Protein AF-A0A952L7C1-F1 (afdb_monomer)

Radius of gyration: 33.4 Å; Cα contacts (8 Å, |Δi|>4): 3528; chains: 1; bounding box: 76×83×90 Å

pLDDT: mean 94.34, std 4.47, range [69.69, 98.81]

Solvent-accessible surface area (backbone atoms only — not comparable to full-atom values): 61940 Å² total; per-residue (Å²): 60,29,22,19,37,67,73,39,56,30,28,37,29,33,33,45,52,93,81,77,47,53,38,31,62,72,36,66,62,43,36,66,59,99,46,90,29,33,35,48,30,19,58,46,75,48,96,88,69,33,36,36,36,30,20,16,43,45,83,72,30,45,29,35,32,32,34,38,21,70,42,81,53,62,62,42,84,64,34,76,43,76,60,72,51,92,67,49,29,26,32,34,39,31,29,74,37,75,46,98,86,67,50,61,31,34,29,34,20,38,12,63,68,33,89,88,35,62,20,22,36,24,39,31,41,56,73,43,97,79,57,69,43,64,49,65,65,42,62,25,38,67,36,59,82,20,21,33,42,54,33,69,49,82,54,94,90,27,36,38,33,44,26,20,28,71,85,79,29,21,60,25,39,28,40,19,84,40,86,56,36,67,35,45,78,76,43,61,58,64,74,62,64,70,64,72,48,32,41,46,46,27,67,33,83,44,63,48,100,86,66,48,65,30,40,34,41,35,33,33,29,73,82,80,45,37,31,32,35,31,45,19,71,65,85,75,73,54,53,44,72,65,41,74,34,32,37,40,31,60,36,43,62,42,44,25,51,67,80,73,59,67,71,56,50,52,62,35,63,48,51,85,44,74,55,34,54,78,50,69,32,51,34,15,46,24,54,67,89,37,61,37,60,44,38,27,26,28,43,43,60,77,25,49,69,26,65,48,54,52,53,48,52,53,41,51,43,44,60,25,29,32,49,26,37,31,36,65,45,51,44,25,75,32,22,51,36,92,61,30,50,48,51,54,75,58,44,28,59,65,59,54,53,51,48,34,40,77,70,66,25,34,32,37,43,34,58,18,67,44,53,43,83,67,19,21,33,7,19,41,26,54,64,58,39,47,42,73,48,58,52,84,29,59,31,64,70,39,43,54,55,44,50,54,54,46,54,47,53,32,46,50,50,42,52,30,21,26,57,60,16,36,46,36,32,62,35,38,34,54,44,52,36,71,72,56,83,45,76,49,29,50,50,24,49,41,49,53,41,53,50,42,45,73,53,53,50,77,52,50,33,24,31,40,21,72,38,35,48,26,47,40,13,24,76,84,44,82,29,80,82,51,39,62,34,73,22,68,34,42,24,22,33,46,70,80,63,40,55,61,41,85,87,42,42,58,49,64,75,52,71,70,67,56,48,23,78,71,34,82,46,83,71,53,25,30,31,49,26,25,64,67,32,34,15,29,33,59,33,30,50,31,37,49,84,59,35,37,35,39,66,58,46,39,71,24,29,28,58,49,47,14,46,41,39,47,39,36,44,53,44,39,39,48,76,18,38,36,22,32,37,22,30,35,35,35,37,36,22,34,29,42,30,45,39,16,11,29,39,38,47,31,72,33,28,27,18,15,31,21,34,50,75,69,44,76,38,74,32,24,42,44,41,19,44,52,23,23,25,49,67,60,43,23,88,49,62,19,44,56,42,86,44,74,90,54,64,34,87,32,94,71,46,48,56,47,43,29,28,15,77,93,72,55,22,35,42,32,40,42,34,22,72,46,84,64,63,74,45,68,41,40,34,69,46,79,57,92,90,46,78,42,56,44,58,83,66,78,56,39,72,42,41,32,34,26,46,50,59,31,48,24,46,35,75,57,76,83,42,42,30,52,34,32,72,35,30,56,34,42,66,49,71,42,78,78,30,37,40,38,33,33,25,36,55,69,71,38,49,33,37,39,29,35,57,35,89,42,88,57,51,77,42,75,79,36,67,70,67,48,82,44,78,40,80,89,81,22,34,40,37,39,40,36,55,19,61,54,60,26,33,35,41,37,34,56,44,90,41,61,32,33,42,40,36,42,16,8,42,75,57,43,54,21,53,43,83,35,60,25,79,99,40,66,35,43,34,39,28,88,40,56,66,66,49,39,38,67,56,91,39,30,41,42,34,36,42,32,18,67,47,66,39,58,44,38,34,42,54,47,86,81,58,80,44,43,24,52,71,88,40,79,48,64,62,43,82,52,96,70,22,42,30,47,74,58,58,46,70,34,47,77,91,78,81,78,68,64,56,78,78,49,74,30,30,34,33,84,41,54,57,70,36,39,65,87,49,87,59,84,88,44,47,67,46,68,53,92,70,72,32,34,29,87,94,44,45,53,60,90,94,54,66,38,48,33,34,38,71,73,43,24,71,43,37,30,32,35,36,42,32,40,33,67,41,90,54,49,64,48,27,40,40,38,38,34,32,14,16,15,16,71,12,33,40,40,38,21,50,62,48,42,79,77,51,70,51,67,42,60,58,53,43,83,76,36,50,35,62,55,70,52,73,48,78,47,67,75,46,68,60,42,82,46,38,38,20,37,39,23,34,23,50,26,31,40,44,41,69,72,57,71,46,49,28,19,49,39,35,27,46,30,44,74,30,38,19,47,78,95,53,52,83,55,67,45,70,66,53,44,29,40,42,38,24,48,62,37,45,62,50,21,43,64,78,72,32,60,44,44,50,25,19,47,56,43,52,55,70,43,66,42,28,37,68,62,90,90,53,90,58,89,82,54,42,82,51,59,73,64,45,56,43,94,49,61,39,38,33,35,42,37,37,70,50,66,38,76,53,67,84,68,42,38,64,30,38,23,48,33,40,58,70,67,90,44,37,50,48,92,32,59,29,34,32,40,38,18,44,34,43,43,28,58,20,67,40,37,38,55,48,20,23,67,32,65,40,74,48,57,62,22,60,43,44,57,72,31,73,39,26,45,24,33,46,36,37,33,79,27,48,60,81,30,26,50,65,56,53,40,72,39,84,75,43,60,26,25,30,68,64,75,80,52,74,47,91,61,62,61,62,63,80,95

Foldseek 3Di:
DWFAWLQAFFFIWDWDDPQVFAIFTLGFRLDGDPARGFAQWAWDQAPVRKIKIWGWRDQWFQWIWIWIDQQVRHIDTQETAGAPDPQWTGWHNWYWDQDPVRFIKTWTWTASPGNLDQTFIWIWGQPDPSSHDIDHTQGLACRSQSWHNWDWDDAPQWIWIFTQRSVQLDTWIWIANDRSDPIDTDGDDCQAVADDNKHQKEKEWDADPVGQIWIKIKIAHQPLQWIWIWIDRDRPNYIDHIDTGFAPTNTGRHDYDYDDDPVSSCVSNAAPADFWDWDFWLFAIQTNNRGAFQFEAEDELLLPQFLLCLLLLLLLCVQLLGQAYEYEDQQQQQALDQRYGYCHRSNVVLSSQVSCQVLRHAYAYEYAVAQLLQWFQSRHHLLCLFPLFQALFQRPVNLVSVLSSCLRVLSSVLQADSRRNRHRYAEYEYHAQAPDLDPGNQVSQVSSLVSSVVSRNDHWYEYAHAALALECADPPFPAPPHSHHPGPAYEYEDEQFFDADLVLAQDFGGFAAQQAQPADDPPSNHRNSHSTGFRHYPEYELFAAAFWQGFDRLLNRLVRSALLVCQRHVVSCLLRSNSHHYYVHQAQAFCFFLTGALGHFGARLRSHCQGNLRDGDNRSLSSLQVSLLCVQCVNWSSAWDFDDDKDFVDPQWDKGWIARPVLQKIKIKTFGRAQFDKDWTWTWDQTPLGIDIVPPDATQIDTGSHMAIWMAQDCQPQWGWRIKSWGWRHWFDQDLEIETETEDAAFGKIKTKTAAQADWDKDWPDDDWDWDADNVSRITMIIHTAHAWTWMWTDDRPTRIYTYIYHHSVQSSQWGWEDADPGIKIKGKPWAWSHWYDDQLEIETETWAQAFIKMKMQHHPSNDWYDYPNHTFDWDDDPNMTIGPGTDHWFDDFDFDFQQPFWKKKFDFVPVLALPDDCVVFAWQAQPFGSADPVLGADPPFTAFFQSSVLAFAWKKKKKKKWFDPAQFKKKKKWKFFARQWKKKWKHKNSHTQDMDTFDTNDSHTDGIDMDIDIDHRDHGTMMMMMMMITRSRAHYCSNSRSSSSHGHGTRGIFIAGVVGDTNPIDIGMTMFWAAPRSSHQAPLLDDRFGIGTRCRNVLVLADDDPPDDDPRMDIDGQLFQFPAAFKMKMKGKDFAQGDPQKSWKKKKFFADLVGQADPAQKKKFKGKNSTGQTIDGRHTGRDGITIDHPLSDPNGTMMMIMIIMHDRRGSSNGGGDIDMDTPGMIRGGGDGHRRDRDRGGSD

Sequence (1244 aa):
MSAFTATSQDKLSLFSSNDGVTFTSLGSEVYQPPKDLLRDPSIIRAADGLYYVAYTTNWNGSTFGIAKSADLKNWTHVADVPVKLAGVKNVWAPEWFRDSDGGLKLIVSLSTKGTGGPFAAYTVKALDAGFTKFADPVPMRGLENNCIDTFVIQHEGRYVAFTKNETTKFIELATAASLEGPWTIQKTGDWAGWGGPSEGQALVPIKSSDSRAGWRIYFDDYTSKRYWYSDSFDGLNTWTARKELGGVSGTVRHFTVISEDTAQLERATAPKNKPKSITWDRHSLIIDGRREMVFAGEFHPFRLPSPSLWRDVLQKMKAAGLNAVSLYFSWGYHSAKPGHYDFTGVRNIERAIEMAEEEGLYVIARMGPYVNAELTAGGFPGWLLRQRAEARTDAADYQAAADEWMTQINAILARHQLTNGGGNVIAYQLENELFSVQPKNIRHMQHLADKARTDGITVPLFHNAASRLPDWTPKNSTAPFANPGPTDLYAFDGYPGGVCGVDGQPGSPAPAPDWGLYGRNFPKVGSLASPNTPGFVAEIGAGWFDYWGSNGTYECTARRQGGGYERVFYGSSLINALTIHSIYMAFGGTSWGWQPGPIVYTSYDYGAPISEARVMRDKALVLKQMGGFVRAATPVLAEMDKGEVLDPGNAKVRLYHNVNKALGSHVLLAQHNHLSGTEAFGFKLQTGDGTYQVPQAGKLTLTGQDAKLLLASYALERQHLVYSTSELQAQMQQGARDLALLYGRNVDDGETVLRYAAKPTVKLLRGQAQVNWDAKNGDLRLNYQHTGLIEVLISGAGRAPLLLLIADEKTGQEFWRLQAGGHAVLVRSPGLVRSAALDGKMLRLRGDTTAPSMLRAWVPEGITGLSFNGQAVATAAQDFSLTTRTALPGPEPIQLPDLAQLKWTRRFDSLEAAPNFDDSAWRKADAPASAANVYTAPDKGQPVLAMSDYGFHHGDVWYRGRFTTSTANPQQLELFFGAGGAGMIQVWLDGQFLGQQENDTGRPFPETTDTFKQWLKNLPAGEHVLAVVVRNNSHNWDLFADDAHKEARGLIAASITPKGGQRFGTPIAWKIQGNKGGEDIADLVRGPMNNGGLHGERMGWHLPADPAKPQAGWEETTVGAAPPAPGTYWLRTNFRLDLPQGHDVQLGLAFGDTTQPRSEVENRALIFVNGWNLGQFIAHVGPQRVFVLPPGILNPNGENTLTLAVTTDGQAANALETLRLVPLAVARGGVPLEAVPQPRNLQR

Secondary structure (DSSP, 8-state):
-EEEESS-SS-EEEEE-SSSSB-EEEEEEEE--SSS--EEEEEEE-TTS-EEEEEE--SS-SEEEEEEESSSSS-EEEEEEEP--TT--EEEEEEEEE-TTS-EEEEEEEESS-TT---EEEEEEBSSTTS--BPPPEE-TT-TTTEEEEEEEEETTEEEEEEEETTT-SEEEEEESSTT---EEEE-SSTTS--SSEEEEEEEEEE-TT--EEEEEEEEETTTTEEEEEEE-SSSS--PPPEEPBBTTTTEEEEE-----HHHHHHHHS-SSPP--EEE-SS-EEETTEEE-EEEEEE-GGGS--HHHHHHHHHHHHHTT--EEEEE--HHHH-SSTTB---SGGG-HHHHHHHHHHTT-EEEEE--S---TTBGGGG--GGGGG--SPTTSS-HHHHHHHHHHHHHHHHHHHHTBGGGTSSSEEEEE-SS-----SHHHHHHHHHHHHHHHHTT--SPEEEEESSSS-EEE-TT---TT-EE-S-SEEEEEE--PPPBPTTS-B-PPPPPP--STT---SS--GGGGSTTS-EEEEEEESS---BTTS---HHHHHHHTSHHHHHHHHHHHHHTTEEEEEEEEEE--B--TT-B-SSB-SB--TT-SB-TT-PBPHHHHHHHHHHHHHHHHHHHHTT-EE------S-TTEEEEEEEETTTTEEEEEEEE-SSS-EEEE-EEEEETTEEEEESSSS-EEEETTEEEEEEEEEEETTEEEEEESSEEEEEEEETTEEEEEEEE-TT-EEEEEEE-SSPPEEEEEES-EEEEEETTTTEEEEEEE--SEEEEEEEETTEEEEEEEEEEHHHHTTEEEEEETTEEEEEE-SSEEEEEEEETTEEEEEEEBSS-B--EEE--TT--EEEETTEEE-EEEETTEEEESSPBP-PPP-----GGGSPEEEEE--GGGSTT---TTSEES--SS----TTTPPPTTSPP--GGGGT--SEEEEEEEEEEESS---EEEEEEEE--TT-EEEEEETTEEEEEEE---SSSS---EEEEEEEE-SPPSEEEEEEEEEEE--PPP-TTSSSGGG---EEEEEEEEETTS-TT-S--EEEEE-STTTTS-S-TTT-TTS--S-HHHHTTTTSPP-TTS--TT-EEE-TTSPPSSSEEEEEEEEEE--PPTTEEEEEEEEES-TTSS--S--EEEEEEETTEEEEEEETTT-S--EEEE-BTTB-TTSEEEEEEEEEE-S-GGGPPPPEEEEEEEEEE--PPP-PPP--SS---

Mean predicted aligned error: 6.51 Å

Structure (mmCIF, N/CA/C/O backbone):
data_AF-A0A952L7C1-F1
#
_entry.id   AF-A0A952L7C1-F1
#
loop_
_atom_site.group_PDB
_atom_site.id
_atom_site.type_symbol
_atom_site.label_atom_id
_atom_site.label_alt_id
_atom_site.label_comp_id
_atom_site.label_asym_id
_atom_site.label_entity_id
_atom_site.label_seq_id
_atom_site.pdbx_PDB_ins_code
_atom_site.Cartn_x
_atom_site.Cartn_y
_atom_site.Cartn_z
_atom_site.occupancy
_atom_site.B_iso_or_equiv
_atom_site.auth_seq_id
_atom_site.auth_comp_id
_atom_site.auth_asym_id
_atom_site.auth_atom_id
_atom_site.pdbx_PDB_model_num
ATOM 1 N N . MET A 1 1 ? -2.996 -25.047 -12.939 1.00 94.75 1 MET A N 1
ATOM 2 C CA . MET A 1 1 ? -1.540 -24.952 -13.171 1.00 94.75 1 MET A CA 1
ATOM 3 C C . MET A 1 1 ? -0.853 -24.802 -11.824 1.00 94.75 1 MET A C 1
ATOM 5 O O . MET A 1 1 ? -1.250 -23.927 -11.062 1.00 94.75 1 MET A O 1
ATOM 9 N N . SER A 1 2 ? 0.128 -25.650 -11.525 1.00 96.06 2 SER A N 1
ATOM 10 C CA . SER A 1 2 ? 1.070 -25.487 -10.409 1.00 96.06 2 SER A CA 1
ATOM 11 C C . SER A 1 2 ? 2.373 -24.912 -10.934 1.00 96.06 2 SER A C 1
ATOM 13 O O . SER A 1 2 ? 2.833 -25.348 -11.984 1.00 96.06 2 SER A O 1
ATOM 15 N N . ALA A 1 3 ? 2.969 -23.951 -10.234 1.00 94.56 3 ALA A N 1
ATOM 16 C CA . ALA A 1 3 ? 4.225 -23.347 -10.659 1.00 94.56 3 ALA A CA 1
ATOM 17 C C . ALA A 1 3 ? 5.048 -22.843 -9.472 1.00 94.56 3 ALA A C 1
ATOM 19 O O . ALA A 1 3 ? 4.504 -22.523 -8.417 1.00 94.56 3 ALA A O 1
ATOM 20 N N . PHE A 1 4 ? 6.352 -22.696 -9.683 1.00 91.75 4 PHE A N 1
ATOM 21 C CA . PHE A 1 4 ? 7.164 -21.740 -8.929 1.00 91.75 4 PHE A CA 1
ATOM 22 C C . PHE A 1 4 ? 7.476 -20.538 -9.829 1.00 91.75 4 PHE A C 1
ATOM 24 O O . PHE A 1 4 ? 7.319 -20.600 -11.056 1.00 91.75 4 PHE A O 1
ATOM 31 N N . THR A 1 5 ? 7.873 -19.416 -9.238 1.00 87.19 5 THR A N 1
ATOM 32 C CA . THR A 1 5 ? 7.958 -18.135 -9.948 1.00 87.19 5 THR A CA 1
ATOM 33 C C . THR A 1 5 ? 9.378 -17.856 -10.437 1.00 87.19 5 THR A C 1
ATOM 35 O O . THR A 1 5 ? 10.350 -18.522 -10.077 1.00 87.19 5 THR A O 1
ATOM 38 N N . ALA A 1 6 ? 9.540 -16.848 -11.290 1.00 81.56 6 ALA A N 1
ATOM 39 C CA . ALA A 1 6 ? 10.864 -16.403 -11.715 1.00 81.56 6 ALA A CA 1
ATOM 40 C C . ALA A 1 6 ? 11.685 -15.789 -10.561 1.00 81.56 6 ALA A C 1
ATOM 42 O O . ALA A 1 6 ? 12.915 -15.733 -10.645 1.00 81.56 6 ALA A O 1
ATOM 43 N N . THR A 1 7 ? 11.010 -15.365 -9.489 1.00 80.31 7 THR A N 1
ATOM 44 C CA . THR A 1 7 ? 11.569 -14.671 -8.321 1.00 80.31 7 THR A CA 1
ATOM 45 C C . THR A 1 7 ? 11.755 -15.572 -7.096 1.00 80.31 7 THR A C 1
ATOM 47 O O . THR A 1 7 ? 12.558 -15.231 -6.229 1.00 80.31 7 THR A O 1
ATOM 50 N N . SER A 1 8 ? 11.085 -16.728 -7.033 1.00 84.44 8 SER A N 1
ATOM 51 C CA . SER A 1 8 ? 11.148 -17.695 -5.927 1.00 84.44 8 SER A CA 1
ATOM 52 C C . SER A 1 8 ? 11.149 -19.132 -6.460 1.00 84.44 8 SER A C 1
ATOM 54 O O . SER A 1 8 ? 10.365 -19.481 -7.337 1.00 84.44 8 SER A O 1
ATOM 56 N N . GLN A 1 9 ? 12.043 -19.972 -5.926 1.00 86.50 9 GLN A N 1
ATOM 57 C CA . GLN A 1 9 ? 12.143 -21.409 -6.257 1.00 86.50 9 GLN A CA 1
ATOM 58 C C . GLN A 1 9 ? 11.880 -22.308 -5.044 1.00 86.50 9 GLN A C 1
ATOM 60 O O . GLN A 1 9 ? 12.278 -23.470 -5.024 1.00 86.50 9 GLN A O 1
ATOM 65 N N . ASP A 1 10 ? 11.271 -21.747 -4.011 1.00 90.25 10 ASP A N 1
ATOM 66 C CA . ASP A 1 10 ? 10.989 -22.367 -2.720 1.00 90.25 10 ASP A CA 1
ATOM 67 C C . ASP A 1 10 ? 9.502 -22.290 -2.362 1.00 90.25 10 ASP A C 1
ATOM 69 O O . ASP A 1 10 ? 9.094 -22.815 -1.332 1.00 90.25 10 ASP A O 1
ATOM 73 N N . LYS A 1 11 ? 8.675 -21.680 -3.217 1.00 93.12 11 LYS A N 1
ATOM 74 C CA . LYS A 1 11 ? 7.242 -21.510 -2.985 1.00 93.12 11 LYS A CA 1
ATOM 75 C C . LYS A 1 11 ? 6.414 -21.982 -4.176 1.00 93.12 11 LYS A C 1
ATOM 77 O O . LYS A 1 11 ? 6.794 -21.800 -5.331 1.00 93.12 11 LYS A O 1
ATOM 82 N N . LEU A 1 12 ? 5.261 -22.569 -3.875 1.00 95.25 12 LEU A N 1
ATOM 83 C CA . LEU A 1 12 ? 4.240 -22.966 -4.838 1.00 95.25 12 LEU A CA 1
ATOM 84 C C . LEU A 1 12 ? 3.234 -21.833 -5.026 1.00 95.25 12 LEU A C 1
ATOM 86 O O . LEU A 1 12 ? 2.639 -21.363 -4.059 1.00 95.25 12 LEU A O 1
ATOM 90 N N . SER A 1 13 ? 2.974 -21.482 -6.278 1.00 95.31 13 SER A N 1
ATOM 91 C CA . SER A 1 13 ? 1.837 -20.665 -6.692 1.00 95.31 13 SER A CA 1
ATOM 92 C C . SER A 1 13 ? 0.927 -21.477 -7.605 1.00 95.31 13 SER A C 1
ATOM 94 O O . SER A 1 13 ? 1.377 -22.349 -8.356 1.00 95.31 13 SER A O 1
ATOM 96 N N . LEU A 1 14 ? -0.368 -21.189 -7.539 1.00 95.94 14 LEU A N 1
ATOM 97 C CA . LEU A 1 14 ? -1.387 -21.860 -8.331 1.00 95.94 14 LEU A CA 1
ATOM 98 C C . LEU A 1 14 ? -2.111 -20.863 -9.221 1.00 95.94 14 LEU A C 1
ATOM 100 O O . LEU A 1 14 ? -2.429 -19.747 -8.813 1.00 95.94 14 LEU A O 1
ATOM 104 N N . PHE A 1 15 ? -2.423 -21.315 -10.429 1.00 95.69 15 PHE A N 1
ATOM 105 C CA . PHE A 1 15 ? -3.130 -20.534 -11.434 1.00 95.69 15 PHE A CA 1
ATOM 106 C C . PHE A 1 15 ? -4.232 -21.368 -12.079 1.00 95.69 15 PHE A C 1
ATOM 108 O O . PHE A 1 15 ? -4.097 -22.588 -12.245 1.00 95.69 15 PHE A O 1
ATOM 115 N N . SER A 1 16 ? -5.300 -20.699 -12.490 1.00 95.25 16 SER A N 1
ATOM 116 C CA . SER A 1 16 ? -6.440 -21.299 -13.185 1.00 95.25 16 SER A CA 1
ATOM 117 C C . SER A 1 16 ? -6.742 -20.555 -14.478 1.00 95.25 16 SER A C 1
ATOM 119 O O . SER A 1 16 ? -6.411 -19.381 -14.618 1.00 95.25 16 SER A O 1
ATOM 121 N N . SER A 1 17 ? -7.367 -21.250 -15.423 1.00 94.31 17 SER A N 1
ATOM 122 C CA . SER A 1 17 ? -7.804 -20.693 -16.699 1.00 94.31 17 SER A CA 1
ATOM 123 C C . SER A 1 17 ? -9.017 -21.473 -17.201 1.00 94.31 17 SER A C 1
ATOM 125 O O . SER A 1 17 ? -9.028 -22.701 -17.109 1.00 94.31 17 SER A O 1
ATOM 127 N N . ASN A 1 18 ? -10.014 -20.763 -17.735 1.00 90.50 18 ASN A N 1
ATOM 128 C CA . ASN A 1 18 ? -11.208 -21.369 -18.334 1.00 90.50 18 ASN A CA 1
ATOM 129 C C . ASN A 1 18 ? -11.041 -21.635 -19.841 1.00 90.50 18 ASN A C 1
ATOM 131 O O . ASN A 1 18 ? -11.701 -22.517 -20.382 1.00 90.50 18 ASN A O 1
ATOM 135 N N . ASP A 1 19 ? -10.164 -20.890 -20.521 1.00 90.62 19 ASP A N 1
ATOM 136 C CA . ASP A 1 19 ? -9.870 -21.024 -21.958 1.00 90.62 19 ASP A CA 1
ATOM 137 C C . ASP A 1 19 ? -8.550 -21.778 -22.236 1.00 90.62 19 ASP A C 1
ATOM 139 O O . ASP A 1 19 ? -8.216 -22.106 -23.382 1.00 90.62 19 ASP A O 1
ATOM 143 N N . GLY A 1 20 ? -7.786 -22.057 -21.176 1.00 92.44 20 GLY A N 1
ATOM 144 C CA . GLY A 1 20 ? -6.467 -22.671 -21.231 1.00 92.44 20 GLY A CA 1
ATOM 145 C C . GLY A 1 20 ? -5.404 -21.791 -21.894 1.00 92.44 20 GLY A C 1
ATOM 146 O O . GLY A 1 20 ? -4.406 -22.337 -22.356 1.00 92.44 20 GLY A O 1
ATOM 147 N N . VAL A 1 21 ? -5.612 -20.477 -22.027 1.00 93.25 21 VAL A N 1
ATOM 148 C CA . VAL A 1 21 ? -4.632 -19.543 -22.622 1.00 93.25 21 VAL A CA 1
ATOM 149 C C . VAL A 1 21 ? -4.364 -18.330 -21.736 1.00 93.25 21 VAL A C 1
ATOM 151 O O . VAL A 1 21 ? -3.212 -17.906 -21.631 1.00 93.25 21 VAL A O 1
ATOM 154 N N . THR A 1 22 ? -5.390 -17.812 -21.060 1.00 92.31 22 THR A N 1
ATOM 155 C CA . THR A 1 22 ? -5.284 -16.682 -20.133 1.00 92.31 22 THR A CA 1
ATOM 156 C C . THR A 1 22 ? -5.436 -17.202 -18.717 1.00 92.31 22 THR A C 1
ATOM 158 O O . THR A 1 22 ? -6.498 -17.697 -18.335 1.00 92.31 22 THR A O 1
ATOM 161 N N . PHE A 1 23 ? -4.361 -17.124 -17.940 1.00 94.38 23 PHE A N 1
ATOM 162 C CA . PHE A 1 23 ? -4.334 -17.607 -16.567 1.00 94.38 23 PHE A CA 1
ATOM 163 C C . PHE A 1 23 ? -4.463 -16.448 -15.583 1.00 94.38 23 PHE A C 1
ATOM 165 O O . PHE A 1 23 ? -3.901 -15.373 -15.788 1.00 94.38 23 PHE A O 1
ATOM 172 N N . THR A 1 24 ? -5.175 -16.691 -14.489 1.00 94.81 24 THR A N 1
ATOM 173 C CA . THR A 1 24 ? -5.247 -15.799 -13.328 1.00 94.81 24 THR A CA 1
ATOM 174 C C . THR A 1 24 ? -4.718 -16.516 -12.091 1.00 94.81 24 THR A C 1
ATOM 176 O O . THR A 1 24 ? -4.711 -17.752 -12.024 1.00 94.81 24 THR A O 1
ATOM 179 N N . SER A 1 25 ? -4.241 -15.749 -11.106 1.00 93.19 25 SER A N 1
ATOM 180 C CA . SER A 1 25 ? -3.840 -16.305 -9.808 1.00 93.19 25 SER A CA 1
ATOM 181 C C . SER A 1 25 ? -5.029 -17.017 -9.166 1.00 93.19 25 SER A C 1
ATOM 183 O O . SER A 1 25 ? -6.068 -16.392 -8.958 1.00 93.19 25 SER A O 1
ATOM 185 N N . LEU A 1 26 ? -4.862 -18.294 -8.819 1.00 94.06 26 LEU A N 1
ATOM 186 C CA . LEU A 1 26 ? -5.762 -19.035 -7.930 1.00 94.06 26 LEU A CA 1
ATOM 187 C C . LEU A 1 26 ? -5.315 -18.910 -6.464 1.00 94.06 26 LEU A C 1
ATOM 189 O O . LEU A 1 26 ? -6.134 -18.961 -5.550 1.00 94.06 26 LEU A O 1
ATOM 193 N N . GLY A 1 27 ? -4.014 -18.719 -6.263 1.00 93.00 27 GLY A N 1
ATOM 194 C CA . GLY A 1 27 ? -3.390 -18.387 -4.993 1.00 93.00 27 GLY A CA 1
ATOM 195 C C . GLY A 1 27 ? -1.887 -18.221 -5.194 1.00 93.00 27 GLY A C 1
ATOM 196 O O . GLY A 1 27 ? -1.233 -19.074 -5.802 1.00 93.00 27 GLY A O 1
ATOM 197 N N . SER A 1 28 ? -1.333 -17.122 -4.693 1.00 92.25 28 SER A N 1
ATOM 198 C CA . SER A 1 28 ? 0.097 -16.819 -4.794 1.00 92.25 28 SER A CA 1
ATOM 199 C C . SER A 1 28 ? 0.835 -17.292 -3.544 1.00 92.25 28 SER A C 1
ATOM 201 O O . SER A 1 28 ? 0.426 -16.956 -2.435 1.00 92.25 28 SER A O 1
ATOM 203 N N . GLU A 1 29 ? 1.931 -18.039 -3.715 1.00 93.19 29 GLU A N 1
ATOM 204 C CA . GLU A 1 29 ? 2.797 -18.489 -2.613 1.00 93.19 29 GLU A CA 1
ATOM 205 C C . GLU A 1 29 ? 2.064 -19.305 -1.524 1.00 93.19 29 GLU A C 1
ATOM 207 O O . GLU A 1 29 ? 2.333 -19.176 -0.332 1.00 93.19 29 GLU A O 1
ATOM 212 N N . VAL A 1 30 ? 1.139 -20.176 -1.937 1.00 94.19 30 VAL A N 1
ATOM 213 C CA . VAL A 1 30 ? 0.247 -20.958 -1.056 1.00 94.19 30 VAL A CA 1
ATOM 214 C C . VAL A 1 30 ? 0.951 -22.051 -0.246 1.00 94.19 30 VAL A C 1
ATOM 216 O O . VAL A 1 30 ? 0.363 -22.623 0.672 1.00 94.19 30 VAL A O 1
ATOM 219 N N . TYR A 1 31 ? 2.195 -22.389 -0.588 1.00 95.06 31 TYR A N 1
ATOM 220 C CA . TYR A 1 31 ? 2.964 -23.407 0.122 1.00 95.06 31 TYR A CA 1
ATOM 221 C C . TYR A 1 31 ? 4.467 -23.176 0.007 1.00 95.06 31 TYR A C 1
ATOM 223 O O . TYR A 1 31 ? 4.976 -22.936 -1.084 1.00 95.06 31 TYR A O 1
ATOM 231 N N . GLN A 1 32 ? 5.166 -23.333 1.129 1.00 93.62 32 GLN A N 1
ATOM 232 C CA . GLN A 1 32 ? 6.620 -23.421 1.216 1.00 93.62 32 GLN A CA 1
ATOM 233 C C . GLN A 1 32 ? 6.971 -24.752 1.901 1.00 93.62 32 GLN A C 1
ATOM 235 O O . GLN A 1 32 ? 6.431 -25.030 2.979 1.00 93.62 32 GLN A O 1
ATOM 240 N N . PRO A 1 33 ? 7.825 -25.604 1.308 1.00 91.88 33 PRO A N 1
ATOM 241 C CA . PRO A 1 33 ? 8.201 -26.858 1.931 1.00 91.88 33 PRO A CA 1
ATOM 242 C C . PRO A 1 33 ? 9.202 -26.656 3.080 1.00 91.88 33 PRO A C 1
ATOM 244 O O . PRO A 1 33 ? 9.840 -25.612 3.180 1.00 91.88 33 PRO A O 1
ATOM 247 N N . PRO A 1 34 ? 9.394 -27.666 3.950 1.00 87.56 34 PRO A N 1
ATOM 248 C CA . PRO A 1 34 ? 10.371 -27.621 5.042 1.00 87.56 34 PRO A CA 1
ATOM 249 C C . PRO A 1 34 ? 11.830 -27.507 4.584 1.00 87.56 34 PRO A C 1
ATOM 251 O O . PRO A 1 34 ? 12.691 -27.126 5.372 1.00 87.56 34 PRO A O 1
ATOM 254 N N . LYS A 1 35 ? 12.121 -27.902 3.341 1.00 81.69 35 LYS A N 1
ATOM 255 C CA . LYS A 1 35 ? 13.402 -27.655 2.673 1.00 81.69 35 LYS A CA 1
ATOM 256 C C . LYS A 1 35 ? 13.238 -26.448 1.759 1.00 81.69 35 LYS A C 1
ATOM 258 O O . LYS A 1 35 ? 12.224 -26.360 1.080 1.00 81.69 35 LYS A O 1
ATOM 263 N N . ASP A 1 36 ? 14.260 -25.606 1.658 1.00 78.31 36 ASP A N 1
ATOM 264 C CA . ASP A 1 36 ? 14.235 -24.351 0.885 1.00 78.31 36 ASP A CA 1
ATOM 265 C C . ASP A 1 36 ? 14.288 -24.546 -0.652 1.00 78.31 36 ASP A C 1
ATOM 267 O O . ASP A 1 36 ? 14.946 -23.790 -1.370 1.00 78.31 36 ASP A O 1
ATOM 271 N N . LEU A 1 37 ? 13.641 -25.590 -1.186 1.00 90.31 37 LEU A N 1
ATOM 272 C CA . LEU A 1 37 ? 13.491 -25.813 -2.623 1.00 90.31 37 LEU A CA 1
ATOM 273 C C . LEU A 1 37 ? 12.157 -26.501 -2.947 1.00 90.31 37 LEU A C 1
ATOM 275 O O . LEU A 1 37 ? 11.864 -27.597 -2.464 1.00 90.31 37 LEU A O 1
ATOM 279 N N . LEU A 1 38 ? 11.397 -25.866 -3.836 1.00 92.56 38 LEU A N 1
ATOM 280 C CA . LEU A 1 38 ? 10.187 -26.366 -4.475 1.00 92.56 38 LEU A CA 1
ATOM 281 C C . LEU A 1 38 ? 10.315 -26.106 -5.974 1.00 92.56 38 LEU A C 1
ATOM 283 O O . LEU A 1 38 ? 9.884 -25.075 -6.488 1.00 92.56 38 LEU A O 1
ATOM 287 N N . ARG A 1 39 ? 10.959 -27.036 -6.677 1.00 91.56 39 ARG A N 1
ATOM 288 C CA . ARG A 1 39 ? 11.102 -26.969 -8.132 1.00 91.56 39 ARG A CA 1
ATOM 289 C C . ARG A 1 39 ? 10.229 -28.001 -8.825 1.00 91.56 39 ARG A C 1
ATOM 291 O O . ARG A 1 39 ? 9.876 -29.018 -8.240 1.00 91.56 39 ARG A O 1
ATOM 298 N N . ASP A 1 40 ? 9.919 -27.705 -10.077 1.00 92.25 40 ASP A N 1
ATOM 299 C CA . ASP A 1 40 ? 9.229 -28.584 -11.018 1.00 92.25 40 ASP A CA 1
ATOM 300 C C . ASP A 1 40 ? 7.945 -29.219 -10.417 1.00 92.25 40 ASP A C 1
ATOM 302 O O . ASP A 1 40 ? 7.846 -30.442 -10.314 1.00 92.25 40 ASP A O 1
ATOM 306 N N . PRO A 1 41 ? 6.997 -28.406 -9.895 1.00 95.44 41 PRO A N 1
ATOM 307 C CA . PRO A 1 41 ? 5.851 -28.923 -9.162 1.00 95.44 41 PRO A CA 1
ATOM 308 C C . PRO A 1 41 ? 4.810 -29.534 -10.101 1.00 95.44 41 PRO A C 1
ATOM 310 O O . PRO A 1 41 ? 4.084 -28.802 -10.778 1.00 95.44 41 PRO A O 1
ATOM 313 N N . SER A 1 42 ? 4.646 -30.852 -10.035 1.00 96.56 42 SER A N 1
ATOM 314 C CA . SER A 1 42 ? 3.555 -31.561 -10.700 1.00 96.56 42 SER A CA 1
ATOM 315 C C . SER A 1 42 ? 2.370 -31.736 -9.771 1.00 96.56 42 SER A C 1
ATOM 317 O O . SER A 1 42 ? 2.503 -32.286 -8.678 1.00 96.56 42 SER A O 1
ATOM 319 N N . ILE A 1 43 ? 1.199 -31.271 -10.208 1.00 96.38 43 ILE A N 1
ATOM 320 C CA . ILE A 1 43 ? -0.064 -31.369 -9.474 1.00 96.38 43 ILE A CA 1
ATOM 321 C C . ILE A 1 43 ? -0.965 -32.453 -10.063 1.00 96.38 43 ILE A C 1
ATOM 323 O O . ILE A 1 43 ? -1.098 -32.571 -11.277 1.00 96.38 43 ILE A O 1
ATOM 327 N N . ILE A 1 44 ? -1.660 -33.196 -9.204 1.00 94.88 44 ILE A N 1
ATOM 328 C CA . ILE A 1 44 ? -2.733 -34.107 -9.606 1.00 94.88 44 ILE A CA 1
ATOM 329 C C . ILE A 1 44 ? -3.827 -34.165 -8.544 1.00 94.88 44 ILE A C 1
ATOM 331 O O . ILE A 1 44 ? -3.565 -34.025 -7.351 1.00 94.88 44 ILE A O 1
ATOM 335 N N . ARG A 1 45 ? -5.062 -34.435 -8.964 1.00 93.94 45 ARG A N 1
ATOM 336 C CA . ARG A 1 45 ? -6.149 -34.830 -8.065 1.00 93.94 45 ARG A CA 1
ATOM 337 C C . ARG A 1 45 ? -6.187 -36.350 -7.939 1.00 93.94 45 ARG A C 1
ATOM 339 O O . ARG A 1 45 ? -6.299 -37.044 -8.950 1.00 93.94 45 ARG A O 1
ATOM 346 N N . ALA A 1 46 ? -6.094 -36.880 -6.723 1.00 92.94 46 ALA A N 1
ATOM 347 C CA . ALA A 1 46 ? -6.122 -38.313 -6.441 1.00 92.94 46 ALA A CA 1
ATOM 348 C C . ALA A 1 46 ? -7.556 -38.849 -6.235 1.00 92.94 46 ALA A C 1
ATOM 350 O O . ALA A 1 46 ? -8.535 -38.103 -6.214 1.00 92.94 46 ALA A O 1
ATOM 351 N N . ALA A 1 47 ? -7.691 -40.178 -6.142 1.00 90.06 47 ALA A N 1
ATOM 352 C CA . ALA A 1 47 ? -8.992 -40.853 -6.033 1.00 90.06 47 ALA A CA 1
ATOM 353 C C . ALA A 1 47 ? -9.711 -40.599 -4.693 1.00 90.06 47 ALA A C 1
ATOM 355 O O . ALA A 1 47 ? -10.924 -40.761 -4.609 1.00 90.06 47 ALA A O 1
ATOM 356 N N . ASP A 1 48 ? -8.977 -40.175 -3.663 1.00 91.81 48 ASP A N 1
ATOM 357 C CA . ASP A 1 48 ? -9.517 -39.736 -2.371 1.00 91.81 48 ASP A CA 1
ATOM 358 C C . ASP A 1 48 ? -10.129 -38.321 -2.418 1.00 91.81 48 ASP A C 1
ATOM 360 O O . ASP A 1 48 ? -10.688 -37.851 -1.429 1.00 91.81 48 ASP A O 1
ATOM 364 N N . GLY A 1 49 ? -10.045 -37.649 -3.571 1.00 90.88 49 GLY A N 1
ATOM 365 C CA . GLY A 1 49 ? -10.564 -36.305 -3.788 1.00 90.88 49 GLY A CA 1
ATOM 366 C C . GLY A 1 49 ? -9.605 -35.184 -3.386 1.00 90.88 49 GLY A C 1
ATOM 367 O O . GLY A 1 49 ? -9.963 -34.024 -3.577 1.00 90.88 49 GLY A O 1
ATOM 368 N N . LEU A 1 50 ? -8.412 -35.499 -2.870 1.00 95.38 50 LEU A N 1
ATOM 369 C CA . LEU A 1 50 ? -7.398 -34.510 -2.517 1.00 95.38 50 LEU A CA 1
ATOM 370 C C . LEU A 1 50 ? -6.496 -34.173 -3.709 1.00 95.38 50 LEU A C 1
ATOM 372 O O . LEU A 1 50 ? -6.286 -34.977 -4.620 1.00 95.38 50 LEU A O 1
ATOM 376 N N . TYR A 1 51 ? -5.924 -32.976 -3.668 1.00 96.50 51 TYR A N 1
ATOM 377 C CA . TYR A 1 51 ? -4.861 -32.547 -4.564 1.00 96.50 51 TYR A CA 1
ATOM 378 C C . TYR A 1 51 ? -3.508 -32.878 -3.954 1.00 96.50 51 TYR A C 1
ATOM 380 O O . TYR A 1 51 ? -3.280 -32.645 -2.768 1.00 96.50 51 TYR A O 1
ATOM 388 N N . TYR A 1 52 ? -2.605 -33.387 -4.780 1.00 97.06 52 TYR A N 1
ATOM 389 C CA . TYR A 1 52 ? -1.232 -33.705 -4.423 1.00 97.06 52 TYR A CA 1
ATOM 390 C C . TYR A 1 52 ? -0.279 -32.975 -5.353 1.00 97.06 52 TYR A C 1
ATOM 392 O O . TYR A 1 52 ? -0.517 -32.916 -6.557 1.00 97.06 52 TYR A O 1
ATOM 400 N N . VAL A 1 53 ? 0.811 -32.455 -4.795 1.00 97.38 53 VAL A N 1
ATOM 401 C CA . VAL A 1 53 ? 1.932 -31.911 -5.561 1.00 97.38 53 VAL A CA 1
ATOM 402 C C . VAL A 1 53 ? 3.171 -32.737 -5.270 1.00 97.38 53 VAL A C 1
ATOM 404 O O . VAL A 1 53 ? 3.497 -32.956 -4.103 1.00 97.38 53 VAL A O 1
ATOM 407 N N . ALA A 1 54 ? 3.842 -33.188 -6.326 1.00 97.19 54 ALA A N 1
ATOM 408 C CA . ALA A 1 54 ? 5.193 -33.725 -6.264 1.00 97.19 54 ALA A CA 1
ATOM 409 C C . ALA A 1 54 ? 6.181 -32.662 -6.747 1.00 97.19 54 ALA A C 1
ATOM 411 O O . ALA A 1 54 ? 5.866 -31.915 -7.668 1.00 97.19 54 ALA A O 1
ATOM 412 N N . TYR A 1 55 ? 7.349 -32.560 -6.117 1.00 96.75 55 TYR A N 1
ATOM 413 C CA . TYR A 1 55 ? 8.321 -31.514 -6.447 1.00 96.75 55 TYR A CA 1
ATOM 414 C C . TYR A 1 55 ? 9.769 -31.940 -6.183 1.00 96.75 55 TYR A C 1
ATOM 416 O O . TYR A 1 55 ? 10.067 -32.801 -5.350 1.00 96.75 55 TYR A O 1
ATOM 424 N N . THR A 1 56 ? 10.695 -31.306 -6.891 1.00 95.12 56 THR A N 1
ATOM 425 C CA . THR A 1 56 ? 12.140 -31.424 -6.694 1.00 95.12 56 THR A CA 1
ATOM 426 C C . THR A 1 56 ? 12.552 -30.738 -5.384 1.00 95.12 56 THR A C 1
ATOM 428 O O . THR A 1 56 ? 12.284 -29.554 -5.188 1.00 95.12 56 THR A O 1
ATOM 431 N N . THR A 1 57 ? 13.250 -31.466 -4.499 1.00 93.94 57 THR A N 1
ATOM 432 C CA . THR A 1 57 ? 13.623 -30.982 -3.144 1.00 93.94 57 THR A CA 1
ATOM 433 C C . THR A 1 57 ? 15.060 -30.486 -3.016 1.00 93.94 57 THR A C 1
ATOM 435 O O . THR A 1 57 ? 15.395 -29.879 -2.004 1.00 93.94 57 THR A O 1
ATOM 438 N N . ASN A 1 58 ? 15.940 -30.794 -3.980 1.00 88.94 58 ASN A N 1
ATOM 439 C CA . ASN A 1 58 ? 17.360 -30.436 -3.923 1.00 88.94 58 ASN A CA 1
ATOM 440 C C . ASN A 1 58 ? 17.993 -30.269 -5.315 1.00 88.94 58 ASN A C 1
ATOM 442 O O . ASN A 1 58 ? 17.668 -30.999 -6.252 1.00 88.94 58 ASN A O 1
ATOM 446 N N . TRP A 1 59 ? 19.002 -29.395 -5.412 1.00 88.06 59 TRP A N 1
ATOM 447 C CA . TRP A 1 59 ? 19.884 -29.331 -6.585 1.00 88.06 59 TRP A CA 1
ATOM 448 C C . TRP A 1 59 ? 20.774 -30.563 -6.704 1.00 88.06 59 TRP A C 1
ATOM 450 O O . TRP A 1 59 ? 20.977 -31.036 -7.806 1.00 88.06 59 TRP A O 1
ATOM 460 N N . ASN A 1 60 ? 21.277 -31.097 -5.590 1.00 87.75 60 ASN A N 1
ATOM 461 C CA . ASN A 1 60 ? 22.003 -32.365 -5.531 1.00 87.75 60 ASN A CA 1
ATOM 462 C C . ASN A 1 60 ? 21.419 -33.175 -4.375 1.00 87.75 60 ASN A C 1
ATOM 464 O O . ASN A 1 60 ? 21.606 -32.825 -3.212 1.00 87.75 60 ASN A O 1
ATOM 468 N N . GLY A 1 61 ? 20.672 -34.223 -4.692 1.00 88.38 61 GLY A N 1
ATOM 469 C CA . GLY A 1 61 ? 19.982 -35.044 -3.712 1.00 88.38 61 GLY A CA 1
ATOM 470 C C . GLY A 1 61 ? 19.240 -36.207 -4.355 1.00 88.38 61 GLY A C 1
ATOM 471 O O . GLY A 1 61 ? 19.029 -36.254 -5.566 1.00 88.38 61 GLY A O 1
ATOM 472 N N . SER A 1 62 ? 18.846 -37.153 -3.510 1.00 92.31 62 SER A N 1
ATOM 473 C CA . SER A 1 62 ? 18.177 -38.394 -3.899 1.00 92.31 62 SER A CA 1
ATOM 474 C C . SER A 1 62 ? 16.703 -38.429 -3.484 1.00 92.31 62 SER A C 1
ATOM 476 O O . SER A 1 62 ? 16.152 -39.510 -3.311 1.00 92.31 62 SER A O 1
ATOM 478 N N . THR A 1 63 ? 16.055 -37.274 -3.297 1.00 94.19 63 THR A N 1
ATOM 479 C CA . THR A 1 63 ? 14.665 -37.187 -2.818 1.00 94.19 63 THR A CA 1
ATOM 480 C C . THR A 1 63 ? 13.779 -36.312 -3.699 1.00 94.19 63 THR A C 1
ATOM 482 O O . THR A 1 63 ? 14.220 -35.265 -4.174 1.00 94.19 63 THR A O 1
ATOM 485 N N . PHE A 1 64 ? 12.501 -36.674 -3.814 1.00 95.38 64 PHE A N 1
ATOM 486 C CA . PHE A 1 64 ? 11.421 -35.769 -4.232 1.00 95.38 64 PHE A CA 1
ATOM 487 C C . PHE A 1 64 ? 10.456 -35.544 -3.063 1.00 95.38 64 PHE A C 1
ATOM 489 O O . PHE A 1 64 ? 10.401 -36.355 -2.141 1.00 95.38 64 PHE A O 1
ATOM 496 N N . GLY A 1 65 ? 9.733 -34.433 -3.072 1.00 96.12 65 GLY A N 1
ATOM 497 C CA . GLY A 1 65 ? 8.808 -34.039 -2.014 1.00 96.12 65 GLY A CA 1
ATOM 498 C C . GLY A 1 65 ? 7.364 -34.259 -2.435 1.00 96.12 65 GLY A C 1
ATOM 499 O O . GLY A 1 65 ? 7.060 -34.224 -3.626 1.00 96.12 65 GLY A O 1
ATOM 500 N N . ILE A 1 66 ? 6.486 -34.492 -1.461 1.00 97.56 66 ILE A N 1
ATOM 501 C CA . ILE A 1 66 ? 5.040 -34.625 -1.651 1.00 97.56 66 ILE A CA 1
ATOM 502 C C . ILE A 1 66 ? 4.329 -33.711 -0.660 1.00 97.56 66 ILE A C 1
ATOM 504 O O . ILE A 1 66 ? 4.597 -33.757 0.542 1.00 97.56 66 ILE A O 1
ATOM 508 N N . ALA A 1 67 ? 3.381 -32.926 -1.159 1.00 97.69 67 ALA A N 1
ATOM 509 C CA . ALA A 1 67 ? 2.452 -32.137 -0.360 1.00 97.69 67 ALA A CA 1
ATOM 510 C C . ALA A 1 67 ? 1.015 -32.405 -0.812 1.00 97.69 67 ALA A C 1
ATOM 512 O O . ALA A 1 67 ? 0.784 -32.825 -1.946 1.00 97.69 67 ALA A O 1
ATOM 513 N N . LYS A 1 68 ? 0.046 -32.167 0.074 1.00 97.62 68 LYS A N 1
ATOM 514 C CA . LYS A 1 68 ? -1.376 -32.364 -0.223 1.00 97.62 68 LYS A CA 1
ATOM 515 C C . LYS A 1 68 ? -2.243 -31.199 0.220 1.00 97.62 68 LYS A C 1
ATOM 517 O O . LYS A 1 68 ? -1.929 -30.540 1.211 1.00 97.62 68 LYS A O 1
ATOM 522 N N . SER A 1 69 ? -3.365 -31.008 -0.461 1.00 97.44 69 SER A N 1
ATOM 523 C CA . SER A 1 69 ? -4.384 -30.021 -0.120 1.00 97.44 69 SER A CA 1
ATOM 524 C C . SER A 1 69 ? -5.785 -30.519 -0.476 1.00 97.44 69 SER A C 1
ATOM 526 O O . SER A 1 69 ? -5.980 -31.204 -1.476 1.00 97.44 69 SER A O 1
ATOM 528 N N . ALA A 1 70 ? -6.772 -30.166 0.346 1.00 95.56 70 ALA A N 1
ATOM 529 C CA . ALA A 1 70 ? -8.186 -30.410 0.051 1.00 95.56 70 ALA A CA 1
ATOM 530 C C . ALA A 1 70 ? -8.855 -29.225 -0.666 1.00 95.56 70 ALA A C 1
ATOM 532 O O . ALA A 1 70 ? -9.914 -29.397 -1.259 1.00 95.56 70 ALA A O 1
ATOM 533 N N . ASP A 1 71 ? -8.265 -28.031 -0.572 1.00 93.50 71 ASP A N 1
ATOM 534 C CA . ASP A 1 71 ? -8.884 -26.760 -0.964 1.00 93.50 71 ASP A CA 1
ATOM 535 C C . ASP A 1 71 ? -7.976 -25.877 -1.834 1.00 93.50 71 ASP A C 1
ATOM 537 O O . ASP A 1 71 ? -8.286 -24.713 -2.072 1.00 93.50 71 ASP A O 1
ATOM 541 N N . LEU A 1 72 ? -6.827 -26.412 -2.267 1.00 95.12 72 LEU A N 1
ATOM 542 C CA . LEU A 1 72 ? -5.787 -25.733 -3.048 1.00 95.12 72 LEU A CA 1
ATOM 543 C C . LEU A 1 72 ? -5.159 -24.501 -2.367 1.00 95.12 72 LEU A C 1
ATOM 545 O O . LEU A 1 72 ? -4.218 -23.925 -2.909 1.00 95.12 72 LEU A O 1
ATOM 549 N N . LYS A 1 73 ? -5.596 -24.137 -1.159 1.00 91.44 73 LYS A N 1
ATOM 550 C CA . LYS A 1 73 ? -5.098 -22.993 -0.388 1.00 91.44 73 LYS A CA 1
ATOM 551 C C . LYS A 1 73 ? -4.209 -23.443 0.764 1.00 91.44 73 LYS A C 1
ATOM 553 O O . LYS A 1 73 ? -3.117 -22.925 0.951 1.00 91.44 73 LYS A O 1
ATOM 558 N N . ASN A 1 74 ? -4.662 -24.434 1.524 1.00 93.00 74 ASN A N 1
ATOM 559 C CA . ASN A 1 74 ? -3.963 -24.960 2.686 1.00 93.00 74 ASN A CA 1
ATOM 560 C C . ASN A 1 74 ? -3.240 -26.248 2.300 1.00 93.00 74 ASN A C 1
ATOM 562 O O . ASN A 1 74 ? -3.869 -27.283 2.059 1.00 93.00 74 ASN A O 1
ATOM 566 N N . TRP A 1 75 ? -1.913 -26.183 2.248 1.00 96.19 75 TRP A N 1
ATOM 567 C CA . TRP A 1 75 ? -1.059 -27.304 1.874 1.00 96.19 75 TRP A CA 1
ATOM 568 C C . TRP A 1 75 ? -0.360 -27.897 3.092 1.00 96.19 75 TRP A C 1
ATOM 570 O O . TRP A 1 75 ? 0.139 -27.189 3.962 1.00 96.19 75 TRP A O 1
ATOM 580 N N . THR A 1 76 ? -0.324 -29.224 3.157 1.00 96.75 76 THR A N 1
ATOM 581 C CA . THR A 1 76 ? 0.357 -29.977 4.212 1.00 96.75 76 THR A CA 1
ATOM 582 C C . THR A 1 76 ? 1.467 -30.815 3.600 1.00 96.75 76 THR A C 1
ATOM 584 O O . THR A 1 76 ? 1.221 -31.571 2.658 1.00 96.75 76 THR A O 1
ATOM 587 N N . HIS A 1 77 ? 2.675 -30.715 4.158 1.00 97.19 77 HIS A N 1
ATOM 588 C CA . HIS A 1 77 ? 3.781 -31.612 3.816 1.00 97.19 77 HIS A CA 1
ATOM 589 C C . HIS A 1 77 ? 3.393 -33.064 4.105 1.00 97.19 77 HIS A C 1
ATOM 591 O O . HIS A 1 77 ? 2.903 -33.370 5.191 1.00 97.19 77 HIS A O 1
ATOM 597 N N . VAL A 1 78 ? 3.643 -33.964 3.159 1.00 96.50 78 VAL A N 1
ATOM 598 C CA . VAL A 1 78 ? 3.404 -35.403 3.316 1.00 96.50 78 VAL A CA 1
ATOM 599 C C . VAL A 1 78 ? 4.714 -36.131 3.596 1.00 96.50 78 VAL A C 1
ATOM 601 O O . VAL A 1 78 ? 4.862 -36.725 4.662 1.00 96.50 78 VAL A O 1
ATOM 604 N N . ALA A 1 79 ? 5.673 -36.082 2.669 1.00 95.06 79 ALA A N 1
ATOM 605 C CA . ALA A 1 79 ? 6.948 -36.783 2.803 1.00 95.06 79 ALA A CA 1
ATOM 606 C C . ALA A 1 79 ? 8.017 -36.221 1.858 1.00 95.06 79 ALA A C 1
ATOM 608 O O . ALA A 1 79 ? 7.702 -35.778 0.759 1.00 95.06 79 ALA A O 1
ATOM 609 N N . ASP A 1 80 ? 9.282 -36.324 2.271 1.00 95.12 80 ASP A N 1
ATOM 610 C CA . ASP A 1 80 ? 10.418 -36.316 1.346 1.00 95.12 80 ASP A CA 1
ATOM 611 C C . ASP A 1 80 ? 10.800 -37.769 1.065 1.00 95.12 80 ASP A C 1
ATOM 613 O O . ASP A 1 80 ? 11.307 -38.475 1.940 1.00 95.12 80 ASP A O 1
ATOM 617 N N . VAL A 1 81 ? 10.525 -38.236 -0.145 1.00 94.06 81 VAL A N 1
ATOM 618 C CA . VAL A 1 81 ? 10.641 -39.640 -0.529 1.00 94.06 81 VAL A CA 1
ATOM 619 C C . VAL A 1 81 ? 12.024 -39.910 -1.120 1.00 94.06 81 VAL A C 1
ATOM 621 O O . VAL A 1 81 ? 12.370 -39.317 -2.144 1.00 94.06 81 VAL A O 1
ATOM 624 N N . PRO A 1 82 ? 12.826 -40.815 -0.528 1.00 92.94 82 PRO A N 1
ATOM 625 C CA . PRO A 1 82 ? 14.112 -41.204 -1.087 1.00 92.94 82 PRO A CA 1
ATOM 626 C C . PRO A 1 82 ? 13.946 -42.145 -2.282 1.00 92.94 82 PRO A C 1
ATOM 628 O O . PRO A 1 82 ? 13.253 -43.161 -2.209 1.00 92.94 82 PRO A O 1
ATOM 631 N N . VAL A 1 83 ? 14.659 -41.847 -3.362 1.00 93.56 83 VAL A N 1
ATOM 632 C CA . VAL A 1 83 ? 14.786 -42.701 -4.541 1.00 93.56 83 VAL A CA 1
ATOM 633 C C . VAL A 1 83 ? 15.934 -43.681 -4.328 1.00 93.56 83 VAL A C 1
ATOM 635 O O . VAL A 1 83 ? 17.100 -43.300 -4.207 1.00 93.56 83 VAL A O 1
ATOM 638 N N . LYS A 1 84 ? 15.602 -44.972 -4.291 1.00 90.19 84 LYS A N 1
ATOM 639 C CA . LYS A 1 84 ? 16.550 -46.065 -4.045 1.00 90.19 84 LYS A CA 1
ATOM 640 C C . LYS A 1 84 ? 17.227 -46.519 -5.339 1.00 90.19 84 LYS A C 1
ATOM 642 O O . LYS A 1 84 ? 16.949 -47.593 -5.858 1.00 90.19 84 LYS A O 1
ATOM 647 N N . LEU A 1 85 ? 18.136 -45.693 -5.852 1.00 90.44 85 LEU A N 1
ATOM 648 C CA . LEU A 1 85 ? 19.004 -46.037 -6.979 1.00 90.44 85 LEU A CA 1
ATOM 649 C C . LEU A 1 85 ? 20.468 -45.813 -6.593 1.00 90.44 85 LEU A C 1
ATOM 651 O O . LEU A 1 85 ? 20.848 -44.729 -6.150 1.00 90.44 85 LEU A O 1
ATOM 655 N N . ALA A 1 86 ? 21.304 -46.841 -6.751 1.00 89.94 86 ALA A N 1
ATOM 656 C CA . ALA A 1 86 ? 22.711 -46.765 -6.372 1.00 89.94 86 ALA A CA 1
ATOM 657 C C . ALA A 1 86 ? 23.436 -45.648 -7.146 1.00 89.94 86 ALA A C 1
ATOM 659 O O . ALA A 1 86 ? 23.423 -45.612 -8.375 1.00 89.94 86 ALA A O 1
ATOM 660 N N . GLY A 1 87 ? 24.078 -44.734 -6.414 1.00 89.50 87 GLY A N 1
ATOM 661 C CA . GLY A 1 87 ? 24.858 -43.639 -6.996 1.00 89.50 87 GLY A CA 1
ATOM 662 C C . GLY A 1 87 ? 24.041 -42.490 -7.596 1.00 89.50 87 GLY A C 1
ATOM 663 O O . GLY A 1 87 ? 24.641 -41.620 -8.228 1.00 89.50 87 GLY A O 1
ATOM 664 N N . VAL A 1 88 ? 22.713 -42.453 -7.418 1.00 93.75 88 VAL A N 1
ATOM 665 C CA . VAL A 1 88 ? 21.893 -41.315 -7.864 1.00 93.75 88 VAL A CA 1
ATOM 666 C C . VAL A 1 88 ? 22.300 -40.039 -7.125 1.00 93.75 88 VAL A C 1
ATOM 668 O O . VAL A 1 88 ? 22.468 -40.031 -5.906 1.00 93.75 88 VAL A O 1
ATOM 671 N N . LYS A 1 89 ? 22.486 -38.958 -7.882 1.00 92.56 89 LYS A N 1
ATOM 672 C CA . LYS A 1 89 ? 22.872 -37.636 -7.375 1.00 92.56 89 LYS A CA 1
ATOM 673 C C . LYS A 1 89 ? 21.780 -36.589 -7.556 1.00 92.56 89 LYS A C 1
ATOM 675 O O . LYS A 1 89 ? 21.813 -35.580 -6.856 1.00 92.56 89 LYS A O 1
ATOM 680 N N . ASN A 1 90 ? 20.838 -36.812 -8.473 1.00 94.25 90 ASN A N 1
ATOM 681 C CA . ASN A 1 90 ? 19.754 -35.883 -8.776 1.00 94.25 90 ASN A CA 1
ATOM 682 C C . ASN A 1 90 ? 18.461 -36.660 -9.017 1.00 94.25 90 ASN A C 1
ATOM 684 O O . ASN A 1 90 ? 18.462 -37.644 -9.760 1.00 94.25 90 ASN A O 1
ATOM 688 N N . VAL A 1 91 ? 17.384 -36.185 -8.398 1.00 94.81 91 VAL A N 1
ATOM 689 C CA . VAL A 1 91 ? 16.001 -36.625 -8.602 1.00 94.81 91 VAL A CA 1
ATOM 690 C C . VAL A 1 91 ? 15.197 -35.377 -8.929 1.00 94.81 91 VAL A C 1
ATOM 692 O O . VAL A 1 91 ? 14.875 -34.610 -8.021 1.00 94.81 91 VAL A O 1
ATOM 695 N N . TRP A 1 92 ? 14.950 -35.143 -10.213 1.00 94.75 92 TRP A N 1
ATOM 696 C CA . TRP A 1 92 ? 14.371 -33.899 -10.723 1.00 94.75 92 TRP A CA 1
ATOM 697 C C . TRP A 1 92 ? 13.103 -34.147 -11.536 1.00 94.75 92 TRP A C 1
ATOM 699 O O . TRP A 1 92 ? 12.870 -35.272 -11.987 1.00 94.75 92 TRP A O 1
ATOM 709 N N . ALA A 1 93 ? 12.327 -33.078 -11.726 1.00 94.06 93 ALA A N 1
ATOM 710 C CA . ALA A 1 93 ? 11.121 -33.041 -12.548 1.00 94.06 93 ALA A CA 1
ATOM 711 C C . ALA A 1 93 ? 10.174 -34.230 -12.303 1.00 94.06 93 ALA A C 1
ATOM 713 O O . ALA A 1 93 ? 9.934 -35.020 -13.221 1.00 94.06 93 ALA A O 1
ATOM 714 N N . PRO A 1 94 ? 9.705 -34.436 -11.054 1.00 96.25 94 PRO A N 1
ATOM 715 C CA . PRO A 1 94 ? 8.695 -35.445 -10.788 1.00 96.25 94 PRO A CA 1
ATOM 716 C C . PRO A 1 94 ? 7.377 -35.050 -11.461 1.00 96.25 94 PRO A C 1
ATOM 718 O O . PRO A 1 94 ? 6.830 -33.997 -11.160 1.00 96.25 94 PRO A O 1
ATOM 721 N N . GLU A 1 95 ? 6.840 -35.920 -12.308 1.00 96.31 95 GLU A N 1
ATOM 722 C CA . GLU A 1 95 ? 5.580 -35.710 -13.019 1.00 96.31 95 GLU A CA 1
ATOM 723 C C . GLU A 1 95 ? 4.575 -36.813 -12.679 1.00 96.31 95 GLU A C 1
ATOM 725 O O . GLU A 1 95 ? 4.875 -38.008 -12.774 1.00 96.31 95 GLU A O 1
ATOM 730 N N . TRP A 1 96 ? 3.373 -36.429 -12.257 1.00 96.06 96 TRP A N 1
ATOM 731 C CA . TRP A 1 96 ? 2.300 -37.372 -11.982 1.00 96.06 96 TRP A CA 1
ATOM 732 C C . TRP A 1 96 ? 1.742 -37.971 -13.268 1.00 96.06 96 TRP A C 1
ATOM 734 O O . TRP A 1 96 ? 1.393 -37.277 -14.216 1.00 96.06 96 TRP A O 1
ATOM 744 N N . PHE A 1 97 ? 1.553 -39.287 -13.256 1.00 95.12 97 PHE A N 1
ATOM 745 C CA . PHE A 1 97 ? 0.912 -40.018 -14.334 1.00 95.12 97 PHE A CA 1
ATOM 746 C C . PHE A 1 97 ? -0.161 -40.956 -13.780 1.00 95.12 97 PHE A C 1
ATOM 748 O O . PHE A 1 97 ? 0.086 -41.742 -12.859 1.00 95.12 97 PHE A O 1
ATOM 755 N N . ARG A 1 98 ? -1.362 -40.882 -14.359 1.00 92.56 98 ARG A N 1
ATOM 756 C CA . ARG A 1 98 ? -2.453 -41.822 -14.091 1.00 92.56 98 ARG A CA 1
ATOM 757 C C . ARG A 1 98 ? -2.474 -42.880 -15.186 1.00 92.56 98 ARG A C 1
ATOM 759 O O . ARG A 1 98 ? -2.721 -42.558 -16.344 1.00 92.56 98 ARG A O 1
ATOM 766 N N . ASP A 1 99 ? -2.213 -44.123 -14.804 1.00 91.50 99 ASP A N 1
ATOM 767 C CA . ASP A 1 99 ? -2.172 -45.254 -15.730 1.00 91.50 99 ASP A CA 1
ATOM 768 C C . ASP A 1 99 ? -3.587 -45.788 -16.037 1.00 91.50 99 ASP A C 1
ATOM 770 O O . ASP A 1 99 ? -4.577 -45.388 -15.418 1.00 91.50 99 ASP A O 1
ATOM 774 N N . SER A 1 100 ? -3.685 -46.707 -16.998 1.00 87.25 100 SER A N 1
ATOM 775 C CA . SER A 1 100 ? -4.954 -47.290 -17.474 1.00 87.25 100 SER A CA 1
ATOM 776 C C . SER A 1 100 ? -5.722 -48.066 -16.399 1.00 87.25 100 SER A C 1
ATOM 778 O O . SER A 1 100 ? -6.944 -48.174 -16.474 1.00 87.25 100 SER A O 1
ATOM 780 N N . ASP A 1 101 ? -5.026 -48.573 -15.380 1.00 87.44 101 ASP A N 1
ATOM 781 C CA . ASP A 1 101 ? -5.619 -49.227 -14.209 1.00 87.44 101 ASP A CA 1
ATOM 782 C C . ASP A 1 101 ? -6.132 -48.223 -13.154 1.00 87.44 101 ASP A C 1
ATOM 784 O O . ASP A 1 101 ? -6.642 -48.618 -12.105 1.00 87.44 101 ASP A O 1
ATOM 788 N N . GLY A 1 102 ? -5.996 -46.918 -13.418 1.00 86.00 102 GLY A N 1
ATOM 789 C CA . GLY A 1 102 ? -6.335 -45.827 -12.507 1.00 86.00 102 GLY A CA 1
ATOM 790 C C . GLY A 1 102 ? -5.268 -45.541 -11.446 1.00 86.00 102 GLY A C 1
ATOM 791 O O . GLY A 1 102 ? -5.404 -44.556 -10.708 1.00 86.00 102 GLY A O 1
ATOM 792 N N . GLY A 1 103 ? -4.212 -46.356 -11.376 1.00 87.88 103 GLY A N 1
ATOM 793 C CA . GLY A 1 103 ? -3.099 -46.211 -10.451 1.00 87.88 103 GLY A CA 1
ATOM 794 C C . GLY A 1 103 ? -2.261 -44.969 -10.742 1.00 87.88 103 GLY A C 1
ATOM 795 O O . GLY A 1 103 ? -2.018 -44.610 -11.894 1.00 87.88 103 GLY A O 1
ATOM 796 N N . LEU A 1 104 ? -1.805 -44.306 -9.676 1.00 92.88 104 LEU A N 1
ATOM 797 C CA . LEU A 1 104 ? -0.901 -43.163 -9.776 1.00 92.88 104 LEU A CA 1
ATOM 798 C C . LEU A 1 104 ? 0.560 -43.612 -9.687 1.00 92.88 104 LEU A C 1
ATOM 800 O O . LEU A 1 104 ? 0.961 -44.332 -8.766 1.00 92.88 104 LEU A O 1
ATOM 804 N N . LYS A 1 105 ? 1.353 -43.153 -10.651 1.00 94.56 105 LYS A N 1
ATOM 805 C CA . LYS A 1 105 ? 2.806 -43.308 -10.719 1.00 94.56 105 LYS A CA 1
ATOM 806 C C . LYS A 1 105 ? 3.436 -41.919 -10.845 1.00 94.56 105 LYS A C 1
ATOM 808 O O . LYS A 1 105 ? 2.795 -40.992 -11.333 1.00 94.56 105 LYS A O 1
ATOM 813 N N . LEU A 1 106 ? 4.687 -41.790 -10.421 1.00 96.19 106 LEU A N 1
ATOM 814 C CA . LEU A 1 106 ? 5.523 -40.636 -10.743 1.00 96.19 106 LEU A CA 1
ATOM 815 C C . LEU A 1 106 ? 6.509 -41.015 -11.836 1.00 96.19 106 LEU A C 1
ATOM 817 O O . LEU A 1 106 ? 7.074 -42.108 -11.805 1.00 96.19 106 LEU A O 1
ATOM 821 N N . ILE A 1 107 ? 6.739 -40.101 -12.762 1.00 97.00 107 ILE A N 1
ATOM 822 C CA . ILE A 1 107 ? 7.855 -40.134 -13.696 1.00 97.00 107 ILE A CA 1
ATOM 823 C C . ILE A 1 107 ? 8.901 -39.172 -13.150 1.00 97.00 107 ILE A C 1
ATOM 825 O O . ILE A 1 107 ? 8.579 -38.038 -12.832 1.00 97.00 107 ILE A O 1
ATOM 829 N N . VAL A 1 108 ? 10.138 -39.624 -12.982 1.00 96.88 108 VAL A N 1
ATOM 830 C CA . VAL A 1 108 ? 11.234 -38.819 -12.430 1.00 96.88 108 VAL A CA 1
ATOM 831 C C . VAL A 1 108 ? 12.441 -38.876 -13.349 1.00 96.88 108 VAL A C 1
ATOM 833 O O . VAL A 1 108 ? 12.728 -39.909 -13.959 1.00 96.88 108 VAL A O 1
ATOM 836 N N . SER A 1 109 ? 13.183 -37.776 -13.408 1.00 96.12 109 SER A N 1
ATOM 837 C CA . SER A 1 109 ? 14.419 -37.681 -14.181 1.00 96.12 109 SER A CA 1
ATOM 838 C C . SER A 1 109 ? 15.614 -37.873 -13.253 1.00 96.12 109 SER A C 1
ATOM 840 O O . SER A 1 109 ? 15.852 -37.069 -12.347 1.00 96.12 109 SER A O 1
ATOM 842 N N . LEU A 1 110 ? 16.353 -38.970 -13.442 1.00 96.12 110 LEU A N 1
ATOM 843 C CA . LEU A 1 110 ? 17.447 -39.373 -12.556 1.00 96.12 110 LEU A CA 1
ATOM 844 C C . LEU A 1 110 ? 18.807 -39.211 -13.234 1.00 96.12 110 LEU A C 1
ATOM 846 O O . LEU A 1 110 ? 18.987 -39.612 -14.381 1.00 96.12 110 LEU A O 1
ATOM 850 N N . SER A 1 111 ? 19.789 -38.690 -12.494 1.00 94.62 111 SER A N 1
ATOM 851 C CA . SER A 1 111 ? 21.197 -38.630 -12.917 1.00 94.62 111 SER A CA 1
ATOM 852 C C . SER A 1 111 ? 22.111 -39.172 -11.822 1.00 94.62 111 SER A C 1
ATOM 854 O O . SER A 1 111 ? 21.972 -38.842 -10.643 1.00 94.62 111 SER A O 1
ATOM 856 N N . THR A 1 112 ? 23.086 -39.996 -12.212 1.00 91.88 112 THR A N 1
ATOM 857 C CA . THR A 1 112 ? 24.181 -40.466 -11.337 1.00 91.88 112 THR A CA 1
ATOM 858 C C . THR A 1 112 ? 25.445 -39.608 -11.470 1.00 91.88 112 THR A C 1
ATOM 860 O O . THR A 1 112 ? 26.421 -39.783 -10.734 1.00 91.88 112 THR A O 1
ATOM 863 N N . LYS A 1 113 ? 25.449 -38.658 -12.415 1.00 89.69 113 LYS A N 1
ATOM 864 C CA . LYS A 1 113 ? 26.612 -37.833 -12.767 1.00 89.69 113 LYS A CA 1
ATOM 865 C C . LYS A 1 113 ? 26.530 -36.398 -12.251 1.00 89.69 113 LYS A C 1
ATOM 867 O O . LYS A 1 113 ? 27.571 -35.752 -12.173 1.00 89.69 113 LYS A O 1
ATOM 872 N N . GLY A 1 114 ? 25.367 -35.942 -11.790 1.00 86.81 114 GLY A N 1
ATOM 873 C CA . GLY A 1 114 ? 25.176 -34.581 -11.289 1.00 86.81 114 GLY A CA 1
ATOM 874 C C . GLY A 1 114 ? 24.207 -33.767 -12.150 1.00 86.81 114 GLY A C 1
ATOM 875 O O . GLY A 1 114 ? 23.574 -34.289 -13.071 1.00 86.81 114 GLY A O 1
ATOM 876 N N . THR A 1 115 ? 24.160 -32.463 -11.872 1.00 84.94 115 THR A N 1
ATOM 877 C CA . THR A 1 115 ? 23.281 -31.470 -12.515 1.00 84.94 115 THR A CA 1
ATOM 878 C C . THR A 1 115 ? 23.468 -31.323 -14.027 1.00 84.94 115 THR A C 1
ATOM 880 O O . THR A 1 115 ? 22.554 -30.867 -14.700 1.00 84.94 115 THR A O 1
ATOM 883 N N . GLY A 1 116 ? 24.632 -31.697 -14.568 1.00 81.81 116 GLY A N 1
ATOM 884 C CA . GLY A 1 116 ? 24.922 -31.647 -16.007 1.00 81.81 116 GLY A CA 1
ATOM 885 C C . GLY A 1 116 ? 24.451 -32.870 -16.804 1.00 81.81 116 GLY A C 1
ATOM 886 O O . GLY A 1 116 ? 24.720 -32.942 -18.000 1.00 81.81 116 GLY A O 1
ATOM 887 N N . GLY A 1 117 ? 23.801 -33.843 -16.157 1.00 86.12 117 GLY A N 1
ATOM 888 C CA . GLY A 1 117 ? 23.392 -35.097 -16.788 1.00 86.12 117 GLY A CA 1
ATOM 889 C C . GLY A 1 117 ? 24.553 -36.082 -17.048 1.00 86.12 117 GLY A C 1
ATOM 890 O O . GLY A 1 117 ? 25.656 -35.901 -16.520 1.00 86.12 117 GLY A O 1
ATOM 891 N N . PRO A 1 118 ? 24.320 -37.155 -17.830 1.00 92.94 118 PRO A N 1
ATOM 892 C CA . PRO A 1 118 ? 23.075 -37.427 -18.536 1.00 92.94 118 PRO A CA 1
ATOM 893 C C . PRO A 1 118 ? 21.929 -37.829 -17.597 1.00 92.94 118 PRO A C 1
ATOM 895 O O . PRO A 1 118 ? 22.158 -38.483 -16.576 1.00 92.94 118 PRO A O 1
ATOM 898 N N . PHE A 1 119 ? 20.709 -37.433 -17.956 1.00 95.38 119 PHE A N 1
ATOM 899 C CA . PHE A 1 119 ? 19.472 -37.846 -17.292 1.00 95.38 119 PHE A CA 1
ATOM 900 C C . PHE A 1 119 ? 18.816 -39.041 -17.991 1.00 95.38 119 PHE A C 1
ATOM 902 O O . PHE A 1 119 ? 18.976 -39.254 -19.192 1.00 95.38 119 PHE A O 1
ATOM 909 N N . ALA A 1 120 ? 18.067 -39.824 -17.225 1.00 95.50 120 ALA A N 1
ATOM 910 C CA . ALA A 1 120 ? 17.216 -40.887 -17.738 1.00 95.50 120 ALA A CA 1
ATOM 911 C C . ALA A 1 120 ? 15.865 -40.859 -17.016 1.00 95.50 120 ALA A C 1
ATOM 913 O O . ALA A 1 120 ? 15.812 -40.572 -15.815 1.00 95.50 120 ALA A O 1
ATOM 914 N N . ALA A 1 121 ? 14.789 -41.170 -17.740 1.00 96.56 121 ALA A N 1
ATOM 915 C CA . ALA A 1 121 ? 13.441 -41.220 -17.181 1.00 96.56 121 ALA A CA 1
ATOM 916 C C . ALA A 1 121 ? 13.178 -42.555 -16.460 1.00 96.56 121 ALA A C 1
ATOM 918 O O . ALA A 1 121 ? 13.473 -43.639 -16.973 1.00 96.56 121 ALA A O 1
ATOM 919 N N . TYR A 1 122 ? 12.602 -42.481 -15.262 1.00 97.06 122 TYR A N 1
ATOM 920 C CA . TYR A 1 122 ? 12.202 -43.633 -14.453 1.00 97.06 122 TYR A CA 1
ATOM 921 C C . TYR A 1 122 ? 10.768 -43.465 -13.980 1.00 97.06 122 TYR A C 1
ATOM 923 O O . TYR A 1 122 ? 10.330 -42.356 -13.695 1.00 97.06 122 TYR A O 1
ATOM 931 N N . THR A 1 123 ? 10.063 -44.578 -13.809 1.00 96.06 123 THR A N 1
ATOM 932 C CA . THR A 1 123 ? 8.785 -44.594 -13.099 1.00 96.06 123 THR A CA 1
ATOM 933 C C . THR A 1 123 ? 8.972 -45.015 -11.652 1.00 96.06 123 THR A C 1
ATOM 935 O O . THR A 1 123 ? 9.818 -45.849 -11.329 1.00 96.06 123 THR A O 1
ATOM 938 N N . VAL A 1 124 ? 8.155 -44.453 -10.771 1.00 95.50 124 VAL A N 1
ATOM 939 C CA . VAL A 1 124 ? 8.122 -44.777 -9.350 1.00 95.50 124 VAL A CA 1
ATOM 940 C C . VAL A 1 124 ? 6.663 -44.965 -8.940 1.00 95.50 124 VAL A C 1
ATOM 942 O O . VAL A 1 124 ? 5.858 -44.035 -8.993 1.00 95.50 124 VAL A O 1
ATOM 945 N N . LYS A 1 125 ? 6.294 -46.189 -8.549 1.00 93.38 125 LYS A N 1
ATOM 946 C CA . LYS A 1 125 ? 4.915 -46.535 -8.169 1.00 93.38 125 LYS A CA 1
ATOM 947 C C . LYS A 1 125 ? 4.663 -46.231 -6.692 1.00 93.38 125 LYS A C 1
ATOM 949 O O . LYS A 1 125 ? 5.450 -46.646 -5.842 1.00 93.38 125 LYS A O 1
ATOM 954 N N . ALA A 1 126 ? 3.551 -45.568 -6.377 1.00 91.88 126 ALA A N 1
ATOM 955 C CA . ALA A 1 126 ? 3.104 -45.407 -4.995 1.00 91.88 126 ALA A CA 1
ATOM 956 C C . ALA A 1 126 ? 2.727 -46.771 -4.380 1.00 91.88 126 ALA A C 1
ATOM 958 O O . ALA A 1 126 ? 2.061 -47.588 -5.020 1.00 91.88 126 ALA A O 1
ATOM 959 N N . LEU A 1 127 ? 3.165 -47.029 -3.145 1.00 91.94 127 LEU A N 1
ATOM 960 C CA . LEU A 1 127 ? 2.903 -48.281 -2.417 1.00 91.94 127 LEU A CA 1
ATOM 961 C C . LEU A 1 127 ? 1.763 -48.159 -1.400 1.00 91.94 127 LEU A C 1
ATOM 963 O O . LEU A 1 127 ? 1.285 -49.170 -0.888 1.00 91.94 127 LEU A O 1
ATOM 967 N N . ASP A 1 128 ? 1.341 -46.937 -1.093 1.00 91.38 128 ASP A N 1
ATOM 968 C CA . ASP A 1 128 ? 0.258 -46.626 -0.171 1.00 91.38 128 ASP A CA 1
ATOM 969 C C . ASP A 1 128 ? -0.594 -45.462 -0.694 1.00 91.38 128 ASP A C 1
ATOM 971 O O . ASP A 1 128 ? -0.112 -44.591 -1.416 1.00 91.38 128 ASP A O 1
ATOM 975 N N . ALA A 1 129 ? -1.861 -45.418 -0.280 1.00 87.00 129 ALA A N 1
ATOM 976 C CA . ALA A 1 129 ? -2.791 -44.346 -0.649 1.00 87.00 129 ALA A CA 1
ATOM 977 C C . ALA A 1 129 ? -2.416 -42.975 -0.051 1.00 87.00 129 ALA A C 1
ATOM 979 O O . ALA A 1 129 ? -2.895 -41.950 -0.521 1.00 87.00 129 ALA A O 1
ATOM 980 N N . GLY A 1 130 ? -1.569 -42.945 0.984 1.00 87.56 130 GLY A N 1
ATOM 981 C CA . GLY A 1 130 ? -1.081 -41.710 1.590 1.00 87.56 130 GLY A CA 1
ATOM 982 C C . GLY A 1 130 ? 0.093 -41.073 0.848 1.00 87.56 130 GLY A C 1
ATOM 983 O O . GLY A 1 130 ? 0.495 -39.980 1.240 1.00 87.56 130 GLY A O 1
ATOM 984 N N . PHE A 1 131 ? 0.635 -41.732 -0.185 1.00 94.00 131 PHE A N 1
ATOM 985 C CA . PHE A 1 131 ? 1.837 -41.316 -0.919 1.00 94.00 131 PHE A CA 1
ATOM 986 C C . PHE A 1 131 ? 3.033 -41.042 0.005 1.00 94.00 131 PHE A C 1
ATOM 988 O O . PHE A 1 131 ? 3.797 -40.099 -0.192 1.00 94.00 131 PHE A O 1
ATOM 995 N N . THR A 1 132 ? 3.194 -41.874 1.038 1.00 92.62 132 THR A N 1
ATOM 996 C CA . THR A 1 132 ? 4.333 -41.804 1.969 1.00 92.62 132 THR A CA 1
ATOM 997 C C . THR A 1 132 ? 5.441 -42.792 1.606 1.00 92.62 132 THR A C 1
ATOM 999 O O . THR A 1 132 ? 6.583 -42.642 2.041 1.00 92.62 132 THR A O 1
ATOM 1002 N N . LYS A 1 133 ? 5.117 -43.816 0.810 1.00 91.50 133 LYS A N 1
ATOM 1003 C CA . LYS A 1 133 ? 6.002 -44.905 0.406 1.00 91.50 133 LYS A CA 1
ATOM 1004 C C . LYS A 1 133 ? 5.888 -45.150 -1.088 1.00 91.50 133 LYS A C 1
ATOM 1006 O O . LYS A 1 133 ? 4.806 -45.220 -1.664 1.00 91.50 133 LYS A O 1
ATOM 1011 N N . PHE A 1 134 ? 7.041 -45.367 -1.698 1.00 94.69 134 PHE A N 1
ATOM 1012 C CA . PHE A 1 134 ? 7.175 -45.575 -3.128 1.00 94.69 134 PHE A CA 1
ATOM 1013 C C . PHE A 1 134 ? 8.085 -46.774 -3.403 1.00 94.69 134 PHE A C 1
ATOM 1015 O O . PHE A 1 134 ? 8.965 -47.094 -2.598 1.00 94.69 134 PHE A O 1
ATOM 1022 N N . ALA A 1 135 ? 7.816 -47.464 -4.510 1.00 94.38 135 ALA A N 1
ATOM 1023 C CA . ALA A 1 135 ? 8.606 -48.588 -4.990 1.00 94.38 135 ALA A CA 1
ATOM 1024 C C . ALA A 1 135 ? 9.995 -48.131 -5.458 1.00 94.38 135 ALA A C 1
ATOM 1026 O O . ALA A 1 135 ? 10.248 -46.937 -5.624 1.00 94.38 135 ALA A O 1
ATOM 1027 N N . ASP A 1 136 ? 10.885 -49.089 -5.702 1.00 94.62 136 ASP A N 1
ATOM 1028 C CA . ASP A 1 136 ? 12.169 -48.797 -6.335 1.00 94.62 136 ASP A CA 1
ATOM 1029 C C . ASP A 1 136 ? 11.945 -48.264 -7.767 1.00 94.62 136 ASP A C 1
ATOM 1031 O O . ASP A 1 136 ? 10.998 -48.692 -8.439 1.00 94.62 136 ASP A O 1
ATOM 1035 N N . PRO A 1 137 ? 12.774 -47.314 -8.241 1.00 95.44 137 PRO A N 1
ATOM 1036 C CA . PRO A 1 137 ? 12.602 -46.707 -9.556 1.00 95.44 137 PRO A CA 1
ATOM 1037 C C . PRO A 1 137 ? 12.813 -47.735 -10.675 1.00 95.44 137 PRO A C 1
ATOM 1039 O O . PRO A 1 137 ? 13.819 -48.445 -10.701 1.00 95.44 137 PRO A O 1
ATOM 1042 N N . VAL A 1 138 ? 11.890 -47.777 -11.636 1.00 95.56 138 VAL A N 1
ATOM 1043 C CA . VAL A 1 138 ? 11.941 -48.673 -12.800 1.00 95.56 138 VAL A CA 1
ATOM 1044 C C . VAL A 1 138 ? 12.281 -47.861 -14.054 1.00 95.56 138 VAL A C 1
ATOM 1046 O O . VAL A 1 138 ? 11.557 -46.910 -14.356 1.00 95.56 138 VAL A O 1
ATOM 1049 N N . PRO A 1 139 ? 13.358 -48.194 -14.794 1.00 95.25 139 PRO A N 1
ATOM 1050 C CA . PRO A 1 139 ? 13.776 -47.420 -15.962 1.00 95.25 139 PRO A CA 1
ATOM 1051 C C . PRO A 1 139 ? 12.730 -47.469 -17.079 1.00 95.25 139 PRO A C 1
ATOM 1053 O O . PRO A 1 139 ? 12.207 -48.536 -17.408 1.00 95.25 139 PRO A O 1
ATOM 1056 N N . MET A 1 140 ? 12.470 -46.319 -17.701 1.00 97.38 140 MET A N 1
ATOM 1057 C CA . MET A 1 140 ? 11.688 -46.225 -18.933 1.00 97.38 140 MET A CA 1
ATOM 1058 C C . MET A 1 140 ? 12.607 -46.529 -20.117 1.00 97.38 140 MET A C 1
ATOM 1060 O O . MET A 1 140 ? 13.217 -45.632 -20.697 1.00 97.38 140 MET A O 1
ATOM 1064 N N . ARG A 1 141 ? 12.740 -47.820 -20.448 1.00 97.00 141 ARG A N 1
ATOM 1065 C CA . ARG A 1 141 ? 13.724 -48.303 -21.431 1.00 97.00 141 ARG A CA 1
ATOM 1066 C C . ARG A 1 141 ? 13.532 -47.621 -22.781 1.00 97.00 141 ARG A C 1
ATOM 1068 O O . ARG A 1 141 ? 12.443 -47.718 -23.334 1.00 97.00 141 ARG A O 1
ATOM 1075 N N . GLY A 1 142 ? 14.565 -46.994 -23.328 1.00 95.00 142 GLY A N 1
ATOM 1076 C CA . GLY A 1 142 ? 14.533 -46.183 -24.551 1.00 95.00 142 GLY A CA 1
ATOM 1077 C C . GLY A 1 142 ? 14.572 -44.664 -24.315 1.00 95.00 142 GLY A C 1
ATOM 1078 O O . GLY A 1 142 ? 14.747 -43.922 -25.279 1.00 95.00 142 GLY A O 1
ATOM 1079 N N . LEU A 1 143 ? 14.445 -44.198 -23.066 1.00 96.31 143 LEU A N 1
ATOM 1080 C CA . LEU A 1 143 ? 14.542 -42.783 -22.664 1.00 96.31 143 LEU A CA 1
ATOM 1081 C C . LEU A 1 143 ? 15.760 -42.505 -21.758 1.00 96.31 143 LEU A C 1
ATOM 1083 O O . LEU A 1 143 ? 15.734 -41.614 -20.909 1.00 96.31 143 LEU A O 1
ATOM 1087 N N . GLU A 1 144 ? 16.843 -43.272 -21.901 1.00 92.94 144 GLU A N 1
ATOM 1088 C CA . GLU A 1 144 ? 18.087 -43.087 -21.136 1.00 92.94 144 GLU A CA 1
ATOM 1089 C C . GLU A 1 144 ? 19.080 -42.106 -21.788 1.00 92.94 144 GLU A C 1
ATOM 1091 O O . GLU A 1 144 ? 20.117 -41.782 -21.206 1.00 92.94 144 GLU A O 1
ATOM 1096 N N . ASN A 1 145 ? 18.778 -41.617 -22.994 1.00 88.75 145 ASN A N 1
ATOM 1097 C CA . ASN A 1 145 ? 19.671 -40.792 -23.813 1.00 88.75 145 ASN A CA 1
ATOM 1098 C C . ASN A 1 145 ? 19.617 -39.298 -23.450 1.00 88.75 145 ASN A C 1
ATOM 1100 O O . ASN A 1 145 ? 19.427 -38.445 -24.315 1.00 88.75 145 ASN A O 1
ATOM 1104 N N . ASN A 1 146 ? 19.841 -38.978 -22.173 1.00 93.75 146 ASN A N 1
ATOM 1105 C CA . ASN A 1 146 ? 19.814 -37.613 -21.641 1.00 93.75 146 ASN A CA 1
ATOM 1106 C C . ASN A 1 146 ? 18.426 -36.940 -21.710 1.00 93.75 146 ASN A C 1
ATOM 1108 O O . ASN A 1 146 ? 18.317 -35.757 -22.024 1.00 93.75 146 ASN A O 1
ATOM 1112 N N . CYS A 1 147 ? 17.369 -37.702 -21.430 1.00 93.94 147 CYS A N 1
ATOM 1113 C CA . CYS A 1 147 ? 15.981 -37.236 -21.420 1.00 93.94 147 CYS A CA 1
ATOM 1114 C C . CYS A 1 147 ? 15.571 -36.724 -20.023 1.00 93.94 147 CYS A C 1
ATOM 1116 O O . CYS A 1 147 ? 15.848 -37.383 -19.018 1.00 93.94 147 CYS A O 1
ATOM 1118 N N . ILE A 1 148 ? 14.896 -35.572 -19.961 1.00 94.50 148 ILE A N 1
ATOM 1119 C CA . ILE A 1 148 ? 14.393 -34.909 -18.742 1.00 94.50 148 ILE A CA 1
ATOM 1120 C C . ILE A 1 148 ? 13.000 -34.293 -18.986 1.00 94.50 148 ILE A C 1
ATOM 1122 O O . ILE A 1 148 ? 12.543 -34.222 -20.127 1.00 94.50 148 ILE A O 1
ATOM 1126 N N . ASP A 1 149 ? 12.300 -33.897 -17.919 1.00 94.00 149 ASP A N 1
ATOM 1127 C CA . ASP A 1 149 ? 10.968 -33.267 -17.958 1.00 94.00 149 ASP A CA 1
ATOM 1128 C C . ASP A 1 149 ? 9.932 -34.130 -18.698 1.00 94.00 149 ASP A C 1
ATOM 1130 O O . ASP A 1 149 ? 9.126 -33.646 -19.480 1.00 94.00 149 ASP A O 1
ATOM 1134 N N . THR A 1 150 ? 10.001 -35.454 -18.532 1.00 96.31 150 THR A N 1
ATOM 1135 C CA . THR A 1 150 ? 9.222 -36.389 -19.357 1.00 96.31 150 THR A CA 1
ATOM 1136 C C . THR A 1 150 ? 7.748 -36.399 -18.956 1.00 96.31 150 THR A C 1
ATOM 1138 O O . THR A 1 150 ? 7.398 -36.910 -17.894 1.00 96.31 150 THR A O 1
ATOM 1141 N N . PHE A 1 151 ? 6.883 -35.922 -19.852 1.00 96.50 151 PHE A N 1
ATOM 1142 C CA . PHE A 1 151 ? 5.432 -35.915 -19.688 1.00 96.50 151 PHE A CA 1
ATOM 1143 C C . PHE A 1 151 ? 4.794 -37.002 -20.553 1.00 96.50 151 PHE A C 1
ATOM 1145 O O . PHE A 1 151 ? 5.034 -37.061 -21.762 1.00 96.50 151 PHE A O 1
ATOM 1152 N N . VAL A 1 152 ? 3.977 -37.869 -19.951 1.00 96.38 152 VAL A N 1
ATOM 1153 C CA . VAL A 1 152 ? 3.374 -39.022 -20.637 1.00 96.38 152 VAL A CA 1
ATOM 1154 C C . VAL A 1 152 ? 1.860 -38.911 -20.673 1.00 96.38 152 VAL A C 1
ATOM 1156 O O . VAL A 1 152 ? 1.219 -38.604 -19.673 1.00 96.38 152 VAL A O 1
ATOM 1159 N N . ILE A 1 153 ? 1.284 -39.242 -21.826 1.00 95.38 153 ILE A N 1
ATOM 1160 C CA . ILE A 1 153 ? -0.155 -39.410 -22.020 1.00 95.38 153 ILE A CA 1
ATOM 1161 C C . ILE A 1 153 ? -0.461 -40.787 -22.613 1.00 95.38 153 ILE A C 1
ATOM 1163 O O . ILE A 1 153 ? 0.390 -41.429 -23.235 1.00 95.38 153 ILE A O 1
ATOM 1167 N N . GLN A 1 154 ? -1.708 -41.227 -22.454 1.00 94.06 154 GLN A N 1
ATOM 1168 C CA . GLN A 1 154 ? -2.256 -42.351 -23.209 1.00 94.06 154 GLN A CA 1
ATOM 1169 C C . GLN A 1 154 ? -3.019 -41.817 -24.420 1.00 94.06 154 GLN A C 1
ATOM 1171 O O . GLN A 1 154 ? -3.905 -40.974 -24.283 1.00 94.06 154 GLN A O 1
ATOM 1176 N N . HIS A 1 155 ? -2.680 -42.310 -25.608 1.00 93.12 155 HIS A N 1
ATOM 1177 C CA . HIS A 1 155 ? -3.305 -41.885 -26.856 1.00 93.12 155 HIS A CA 1
ATOM 1178 C C . HIS A 1 155 ? -3.393 -43.069 -27.823 1.00 93.12 155 HIS A C 1
ATOM 1180 O O . HIS A 1 155 ? -2.394 -43.733 -28.076 1.00 93.12 155 HIS A O 1
ATOM 1186 N N . GLU A 1 156 ? -4.595 -43.358 -28.334 1.00 89.56 156 GLU A N 1
ATOM 1187 C CA . GLU A 1 156 ? -4.846 -44.424 -29.325 1.00 89.56 156 GLU A CA 1
ATOM 1188 C C . GLU A 1 156 ? -4.302 -45.813 -28.924 1.00 89.56 156 GLU A C 1
ATOM 1190 O O . GLU A 1 156 ? -3.724 -46.537 -29.730 1.00 89.56 156 GLU A O 1
ATOM 1195 N N . GLY A 1 157 ? -4.468 -46.193 -27.651 1.00 90.00 157 GLY A N 1
ATOM 1196 C CA . GLY A 1 157 ? -4.054 -47.512 -27.147 1.00 90.00 157 GLY A CA 1
ATOM 1197 C C . GLY A 1 157 ? -2.545 -47.680 -26.932 1.00 90.00 157 GLY A C 1
ATOM 1198 O O . GLY A 1 157 ? -2.080 -48.799 -26.729 1.00 90.00 157 GLY A O 1
ATOM 1199 N N . ARG A 1 158 ? -1.777 -46.587 -26.963 1.00 94.25 158 ARG A N 1
ATOM 1200 C CA . ARG A 1 158 ? -0.327 -46.563 -26.738 1.00 94.25 158 ARG A CA 1
ATOM 1201 C C . ARG A 1 158 ? 0.071 -45.424 -25.797 1.00 94.25 158 ARG A C 1
ATOM 1203 O O . ARG A 1 158 ? -0.697 -44.488 -25.567 1.00 94.25 158 ARG A O 1
ATOM 1210 N N . TYR A 1 159 ? 1.274 -45.520 -25.240 1.00 97.00 159 TYR A N 1
ATOM 1211 C CA . TYR A 1 159 ? 1.868 -44.478 -24.408 1.00 97.00 159 TYR A CA 1
ATOM 1212 C C . TYR A 1 159 ? 2.673 -43.533 -25.295 1.00 97.00 159 TYR A C 1
ATOM 1214 O O . TYR A 1 159 ? 3.455 -43.982 -26.137 1.00 97.00 159 TYR A O 1
ATOM 1222 N N . VAL A 1 160 ? 2.476 -42.232 -25.107 1.00 97.38 160 VAL A N 1
ATOM 1223 C CA . VAL A 1 160 ? 3.169 -41.170 -25.838 1.00 97.38 160 VAL A CA 1
ATOM 1224 C C . VAL A 1 160 ? 3.867 -40.273 -24.826 1.00 97.38 160 VAL A C 1
ATOM 1226 O O . VAL A 1 160 ? 3.231 -39.800 -23.889 1.00 97.38 160 VAL A O 1
ATOM 1229 N N . ALA A 1 161 ? 5.167 -40.057 -25.004 1.00 97.12 161 ALA A N 1
ATOM 1230 C CA . ALA A 1 161 ? 5.993 -39.213 -24.157 1.00 97.12 161 ALA A CA 1
ATOM 1231 C C . ALA A 1 161 ? 6.454 -37.991 -24.944 1.00 97.12 161 ALA A C 1
ATOM 1233 O O . ALA A 1 161 ? 6.989 -38.128 -26.046 1.00 97.12 161 ALA A O 1
ATOM 1234 N N . PHE A 1 162 ? 6.298 -36.820 -24.340 1.00 97.06 162 PHE A N 1
ATOM 1235 C CA . PHE A 1 162 ? 7.019 -35.619 -24.725 1.00 97.06 162 PHE A CA 1
ATOM 1236 C C . PHE A 1 162 ? 8.134 -35.442 -23.706 1.00 97.06 162 PHE A C 1
ATOM 1238 O O . PHE A 1 162 ? 7.874 -35.340 -22.506 1.00 97.06 162 PHE A O 1
ATOM 1245 N N . THR A 1 163 ? 9.379 -35.472 -24.164 1.00 95.62 163 THR A N 1
ATOM 1246 C CA . THR A 1 163 ? 10.557 -35.424 -23.292 1.00 95.62 163 THR A CA 1
ATOM 1247 C C . THR A 1 163 ? 11.547 -34.402 -23.810 1.00 95.62 163 THR A C 1
ATOM 1249 O O . THR A 1 163 ? 11.761 -34.305 -25.015 1.00 95.62 163 THR A O 1
ATOM 1252 N N . LYS A 1 164 ? 12.175 -33.637 -22.923 1.00 94.69 164 LYS A N 1
ATOM 1253 C CA . LYS A 1 164 ? 13.256 -32.751 -23.325 1.00 94.69 164 LYS A CA 1
ATOM 1254 C C . LYS A 1 164 ? 14.537 -33.559 -23.425 1.00 94.69 164 LYS A C 1
ATOM 1256 O O . LYS A 1 164 ? 14.958 -34.201 -22.464 1.00 94.69 164 LYS A O 1
ATOM 1261 N N . ASN A 1 165 ? 15.213 -33.458 -24.558 1.00 93.75 165 ASN A N 1
ATOM 1262 C CA . ASN A 1 165 ? 16.578 -33.940 -24.674 1.00 93.75 165 ASN A CA 1
ATOM 1263 C C . ASN A 1 165 ? 17.531 -32.867 -24.143 1.00 93.75 165 ASN A C 1
ATOM 1265 O O . ASN A 1 165 ? 17.681 -31.796 -24.725 1.00 93.75 165 ASN A O 1
ATOM 1269 N N . GLU A 1 166 ? 18.190 -33.136 -23.023 1.00 92.44 166 GLU A N 1
ATOM 1270 C CA . GLU A 1 166 ? 19.036 -32.166 -22.329 1.00 92.44 166 GLU A CA 1
ATOM 1271 C C . GLU A 1 166 ? 20.322 -31.835 -23.110 1.00 92.44 166 GLU A C 1
ATOM 1273 O O . GLU A 1 166 ? 20.951 -30.807 -22.854 1.00 92.44 166 GLU A O 1
ATOM 1278 N N . THR A 1 167 ? 20.683 -32.646 -24.111 1.00 92.06 167 THR A N 1
ATOM 1279 C CA . THR A 1 167 ? 21.787 -32.352 -25.037 1.00 92.06 167 THR A CA 1
ATOM 1280 C C . THR A 1 167 ? 21.362 -31.355 -26.114 1.00 92.06 167 THR A C 1
ATOM 1282 O O . THR A 1 167 ? 22.076 -30.387 -26.365 1.00 92.06 167 THR A O 1
ATOM 1285 N N . THR A 1 168 ? 20.214 -31.579 -26.762 1.00 91.31 168 THR A N 1
ATOM 1286 C CA . THR A 1 168 ? 19.752 -30.755 -27.898 1.00 91.31 168 THR A CA 1
ATOM 1287 C C . THR A 1 168 ? 18.878 -29.575 -27.470 1.00 91.31 168 THR A C 1
ATOM 1289 O O . THR A 1 168 ? 18.736 -28.618 -28.225 1.00 91.31 168 THR A O 1
ATOM 1292 N N . LYS A 1 169 ? 18.332 -29.621 -26.249 1.00 92.38 169 LYS A N 1
ATOM 1293 C CA . LYS A 1 169 ? 17.381 -28.667 -25.657 1.00 92.38 169 LYS A CA 1
ATOM 1294 C C . LYS A 1 169 ? 16.047 -28.550 -26.402 1.00 92.38 169 LYS A C 1
ATOM 1296 O O . LYS A 1 169 ? 15.362 -27.537 -26.265 1.00 92.38 169 LYS A O 1
ATOM 1301 N N . PHE A 1 170 ? 15.682 -29.576 -27.167 1.00 93.19 170 PHE A N 1
ATOM 1302 C CA . PHE A 1 170 ? 14.388 -29.674 -27.838 1.00 93.19 170 PHE A CA 1
ATOM 1303 C C . PHE A 1 170 ? 13.481 -30.692 -27.151 1.00 93.19 170 PHE A C 1
ATOM 1305 O O . PHE A 1 170 ? 13.952 -31.653 -26.537 1.00 93.19 170 PHE A O 1
ATOM 1312 N N . ILE A 1 171 ? 12.174 -30.481 -27.304 1.00 95.19 171 ILE A N 1
ATOM 1313 C CA . ILE A 1 171 ? 11.138 -31.432 -26.905 1.00 95.19 171 ILE A CA 1
ATOM 1314 C C . ILE A 1 171 ? 11.013 -32.491 -28.007 1.00 95.19 171 ILE A C 1
ATOM 1316 O O . ILE A 1 171 ? 10.722 -32.183 -29.162 1.00 95.19 171 ILE A O 1
ATOM 1320 N N . GLU A 1 172 ? 11.222 -33.749 -27.649 1.00 95.44 172 GLU A N 1
ATOM 1321 C CA . GLU A 1 172 ? 11.182 -34.916 -28.525 1.00 95.44 172 GLU A CA 1
ATOM 1322 C C . GLU A 1 172 ? 9.923 -35.747 -28.250 1.00 95.44 172 GLU A C 1
ATOM 1324 O O . GLU A 1 172 ? 9.432 -35.813 -27.119 1.00 95.44 172 GLU A O 1
ATOM 1329 N N . LEU A 1 173 ? 9.397 -36.387 -29.296 1.00 96.38 173 LEU A N 1
ATOM 1330 C CA . LEU A 1 173 ? 8.206 -37.236 -29.223 1.00 96.38 173 LEU A CA 1
ATOM 1331 C C . LEU A 1 173 ? 8.621 -38.704 -29.247 1.00 96.38 173 LEU A C 1
ATOM 1333 O O . LEU A 1 173 ? 9.249 -39.142 -30.211 1.00 96.38 173 LEU A O 1
ATOM 1337 N N . ALA A 1 174 ? 8.218 -39.483 -28.247 1.00 97.25 174 ALA A N 1
ATOM 1338 C CA . ALA A 1 174 ? 8.468 -40.920 -28.179 1.00 97.25 174 ALA A CA 1
ATOM 1339 C C . ALA A 1 174 ? 7.186 -41.718 -27.923 1.00 97.25 174 ALA A C 1
ATOM 1341 O O . ALA A 1 174 ? 6.224 -41.214 -27.348 1.00 97.25 174 ALA A O 1
ATOM 1342 N N . THR A 1 175 ? 7.167 -42.986 -28.337 1.00 97.56 175 THR A N 1
ATOM 1343 C CA . THR A 1 175 ? 6.010 -43.877 -28.148 1.00 97.56 175 THR A CA 1
ATOM 1344 C C . THR A 1 175 ? 6.411 -45.254 -27.634 1.00 97.56 175 THR A C 1
ATOM 1346 O O . THR A 1 175 ? 7.469 -45.757 -28.019 1.00 97.56 175 THR A O 1
ATOM 1349 N N . ALA A 1 176 ? 5.544 -45.891 -26.845 1.00 97.69 176 ALA A N 1
ATOM 1350 C CA . ALA A 1 176 ? 5.709 -47.259 -26.352 1.00 97.69 176 ALA A CA 1
ATOM 1351 C C . ALA A 1 176 ? 4.365 -48.001 -26.223 1.00 97.69 176 ALA A C 1
ATOM 1353 O O . ALA A 1 176 ? 3.306 -47.388 -26.085 1.00 97.69 176 ALA A O 1
ATOM 1354 N N . ALA A 1 177 ? 4.411 -49.337 -26.226 1.00 95.31 177 ALA A N 1
ATOM 1355 C CA . ALA A 1 177 ? 3.245 -50.186 -25.941 1.00 95.31 177 ALA A CA 1
ATOM 1356 C C . ALA A 1 177 ? 2.943 -50.313 -24.432 1.00 95.31 177 ALA A C 1
ATOM 1358 O O . ALA A 1 177 ? 1.818 -50.618 -24.052 1.00 95.31 177 ALA A O 1
ATOM 1359 N N . SER A 1 178 ? 3.936 -50.062 -23.575 1.00 93.62 178 SER A N 1
ATOM 1360 C CA . SER A 1 178 ? 3.827 -50.059 -22.111 1.00 93.62 178 SER A CA 1
ATOM 1361 C C . SER A 1 178 ? 4.649 -48.918 -21.519 1.00 93.62 178 SER A C 1
ATOM 1363 O O . SER A 1 178 ? 5.643 -48.502 -22.117 1.00 93.62 178 SER A O 1
ATOM 1365 N N . LEU A 1 179 ? 4.281 -48.449 -20.327 1.00 93.12 179 LEU A N 1
ATOM 1366 C CA . LEU A 1 179 ? 4.928 -47.309 -19.671 1.00 93.12 179 LEU A CA 1
ATOM 1367 C C . LEU A 1 179 ? 6.434 -47.527 -19.416 1.00 93.12 179 LEU A C 1
ATOM 1369 O O . LEU A 1 179 ? 7.237 -46.612 -19.577 1.00 93.12 179 LEU A O 1
ATOM 1373 N N . GLU A 1 180 ? 6.848 -48.748 -19.080 1.00 93.12 180 GLU A N 1
ATOM 1374 C CA . GLU A 1 180 ? 8.253 -49.115 -18.849 1.00 93.12 180 GLU A CA 1
ATOM 1375 C C . GLU A 1 180 ? 9.042 -49.358 -20.163 1.00 93.12 180 GLU A C 1
ATOM 1377 O O . GLU A 1 180 ? 10.223 -49.720 -20.145 1.00 93.12 180 GLU A O 1
ATOM 1382 N N . GLY A 1 181 ? 8.407 -49.152 -21.322 1.00 93.38 181 GLY A N 1
ATOM 1383 C CA . GLY A 1 181 ? 9.008 -49.301 -22.646 1.00 93.38 181 GLY A CA 1
ATOM 1384 C C . GLY A 1 181 ? 9.036 -50.744 -23.187 1.00 93.38 181 GLY A C 1
ATOM 1385 O O . GLY A 1 181 ? 8.499 -51.660 -22.560 1.00 93.38 181 GLY A O 1
ATOM 1386 N N . PRO A 1 182 ? 9.708 -50.984 -24.329 1.00 95.62 182 PRO A N 1
ATOM 1387 C CA . PRO A 1 182 ? 10.670 -50.075 -24.948 1.00 95.62 182 PRO A CA 1
ATOM 1388 C C . PRO A 1 182 ? 10.012 -48.858 -25.613 1.00 95.62 182 PRO A C 1
ATOM 1390 O O . PRO A 1 182 ? 9.038 -48.983 -26.354 1.00 95.62 182 PRO A O 1
ATOM 1393 N N . TRP A 1 183 ? 10.571 -47.686 -25.339 1.00 97.88 183 TRP A N 1
ATOM 1394 C CA . TRP A 1 183 ? 10.244 -46.406 -25.950 1.00 97.88 183 TRP A CA 1
ATOM 1395 C C . TRP A 1 183 ? 11.034 -46.220 -27.240 1.00 97.88 183 TRP A C 1
ATOM 1397 O O . TRP A 1 183 ? 12.221 -46.527 -27.309 1.00 97.88 183 TRP A O 1
ATOM 1407 N N . THR A 1 184 ? 10.367 -45.702 -28.269 1.00 97.19 184 THR A N 1
ATOM 1408 C CA . THR A 1 184 ? 10.989 -45.338 -29.548 1.00 97.19 184 THR A CA 1
ATOM 1409 C C . THR A 1 184 ? 10.773 -43.853 -29.805 1.00 97.19 184 THR A C 1
ATOM 1411 O O . THR A 1 184 ? 9.622 -43.427 -29.917 1.00 97.19 184 THR A O 1
ATOM 1414 N N . ILE A 1 185 ? 11.859 -43.081 -29.914 1.00 95.88 185 ILE A N 1
ATOM 1415 C CA . ILE A 1 185 ? 11.817 -41.657 -30.277 1.00 95.88 185 ILE A CA 1
ATOM 1416 C C . ILE A 1 185 ? 11.441 -41.537 -31.760 1.00 95.88 185 ILE A C 1
ATOM 1418 O O . ILE A 1 185 ? 12.140 -42.047 -32.632 1.00 95.88 185 ILE A O 1
ATOM 1422 N N . GLN A 1 186 ? 10.310 -40.892 -32.036 1.00 95.56 186 GLN A N 1
ATOM 1423 C CA . GLN A 1 186 ? 9.714 -40.732 -33.366 1.00 95.56 186 GLN A CA 1
ATOM 1424 C C . GLN A 1 186 ? 10.107 -39.409 -34.031 1.00 95.56 186 GLN A C 1
ATOM 1426 O O . GLN A 1 186 ? 10.218 -39.340 -35.255 1.00 95.56 186 GLN A O 1
ATOM 1431 N N . LYS A 1 187 ? 10.268 -38.341 -33.240 1.00 95.25 187 LYS A N 1
ATOM 1432 C CA . LYS A 1 187 ? 10.562 -36.985 -33.723 1.00 95.25 187 LYS A CA 1
ATOM 1433 C C . LYS A 1 187 ? 11.599 -36.318 -32.820 1.00 95.25 187 LYS A C 1
ATOM 1435 O O . LYS A 1 187 ? 11.476 -36.402 -31.600 1.00 95.25 187 LYS A O 1
ATOM 1440 N N . THR A 1 188 ? 12.585 -35.651 -33.419 1.00 94.31 188 THR A N 1
ATOM 1441 C CA . THR A 1 188 ? 13.699 -34.971 -32.734 1.00 94.31 188 THR A CA 1
ATOM 1442 C C . THR A 1 188 ? 13.937 -33.574 -33.312 1.00 94.31 188 THR A C 1
ATOM 1444 O O . THR A 1 188 ? 13.463 -33.264 -34.407 1.00 94.31 188 THR A O 1
ATOM 1447 N N . GLY A 1 189 ? 14.671 -32.723 -32.588 1.00 91.44 189 GLY A N 1
ATOM 1448 C CA . GLY A 1 189 ? 14.951 -31.341 -33.007 1.00 91.44 189 GLY A CA 1
ATOM 1449 C C . GLY A 1 189 ? 13.703 -30.448 -33.025 1.00 91.44 189 GLY A C 1
ATOM 1450 O O . GLY A 1 189 ? 12.742 -30.709 -32.310 1.00 91.44 189 GLY A O 1
ATOM 1451 N N . ASP A 1 190 ? 13.696 -29.406 -33.861 1.00 92.75 190 ASP A N 1
ATOM 1452 C CA . ASP A 1 190 ? 12.556 -28.483 -34.014 1.00 92.75 190 ASP A CA 1
ATOM 1453 C C . ASP A 1 190 ? 11.471 -29.029 -34.965 1.00 92.75 190 ASP A C 1
ATOM 1455 O O . ASP A 1 190 ? 11.053 -28.388 -35.929 1.00 92.75 190 ASP A O 1
ATOM 1459 N N . TRP A 1 191 ? 11.039 -30.271 -34.744 1.00 94.50 191 TRP A N 1
ATOM 1460 C CA . TRP A 1 191 ? 10.107 -30.969 -35.638 1.00 94.50 191 TRP A CA 1
ATOM 1461 C C . TRP A 1 191 ? 8.696 -30.357 -35.666 1.00 94.50 191 TRP A C 1
ATOM 1463 O O . TRP A 1 191 ? 7.952 -30.606 -36.615 1.00 94.50 191 TRP A O 1
ATOM 1473 N N . ALA A 1 192 ? 8.332 -29.584 -34.639 1.00 93.38 192 ALA A N 1
ATOM 1474 C CA . ALA A 1 192 ? 7.042 -28.906 -34.507 1.00 93.38 192 ALA A CA 1
ATOM 1475 C C . ALA A 1 192 ? 7.103 -27.395 -34.826 1.00 93.38 192 ALA A C 1
ATOM 1477 O O . ALA A 1 192 ? 6.066 -26.734 -34.820 1.00 93.38 192 ALA A O 1
ATOM 1478 N N . GLY A 1 193 ? 8.287 -26.841 -35.121 1.00 93.00 193 GLY A N 1
ATOM 1479 C CA . GLY A 1 193 ? 8.466 -25.419 -35.439 1.00 93.00 193 GLY A CA 1
ATOM 1480 C C . GLY A 1 193 ? 8.277 -24.477 -34.243 1.00 93.00 193 GLY A C 1
ATOM 1481 O O . GLY A 1 193 ? 7.837 -23.338 -34.412 1.00 93.00 193 GLY A O 1
ATOM 1482 N N . TRP A 1 194 ? 8.556 -24.946 -33.026 1.00 92.00 194 TRP A N 1
ATOM 1483 C CA . TRP A 1 194 ? 8.482 -24.144 -31.800 1.00 92.00 194 TRP A CA 1
ATOM 1484 C C . TRP A 1 194 ? 9.772 -23.362 -31.524 1.00 92.00 194 TRP A C 1
ATOM 1486 O O . TRP A 1 194 ? 9.756 -22.427 -30.719 1.00 92.00 194 TRP A O 1
ATOM 1496 N N . GLY A 1 195 ? 10.876 -23.718 -32.181 1.00 88.19 195 GLY A N 1
ATOM 1497 C CA . GLY A 1 195 ? 12.208 -23.243 -31.831 1.00 88.19 195 GLY A CA 1
ATOM 1498 C C . GLY A 1 195 ? 12.722 -23.872 -30.532 1.00 88.19 195 GLY A C 1
ATOM 1499 O O . GLY A 1 195 ? 12.147 -24.816 -29.995 1.00 88.19 195 GLY A O 1
ATOM 1500 N N . GLY A 1 196 ? 13.842 -23.367 -30.025 1.00 79.88 196 GLY A N 1
ATOM 1501 C CA . GLY A 1 196 ? 14.436 -23.842 -28.778 1.00 79.88 196 GLY A CA 1
ATOM 1502 C C . GLY A 1 196 ? 15.481 -22.862 -28.248 1.00 79.88 196 GLY A C 1
ATOM 1503 O O . GLY A 1 196 ? 15.871 -21.937 -28.969 1.00 79.88 196 GLY A O 1
ATOM 1504 N N . PRO A 1 197 ? 15.957 -23.047 -27.006 1.00 89.94 197 PRO A N 1
ATOM 1505 C CA . PRO A 1 197 ? 15.700 -24.177 -26.098 1.00 89.94 197 PRO A CA 1
ATOM 1506 C C . PRO A 1 197 ? 14.326 -24.144 -25.392 1.00 89.94 197 PRO A C 1
ATOM 1508 O O . PRO A 1 197 ? 13.918 -23.092 -24.899 1.00 89.94 197 PRO A O 1
ATOM 1511 N N . SER A 1 198 ? 13.653 -25.297 -25.275 1.00 90.69 198 SER A N 1
ATOM 1512 C CA . SER A 1 198 ? 12.343 -25.437 -24.603 1.00 90.69 198 SER A CA 1
ATOM 1513 C C . SER A 1 198 ? 12.302 -26.597 -23.604 1.00 90.69 198 SER A C 1
ATOM 1515 O O . SER A 1 198 ? 12.968 -27.610 -23.818 1.00 90.69 198 SER A O 1
ATOM 1517 N N . GLU A 1 199 ? 11.538 -26.445 -22.518 1.00 89.31 199 GLU A N 1
ATOM 1518 C CA . GLU A 1 199 ? 11.420 -27.427 -21.427 1.00 89.31 199 GLU A CA 1
ATOM 1519 C C . GLU A 1 199 ? 10.037 -27.403 -20.741 1.00 89.31 199 GLU A C 1
ATOM 1521 O O . GLU A 1 199 ? 9.142 -26.666 -21.163 1.00 89.31 199 GLU A O 1
ATOM 1526 N N . GLY A 1 200 ? 9.853 -28.250 -19.720 1.00 82.25 200 GLY A N 1
ATOM 1527 C CA . GLY A 1 200 ? 8.693 -28.185 -18.819 1.00 82.25 200 GLY A CA 1
ATOM 1528 C C . GLY A 1 200 ? 7.341 -28.457 -19.462 1.00 82.25 200 GLY A C 1
ATOM 1529 O O . GLY A 1 200 ? 6.349 -27.799 -19.144 1.00 82.25 200 GLY A O 1
ATOM 1530 N N . GLN A 1 201 ? 7.294 -29.392 -20.409 1.00 93.62 201 GLN A N 1
ATOM 1531 C CA . GLN A 1 201 ? 6.077 -29.640 -21.157 1.00 93.62 201 GLN A CA 1
ATOM 1532 C C . GLN A 1 201 ? 4.965 -30.289 -20.327 1.00 93.62 201 GLN A C 1
ATOM 1534 O O . GLN A 1 201 ? 5.184 -31.272 -19.628 1.00 93.62 201 GLN A O 1
ATOM 1539 N N . ALA A 1 202 ? 3.741 -29.795 -20.499 1.00 95.19 202 ALA A N 1
ATOM 1540 C CA . ALA A 1 202 ? 2.523 -30.405 -19.973 1.00 95.19 202 ALA A CA 1
ATOM 1541 C C . ALA A 1 202 ? 1.459 -30.472 -21.069 1.00 95.19 202 ALA A C 1
ATOM 1543 O O . ALA A 1 202 ? 1.292 -29.514 -21.825 1.00 95.19 202 ALA A O 1
ATOM 1544 N N . LEU A 1 203 ? 0.732 -31.586 -21.167 1.00 95.31 203 LEU A N 1
ATOM 1545 C CA . LEU A 1 203 ? -0.313 -31.769 -22.177 1.00 95.31 203 LEU A CA 1
ATOM 1546 C C . LEU A 1 203 ? -1.695 -31.907 -21.546 1.00 95.31 203 LEU A C 1
ATOM 1548 O O . LEU A 1 203 ? -1.888 -32.675 -20.605 1.00 95.31 203 LEU A O 1
ATOM 1552 N N . VAL A 1 204 ? -2.680 -31.226 -22.132 1.00 95.19 204 VAL A N 1
ATOM 1553 C CA . VAL A 1 204 ? -4.094 -31.356 -21.756 1.00 95.19 204 VAL A CA 1
ATOM 1554 C C . VAL A 1 204 ? -4.973 -31.607 -22.984 1.00 95.19 204 VAL A C 1
ATOM 1556 O O . VAL A 1 204 ? -4.679 -31.090 -24.067 1.00 95.19 204 VAL A O 1
ATOM 1559 N N . PRO A 1 205 ? -6.062 -32.381 -22.846 1.00 94.00 205 PRO A N 1
ATOM 1560 C CA . PRO A 1 205 ? -7.045 -32.517 -23.912 1.00 94.00 205 PRO A CA 1
ATOM 1561 C C . PRO A 1 205 ? -7.802 -31.198 -24.113 1.00 94.00 205 PRO A C 1
ATOM 1563 O O . PRO A 1 205 ? -8.161 -30.525 -23.148 1.00 94.00 205 PRO A O 1
ATOM 1566 N N . ILE A 1 206 ? -8.083 -30.849 -25.367 1.00 94.12 206 ILE A N 1
ATOM 1567 C CA . ILE A 1 206 ? -8.864 -29.664 -25.747 1.00 94.12 206 ILE A CA 1
ATOM 1568 C C . ILE A 1 206 ? -9.916 -30.010 -26.804 1.00 94.12 206 ILE A C 1
ATOM 1570 O O . ILE A 1 206 ? -9.904 -31.089 -27.404 1.00 94.12 206 ILE A O 1
ATOM 1574 N N . LYS A 1 207 ? -10.827 -29.067 -27.057 1.00 91.12 207 LYS A N 1
ATOM 1575 C CA . LYS A 1 207 ? -11.737 -29.094 -28.204 1.00 91.12 207 LYS A CA 1
ATOM 1576 C C . LYS A 1 207 ? -11.592 -27.801 -28.995 1.00 91.12 207 LYS A C 1
ATOM 1578 O O . LYS A 1 207 ? -11.503 -26.728 -28.403 1.00 91.12 207 LYS A O 1
ATOM 1583 N N . SER A 1 208 ? -11.571 -27.900 -30.317 1.00 87.44 208 SER A N 1
ATOM 1584 C CA . SER A 1 208 ? -11.634 -26.732 -31.197 1.00 87.44 208 SER A CA 1
ATOM 1585 C C . SER A 1 208 ? -13.026 -26.087 -31.163 1.00 87.44 208 SER A C 1
ATOM 1587 O O . SER A 1 208 ? -13.987 -26.662 -30.647 1.00 87.44 208 SER A O 1
ATOM 1589 N N . SER A 1 209 ? -13.159 -24.906 -31.773 1.00 85.75 209 SER A N 1
ATOM 1590 C CA . SER A 1 209 ? -14.450 -24.218 -31.929 1.00 85.75 209 SER A CA 1
ATOM 1591 C C . SER A 1 209 ? -15.492 -25.041 -32.700 1.00 85.75 209 SER A C 1
ATOM 1593 O O . SER A 1 209 ? -16.683 -24.920 -32.437 1.00 85.75 209 SER A O 1
ATOM 1595 N N . ASP A 1 210 ? -15.057 -25.926 -33.601 1.00 89.25 210 ASP A N 1
ATOM 1596 C CA . ASP A 1 210 ? -15.891 -26.897 -34.322 1.00 89.25 210 ASP A CA 1
ATOM 1597 C C . ASP A 1 210 ? -15.983 -28.267 -33.617 1.00 89.25 210 ASP A C 1
ATOM 1599 O O . ASP A 1 210 ? -16.371 -29.261 -34.224 1.00 89.25 210 ASP A O 1
ATOM 1603 N N . SER A 1 211 ? -15.659 -28.331 -32.319 1.00 90.12 211 SER A N 1
ATOM 1604 C CA . SER A 1 211 ? -15.768 -29.521 -31.457 1.00 90.12 211 SER A CA 1
ATOM 1605 C C . SER A 1 211 ? -14.879 -30.716 -31.831 1.00 90.12 211 SER A C 1
ATOM 1607 O O . SER A 1 211 ? -15.097 -31.818 -31.320 1.00 90.12 211 SER A O 1
ATOM 1609 N N . ARG A 1 212 ? -13.845 -30.530 -32.660 1.00 92.69 212 ARG A N 1
ATOM 1610 C CA . ARG A 1 212 ? -12.833 -31.571 -32.890 1.00 92.69 212 ARG A CA 1
ATOM 1611 C C . ARG A 1 212 ? -11.986 -31.742 -31.635 1.00 92.69 212 ARG A C 1
ATOM 1613 O O . ARG A 1 212 ? -11.496 -30.766 -31.069 1.00 92.69 212 ARG A O 1
ATOM 1620 N N . ALA A 1 213 ? -11.822 -32.989 -31.201 1.00 93.75 213 ALA A N 1
ATOM 1621 C CA . ALA A 1 213 ? -10.930 -33.317 -30.100 1.00 93.75 213 ALA A CA 1
ATOM 1622 C C . ALA A 1 213 ? -9.475 -33.067 -30.516 1.00 93.75 213 ALA A C 1
ATOM 1624 O O . ALA A 1 213 ? -9.078 -33.374 -31.639 1.00 93.75 213 ALA A O 1
ATOM 1625 N N . GLY A 1 214 ? -8.691 -32.519 -29.600 1.00 95.56 214 GLY A N 1
ATOM 1626 C CA . GLY A 1 214 ? -7.286 -32.227 -29.819 1.00 95.56 214 GLY A CA 1
ATOM 1627 C C . GLY A 1 214 ? -6.501 -32.225 -28.519 1.00 95.56 214 GLY A C 1
ATOM 1628 O O . GLY A 1 214 ? -7.022 -32.551 -27.450 1.00 95.56 214 GLY A O 1
ATOM 1629 N N . TRP A 1 215 ? -5.243 -31.826 -28.626 1.00 96.50 215 TRP A N 1
ATOM 1630 C CA . TRP A 1 215 ? -4.319 -31.692 -27.511 1.00 96.50 215 TRP A CA 1
ATOM 1631 C C . TRP A 1 215 ? -3.671 -30.321 -27.535 1.00 96.50 215 TRP A C 1
ATOM 1633 O O . TRP A 1 215 ? -3.287 -29.834 -28.596 1.00 96.50 215 TRP A O 1
ATOM 1643 N N . ARG A 1 216 ? -3.521 -29.730 -26.354 1.00 97.12 216 ARG A N 1
ATOM 1644 C CA . ARG A 1 216 ? -2.684 -28.556 -26.138 1.00 97.12 216 ARG A CA 1
ATOM 1645 C C . ARG A 1 216 ? -1.445 -28.978 -25.383 1.00 97.12 216 ARG A C 1
ATOM 1647 O O . ARG A 1 216 ? -1.562 -29.622 -24.342 1.00 97.12 216 ARG A O 1
ATOM 1654 N N . ILE A 1 217 ? -0.288 -28.582 -25.890 1.00 97.06 217 ILE A N 1
ATOM 1655 C CA . ILE A 1 217 ? 0.969 -28.630 -25.152 1.00 97.06 217 ILE A CA 1
ATOM 1656 C C . ILE A 1 217 ? 1.266 -27.239 -24.608 1.00 97.06 217 ILE A C 1
ATOM 1658 O O . ILE A 1 217 ? 1.131 -26.250 -25.325 1.00 97.06 217 ILE A O 1
ATOM 1662 N N . TYR A 1 218 ? 1.670 -27.180 -23.348 1.00 96.81 218 TYR A N 1
ATOM 1663 C CA . TYR A 1 218 ? 2.294 -26.027 -22.715 1.00 96.81 218 TYR A CA 1
ATOM 1664 C C . TYR A 1 218 ? 3.772 -26.320 -22.541 1.00 96.81 218 TYR A C 1
ATOM 1666 O O . TYR A 1 218 ? 4.107 -27.470 -22.287 1.00 96.81 218 TYR A O 1
ATOM 1674 N N . PHE A 1 219 ? 4.633 -25.317 -22.656 1.00 94.50 219 PHE A N 1
ATOM 1675 C CA . PHE A 1 219 ? 6.069 -25.461 -22.416 1.00 94.50 219 PHE A CA 1
ATOM 1676 C C . PHE A 1 219 ? 6.705 -24.101 -22.136 1.00 94.50 219 PHE A C 1
ATOM 1678 O O . PHE A 1 219 ? 6.147 -23.051 -22.479 1.00 94.50 219 PHE A O 1
ATOM 1685 N N . ASP A 1 220 ? 7.883 -24.114 -21.525 1.00 90.00 220 ASP A N 1
ATOM 1686 C CA . ASP A 1 220 ? 8.660 -22.915 -21.249 1.00 90.00 220 ASP A CA 1
ATOM 1687 C C . ASP A 1 220 ? 9.860 -22.749 -22.187 1.00 90.00 220 ASP A C 1
ATOM 1689 O O . ASP A 1 220 ? 10.398 -23.711 -22.734 1.00 90.00 220 ASP A O 1
ATOM 1693 N N . ASP A 1 221 ? 10.234 -21.494 -22.436 1.00 87.56 221 ASP A N 1
ATOM 1694 C CA . ASP A 1 221 ? 11.434 -21.102 -23.171 1.00 87.56 221 ASP A CA 1
ATOM 1695 C C . ASP A 1 221 ? 12.525 -20.719 -22.175 1.00 87.56 221 ASP A C 1
ATOM 1697 O O . ASP A 1 221 ? 12.455 -19.693 -21.479 1.00 87.56 221 ASP A O 1
ATOM 1701 N N . TYR A 1 222 ? 13.566 -21.549 -22.141 1.00 75.56 222 TYR A N 1
ATOM 1702 C CA . TYR A 1 222 ? 14.626 -21.435 -21.154 1.00 75.56 222 TYR A CA 1
ATOM 1703 C C . TYR A 1 222 ? 15.390 -20.113 -21.272 1.00 75.56 222 TYR A C 1
ATOM 1705 O O . TYR A 1 222 ? 15.871 -19.596 -20.260 1.00 75.56 222 TYR A O 1
ATOM 1713 N N . THR A 1 223 ? 15.520 -19.550 -22.473 1.00 77.69 223 THR A N 1
ATOM 1714 C CA . THR A 1 223 ? 16.324 -18.341 -22.692 1.00 77.69 223 THR A CA 1
ATOM 1715 C C . THR A 1 223 ? 15.515 -17.098 -22.372 1.00 77.69 223 THR A C 1
ATOM 1717 O O . THR A 1 223 ? 15.961 -16.253 -21.597 1.00 77.69 223 THR A O 1
ATOM 1720 N N . SER A 1 224 ? 14.309 -16.987 -22.930 1.00 76.62 224 SER A N 1
ATOM 1721 C CA . SER A 1 224 ? 13.495 -15.783 -22.767 1.00 76.62 224 SER A CA 1
ATOM 1722 C C . SER A 1 224 ? 12.703 -15.760 -21.458 1.00 76.62 224 SER A C 1
ATOM 1724 O O . SER A 1 224 ? 12.145 -14.720 -21.106 1.00 76.62 224 SER A O 1
ATOM 1726 N N . LYS A 1 225 ? 12.621 -16.894 -20.741 1.00 80.25 225 LYS A N 1
ATOM 1727 C CA . LYS A 1 225 ? 11.752 -17.084 -19.564 1.00 80.25 225 LYS A CA 1
ATOM 1728 C C . LYS A 1 225 ? 10.292 -16.758 -19.890 1.00 80.25 225 LYS A C 1
ATOM 1730 O O . LYS A 1 225 ? 9.599 -16.112 -19.102 1.00 80.25 225 LYS A O 1
ATOM 1735 N N . ARG A 1 226 ? 9.865 -17.156 -21.093 1.00 86.69 226 ARG A N 1
ATOM 1736 C CA . ARG A 1 226 ? 8.505 -16.978 -21.629 1.00 86.69 226 ARG A CA 1
ATOM 1737 C C . ARG A 1 226 ? 7.834 -18.333 -21.778 1.00 86.69 226 ARG A C 1
ATOM 1739 O O . ARG A 1 226 ? 8.526 -19.334 -21.921 1.00 86.69 226 ARG A O 1
ATOM 1746 N N . TYR A 1 227 ? 6.509 -18.348 -21.748 1.00 91.31 227 TYR A N 1
ATOM 1747 C CA . TYR A 1 227 ? 5.737 -19.585 -21.693 1.00 91.31 227 TYR A CA 1
ATOM 1748 C C . TYR A 1 227 ? 4.725 -19.618 -22.804 1.00 91.31 227 TYR A C 1
ATOM 1750 O O . TYR A 1 227 ? 4.074 -18.615 -23.098 1.00 91.31 227 TYR A O 1
ATOM 1758 N N . TRP A 1 228 ? 4.601 -20.790 -23.399 1.00 94.06 228 TRP A N 1
ATOM 1759 C CA . TRP A 1 228 ? 3.956 -20.948 -24.679 1.00 94.06 228 TRP A CA 1
ATOM 1760 C C . TRP A 1 228 ? 2.955 -22.087 -24.640 1.00 94.06 228 TRP A C 1
ATOM 1762 O O . TRP A 1 228 ? 3.073 -23.013 -23.835 1.00 94.06 228 TRP A O 1
ATOM 1772 N N . TYR A 1 229 ? 1.995 -22.024 -25.555 1.00 96.50 229 TYR A N 1
ATOM 1773 C CA . TYR A 1 229 ? 1.166 -23.158 -25.914 1.00 96.50 229 TYR A CA 1
ATOM 1774 C C . TYR A 1 229 ? 1.144 -23.389 -27.424 1.00 96.50 229 TYR A C 1
ATOM 1776 O O . TYR A 1 229 ? 1.395 -22.480 -28.223 1.00 96.50 229 TYR A O 1
ATOM 1784 N N . SER A 1 230 ? 0.826 -24.619 -27.807 1.00 97.19 230 SER A N 1
ATOM 1785 C CA . SER A 1 230 ? 0.567 -25.027 -29.184 1.00 97.19 230 SER A CA 1
ATOM 1786 C C . SER A 1 230 ? -0.502 -26.120 -29.205 1.00 97.19 230 SER A C 1
ATOM 1788 O O . SER A 1 230 ? -0.586 -26.922 -28.274 1.00 97.19 230 SER A O 1
ATOM 1790 N N . ASP A 1 231 ? -1.322 -26.142 -30.255 1.00 97.25 231 ASP A N 1
ATOM 1791 C CA . ASP A 1 231 ? -2.477 -27.030 -30.371 1.00 97.25 231 ASP A CA 1
ATOM 1792 C C . ASP A 1 231 ? -2.291 -28.038 -31.515 1.00 97.25 231 ASP A C 1
ATOM 1794 O O . ASP A 1 231 ? -1.764 -27.699 -32.576 1.00 97.25 231 ASP A O 1
ATOM 1798 N N . SER A 1 232 ? -2.772 -29.266 -31.316 1.00 96.69 232 SER A N 1
ATOM 1799 C CA . SER A 1 232 ? -2.836 -30.328 -32.324 1.00 96.69 232 SER A CA 1
ATOM 1800 C C . SER A 1 232 ? -4.248 -30.908 -32.403 1.00 96.69 232 SER A C 1
ATOM 1802 O O . SER A 1 232 ? -4.849 -31.246 -31.383 1.00 96.69 232 SER A O 1
ATOM 1804 N N . PHE A 1 233 ? -4.775 -31.055 -33.620 1.00 95.94 233 PHE A N 1
ATOM 1805 C CA . PHE A 1 233 ? -6.127 -31.577 -33.891 1.00 95.94 233 PHE A CA 1
ATOM 1806 C C . PHE A 1 233 ? -6.130 -32.762 -34.870 1.00 95.94 233 PHE A C 1
ATOM 1808 O O . PHE A 1 233 ? -7.177 -33.116 -35.410 1.00 95.94 233 PHE A O 1
ATOM 1815 N N . ASP A 1 234 ? -4.966 -33.360 -35.133 1.00 93.00 234 ASP A N 1
ATOM 1816 C CA . ASP A 1 234 ? -4.770 -34.412 -36.136 1.00 93.00 234 ASP A CA 1
ATOM 1817 C C . ASP A 1 234 ? -4.019 -35.634 -35.582 1.00 93.00 234 ASP A C 1
ATOM 1819 O O . ASP A 1 234 ? -3.301 -36.314 -36.312 1.00 93.00 234 ASP A O 1
ATOM 1823 N N . GLY A 1 235 ? -4.179 -35.919 -34.285 1.00 88.69 235 GLY A N 1
ATOM 1824 C CA . GLY A 1 235 ? -3.544 -37.073 -33.637 1.00 88.69 235 GLY A CA 1
ATOM 1825 C C . GLY A 1 235 ? -2.063 -36.857 -33.311 1.00 88.69 235 GLY A C 1
ATOM 1826 O O . GLY A 1 235 ? -1.263 -37.775 -33.470 1.00 88.69 235 GLY A O 1
ATOM 1827 N N . LEU A 1 236 ? -1.695 -35.647 -32.859 1.00 94.06 236 LEU A N 1
ATOM 1828 C CA . LEU A 1 236 ? -0.327 -35.249 -32.476 1.00 94.06 236 LEU A CA 1
ATOM 1829 C C . LEU A 1 236 ? 0.667 -35.173 -33.652 1.00 94.06 236 LEU A C 1
ATOM 1831 O O . LEU A 1 236 ? 1.879 -35.123 -33.426 1.00 94.06 236 LEU A O 1
ATOM 1835 N N . ASN A 1 237 ? 0.178 -35.165 -34.897 1.00 90.94 237 ASN A N 1
ATOM 1836 C CA . ASN A 1 237 ? 1.021 -35.180 -36.093 1.00 90.94 237 ASN A CA 1
ATOM 1837 C C . ASN A 1 237 ? 1.526 -33.782 -36.460 1.00 90.94 237 ASN A C 1
ATOM 1839 O O . ASN A 1 237 ? 2.704 -33.627 -36.793 1.00 90.94 237 ASN A O 1
ATOM 1843 N N . THR A 1 238 ? 0.655 -32.774 -36.381 1.00 94.12 238 THR A N 1
ATOM 1844 C CA . THR A 1 238 ? 0.998 -31.367 -36.612 1.00 94.12 238 THR A CA 1
ATOM 1845 C C . THR A 1 238 ? 0.575 -30.484 -35.446 1.00 94.12 238 THR A C 1
ATOM 1847 O O . THR A 1 238 ? -0.327 -30.816 -34.673 1.00 94.12 238 THR A O 1
ATOM 1850 N N . TRP A 1 239 ? 1.270 -29.354 -35.321 1.00 96.38 239 TRP A N 1
ATOM 1851 C CA . TRP A 1 239 ? 1.136 -28.403 -34.226 1.00 96.38 239 TRP A CA 1
ATOM 1852 C C . TRP A 1 239 ? 1.009 -26.987 -34.774 1.00 96.38 239 TRP A C 1
ATOM 1854 O O . TRP A 1 239 ? 1.645 -26.632 -35.769 1.00 96.38 239 TRP A O 1
ATOM 1864 N N . THR A 1 240 ? 0.186 -26.160 -34.134 1.00 96.50 240 THR A N 1
ATOM 1865 C CA . THR A 1 240 ? 0.108 -24.738 -34.479 1.00 96.50 240 THR A CA 1
ATOM 1866 C C . THR A 1 240 ? 1.402 -24.013 -34.109 1.00 96.50 240 THR A C 1
ATOM 1868 O O . THR A 1 240 ? 2.134 -24.436 -33.212 1.00 96.50 240 THR A O 1
ATOM 1871 N N . ALA A 1 241 ? 1.651 -22.849 -34.713 1.00 95.62 241 ALA A N 1
ATOM 1872 C CA . ALA A 1 241 ? 2.694 -21.949 -34.222 1.00 95.62 241 ALA A CA 1
ATOM 1873 C C . ALA A 1 241 ? 2.498 -21.663 -32.723 1.00 95.62 241 ALA A C 1
ATOM 1875 O O . ALA A 1 241 ? 1.359 -21.522 -32.258 1.00 95.62 241 ALA A O 1
ATOM 1876 N N . ARG A 1 242 ? 3.608 -21.591 -31.979 1.00 93.62 242 ARG A N 1
ATOM 1877 C CA . ARG A 1 242 ? 3.576 -21.312 -30.541 1.00 93.62 242 ARG A CA 1
ATOM 1878 C C . ARG A 1 242 ? 2.971 -19.932 -30.268 1.00 93.62 242 ARG A C 1
ATOM 1880 O O . ARG A 1 242 ? 3.266 -18.974 -30.983 1.00 93.62 242 ARG A O 1
ATOM 1887 N N . LYS A 1 243 ? 2.151 -19.824 -29.226 1.00 94.88 243 LYS A N 1
ATOM 1888 C CA . LYS A 1 243 ? 1.533 -18.570 -28.760 1.00 94.88 243 LYS A CA 1
ATOM 1889 C C . LYS A 1 243 ? 1.811 -18.377 -27.276 1.00 94.88 243 LYS A C 1
ATOM 1891 O O . LYS A 1 243 ? 1.840 -19.355 -26.537 1.00 94.88 243 LYS A O 1
ATOM 1896 N N . GLU A 1 244 ? 2.072 -17.143 -26.857 1.00 93.25 244 GLU A N 1
ATOM 1897 C CA . GLU A 1 244 ? 2.434 -16.841 -25.467 1.00 93.25 244 GLU A CA 1
ATOM 1898 C C . GLU A 1 244 ? 1.218 -16.982 -24.537 1.00 93.25 244 GLU A C 1
ATOM 1900 O O . GLU A 1 244 ? 0.089 -16.691 -24.937 1.00 93.25 244 GLU A O 1
ATOM 1905 N N . LEU A 1 245 ? 1.446 -17.438 -23.303 1.00 92.69 245 LEU A N 1
ATOM 1906 C CA . LEU A 1 245 ? 0.417 -17.517 -22.264 1.00 92.69 245 LEU A CA 1
ATOM 1907 C C . LEU A 1 245 ? 0.143 -16.148 -21.632 1.00 92.69 245 LEU A C 1
ATOM 1909 O O . LEU A 1 245 ? 1.069 -15.465 -21.189 1.00 92.69 245 LEU A O 1
ATOM 1913 N N . GLY A 1 246 ? -1.133 -15.785 -21.512 1.00 90.75 246 GLY A N 1
ATOM 1914 C CA . GLY A 1 246 ? -1.566 -14.557 -20.844 1.00 90.75 246 GLY A CA 1
ATOM 1915 C C . GLY A 1 246 ? -1.558 -14.687 -19.318 1.00 90.75 246 GLY A C 1
ATOM 1916 O O . GLY A 1 246 ? -1.845 -15.758 -18.776 1.00 90.75 246 GLY A O 1
ATOM 1917 N N . GLY A 1 247 ? -1.224 -13.602 -18.616 1.00 88.69 247 GLY A N 1
ATOM 1918 C CA . GLY A 1 247 ? -1.299 -13.481 -17.153 1.00 88.69 247 GLY A CA 1
ATOM 1919 C C . GLY A 1 247 ? -0.170 -14.155 -16.366 1.00 88.69 247 GLY A C 1
ATOM 1920 O O . GLY A 1 247 ? 0.205 -13.668 -15.304 1.00 88.69 247 GLY A O 1
ATOM 1921 N N . VAL A 1 248 ? 0.421 -15.234 -16.891 1.00 90.12 248 VAL A N 1
ATOM 1922 C CA . VAL A 1 248 ? 1.495 -15.989 -16.212 1.00 90.12 248 VAL A CA 1
ATOM 1923 C C . VAL A 1 248 ? 2.849 -15.905 -16.900 1.00 90.12 248 VAL A C 1
ATOM 1925 O O . VAL A 1 248 ? 3.873 -16.112 -16.239 1.00 90.12 248 VAL A O 1
ATOM 1928 N N . SER A 1 249 ? 2.894 -15.620 -18.208 1.00 88.44 249 SER A N 1
ATOM 1929 C CA . SER A 1 249 ? 4.169 -15.638 -18.923 1.00 88.44 249 SER A CA 1
ATOM 1930 C C . SER A 1 249 ? 5.123 -14.584 -18.365 1.00 88.44 249 SER A C 1
ATOM 1932 O O . SER A 1 249 ? 4.710 -13.483 -18.017 1.00 88.44 249 SER A O 1
ATOM 1934 N N . GLY A 1 250 ? 6.407 -14.909 -18.224 1.00 81.12 250 GLY A N 1
ATOM 1935 C CA . GLY A 1 250 ? 7.386 -14.024 -17.589 1.00 81.12 250 GLY A CA 1
ATOM 1936 C C . GLY A 1 250 ? 7.274 -13.904 -16.061 1.00 81.12 250 GLY A C 1
ATOM 1937 O O . GLY A 1 250 ? 8.227 -13.419 -15.453 1.00 81.12 250 GLY A O 1
ATOM 1938 N N . THR A 1 251 ? 6.185 -14.367 -15.443 1.00 83.19 251 THR A N 1
ATOM 1939 C CA . THR A 1 251 ? 6.010 -14.402 -13.981 1.00 83.19 251 THR A CA 1
ATOM 1940 C C . THR A 1 251 ? 6.387 -15.772 -13.420 1.00 83.19 251 THR A C 1
ATOM 1942 O O . THR A 1 251 ? 7.138 -15.867 -12.446 1.00 83.19 251 THR A O 1
ATOM 1945 N N . VAL A 1 252 ? 5.905 -16.850 -14.042 1.00 88.19 252 VAL A N 1
ATOM 1946 C CA . VAL A 1 252 ? 6.245 -18.226 -13.643 1.00 88.19 252 VAL A CA 1
ATOM 1947 C C . VAL A 1 252 ? 7.630 -18.631 -14.161 1.00 88.19 252 VAL A C 1
ATOM 1949 O O . VAL A 1 252 ? 8.190 -17.947 -15.020 1.00 88.19 252 VAL A O 1
ATOM 1952 N N . ARG A 1 253 ? 8.229 -19.691 -13.596 1.00 86.12 253 ARG A N 1
ATOM 1953 C CA . ARG A 1 253 ? 9.512 -20.259 -14.057 1.00 86.12 253 ARG A CA 1
ATOM 1954 C C . ARG A 1 253 ? 9.391 -21.641 -14.713 1.00 86.12 253 ARG A C 1
ATOM 1956 O O . ARG A 1 253 ? 10.148 -21.957 -15.617 1.00 86.12 253 ARG A O 1
ATOM 1963 N N . HIS A 1 254 ? 8.500 -22.470 -14.199 1.00 90.12 254 HIS A N 1
ATOM 1964 C CA . HIS A 1 254 ? 8.223 -23.813 -14.694 1.00 90.12 254 HIS A CA 1
ATOM 1965 C C . HIS A 1 254 ? 6.907 -24.263 -14.067 1.00 90.12 254 HIS A C 1
ATOM 1967 O O . HIS A 1 254 ? 6.559 -23.787 -12.975 1.00 90.12 254 HIS A O 1
ATOM 1973 N N . PHE A 1 255 ? 6.184 -25.161 -14.728 1.00 92.44 255 PHE A N 1
ATOM 1974 C CA . PHE A 1 255 ? 4.851 -25.546 -14.292 1.00 92.44 255 PHE A CA 1
ATOM 1975 C C . PHE A 1 255 ? 4.451 -26.958 -14.700 1.00 92.44 255 PHE A C 1
ATOM 1977 O O . PHE A 1 255 ? 5.023 -27.541 -15.611 1.00 92.44 255 PHE A O 1
ATOM 1984 N N . THR A 1 256 ? 3.352 -27.414 -14.103 1.00 93.94 256 THR A N 1
ATOM 1985 C CA . THR A 1 256 ? 2.514 -28.486 -14.642 1.00 93.94 256 THR A CA 1
ATOM 1986 C C . THR A 1 256 ? 1.086 -27.966 -14.805 1.00 93.94 256 THR A C 1
ATOM 1988 O O . THR A 1 256 ? 0.546 -27.240 -13.956 1.00 93.94 256 THR A O 1
ATOM 1991 N N . VAL A 1 257 ? 0.442 -28.337 -15.912 1.00 95.12 257 VAL A N 1
ATOM 1992 C CA . VAL A 1 257 ? -0.961 -28.013 -16.193 1.00 95.12 257 VAL A CA 1
ATOM 1993 C C . VAL A 1 257 ? -1.763 -29.304 -16.278 1.00 95.12 257 VAL A C 1
ATOM 1995 O O . VAL A 1 257 ? -1.419 -30.202 -17.036 1.00 95.12 257 VAL A O 1
ATOM 1998 N N . ILE A 1 258 ? -2.861 -29.365 -15.527 1.00 94.06 258 ILE A N 1
ATOM 1999 C CA . ILE A 1 258 ? -3.857 -30.431 -15.624 1.00 94.06 258 ILE A CA 1
ATOM 2000 C C . ILE A 1 258 ? -5.186 -29.844 -16.090 1.00 94.06 258 ILE A C 1
ATOM 2002 O O . ILE A 1 258 ? -5.511 -28.702 -15.757 1.00 94.06 258 ILE A O 1
ATOM 2006 N N . SER A 1 259 ? -5.957 -30.636 -16.834 1.00 92.88 259 SER A N 1
ATOM 2007 C CA . SER A 1 259 ? -7.383 -30.373 -17.033 1.00 92.88 259 SER A CA 1
ATOM 2008 C C . SER A 1 259 ? -8.139 -30.860 -15.801 1.00 92.88 259 SER A C 1
ATOM 2010 O O . SER A 1 259 ? -7.912 -31.977 -15.341 1.00 92.88 259 SER A O 1
ATOM 2012 N N . GLU A 1 260 ? -9.058 -30.049 -15.293 1.00 91.69 260 GLU A N 1
ATOM 2013 C CA . GLU A 1 260 ? -9.916 -30.389 -14.158 1.00 91.69 260 GLU A CA 1
ATOM 2014 C C . GLU A 1 260 ? -11.370 -30.078 -14.517 1.00 91.69 260 GLU A C 1
ATOM 2016 O O . GLU A 1 260 ? -11.642 -29.173 -15.306 1.00 91.69 260 GLU A O 1
ATOM 2021 N N . ASP A 1 261 ? -12.299 -30.846 -13.954 1.00 91.50 261 ASP A N 1
ATOM 2022 C CA . ASP A 1 261 ? -13.725 -30.555 -14.076 1.00 91.50 261 ASP A CA 1
ATOM 2023 C C . ASP A 1 261 ? -14.061 -29.231 -13.368 1.00 91.50 261 ASP A C 1
ATOM 2025 O O . ASP A 1 261 ? -13.714 -29.040 -12.201 1.00 91.50 261 ASP A O 1
ATOM 2029 N N . THR A 1 262 ? -14.751 -28.317 -14.057 1.00 90.31 262 THR A N 1
ATOM 2030 C CA . THR A 1 262 ? -15.061 -26.982 -13.522 1.00 90.31 262 THR A CA 1
ATOM 2031 C C . THR A 1 262 ? -15.834 -27.062 -12.207 1.00 90.31 262 THR A C 1
ATOM 2033 O O . THR A 1 262 ? -15.466 -26.388 -11.249 1.00 90.31 262 THR A O 1
ATOM 2036 N N . ALA A 1 263 ? -16.836 -27.943 -12.109 1.00 93.31 263 ALA A N 1
ATOM 2037 C CA . ALA A 1 263 ? -17.639 -28.079 -10.895 1.00 93.31 263 ALA A CA 1
ATOM 2038 C C . ALA A 1 263 ? -16.829 -28.660 -9.723 1.00 93.31 263 ALA A C 1
ATOM 2040 O O . ALA A 1 263 ? -17.077 -28.321 -8.562 1.00 93.31 263 ALA A O 1
ATOM 2041 N N . GLN A 1 264 ? -15.846 -29.526 -9.995 1.00 91.94 264 GLN A N 1
ATOM 2042 C CA . GLN A 1 264 ? -14.887 -29.937 -8.973 1.00 91.94 264 GLN A CA 1
ATOM 2043 C C . GLN A 1 264 ? -14.025 -28.763 -8.515 1.00 91.94 264 GLN A C 1
ATOM 2045 O O . GLN A 1 264 ? -13.880 -28.585 -7.305 1.00 91.94 264 GLN A O 1
ATOM 2050 N N . LEU A 1 265 ? -13.410 -28.025 -9.445 1.00 92.06 265 LEU A N 1
ATOM 2051 C CA . LEU A 1 265 ? -12.517 -26.924 -9.094 1.00 92.06 265 LEU A CA 1
ATOM 2052 C C . LEU A 1 265 ? -13.269 -25.896 -8.246 1.00 92.06 265 LEU A C 1
ATOM 2054 O O . LEU A 1 265 ? -12.819 -25.582 -7.150 1.00 92.06 265 LEU A O 1
ATOM 2058 N N . GLU A 1 266 ? -14.460 -25.486 -8.690 1.00 91.75 266 GLU A N 1
ATOM 2059 C CA . GLU A 1 266 ? -15.356 -24.593 -7.950 1.00 91.75 266 GLU A CA 1
ATOM 2060 C C . GLU A 1 266 ? -15.663 -25.118 -6.546 1.00 91.75 266 GLU A C 1
ATOM 2062 O O . GLU A 1 266 ? -15.629 -24.353 -5.587 1.00 91.75 266 GLU A O 1
ATOM 2067 N N . ARG A 1 267 ? -15.916 -26.424 -6.389 1.00 92.25 267 ARG A N 1
ATOM 2068 C CA . ARG A 1 267 ? -16.147 -27.037 -5.073 1.00 92.25 267 ARG A CA 1
ATOM 2069 C C . ARG A 1 267 ? -14.901 -27.004 -4.188 1.00 92.25 267 ARG A C 1
ATOM 2071 O O . ARG A 1 267 ? -15.031 -26.776 -2.988 1.00 92.25 267 ARG A O 1
ATOM 2078 N N . ALA A 1 268 ? -13.723 -27.270 -4.747 1.00 92.62 268 ALA A N 1
ATOM 2079 C CA . ALA A 1 268 ? -12.466 -27.279 -4.003 1.00 92.62 268 ALA A CA 1
ATOM 2080 C C . ALA A 1 268 ? -12.068 -25.868 -3.550 1.00 92.62 268 ALA A C 1
ATOM 2082 O O . ALA A 1 268 ? -11.571 -25.694 -2.441 1.00 92.62 268 ALA A O 1
ATOM 2083 N N . THR A 1 269 ? -12.325 -24.865 -4.387 1.00 92.31 269 THR A N 1
ATOM 2084 C CA . THR A 1 269 ? -11.955 -23.465 -4.143 1.00 92.31 269 THR A CA 1
ATOM 2085 C C . THR A 1 269 ? -13.091 -22.650 -3.529 1.00 92.31 269 THR A C 1
ATOM 2087 O O . THR A 1 269 ? -12.936 -21.448 -3.316 1.00 92.31 269 THR A O 1
ATOM 2090 N N . ALA A 1 270 ? -14.245 -23.272 -3.270 1.00 91.25 270 ALA A N 1
ATOM 2091 C CA . ALA A 1 270 ? -15.389 -22.608 -2.672 1.00 91.25 270 ALA A CA 1
ATOM 2092 C C . ALA A 1 270 ? -15.016 -22.048 -1.290 1.00 91.25 270 ALA A C 1
ATOM 2094 O O . ALA A 1 270 ? -14.397 -22.749 -0.477 1.00 91.25 270 ALA A O 1
ATOM 2095 N N . PRO A 1 271 ? -15.433 -20.813 -0.977 1.00 90.38 271 PRO A N 1
ATOM 2096 C CA . PRO A 1 271 ? -15.286 -20.278 0.361 1.00 90.38 271 PRO A CA 1
ATOM 2097 C C . PRO A 1 271 ? -15.889 -21.185 1.438 1.00 90.38 271 PRO A C 1
ATOM 2099 O O . PRO A 1 271 ? -16.994 -21.708 1.290 1.00 90.38 271 PRO A O 1
ATOM 2102 N N . LYS A 1 272 ? -15.166 -21.356 2.550 1.00 87.56 272 LYS A N 1
ATOM 2103 C CA . LYS A 1 272 ? -15.614 -22.202 3.670 1.00 87.56 272 LYS A CA 1
ATOM 2104 C C . LYS A 1 272 ? -16.512 -21.467 4.661 1.00 87.56 272 LYS A C 1
ATOM 2106 O O . LYS A 1 272 ? -17.279 -22.118 5.372 1.00 87.56 272 LYS A O 1
ATOM 2111 N N . ASN A 1 273 ? -16.402 -20.141 4.758 1.00 92.56 273 ASN A N 1
ATOM 2112 C CA . ASN A 1 273 ? -17.242 -19.379 5.674 1.00 92.56 273 ASN A CA 1
ATOM 2113 C C . ASN A 1 273 ? -18.622 -19.149 5.058 1.00 92.56 273 ASN A C 1
ATOM 2115 O O . ASN A 1 273 ? -18.802 -19.157 3.843 1.00 92.56 273 ASN A O 1
ATOM 2119 N N . LYS A 1 274 ? -19.619 -18.919 5.913 1.00 93.38 274 LYS A N 1
ATOM 2120 C CA . LYS A 1 274 ? -20.967 -18.593 5.453 1.00 93.38 274 LYS A CA 1
ATOM 2121 C C . LYS A 1 274 ? -20.960 -17.214 4.764 1.00 93.38 274 LYS A C 1
ATOM 2123 O O . LYS A 1 274 ? -20.507 -16.253 5.394 1.00 93.38 274 LYS A O 1
ATOM 2128 N N . PRO A 1 275 ? -21.512 -17.093 3.543 1.00 96.12 275 PRO A N 1
ATOM 2129 C CA . PRO A 1 275 ? -21.805 -15.806 2.919 1.00 96.12 275 PRO A CA 1
ATOM 2130 C C . PRO A 1 275 ? -22.581 -14.876 3.855 1.00 96.12 275 PRO A C 1
ATOM 2132 O O . PRO A 1 275 ? -23.537 -15.312 4.505 1.00 96.12 275 PRO A O 1
ATOM 2135 N N . LYS A 1 276 ? -22.199 -13.596 3.914 1.00 97.00 276 LYS A N 1
ATOM 2136 C CA . LYS A 1 276 ? -22.948 -12.573 4.659 1.00 97.00 276 LYS A CA 1
ATOM 2137 C C . LYS A 1 276 ? -23.674 -11.634 3.705 1.00 97.00 276 LYS A C 1
ATOM 2139 O O . LYS A 1 276 ? -23.128 -11.245 2.680 1.00 97.00 276 LYS A O 1
ATOM 2144 N N . SER A 1 277 ? -24.885 -11.216 4.062 1.00 97.31 277 SER A N 1
ATOM 2145 C CA . SER A 1 277 ? -25.579 -10.163 3.319 1.00 97.31 277 SER A CA 1
ATOM 2146 C C . SER A 1 277 ? -24.963 -8.801 3.635 1.00 97.31 277 SER A C 1
ATOM 2148 O O . SER A 1 277 ? -24.803 -8.470 4.811 1.00 97.31 277 SER A O 1
ATOM 2150 N N . ILE A 1 278 ? -24.682 -8.002 2.606 1.00 98.12 278 ILE A N 1
ATOM 2151 C CA . ILE A 1 278 ? -24.396 -6.572 2.748 1.00 98.12 278 ILE A CA 1
ATOM 2152 C C . ILE A 1 278 ? -25.560 -5.819 2.114 1.00 98.12 278 ILE A C 1
ATOM 2154 O O . ILE A 1 278 ? -25.779 -5.899 0.908 1.00 98.12 278 ILE A O 1
ATOM 2158 N N . THR A 1 279 ? -26.318 -5.112 2.940 1.00 97.88 279 THR A N 1
ATOM 2159 C CA . THR A 1 279 ? -27.374 -4.186 2.517 1.00 97.88 279 THR A CA 1
ATOM 2160 C C . THR A 1 279 ? -27.112 -2.821 3.139 1.00 97.88 279 THR A C 1
ATOM 2162 O O . THR A 1 279 ? -26.163 -2.657 3.904 1.00 97.88 279 THR A O 1
ATOM 2165 N N . TRP A 1 280 ? -27.926 -1.822 2.824 1.00 97.81 280 TRP A N 1
ATOM 2166 C CA . TRP A 1 280 ? -27.757 -0.480 3.369 1.00 97.81 280 TRP A CA 1
ATOM 2167 C C . TRP A 1 280 ? -29.058 0.309 3.326 1.00 97.81 280 TRP A C 1
ATOM 2169 O O . TRP A 1 280 ? -30.004 -0.052 2.626 1.00 97.81 280 TRP A O 1
ATOM 2179 N N . ASP A 1 281 ? -29.079 1.402 4.075 1.00 96.25 281 ASP A N 1
ATOM 2180 C CA . ASP A 1 281 ? -30.087 2.448 3.984 1.00 96.25 281 ASP A CA 1
ATOM 2181 C C . ASP A 1 281 ? -29.429 3.826 4.150 1.00 96.25 281 ASP A C 1
ATOM 2183 O O . ASP A 1 281 ? -28.206 3.949 4.174 1.00 96.25 281 ASP A O 1
ATOM 2187 N N . ARG A 1 282 ? -30.236 4.880 4.292 1.00 95.44 282 ARG A N 1
ATOM 2188 C CA . ARG A 1 282 ? -29.757 6.255 4.507 1.00 95.44 282 ARG A CA 1
ATOM 2189 C C . ARG A 1 282 ? -28.877 6.455 5.752 1.00 95.44 282 ARG A C 1
ATOM 2191 O O . ARG A 1 282 ? -28.328 7.540 5.915 1.00 95.44 282 ARG A O 1
ATOM 2198 N N . HIS A 1 283 ? -28.790 5.480 6.660 1.00 97.00 283 HIS A N 1
ATOM 2199 C CA . HIS A 1 283 ? -28.032 5.605 7.902 1.00 97.00 283 HIS A CA 1
ATOM 2200 C C . HIS A 1 283 ? -26.682 4.886 7.836 1.00 97.00 283 HIS A C 1
ATOM 2202 O O . HIS A 1 283 ? -25.657 5.500 8.125 1.00 97.00 283 HIS A O 1
ATOM 2208 N N . SER A 1 284 ? -26.651 3.598 7.487 1.00 98.00 284 SER A N 1
ATOM 2209 C CA . SER A 1 284 ? -25.431 2.777 7.575 1.00 98.00 284 SER A CA 1
ATOM 2210 C C . SER A 1 284 ? -25.439 1.572 6.636 1.00 98.00 284 SER A C 1
ATOM 2212 O O . SER A 1 284 ? -26.468 1.195 6.070 1.00 98.00 284 SER A O 1
ATOM 2214 N N . LEU A 1 285 ? -24.266 0.945 6.494 1.00 98.00 285 LEU A N 1
ATOM 2215 C CA . LEU A 1 285 ? -24.185 -0.435 6.027 1.00 98.00 285 LEU A CA 1
ATOM 2216 C C . LEU A 1 285 ? -24.804 -1.370 7.067 1.00 98.00 285 LEU A C 1
ATOM 2218 O O . LEU A 1 285 ? -24.643 -1.186 8.274 1.00 98.00 285 LEU A O 1
ATOM 2222 N N . ILE A 1 286 ? -25.464 -2.411 6.575 1.00 98.25 286 ILE A N 1
ATOM 2223 C CA . ILE A 1 286 ? -26.061 -3.483 7.359 1.00 98.25 286 ILE A CA 1
ATOM 2224 C C . ILE A 1 286 ? -25.403 -4.789 6.913 1.00 98.25 286 ILE A C 1
ATOM 2226 O O . ILE A 1 286 ? -25.662 -5.287 5.816 1.00 98.25 286 ILE A O 1
ATOM 2230 N N . ILE A 1 287 ? -24.543 -5.344 7.764 1.00 97.44 287 ILE A N 1
ATOM 2231 C CA . ILE A 1 287 ? -23.818 -6.591 7.521 1.00 97.44 287 ILE A CA 1
ATOM 2232 C C . ILE A 1 287 ? -24.475 -7.697 8.345 1.00 97.44 287 ILE A C 1
ATOM 2234 O O . ILE A 1 287 ? -24.464 -7.660 9.574 1.00 97.44 287 ILE A O 1
ATOM 2238 N N . ASP A 1 288 ? -25.050 -8.695 7.670 1.00 96.00 288 ASP A N 1
ATOM 2239 C CA . ASP A 1 288 ? -25.743 -9.830 8.306 1.00 96.00 288 ASP A CA 1
ATOM 2240 C C . ASP A 1 288 ? -26.797 -9.370 9.340 1.00 96.00 288 ASP A C 1
ATOM 2242 O O . ASP A 1 288 ? -26.819 -9.800 10.495 1.00 96.00 288 ASP A O 1
ATOM 2246 N N . GLY A 1 289 ? -27.625 -8.397 8.936 1.00 96.19 289 GLY A N 1
ATOM 2247 C CA . GLY A 1 289 ? -28.688 -7.808 9.760 1.00 96.19 289 GLY A CA 1
ATOM 2248 C C . GLY A 1 289 ? -28.219 -6.827 10.842 1.00 96.19 289 GLY A C 1
ATOM 2249 O O . GLY A 1 289 ? -29.054 -6.298 11.573 1.00 96.19 289 GLY A O 1
ATOM 2250 N N . ARG A 1 290 ? -26.912 -6.558 10.957 1.00 96.31 290 ARG A N 1
ATOM 2251 C CA . ARG A 1 290 ? -26.349 -5.630 11.947 1.00 96.31 290 ARG A CA 1
ATOM 2252 C C . ARG A 1 290 ? -25.851 -4.355 11.287 1.00 96.31 290 ARG A C 1
ATOM 2254 O O . ARG A 1 290 ? -25.074 -4.414 10.343 1.00 96.31 290 ARG A O 1
ATOM 2261 N N . ARG A 1 291 ? -26.299 -3.208 11.796 1.00 97.19 291 ARG A N 1
ATOM 2262 C CA . ARG A 1 291 ? -25.790 -1.895 11.393 1.00 97.19 291 ARG A CA 1
ATOM 2263 C C . ARG A 1 291 ? -24.341 -1.733 11.844 1.00 97.19 291 ARG A C 1
ATOM 2265 O O . ARG A 1 291 ? -24.030 -2.031 12.995 1.00 97.19 291 ARG A O 1
ATOM 2272 N N . GLU A 1 292 ? -23.485 -1.234 10.961 1.00 96.94 292 GLU A N 1
ATOM 2273 C CA . GLU A 1 292 ? -22.049 -1.114 11.214 1.00 96.94 292 GLU A CA 1
ATOM 2274 C C . GLU A 1 292 ? -21.546 0.313 10.974 1.00 96.94 292 GLU A C 1
ATOM 2276 O O . GLU A 1 292 ? -21.940 0.983 10.019 1.00 96.94 292 GLU A O 1
ATOM 2281 N N . MET A 1 293 ? -20.631 0.752 11.841 1.00 97.50 293 MET A N 1
ATOM 2282 C CA . MET A 1 293 ? -19.787 1.924 11.606 1.00 97.50 293 MET A CA 1
ATOM 2283 C C . MET A 1 293 ? -18.469 1.443 11.004 1.00 97.50 293 MET A C 1
ATOM 2285 O O . MET A 1 293 ? -17.704 0.753 11.680 1.00 97.50 293 MET A O 1
ATOM 2289 N N . VAL A 1 294 ? -18.181 1.806 9.758 1.00 98.00 294 VAL A N 1
ATOM 2290 C CA . VAL A 1 294 ? -16.911 1.472 9.104 1.00 98.00 294 VAL A CA 1
ATOM 2291 C C . VAL A 1 294 ? -15.951 2.638 9.292 1.00 98.00 294 VAL A C 1
ATOM 2293 O O . VAL A 1 294 ? -16.121 3.698 8.693 1.00 98.00 294 VAL A O 1
ATOM 2296 N N . PHE A 1 295 ? -14.944 2.436 10.138 1.00 97.38 295 PHE A N 1
ATOM 2297 C CA . PHE A 1 295 ? -13.908 3.419 10.422 1.00 97.38 295 PHE A CA 1
ATOM 2298 C C . PHE A 1 295 ? -12.561 2.875 9.943 1.00 97.38 295 PHE A C 1
ATOM 2300 O O . PHE A 1 295 ? -11.924 2.041 10.597 1.00 97.38 295 PHE A O 1
ATOM 2307 N N . ALA A 1 296 ? -12.197 3.303 8.739 1.00 98.25 296 ALA A N 1
ATOM 2308 C CA . ALA A 1 296 ? -11.089 2.795 7.955 1.00 98.25 296 ALA A CA 1
ATOM 2309 C C . ALA A 1 296 ? -9.889 3.751 7.952 1.00 98.25 296 ALA A C 1
ATOM 2311 O O . ALA A 1 296 ? -9.996 4.938 8.262 1.00 98.25 296 ALA A O 1
ATOM 2312 N N . GLY A 1 297 ? -8.738 3.226 7.550 1.00 98.19 297 GLY A N 1
ATOM 2313 C CA . GLY A 1 297 ? -7.566 4.019 7.203 1.00 98.19 297 GLY A CA 1
ATOM 2314 C C . GLY A 1 297 ? -6.920 3.495 5.929 1.00 98.19 297 GLY A C 1
ATOM 2315 O O . GLY A 1 297 ? -6.994 2.298 5.654 1.00 98.19 297 GLY A O 1
ATOM 2316 N N . GLU A 1 298 ? -6.292 4.375 5.163 1.00 98.69 298 GLU A N 1
ATOM 2317 C CA . GLU A 1 298 ? -5.610 4.016 3.922 1.00 98.69 298 GLU A CA 1
ATOM 2318 C C . GLU A 1 298 ? -4.208 3.456 4.209 1.00 98.69 298 GLU A C 1
ATOM 2320 O O . GLU A 1 298 ? -3.444 4.024 5.005 1.00 98.69 298 GLU A O 1
ATOM 2325 N N . PHE A 1 299 ? -3.872 2.348 3.544 1.00 98.56 299 PHE A N 1
ATOM 2326 C CA . PHE A 1 299 ? -2.556 1.719 3.560 1.00 98.56 299 PHE A CA 1
ATOM 2327 C C . PHE A 1 299 ? -2.171 1.247 2.152 1.00 98.56 299 PHE A C 1
ATOM 2329 O O . PHE A 1 299 ? -2.930 0.543 1.495 1.00 98.56 299 PHE A O 1
ATOM 2336 N N . HIS A 1 300 ? -0.960 1.584 1.698 1.00 98.25 300 HIS A N 1
ATOM 2337 C CA . HIS A 1 300 ? -0.425 1.143 0.406 1.00 98.25 300 HIS A CA 1
ATOM 2338 C C . HIS A 1 300 ? 0.707 0.118 0.597 1.00 98.25 300 HIS A C 1
ATOM 2340 O O . HIS A 1 300 ? 1.850 0.519 0.840 1.00 98.25 300 HIS A O 1
ATOM 2346 N N . PRO A 1 301 ? 0.458 -1.199 0.444 1.00 97.38 301 PRO A N 1
ATOM 2347 C CA . PRO A 1 301 ? 1.493 -2.223 0.621 1.00 97.38 301 PRO A CA 1
ATOM 2348 C C . PRO A 1 301 ? 2.728 -2.025 -0.271 1.00 97.38 301 PRO A C 1
ATOM 2350 O O . PRO A 1 301 ? 3.848 -2.292 0.159 1.00 97.38 301 PRO A O 1
ATOM 2353 N N . PHE A 1 302 ? 2.556 -1.476 -1.479 1.00 96.69 302 PHE A N 1
ATOM 2354 C CA . PHE A 1 302 ? 3.658 -1.177 -2.404 1.00 96.69 302 PHE A CA 1
ATOM 2355 C C . PHE A 1 302 ? 4.621 -0.080 -1.902 1.00 96.69 302 PHE A C 1
ATOM 2357 O O . PHE A 1 302 ? 5.764 -0.030 -2.357 1.00 96.69 302 PHE A O 1
ATOM 2364 N N . ARG A 1 303 ? 4.215 0.745 -0.919 1.00 97.81 303 ARG A N 1
ATOM 2365 C CA . ARG A 1 303 ? 5.072 1.731 -0.225 1.00 97.81 303 ARG A CA 1
ATOM 2366 C C . ARG A 1 303 ? 5.790 1.174 1.015 1.00 97.81 303 ARG A C 1
ATOM 2368 O O . ARG A 1 303 ? 6.538 1.893 1.673 1.00 97.81 303 ARG A O 1
ATOM 2375 N N . LEU A 1 304 ? 5.596 -0.106 1.335 1.00 97.62 304 LEU A N 1
ATOM 2376 C CA . LEU A 1 304 ? 6.343 -0.834 2.363 1.00 97.62 304 LEU A CA 1
ATOM 2377 C C . LEU A 1 304 ? 6.776 -2.189 1.783 1.00 97.62 304 LEU A C 1
ATOM 2379 O O . LEU A 1 304 ? 6.092 -3.183 2.012 1.00 97.62 304 LEU A O 1
ATOM 2383 N N . PRO A 1 305 ? 7.881 -2.261 1.017 1.00 94.69 305 PRO A N 1
ATOM 2384 C CA . PRO A 1 305 ? 8.321 -3.472 0.306 1.00 94.69 305 PRO A CA 1
ATOM 2385 C C . PRO A 1 305 ? 8.915 -4.543 1.245 1.00 94.69 305 PRO A C 1
ATOM 2387 O O . PRO A 1 305 ? 10.049 -4.981 1.087 1.00 94.69 305 PRO A O 1
ATOM 2390 N N . SER A 1 306 ? 8.147 -4.955 2.254 1.00 95.06 306 SER A N 1
ATOM 2391 C CA . SER A 1 306 ? 8.478 -5.983 3.238 1.00 95.06 306 SER A CA 1
ATOM 2392 C C . SER A 1 306 ? 7.178 -6.622 3.752 1.00 95.06 306 SER A C 1
ATOM 2394 O O . SER A 1 306 ? 6.546 -6.080 4.666 1.00 95.06 306 SER A O 1
ATOM 2396 N N . PRO A 1 307 ? 6.741 -7.754 3.162 1.00 94.81 307 PRO A N 1
ATOM 2397 C CA . PRO A 1 307 ? 5.453 -8.373 3.472 1.00 94.81 307 PRO A CA 1
ATOM 2398 C C . PRO A 1 307 ? 5.219 -8.671 4.953 1.00 94.81 307 PRO A C 1
ATOM 2400 O O . PRO A 1 307 ? 4.124 -8.445 5.466 1.00 94.81 307 PRO A O 1
ATOM 2403 N N . SER A 1 308 ? 6.251 -9.104 5.686 1.00 93.31 308 SER A N 1
ATOM 2404 C CA . SER A 1 308 ? 6.129 -9.367 7.125 1.00 93.31 308 SER A CA 1
ATOM 2405 C C . SER A 1 308 ? 5.772 -8.109 7.929 1.00 93.31 308 SER A C 1
ATOM 2407 O O . SER A 1 308 ? 5.114 -8.199 8.965 1.00 93.31 308 SER A O 1
ATOM 2409 N N . LEU A 1 309 ? 6.163 -6.923 7.447 1.00 97.50 309 LEU A N 1
ATOM 2410 C CA . LEU A 1 309 ? 5.897 -5.642 8.103 1.00 97.50 309 LEU A CA 1
ATOM 2411 C C . LEU A 1 309 ? 4.524 -5.049 7.770 1.00 97.50 309 LEU A C 1
ATOM 2413 O O . LEU A 1 309 ? 4.074 -4.154 8.483 1.00 97.50 309 LEU A O 1
ATOM 2417 N N . TRP A 1 310 ? 3.808 -5.561 6.766 1.00 98.38 310 TRP A N 1
ATOM 2418 C CA . TRP A 1 310 ? 2.414 -5.164 6.533 1.00 98.38 310 TRP A CA 1
ATOM 2419 C C . TRP A 1 310 ? 1.543 -5.465 7.754 1.00 98.38 310 TRP A C 1
ATOM 2421 O O . TRP A 1 310 ? 0.746 -4.628 8.176 1.00 98.38 310 TRP A O 1
ATOM 2431 N N . ARG A 1 311 ? 1.769 -6.618 8.401 1.00 97.75 311 ARG A N 1
ATOM 2432 C CA . ARG A 1 311 ? 1.080 -6.980 9.647 1.00 97.75 311 ARG A CA 1
ATOM 2433 C C . ARG A 1 311 ? 1.329 -5.976 10.767 1.00 97.75 311 ARG A C 1
ATOM 2435 O O . ARG A 1 311 ? 0.415 -5.689 11.533 1.00 97.75 311 ARG A O 1
ATOM 2442 N N . ASP A 1 312 ? 2.546 -5.445 10.875 1.00 98.06 312 ASP A N 1
ATOM 2443 C CA . ASP A 1 312 ? 2.870 -4.442 11.891 1.00 98.06 312 ASP A CA 1
ATOM 2444 C C . ASP A 1 312 ? 1.989 -3.194 11.741 1.00 98.06 312 ASP A C 1
ATOM 2446 O O . ASP A 1 312 ? 1.379 -2.748 12.716 1.00 98.06 312 ASP A O 1
ATOM 2450 N N . VAL A 1 313 ? 1.873 -2.681 10.514 1.00 98.44 313 VAL A N 1
ATOM 2451 C CA . VAL A 1 313 ? 1.033 -1.519 10.198 1.00 98.44 313 VAL A CA 1
ATOM 2452 C C . VAL A 1 313 ? -0.444 -1.827 10.452 1.00 98.44 313 VAL A C 1
ATOM 2454 O O . VAL A 1 313 ? -1.100 -1.067 11.161 1.00 98.44 313 VAL A O 1
ATOM 2457 N N . LEU A 1 314 ? -0.956 -2.969 9.981 1.00 98.62 314 LEU A N 1
ATOM 2458 C CA . LEU A 1 314 ? -2.353 -3.376 10.197 1.00 98.62 314 LEU A CA 1
ATOM 2459 C C . LEU A 1 314 ? -2.696 -3.516 11.691 1.00 98.62 314 LEU A C 1
ATOM 2461 O O . LEU A 1 314 ? -3.748 -3.059 12.142 1.00 98.62 314 LEU A O 1
ATOM 2465 N N . GLN A 1 315 ? -1.790 -4.078 12.495 1.00 98.12 315 GLN A N 1
ATOM 2466 C CA . GLN A 1 315 ? -1.967 -4.162 13.946 1.00 98.12 315 GLN A CA 1
ATOM 2467 C C . GLN A 1 315 ? -1.959 -2.783 14.610 1.00 98.12 315 GLN A C 1
ATOM 2469 O O . GLN A 1 315 ? -2.764 -2.547 15.511 1.00 98.12 315 GLN A O 1
ATOM 2474 N N . LYS A 1 316 ? -1.097 -1.858 14.168 1.00 98.44 316 LYS A N 1
ATOM 2475 C CA . LYS A 1 316 ? -1.074 -0.469 14.659 1.00 98.44 316 LYS A CA 1
ATOM 2476 C C . LYS A 1 316 ? -2.339 0.296 14.262 1.00 98.44 316 LYS A C 1
ATOM 2478 O O . LYS A 1 316 ? -2.879 1.015 15.095 1.00 98.44 316 LYS A O 1
ATOM 2483 N N . MET A 1 317 ? -2.869 0.086 13.057 1.00 98.19 317 MET A N 1
ATOM 2484 C CA . MET A 1 317 ? -4.153 0.645 12.609 1.00 98.19 317 MET A CA 1
ATOM 2485 C C . MET A 1 317 ? -5.318 0.150 13.471 1.00 98.19 317 MET A C 1
ATOM 2487 O O . MET A 1 317 ? -6.086 0.950 14.006 1.00 98.19 317 MET A O 1
ATOM 2491 N N . LYS A 1 318 ? -5.403 -1.165 13.696 1.00 97.19 318 LYS A N 1
ATOM 2492 C CA . LYS A 1 318 ? -6.392 -1.759 14.605 1.00 97.19 318 LYS A CA 1
ATOM 2493 C C . LYS A 1 318 ? -6.253 -1.222 16.030 1.00 97.19 318 LYS A C 1
ATOM 2495 O O . LYS A 1 318 ? -7.244 -0.915 16.691 1.00 97.19 318 LYS A O 1
ATOM 2500 N N . ALA A 1 319 ? -5.018 -1.098 16.513 1.00 96.25 319 ALA A N 1
ATOM 2501 C CA . ALA A 1 319 ? -4.725 -0.550 17.831 1.00 96.25 319 ALA A CA 1
ATOM 2502 C C . ALA A 1 319 ? -5.064 0.949 17.929 1.00 96.25 319 ALA A C 1
ATOM 2504 O O . ALA A 1 319 ? -5.452 1.400 19.003 1.00 96.25 319 ALA A O 1
ATOM 2505 N N . ALA A 1 320 ? -5.003 1.690 16.818 1.00 95.81 320 ALA A N 1
ATOM 2506 C CA . ALA A 1 320 ? -5.494 3.062 16.675 1.00 95.81 320 ALA A CA 1
ATOM 2507 C C . ALA A 1 320 ? -7.031 3.156 16.579 1.00 95.81 320 ALA A C 1
ATOM 2509 O O . ALA A 1 320 ? -7.564 4.232 16.342 1.00 95.81 320 ALA A O 1
ATOM 2510 N N . GLY A 1 321 ? -7.761 2.055 16.790 1.00 93.50 321 GLY A N 1
ATOM 2511 C CA . GLY A 1 321 ? -9.223 2.049 16.869 1.00 93.50 321 GLY A CA 1
ATOM 2512 C C . GLY A 1 321 ? -9.942 1.892 15.529 1.00 93.50 321 GLY A C 1
ATOM 2513 O O . GLY A 1 321 ? -11.170 1.970 15.504 1.00 93.50 321 GLY A O 1
ATOM 2514 N N . LEU A 1 322 ? -9.208 1.636 14.443 1.00 97.50 322 LEU A N 1
ATOM 2515 C CA . LEU A 1 322 ? -9.780 1.342 13.131 1.00 97.50 322 LEU A CA 1
ATOM 2516 C C . LEU A 1 322 ? -10.311 -0.097 13.081 1.00 97.50 322 LEU A C 1
ATOM 2518 O O . LEU A 1 322 ? -9.758 -1.005 13.709 1.00 97.50 322 LEU A O 1
ATOM 2522 N N . ASN A 1 323 ? -11.384 -0.312 12.323 1.00 97.44 323 ASN A N 1
ATOM 2523 C CA . ASN A 1 323 ? -11.968 -1.637 12.078 1.00 97.44 323 ASN A CA 1
ATOM 2524 C C . ASN A 1 323 ? -11.966 -2.031 10.594 1.00 97.44 323 ASN A C 1
ATOM 2526 O O . ASN A 1 323 ? -12.436 -3.114 10.244 1.00 97.44 323 ASN A O 1
ATOM 2530 N N . ALA A 1 324 ? -11.415 -1.175 9.737 1.00 98.62 324 ALA A N 1
ATOM 2531 C CA . ALA A 1 324 ? -11.271 -1.413 8.315 1.00 98.62 324 ALA A CA 1
ATOM 2532 C C . ALA A 1 324 ? -9.960 -0.816 7.779 1.00 98.62 324 ALA A C 1
ATOM 2534 O O . ALA A 1 324 ? -9.346 0.053 8.401 1.00 98.62 324 ALA A O 1
ATOM 2535 N N . VAL A 1 325 ? -9.536 -1.290 6.614 1.00 98.75 325 VAL A N 1
ATOM 2536 C CA . VAL A 1 325 ? -8.412 -0.768 5.838 1.00 98.75 325 VAL A CA 1
ATOM 2537 C C . VAL A 1 325 ? -8.866 -0.522 4.403 1.00 98.75 325 VAL A C 1
ATOM 2539 O O . VAL A 1 325 ? -9.617 -1.317 3.838 1.00 98.75 325 VAL A O 1
ATOM 2542 N N . SER A 1 326 ? -8.423 0.587 3.827 1.00 98.69 326 SER A N 1
ATOM 2543 C CA . SER A 1 326 ? -8.560 0.885 2.406 1.00 98.69 326 SER A CA 1
ATOM 2544 C C . SER A 1 326 ? -7.219 0.641 1.712 1.00 98.69 326 SER A C 1
ATOM 2546 O O . SER A 1 326 ? -6.171 0.979 2.274 1.00 98.69 326 SER A O 1
ATOM 2548 N N . LEU A 1 327 ? -7.250 -0.040 0.562 1.00 98.25 327 LEU A N 1
ATOM 2549 C CA . LEU A 1 327 ? -6.059 -0.494 -0.160 1.00 98.25 327 LEU A CA 1
ATOM 2550 C C . LEU A 1 327 ? -6.111 -0.082 -1.635 1.00 98.25 327 LEU A C 1
ATOM 2552 O O . LEU A 1 327 ? -6.980 -0.562 -2.373 1.00 98.25 327 LEU A O 1
ATOM 2556 N N . TYR A 1 328 ? -5.113 0.689 -2.080 1.00 97.25 328 TYR A N 1
ATOM 2557 C CA . TYR A 1 328 ? -4.830 0.880 -3.504 1.00 97.25 328 TYR A CA 1
ATOM 2558 C C . TYR A 1 328 ? -4.071 -0.285 -4.148 1.00 97.25 328 TYR A C 1
ATOM 2560 O O . TYR A 1 328 ? -3.219 -0.927 -3.527 1.00 97.25 328 TYR A O 1
ATOM 2568 N N . PHE A 1 329 ? -4.304 -0.467 -5.451 1.00 94.06 329 PHE A N 1
ATOM 2569 C CA . PHE A 1 329 ? -3.553 -1.373 -6.321 1.00 94.06 329 PHE A CA 1
ATOM 2570 C C . PHE A 1 329 ? -2.858 -0.561 -7.423 1.00 94.06 329 PHE A C 1
ATOM 2572 O O . PHE A 1 329 ? -3.510 -0.006 -8.303 1.00 94.06 329 PHE A O 1
ATOM 2579 N N . SER A 1 330 ? -1.526 -0.491 -7.389 1.00 95.25 330 SER A N 1
ATOM 2580 C CA . SER A 1 330 ? -0.742 0.235 -8.398 1.00 95.25 330 SER A CA 1
ATOM 2581 C C . SER A 1 330 ? -0.495 -0.650 -9.622 1.00 95.25 330 SER A C 1
ATOM 2583 O O . SER A 1 330 ? 0.379 -1.517 -9.596 1.00 95.25 330 SER A O 1
ATOM 2585 N N . TRP A 1 331 ? -1.248 -0.453 -10.707 1.00 97.38 331 TRP A N 1
ATOM 2586 C CA . TRP A 1 331 ? -1.122 -1.270 -11.921 1.00 97.38 331 TRP A CA 1
ATOM 2587 C C . TRP A 1 331 ? 0.320 -1.282 -12.458 1.00 97.38 331 TRP A C 1
ATOM 2589 O O . TRP A 1 331 ? 0.885 -2.352 -12.697 1.00 97.38 331 TRP A O 1
ATOM 2599 N N . GLY A 1 332 ? 0.977 -0.124 -12.535 1.00 95.62 332 GLY A N 1
ATOM 2600 C CA . GLY A 1 332 ? 2.370 -0.016 -12.974 1.00 95.62 332 GLY A CA 1
ATOM 2601 C C . GLY A 1 332 ? 3.386 -0.725 -12.079 1.00 95.62 332 GLY A C 1
ATOM 2602 O O . GLY A 1 332 ? 4.443 -1.133 -12.557 1.00 95.62 332 GLY A O 1
ATOM 2603 N N . TYR A 1 333 ? 3.068 -0.943 -10.801 1.00 96.06 333 TYR A N 1
ATOM 2604 C CA . TYR A 1 333 ? 3.902 -1.738 -9.896 1.00 96.06 333 TYR A CA 1
ATOM 2605 C C . TYR A 1 333 ? 3.808 -3.248 -10.172 1.00 96.06 333 TYR A C 1
ATOM 2607 O O . TYR A 1 333 ? 4.779 -3.978 -9.941 1.00 96.06 333 TYR A O 1
ATOM 2615 N N . HIS A 1 334 ? 2.659 -3.698 -10.686 1.00 95.19 334 HIS A N 1
ATOM 2616 C CA . HIS A 1 334 ? 2.349 -5.102 -10.961 1.00 95.19 334 HIS A CA 1
ATOM 2617 C C . HIS A 1 334 ? 2.555 -5.511 -12.424 1.00 95.19 334 HIS A C 1
ATOM 2619 O O . HIS A 1 334 ? 2.661 -6.705 -12.689 1.00 95.19 334 HIS A O 1
ATOM 2625 N N . SER A 1 335 ? 2.628 -4.562 -13.365 1.00 94.69 335 SER A N 1
ATOM 2626 C CA . SER A 1 335 ? 2.702 -4.853 -14.800 1.00 94.69 335 SER A CA 1
ATOM 2627 C C . SER A 1 335 ? 3.799 -4.060 -15.508 1.00 94.69 335 SER A C 1
ATOM 2629 O O . SER A 1 335 ? 3.622 -2.911 -15.904 1.00 94.69 335 SER A O 1
ATOM 2631 N N . ALA A 1 336 ? 4.948 -4.706 -15.713 1.00 92.75 336 ALA A N 1
ATOM 2632 C CA . ALA A 1 336 ? 6.065 -4.127 -16.464 1.00 92.75 336 ALA A CA 1
ATOM 2633 C C . ALA A 1 336 ? 5.803 -4.056 -17.982 1.00 92.75 336 ALA A C 1
ATOM 2635 O O . ALA A 1 336 ? 6.452 -3.287 -18.686 1.00 92.75 336 ALA A O 1
ATOM 2636 N N . LYS A 1 337 ? 4.876 -4.879 -18.488 1.00 91.12 337 LYS A N 1
ATOM 2637 C CA . LYS A 1 337 ? 4.606 -5.091 -19.915 1.00 91.12 337 LYS A CA 1
ATOM 2638 C C . LYS A 1 337 ? 3.151 -5.566 -20.101 1.00 91.12 337 LYS A C 1
ATOM 2640 O O . LYS A 1 337 ? 2.682 -6.301 -19.227 1.00 91.12 337 LYS A O 1
ATOM 2645 N N . PRO A 1 338 ? 2.452 -5.212 -21.201 1.00 90.00 338 PRO A N 1
ATOM 2646 C CA . PRO A 1 338 ? 1.101 -5.722 -21.470 1.00 90.00 338 PRO A CA 1
ATOM 2647 C C . PRO A 1 338 ? 1.093 -7.253 -21.448 1.00 90.00 338 PRO A C 1
ATOM 2649 O O . PRO A 1 338 ? 2.057 -7.844 -21.932 1.00 90.00 338 PRO A O 1
ATOM 2652 N N . GLY A 1 339 ? 0.069 -7.913 -20.900 1.00 87.25 339 GLY A N 1
ATOM 2653 C CA . GLY A 1 339 ? 0.091 -9.378 -20.770 1.00 87.25 339 GLY A CA 1
ATOM 2654 C C . GLY A 1 339 ? 0.630 -9.920 -19.444 1.00 87.25 339 GLY A C 1
ATOM 2655 O O . GLY A 1 339 ? 0.404 -11.088 -19.114 1.00 87.25 339 GLY A O 1
ATOM 2656 N N . HIS A 1 340 ? 1.398 -9.115 -18.700 1.00 88.00 340 HIS A N 1
ATOM 2657 C CA . HIS A 1 340 ? 2.252 -9.602 -17.615 1.00 88.00 340 HIS A CA 1
ATOM 2658 C C . HIS A 1 340 ? 1.890 -8.969 -16.279 1.00 88.00 340 HIS A C 1
ATOM 2660 O O . HIS A 1 340 ? 1.973 -7.748 -16.126 1.00 88.00 340 HIS A O 1
ATOM 2666 N N . TYR A 1 341 ? 1.556 -9.818 -15.307 1.00 91.06 341 TYR A N 1
ATOM 2667 C CA . TYR A 1 341 ? 1.156 -9.402 -13.969 1.00 91.06 341 TYR A CA 1
ATOM 2668 C C . TYR A 1 341 ? 1.890 -10.226 -12.911 1.00 91.06 341 TYR A C 1
ATOM 2670 O O . TYR A 1 341 ? 1.969 -11.454 -12.997 1.00 91.06 341 TYR A O 1
ATOM 2678 N N . ASP A 1 342 ? 2.448 -9.540 -11.917 1.00 91.44 342 ASP A N 1
ATOM 2679 C CA . ASP A 1 342 ? 3.172 -10.146 -10.802 1.00 91.44 342 ASP A CA 1
ATOM 2680 C C . ASP A 1 342 ? 2.519 -9.771 -9.465 1.00 91.44 342 ASP A C 1
ATOM 2682 O O . ASP A 1 342 ? 2.483 -8.601 -9.076 1.00 91.44 342 ASP A O 1
ATOM 2686 N N . PHE A 1 343 ? 2.034 -10.791 -8.754 1.00 93.00 343 PHE A N 1
ATOM 2687 C CA . PHE A 1 343 ? 1.451 -10.695 -7.413 1.00 93.00 343 PHE A CA 1
ATOM 2688 C C . PHE A 1 343 ? 2.223 -11.563 -6.404 1.00 93.00 343 PHE A C 1
ATOM 2690 O O . PHE A 1 343 ? 1.633 -12.238 -5.559 1.00 93.00 343 PHE A O 1
ATOM 2697 N N . THR A 1 344 ? 3.551 -11.614 -6.522 1.00 91.12 344 THR A N 1
ATOM 2698 C CA . THR A 1 344 ? 4.437 -12.457 -5.697 1.00 91.12 344 THR A CA 1
ATOM 2699 C C . THR A 1 344 ? 5.367 -11.603 -4.829 1.00 91.12 344 THR A C 1
ATOM 2701 O O . THR A 1 344 ? 5.552 -10.411 -5.080 1.00 91.12 344 THR A O 1
ATOM 2704 N N . GLY A 1 345 ? 5.935 -12.167 -3.761 1.00 91.94 345 GLY A N 1
ATOM 2705 C CA . GLY A 1 345 ? 6.852 -11.475 -2.852 1.00 91.94 345 GLY A CA 1
ATOM 2706 C C . GLY A 1 345 ? 6.332 -10.114 -2.368 1.00 91.94 345 GLY A C 1
ATOM 2707 O O . GLY A 1 345 ? 5.237 -10.003 -1.820 1.00 91.94 345 GLY A O 1
ATOM 2708 N N . VAL A 1 346 ? 7.106 -9.049 -2.611 1.00 94.19 346 VAL A N 1
ATOM 2709 C CA . VAL A 1 346 ? 6.760 -7.654 -2.252 1.00 94.19 346 VAL A CA 1
ATOM 2710 C C . VAL A 1 346 ? 5.566 -7.077 -3.036 1.00 94.19 346 VAL A C 1
ATOM 2712 O O . VAL A 1 346 ? 5.146 -5.949 -2.776 1.00 94.19 346 VAL A O 1
ATOM 2715 N N . ARG A 1 347 ? 5.033 -7.822 -4.012 1.00 94.94 347 ARG A N 1
ATOM 2716 C CA . ARG A 1 347 ? 3.830 -7.519 -4.805 1.00 94.94 347 ARG A CA 1
ATOM 2717 C C . ARG A 1 347 ? 2.638 -8.404 -4.433 1.00 94.94 347 ARG A C 1
ATOM 2719 O O . ARG A 1 347 ? 1.600 -8.318 -5.082 1.00 94.94 347 ARG A O 1
ATOM 2726 N N . ASN A 1 348 ? 2.742 -9.255 -3.413 1.00 94.69 348 ASN A N 1
ATOM 2727 C CA . ASN A 1 348 ? 1.656 -10.157 -3.032 1.00 94.69 348 ASN A CA 1
ATOM 2728 C C . ASN A 1 348 ? 0.525 -9.429 -2.282 1.00 94.69 348 ASN A C 1
ATOM 2730 O O . ASN A 1 348 ? 0.406 -9.498 -1.062 1.00 94.69 348 ASN A O 1
ATOM 2734 N N . ILE A 1 349 ? -0.320 -8.718 -3.029 1.00 94.50 349 ILE A N 1
ATOM 2735 C CA . ILE A 1 349 ? -1.460 -7.975 -2.480 1.00 94.50 349 ILE A CA 1
ATOM 2736 C C . ILE A 1 349 ? -2.529 -8.895 -1.877 1.00 94.50 349 ILE A C 1
ATOM 2738 O O . ILE A 1 349 ? -3.179 -8.523 -0.903 1.00 94.50 349 ILE A O 1
ATOM 2742 N N . GLU A 1 350 ? -2.664 -10.122 -2.393 1.00 95.38 350 GLU A N 1
ATOM 2743 C CA . GLU A 1 350 ? -3.543 -11.141 -1.814 1.00 95.38 350 GLU A CA 1
ATOM 2744 C C . GLU A 1 350 ? -3.145 -11.431 -0.363 1.00 95.38 350 GLU A C 1
ATOM 2746 O O . GLU A 1 350 ? -3.993 -11.412 0.528 1.00 95.38 350 GLU A O 1
ATOM 2751 N N . ARG A 1 351 ? -1.841 -11.558 -0.089 1.00 95.38 351 ARG A N 1
ATOM 2752 C CA . ARG A 1 351 ? -1.351 -11.745 1.277 1.00 95.38 351 ARG A CA 1
ATOM 2753 C C . ARG A 1 351 ? -1.689 -10.566 2.195 1.00 95.38 351 ARG A C 1
ATOM 2755 O O . ARG A 1 351 ? -1.969 -10.788 3.370 1.00 95.38 351 ARG A O 1
ATOM 2762 N N . ALA A 1 352 ? -1.692 -9.327 1.699 1.00 97.25 352 ALA A N 1
ATOM 2763 C CA . ALA A 1 352 ? -2.092 -8.168 2.502 1.00 97.25 352 ALA A CA 1
ATOM 2764 C C . ALA A 1 352 ? -3.588 -8.206 2.880 1.00 97.25 352 ALA A C 1
ATOM 2766 O O . ALA A 1 352 ? -3.933 -7.883 4.019 1.00 97.25 352 ALA A O 1
ATOM 2767 N N . ILE A 1 353 ? -4.460 -8.653 1.965 1.00 97.88 353 ILE A N 1
ATOM 2768 C CA . ILE A 1 353 ? -5.900 -8.851 2.221 1.00 97.88 353 ILE A CA 1
ATOM 2769 C C . ILE A 1 353 ? -6.107 -9.937 3.283 1.00 97.88 353 ILE A C 1
ATOM 2771 O O . ILE A 1 353 ? -6.822 -9.717 4.260 1.00 97.88 353 ILE A O 1
ATOM 2775 N N . GLU A 1 354 ? -5.418 -11.072 3.144 1.00 96.50 354 GLU A N 1
ATOM 2776 C CA . GLU A 1 354 ? -5.467 -12.161 4.125 1.00 96.50 354 GLU A CA 1
ATOM 2777 C C . GLU A 1 354 ? -4.960 -11.721 5.500 1.00 96.50 354 GLU A C 1
ATOM 2779 O O . GLU A 1 354 ? -5.567 -12.036 6.518 1.00 96.50 354 GLU A O 1
ATOM 2784 N N . MET A 1 355 ? -3.873 -10.945 5.558 1.00 97.62 355 MET A N 1
ATOM 2785 C CA . MET A 1 355 ? -3.399 -10.385 6.823 1.00 97.62 355 MET A CA 1
ATOM 2786 C C . MET A 1 355 ? -4.442 -9.455 7.451 1.00 97.62 355 MET A C 1
ATOM 2788 O O . MET A 1 355 ? -4.635 -9.505 8.663 1.00 97.62 355 MET A O 1
ATOM 2792 N N . ALA A 1 356 ? -5.143 -8.634 6.664 1.00 98.25 356 ALA A N 1
ATOM 2793 C CA . ALA A 1 356 ? -6.236 -7.817 7.187 1.00 98.25 356 ALA A CA 1
ATOM 2794 C C . ALA A 1 356 ? -7.379 -8.688 7.744 1.00 98.25 356 ALA A C 1
ATOM 2796 O O . ALA A 1 356 ? -7.935 -8.353 8.791 1.00 98.25 356 ALA A O 1
ATOM 2797 N N . GLU A 1 357 ? -7.689 -9.822 7.106 1.00 96.56 357 GLU A N 1
ATOM 2798 C CA . GLU A 1 357 ? -8.707 -10.771 7.580 1.00 96.56 357 GLU A CA 1
ATOM 2799 C C . GLU A 1 357 ? -8.285 -11.415 8.904 1.00 96.56 357 GLU A C 1
ATOM 2801 O O . GLU A 1 357 ? -9.047 -11.405 9.873 1.00 96.56 357 GLU A O 1
ATOM 2806 N N . GLU A 1 358 ? -7.049 -11.911 8.979 1.00 95.56 358 GLU A N 1
ATOM 2807 C CA . GLU A 1 358 ? -6.469 -12.500 10.188 1.00 95.56 358 GLU A CA 1
ATOM 2808 C C . GLU A 1 358 ? -6.438 -11.503 11.358 1.00 95.56 358 GLU A C 1
ATOM 2810 O O . GLU A 1 358 ? -6.663 -11.872 12.514 1.00 95.56 358 GLU A O 1
ATOM 2815 N N . GLU A 1 359 ? -6.193 -10.223 11.066 1.00 95.75 359 GLU A N 1
ATOM 2816 C CA . GLU A 1 359 ? -6.246 -9.146 12.051 1.00 95.75 359 GLU A CA 1
ATOM 2817 C C . GLU A 1 359 ? -7.682 -8.639 12.300 1.00 95.75 359 GLU A C 1
ATOM 2819 O O . GLU A 1 359 ? -7.892 -7.802 13.177 1.00 95.75 359 GLU A O 1
ATOM 2824 N N . GLY A 1 360 ? -8.704 -9.178 11.633 1.00 94.94 360 GLY A N 1
ATOM 2825 C CA . GLY A 1 360 ? -10.114 -8.847 11.857 1.00 94.94 360 GLY A CA 1
ATOM 2826 C C . GLY A 1 360 ? -10.501 -7.430 11.428 1.00 94.94 360 GLY A C 1
ATOM 2827 O O . GLY A 1 360 ? -11.334 -6.804 12.085 1.00 94.94 360 GLY A O 1
ATOM 2828 N N . LEU A 1 361 ? -9.866 -6.919 10.374 1.00 98.19 361 LEU A N 1
ATOM 2829 C CA . LEU A 1 361 ? -10.199 -5.660 9.710 1.00 98.19 361 LEU A CA 1
ATOM 2830 C C . LEU A 1 361 ? -11.034 -5.952 8.460 1.00 98.19 361 LEU A C 1
ATOM 2832 O O . LEU A 1 361 ? -10.752 -6.915 7.753 1.00 98.19 361 LEU A O 1
ATOM 2836 N N . TYR A 1 362 ? -12.036 -5.127 8.157 1.00 98.69 362 TYR A N 1
ATOM 2837 C CA . TYR A 1 362 ? -12.664 -5.134 6.831 1.00 98.69 362 TYR A CA 1
ATOM 2838 C C . TYR A 1 362 ? -11.745 -4.507 5.777 1.00 98.69 362 TYR A C 1
ATOM 2840 O O . TYR A 1 362 ? -10.885 -3.696 6.115 1.00 98.69 362 TYR A O 1
ATOM 2848 N N . VAL A 1 363 ? -11.953 -4.836 4.503 1.00 98.81 363 VAL A N 1
ATOM 2849 C CA . VAL A 1 363 ? -11.209 -4.250 3.378 1.00 98.81 363 VAL A CA 1
ATOM 2850 C C . VAL A 1 363 ? -12.148 -3.463 2.464 1.00 98.81 363 VAL A C 1
ATOM 2852 O O . VAL A 1 363 ? -13.173 -3.980 2.011 1.00 98.81 363 VAL A O 1
ATOM 2855 N N . ILE A 1 364 ? -11.770 -2.220 2.170 1.00 98.81 364 ILE A N 1
ATOM 2856 C CA . ILE A 1 364 ? -12.293 -1.418 1.060 1.00 98.81 364 ILE A CA 1
ATOM 2857 C C . ILE A 1 364 ? -11.263 -1.521 -0.071 1.00 98.81 364 ILE A C 1
ATOM 2859 O O . ILE A 1 364 ? -10.126 -1.076 0.077 1.00 98.81 364 ILE A O 1
ATOM 2863 N N . ALA A 1 365 ? -11.631 -2.168 -1.177 1.00 98.44 365 ALA A N 1
ATOM 2864 C CA . ALA A 1 365 ? -10.721 -2.385 -2.299 1.00 98.44 365 ALA A CA 1
ATOM 2865 C C . ALA A 1 365 ? -10.793 -1.212 -3.286 1.00 98.44 365 ALA A C 1
ATOM 2867 O O . ALA A 1 365 ? -11.881 -0.891 -3.768 1.00 98.44 365 ALA A O 1
ATOM 2868 N N . ARG A 1 366 ? -9.643 -0.609 -3.619 1.00 97.69 366 ARG A N 1
ATOM 2869 C CA . ARG A 1 366 ? -9.530 0.523 -4.552 1.00 97.69 366 ARG A CA 1
ATOM 2870 C C . ARG A 1 366 ? -8.531 0.205 -5.654 1.00 97.69 366 ARG A C 1
ATOM 2872 O O . ARG A 1 366 ? -7.326 0.369 -5.521 1.00 97.69 366 ARG A O 1
ATOM 2879 N N . MET A 1 367 ? -9.014 -0.362 -6.741 1.00 88.31 367 MET A N 1
ATOM 2880 C CA . MET A 1 367 ? -8.182 -1.176 -7.629 1.00 88.31 367 MET A CA 1
ATOM 2881 C C . MET A 1 367 ? -7.852 -0.520 -8.977 1.00 88.31 367 MET A C 1
ATOM 2883 O O . MET A 1 367 ? -7.215 -1.139 -9.832 1.00 88.31 367 MET A O 1
ATOM 2887 N N . GLY A 1 368 ? -8.251 0.737 -9.158 1.00 91.25 368 GLY A N 1
ATOM 2888 C CA . GLY A 1 368 ? -7.992 1.504 -10.368 1.00 91.25 368 GLY A CA 1
ATOM 2889 C C . GLY A 1 368 ? -9.049 1.284 -11.462 1.00 91.25 368 GLY A C 1
ATOM 2890 O O . GLY A 1 368 ? -10.228 1.151 -11.133 1.00 91.25 368 GLY A O 1
ATOM 2891 N N . PRO A 1 369 ? -8.677 1.282 -12.761 1.00 95.25 369 PRO A N 1
ATOM 2892 C CA . PRO A 1 369 ? -7.308 1.159 -13.288 1.00 95.25 369 PRO A CA 1
ATOM 2893 C C . PRO A 1 369 ? -6.375 2.351 -13.019 1.00 95.25 369 PRO A C 1
ATOM 2895 O O . PRO A 1 369 ? -5.161 2.172 -12.971 1.00 95.25 369 PRO A O 1
ATOM 2898 N N . TYR A 1 370 ? -6.931 3.546 -12.813 1.00 98.12 370 TYR A N 1
ATOM 2899 C CA . TYR A 1 370 ? -6.201 4.743 -12.386 1.00 98.12 370 TYR A CA 1
ATOM 2900 C C . TYR A 1 370 ? -6.379 4.974 -10.882 1.00 98.12 370 TYR A C 1
ATOM 2902 O O . TYR A 1 370 ? -7.498 4.850 -10.392 1.00 98.12 370 TYR A O 1
ATOM 2910 N N . VAL A 1 371 ? -5.312 5.318 -10.149 1.00 97.12 371 VAL A N 1
ATOM 2911 C CA . VAL A 1 371 ? -5.372 5.513 -8.680 1.00 97.12 371 VAL A CA 1
ATOM 2912 C C . VAL A 1 371 ? -4.842 6.861 -8.197 1.00 97.12 371 VAL A C 1
ATOM 2914 O O . VAL A 1 371 ? -4.994 7.171 -7.024 1.00 97.12 371 VAL A O 1
ATOM 2917 N N . ASN A 1 372 ? -4.225 7.672 -9.063 1.00 96.50 372 ASN A N 1
ATOM 2918 C CA . ASN A 1 372 ? -3.511 8.893 -8.676 1.00 96.50 372 ASN A CA 1
ATOM 2919 C C . ASN A 1 372 ? -2.416 8.621 -7.619 1.00 96.50 372 ASN A C 1
ATOM 2921 O O . ASN A 1 372 ? -1.275 8.327 -7.981 1.00 96.50 372 ASN A O 1
ATOM 2925 N N . ALA A 1 373 ? -2.780 8.675 -6.331 1.00 96.19 373 ALA A N 1
ATOM 2926 C CA . ALA A 1 373 ? -1.992 8.302 -5.152 1.00 96.19 373 ALA A CA 1
ATOM 2927 C C . ALA A 1 373 ? -0.593 8.939 -5.056 1.00 96.19 373 ALA A C 1
ATOM 2929 O O . ALA A 1 373 ? 0.311 8.387 -4.415 1.00 96.19 373 ALA A O 1
ATOM 2930 N N . GLU A 1 374 ? -0.388 10.073 -5.726 1.00 96.25 374 GLU A N 1
ATOM 2931 C CA . GLU A 1 374 ? 0.910 10.714 -5.931 1.00 96.25 374 GLU A CA 1
ATOM 2932 C C . GLU A 1 374 ? 1.973 9.763 -6.518 1.00 96.25 374 GLU A C 1
ATOM 2934 O O . GLU A 1 374 ? 3.151 9.814 -6.157 1.00 96.25 374 GLU A O 1
ATOM 2939 N N . LEU A 1 375 ? 1.561 8.870 -7.421 1.00 97.31 375 LEU A N 1
ATOM 2940 C CA . LEU A 1 375 ? 2.437 7.942 -8.138 1.00 97.31 375 LEU A CA 1
ATOM 2941 C C . LEU A 1 375 ? 2.830 8.487 -9.513 1.00 97.31 375 LEU A C 1
ATOM 2943 O O . LEU A 1 375 ? 2.089 9.256 -10.122 1.00 97.31 375 LEU A O 1
ATOM 2947 N N . THR A 1 376 ? 3.970 8.048 -10.043 1.00 97.06 376 THR A N 1
ATOM 2948 C CA . THR A 1 376 ? 4.314 8.252 -11.459 1.00 97.06 376 THR A CA 1
ATOM 2949 C C . THR A 1 376 ? 3.182 7.735 -12.355 1.00 97.06 376 THR A C 1
ATOM 2951 O O . THR A 1 376 ? 2.626 6.662 -12.097 1.00 97.06 376 THR A O 1
ATOM 2954 N N . ALA A 1 377 ? 2.783 8.520 -13.362 1.00 97.06 377 ALA A N 1
ATOM 2955 C CA . ALA A 1 377 ? 1.645 8.217 -14.243 1.00 97.06 377 ALA A CA 1
ATOM 2956 C C . ALA A 1 377 ? 0.306 7.956 -13.507 1.00 97.06 377 ALA A C 1
ATOM 2958 O O . ALA A 1 377 ? -0.597 7.326 -14.054 1.00 97.06 377 ALA A O 1
ATOM 2959 N N . GLY A 1 378 ? 0.186 8.374 -12.239 1.00 96.62 378 GLY A N 1
ATOM 2960 C CA . GLY A 1 378 ? -0.971 8.108 -11.376 1.00 96.62 378 GLY A CA 1
ATOM 2961 C C . GLY A 1 378 ? -1.274 6.618 -11.164 1.00 96.62 378 GLY A C 1
ATOM 2962 O O . GLY A 1 378 ? -2.426 6.237 -10.943 1.00 96.62 378 GLY A O 1
ATOM 2963 N N . GLY A 1 379 ? -0.241 5.772 -11.259 1.00 97.00 379 GLY A N 1
ATOM 2964 C CA . GLY A 1 379 ? -0.330 4.322 -11.085 1.00 97.00 379 GLY A CA 1
ATOM 2965 C C . GLY A 1 379 ? -0.470 3.524 -12.383 1.00 97.00 379 GLY A C 1
ATOM 2966 O O . GLY A 1 379 ? -0.457 2.295 -12.321 1.00 97.00 379 GLY A O 1
ATOM 2967 N N . PHE A 1 380 ? -0.550 4.170 -13.550 1.00 98.12 380 PHE A N 1
ATOM 2968 C CA . PHE A 1 380 ? -0.513 3.467 -14.831 1.00 98.12 380 PHE A CA 1
ATOM 2969 C C . PHE A 1 380 ? 0.854 2.811 -15.100 1.00 98.12 380 PHE A C 1
ATOM 2971 O O . PHE A 1 380 ? 1.897 3.356 -14.729 1.00 98.12 380 PHE A O 1
ATOM 2978 N N . PRO A 1 381 ? 0.890 1.641 -15.763 1.00 97.00 381 PRO A N 1
ATOM 2979 C CA . PRO A 1 381 ? 2.137 1.055 -16.228 1.00 97.00 381 PRO A CA 1
ATOM 2980 C C . PRO A 1 381 ? 2.784 1.898 -17.327 1.00 97.00 381 PRO A C 1
ATOM 2982 O O . PRO A 1 381 ? 2.107 2.512 -18.150 1.00 97.00 381 PRO A O 1
ATOM 2985 N N . GLY A 1 382 ? 4.119 1.876 -17.383 1.00 96.00 382 GLY A N 1
ATOM 2986 C CA . GLY A 1 382 ? 4.890 2.695 -18.323 1.00 96.00 382 GLY A CA 1
ATOM 2987 C C . GLY A 1 382 ? 4.537 2.462 -19.797 1.00 96.00 382 GLY A C 1
ATOM 2988 O O . GLY A 1 382 ? 4.607 3.383 -20.607 1.00 96.00 382 GLY A O 1
ATOM 2989 N N . TRP A 1 383 ? 4.069 1.267 -20.150 1.00 95.69 383 TRP A N 1
ATOM 2990 C CA . TRP A 1 383 ? 3.664 0.947 -21.515 1.00 95.69 383 TRP A CA 1
ATOM 2991 C C . TRP A 1 383 ? 2.374 1.661 -21.964 1.00 95.69 383 TRP A C 1
ATOM 2993 O O . TRP A 1 383 ? 2.193 1.856 -23.168 1.00 95.69 383 TRP A O 1
ATOM 3003 N N . LEU A 1 384 ? 1.514 2.125 -21.040 1.00 96.56 384 LEU A N 1
ATOM 3004 C CA . LEU A 1 384 ? 0.346 2.959 -21.382 1.00 96.56 384 LEU A CA 1
ATOM 3005 C C . LEU A 1 384 ? 0.740 4.352 -21.875 1.00 96.56 384 LEU A C 1
ATOM 3007 O O . LEU A 1 384 ? 0.008 4.954 -22.656 1.00 96.56 384 LEU A O 1
ATOM 3011 N N . LEU A 1 385 ? 1.943 4.821 -21.534 1.00 95.06 385 LEU A N 1
ATOM 3012 C CA . LEU A 1 385 ? 2.496 6.078 -22.049 1.00 95.06 385 LEU A CA 1
ATOM 3013 C C . LEU A 1 385 ? 2.690 6.047 -23.573 1.00 95.06 385 LEU A C 1
ATOM 3015 O O . LEU A 1 385 ? 2.851 7.089 -24.199 1.00 95.06 385 LEU A O 1
ATOM 3019 N N . ARG A 1 386 ? 2.695 4.847 -24.171 1.00 93.00 386 ARG A N 1
ATOM 3020 C CA . ARG A 1 386 ? 2.827 4.614 -25.618 1.00 93.00 386 ARG A CA 1
ATOM 3021 C C . ARG A 1 386 ? 1.485 4.386 -26.310 1.00 93.00 386 ARG A C 1
ATOM 3023 O O . ARG A 1 386 ? 1.444 4.160 -27.521 1.00 93.00 386 ARG A O 1
ATOM 3030 N N . GLN A 1 387 ? 0.391 4.357 -25.555 1.00 93.12 387 GLN A N 1
ATOM 3031 C CA . GLN A 1 387 ? -0.932 4.104 -26.095 1.00 93.12 387 GLN A CA 1
ATOM 3032 C C . GLN A 1 387 ? -1.556 5.418 -26.569 1.00 93.12 387 GLN A C 1
ATOM 3034 O O . GLN A 1 387 ? -1.641 6.393 -25.829 1.00 93.12 387 GLN A O 1
ATOM 3039 N N . ARG A 1 388 ? -2.034 5.452 -27.816 1.00 91.50 388 ARG A N 1
ATOM 3040 C CA . ARG A 1 388 ? -2.685 6.650 -28.377 1.00 91.50 388 ARG A CA 1
ATOM 3041 C C . ARG A 1 388 ? -4.149 6.805 -27.983 1.00 91.50 388 ARG A C 1
ATOM 3043 O O . ARG A 1 388 ? -4.689 7.893 -28.132 1.00 91.50 388 ARG A O 1
ATOM 3050 N N . ALA A 1 389 ? -4.785 5.729 -27.526 1.00 94.50 389 ALA A N 1
ATOM 3051 C CA . ALA A 1 389 ? -6.136 5.778 -26.988 1.00 94.50 389 ALA A CA 1
ATOM 3052 C C . ALA A 1 389 ? -6.185 6.724 -25.787 1.00 94.50 389 ALA A C 1
ATOM 3054 O O . ALA A 1 389 ? -5.326 6.636 -24.912 1.00 94.50 389 ALA A O 1
ATOM 3055 N N . GLU A 1 390 ? -7.173 7.611 -25.760 1.00 95.62 390 GLU A N 1
ATOM 3056 C CA . GLU A 1 390 ? -7.385 8.535 -24.647 1.00 95.62 390 GLU A CA 1
ATOM 3057 C C . GLU A 1 390 ? -7.664 7.735 -23.369 1.00 95.62 390 GLU A C 1
ATOM 3059 O O . GLU A 1 390 ? -8.603 6.929 -23.328 1.00 95.62 390 GLU A O 1
ATOM 3064 N N . ALA A 1 391 ? -6.829 7.913 -22.344 1.00 96.69 391 ALA A N 1
ATOM 3065 C CA . ALA A 1 391 ? -6.965 7.150 -21.112 1.00 96.69 391 ALA A CA 1
ATOM 3066 C C . ALA A 1 391 ? -8.236 7.557 -20.352 1.00 96.69 391 ALA A C 1
ATOM 3068 O O . ALA A 1 391 ? -8.767 8.651 -20.520 1.00 96.69 391 ALA A O 1
ATOM 3069 N N . ARG A 1 392 ? -8.744 6.661 -19.498 1.00 97.19 392 ARG A N 1
ATOM 3070 C CA . ARG A 1 392 ? -9.923 6.893 -18.637 1.00 97.19 392 ARG A CA 1
ATOM 3071 C C . ARG A 1 392 ? -11.217 7.180 -19.425 1.00 97.19 392 ARG A C 1
ATOM 3073 O O . ARG A 1 392 ? -12.145 7.825 -18.925 1.00 97.19 392 ARG A O 1
ATOM 3080 N N . THR A 1 393 ? -11.294 6.689 -20.666 1.00 97.50 393 THR A N 1
ATOM 3081 C CA . THR A 1 393 ? -12.454 6.819 -21.567 1.00 97.50 393 THR A CA 1
ATOM 3082 C C . THR A 1 393 ? -12.913 5.469 -22.129 1.00 97.50 393 THR A C 1
ATOM 3084 O O . THR A 1 393 ? -12.414 4.407 -21.758 1.00 97.50 393 THR A O 1
ATOM 3087 N N . ASP A 1 394 ? -13.906 5.495 -23.017 1.00 97.31 394 ASP A N 1
ATOM 3088 C CA . ASP A 1 394 ? -14.404 4.333 -23.750 1.00 97.31 394 ASP A CA 1
ATOM 3089 C C . ASP A 1 394 ? -13.584 4.004 -25.011 1.00 97.31 394 ASP A C 1
ATOM 3091 O O . ASP A 1 394 ? -14.049 3.277 -25.888 1.00 97.31 394 ASP A O 1
ATOM 3095 N N . ALA A 1 395 ? -12.362 4.531 -25.127 1.00 97.94 395 ALA A N 1
ATOM 3096 C CA . ALA A 1 395 ? -11.454 4.151 -26.195 1.00 97.94 395 ALA A CA 1
ATOM 3097 C C . ALA A 1 395 ? -11.118 2.648 -26.106 1.00 97.94 395 ALA A C 1
ATOM 3099 O O . ALA A 1 395 ? -10.627 2.169 -25.082 1.00 97.94 395 ALA A O 1
ATOM 3100 N N . ALA A 1 396 ? -11.367 1.913 -27.196 1.00 97.62 396 ALA A N 1
ATOM 3101 C CA . ALA A 1 396 ? -11.342 0.447 -27.214 1.00 97.62 396 ALA A CA 1
ATOM 3102 C C . ALA A 1 396 ? -10.016 -0.153 -26.719 1.00 97.62 396 ALA A C 1
ATOM 3104 O O . ALA A 1 396 ? -10.027 -1.076 -25.909 1.00 97.62 396 ALA A O 1
ATOM 3105 N N . ASP A 1 397 ? -8.875 0.396 -27.147 1.00 96.25 397 ASP A N 1
ATOM 3106 C CA . ASP A 1 397 ? -7.571 -0.132 -26.735 1.00 96.25 397 ASP A CA 1
ATOM 3107 C C . ASP A 1 397 ? -7.313 0.098 -25.235 1.00 96.25 397 ASP A C 1
ATOM 3109 O O . ASP A 1 397 ? -6.690 -0.738 -24.577 1.00 96.25 397 ASP A O 1
ATOM 3113 N N . TYR A 1 398 ? -7.779 1.223 -24.675 1.00 97.69 398 TYR A N 1
ATOM 3114 C CA . TYR A 1 398 ? -7.656 1.497 -23.241 1.00 97.69 398 TYR A CA 1
ATOM 3115 C C . TYR A 1 398 ? -8.570 0.569 -22.432 1.00 97.69 398 TYR A C 1
ATOM 3117 O O . TYR A 1 398 ? -8.133 -0.003 -21.436 1.00 97.69 398 TYR A O 1
ATOM 3125 N N . GLN A 1 399 ? -9.810 0.351 -22.887 1.00 97.56 399 GLN A N 1
ATOM 3126 C CA . GLN A 1 399 ? -10.729 -0.596 -22.250 1.00 97.56 399 GLN A CA 1
ATOM 3127 C C . GLN A 1 399 ? -10.203 -2.030 -22.285 1.00 97.56 399 GLN A C 1
ATOM 3129 O O . GLN A 1 399 ? -10.262 -2.706 -21.267 1.00 97.56 399 GLN A O 1
ATOM 3134 N N . ALA A 1 400 ? -9.624 -2.479 -23.401 1.00 96.50 400 ALA A N 1
ATOM 3135 C CA . ALA A 1 400 ? -9.031 -3.812 -23.490 1.00 96.50 400 ALA A CA 1
ATOM 3136 C C . ALA A 1 400 ? -7.874 -3.995 -22.489 1.00 96.50 400 ALA A C 1
ATOM 3138 O O . ALA A 1 400 ? -7.786 -5.017 -21.811 1.00 96.50 400 ALA A O 1
ATOM 3139 N N . ALA A 1 401 ? -7.017 -2.979 -22.353 1.00 96.44 401 ALA A N 1
ATOM 3140 C CA . ALA A 1 401 ? -5.937 -2.967 -21.369 1.00 96.44 401 ALA A CA 1
ATOM 3141 C C . ALA A 1 401 ? -6.469 -2.965 -19.920 1.00 96.44 401 ALA A C 1
ATOM 3143 O O . ALA A 1 401 ? -5.962 -3.696 -19.065 1.00 96.44 401 ALA A O 1
ATOM 3144 N N . ALA A 1 402 ? -7.505 -2.165 -19.647 1.00 97.00 402 ALA A N 1
ATOM 3145 C CA . ALA A 1 402 ? -8.179 -2.117 -18.353 1.00 97.00 402 ALA A CA 1
ATOM 3146 C C . ALA A 1 402 ? -8.866 -3.450 -18.010 1.00 97.00 402 ALA A C 1
ATOM 3148 O O . ALA A 1 402 ? -8.739 -3.917 -16.881 1.00 97.00 402 ALA A O 1
ATOM 3149 N N . ASP A 1 403 ? -9.531 -4.092 -18.971 1.00 97.06 403 ASP A N 1
ATOM 3150 C CA . ASP A 1 403 ? -10.192 -5.388 -18.801 1.00 97.06 403 ASP A CA 1
ATOM 3151 C C . ASP A 1 403 ? -9.209 -6.482 -18.422 1.00 97.06 403 ASP A C 1
ATOM 3153 O O . ASP A 1 403 ? -9.505 -7.311 -17.559 1.00 97.06 403 ASP A O 1
ATOM 3157 N N . GLU A 1 404 ? -8.037 -6.491 -19.050 1.00 94.56 404 GLU A N 1
ATOM 3158 C CA . GLU A 1 404 ? -6.995 -7.451 -18.723 1.00 94.56 404 GLU A CA 1
ATOM 3159 C C . GLU A 1 404 ? -6.499 -7.255 -17.286 1.00 94.56 404 GLU A C 1
ATOM 3161 O O . GLU A 1 404 ? -6.474 -8.214 -16.509 1.00 94.56 404 GLU A O 1
ATOM 3166 N N . TRP A 1 405 ? -6.197 -6.009 -16.896 1.00 95.94 405 TRP A N 1
ATOM 3167 C CA . TRP A 1 405 ? -5.835 -5.679 -15.515 1.00 95.94 405 TRP A CA 1
ATOM 3168 C C . TRP A 1 405 ? -6.919 -6.135 -14.541 1.00 95.94 405 TRP A C 1
ATOM 3170 O O . TRP A 1 405 ? -6.632 -6.912 -13.630 1.00 95.94 405 TRP A O 1
ATOM 3180 N N . MET A 1 406 ? -8.167 -5.725 -14.782 1.00 97.44 406 MET A N 1
ATOM 3181 C CA . MET A 1 406 ? -9.321 -6.069 -13.957 1.00 97.44 406 MET A CA 1
ATOM 3182 C C . MET A 1 406 ? -9.521 -7.577 -13.844 1.00 97.44 406 MET A C 1
ATOM 3184 O O . MET A 1 406 ? -9.750 -8.062 -12.744 1.00 97.44 406 MET A O 1
ATOM 3188 N N . THR A 1 407 ? -9.347 -8.339 -14.924 1.00 95.62 407 THR A N 1
ATOM 3189 C CA . THR A 1 407 ? -9.445 -9.809 -14.890 1.00 95.62 407 THR A CA 1
ATOM 3190 C C . THR A 1 407 ? -8.484 -10.408 -13.861 1.00 95.62 407 THR A C 1
ATOM 3192 O O . THR A 1 407 ? -8.850 -11.310 -13.106 1.00 95.62 407 THR A O 1
ATOM 3195 N N . GLN A 1 408 ? -7.257 -9.890 -13.793 1.00 95.56 408 GLN A N 1
ATOM 3196 C CA . GLN A 1 408 ? -6.227 -10.396 -12.889 1.00 95.56 408 GLN A CA 1
ATOM 3197 C C . GLN A 1 408 ? -6.507 -10.041 -11.426 1.00 95.56 408 GLN A C 1
ATOM 3199 O O . GLN A 1 408 ? -6.442 -10.909 -10.552 1.00 95.56 408 GLN A O 1
ATOM 3204 N N . ILE A 1 409 ? -6.862 -8.786 -11.144 1.00 96.44 409 ILE A N 1
ATOM 3205 C CA . ILE A 1 409 ? -7.144 -8.340 -9.771 1.00 96.44 409 ILE A CA 1
ATOM 3206 C C . ILE A 1 409 ? -8.506 -8.818 -9.254 1.00 96.44 409 ILE A C 1
ATOM 3208 O O . ILE A 1 409 ? -8.624 -9.164 -8.078 1.00 96.44 409 ILE A O 1
ATOM 3212 N N . ASN A 1 410 ? -9.528 -8.897 -10.110 1.00 97.56 410 ASN A N 1
ATOM 3213 C CA . ASN A 1 410 ? -10.857 -9.361 -9.729 1.00 97.56 410 ASN A CA 1
ATOM 3214 C C . ASN A 1 410 ? -10.837 -10.851 -9.420 1.00 97.56 410 ASN A C 1
ATOM 3216 O O . ASN A 1 410 ? -11.539 -11.264 -8.507 1.00 97.56 410 ASN A O 1
ATOM 3220 N N . ALA A 1 411 ? -9.982 -11.645 -10.075 1.00 95.31 411 ALA A N 1
ATOM 3221 C CA . ALA A 1 411 ? -9.783 -13.039 -9.689 1.00 95.31 411 ALA A CA 1
ATOM 3222 C C . ALA A 1 411 ? -9.344 -13.168 -8.219 1.00 95.31 411 ALA A C 1
ATOM 3224 O O . ALA A 1 411 ? -9.861 -14.031 -7.509 1.00 95.31 411 ALA A O 1
ATOM 3225 N N . ILE A 1 412 ? -8.443 -12.292 -7.747 1.00 96.25 412 ILE A N 1
ATOM 3226 C CA . ILE A 1 412 ? -8.048 -12.217 -6.332 1.00 96.25 412 ILE A CA 1
ATOM 3227 C C . ILE A 1 412 ? -9.236 -11.737 -5.496 1.00 96.25 412 ILE A C 1
ATOM 3229 O O . ILE A 1 412 ? -9.707 -12.463 -4.625 1.00 96.25 412 ILE A O 1
ATOM 3233 N N . LEU A 1 413 ? -9.762 -10.540 -5.772 1.00 97.12 413 LEU A N 1
ATOM 3234 C CA . LEU A 1 413 ? -10.802 -9.914 -4.950 1.00 97.12 413 LEU A CA 1
ATOM 3235 C C . LEU A 1 413 ? -12.061 -10.772 -4.832 1.00 97.12 413 LEU A C 1
ATOM 3237 O O . LEU A 1 413 ? -12.615 -10.867 -3.738 1.00 97.12 413 LEU A O 1
ATOM 3241 N N . ALA A 1 414 ? -12.474 -11.446 -5.907 1.00 96.00 414 ALA A N 1
ATOM 3242 C CA . ALA A 1 414 ? -13.643 -12.312 -5.924 1.00 96.00 414 ALA A CA 1
ATOM 3243 C C . ALA A 1 414 ? -13.565 -13.403 -4.849 1.00 96.00 414 ALA A C 1
ATOM 3245 O O . ALA A 1 414 ? -14.591 -13.716 -4.249 1.00 96.00 414 ALA A O 1
ATOM 3246 N N . ARG A 1 415 ? -12.371 -13.924 -4.537 1.00 94.25 415 ARG A N 1
ATOM 3247 C CA . ARG A 1 415 ? -12.164 -14.949 -3.499 1.00 94.25 415 ARG A CA 1
ATOM 3248 C C . ARG A 1 415 ? -12.204 -14.425 -2.070 1.00 94.25 415 ARG A C 1
ATOM 3250 O O . ARG A 1 415 ? -12.363 -15.232 -1.167 1.00 94.25 415 ARG A O 1
ATOM 3257 N N . HIS A 1 416 ? -12.063 -13.118 -1.856 1.00 96.56 416 HIS A N 1
ATOM 3258 C CA . HIS A 1 416 ? -11.922 -12.518 -0.520 1.00 96.56 416 HIS A CA 1
ATOM 3259 C C . HIS A 1 416 ? -13.127 -11.658 -0.117 1.00 96.56 416 HIS A C 1
ATOM 3261 O O . HIS A 1 416 ? -13.067 -10.887 0.841 1.00 96.56 416 HIS A O 1
ATOM 3267 N N . GLN A 1 417 ? -14.249 -11.787 -0.828 1.00 98.19 417 GLN A N 1
ATOM 3268 C CA . GLN A 1 417 ? -15.465 -11.034 -0.530 1.00 98.19 417 GLN A CA 1
ATOM 3269 C C . GLN A 1 417 ? -16.170 -11.557 0.714 1.00 98.19 417 GLN A C 1
ATOM 3271 O O . GLN A 1 417 ? -16.299 -12.759 0.943 1.00 98.19 417 GLN A O 1
ATOM 3276 N N . LEU A 1 418 ? -16.725 -10.645 1.503 1.00 97.56 418 LEU A N 1
ATOM 3277 C CA . LEU A 1 418 ? -17.572 -11.029 2.627 1.00 97.56 418 LEU A CA 1
ATOM 3278 C C . LEU A 1 418 ? -18.902 -11.653 2.147 1.00 97.56 418 LEU A C 1
ATOM 3280 O O . LEU A 1 418 ? -19.458 -12.546 2.792 1.00 97.56 418 LEU A O 1
ATOM 3284 N N . THR A 1 419 ? -19.393 -11.217 0.984 1.00 97.69 419 THR A N 1
ATOM 3285 C CA . THR A 1 419 ? -20.677 -11.607 0.375 1.00 97.69 419 THR A CA 1
ATOM 3286 C C . THR A 1 419 ? -20.729 -13.024 -0.171 1.00 97.69 419 THR A C 1
ATOM 3288 O O . THR A 1 419 ? -21.822 -13.545 -0.359 1.00 97.69 419 THR A O 1
ATOM 3291 N N . ASN A 1 420 ? -19.588 -13.678 -0.383 1.00 95.19 420 ASN A N 1
ATOM 3292 C CA . ASN A 1 420 ? -19.528 -15.094 -0.751 1.00 95.19 420 ASN A CA 1
ATOM 3293 C C . ASN A 1 420 ? -18.876 -15.964 0.334 1.00 95.19 420 ASN A C 1
ATOM 3295 O O . ASN A 1 420 ? -18.688 -17.155 0.119 1.00 95.19 420 ASN A O 1
ATOM 3299 N N . GLY A 1 421 ? -18.561 -15.386 1.501 1.00 94.88 421 GLY A N 1
ATOM 3300 C CA . GLY A 1 421 ? -17.898 -16.088 2.601 1.00 94.88 421 GLY A CA 1
ATOM 3301 C C . GLY A 1 421 ? -16.392 -16.276 2.397 1.00 94.88 421 GLY A C 1
ATOM 3302 O O . GLY A 1 421 ? -15.767 -17.046 3.126 1.00 94.88 421 GLY A O 1
ATOM 3303 N N . GLY A 1 422 ? -15.816 -15.611 1.397 1.00 93.31 422 GLY A N 1
ATOM 3304 C CA . GLY A 1 422 ? -14.420 -15.726 0.993 1.00 93.31 422 GLY A CA 1
ATOM 3305 C C . GLY A 1 422 ? -13.434 -15.012 1.906 1.00 93.31 422 GLY A C 1
ATOM 3306 O O . GLY A 1 422 ? -12.345 -15.525 2.133 1.00 93.31 422 GLY A O 1
ATOM 3307 N N . GLY A 1 423 ? -13.829 -13.864 2.460 1.00 95.44 423 GLY A N 1
ATOM 3308 C CA . GLY A 1 423 ? -12.950 -13.065 3.310 1.00 95.44 423 GLY A CA 1
ATOM 3309 C C . GLY A 1 423 ? -13.638 -11.838 3.902 1.00 95.44 423 GLY A C 1
ATOM 3310 O O . GLY A 1 423 ? -14.764 -11.908 4.397 1.00 95.44 423 GLY A O 1
ATOM 3311 N N . ASN A 1 424 ? -12.945 -10.704 3.874 1.00 97.38 424 ASN A N 1
ATOM 3312 C CA . ASN A 1 424 ? -13.276 -9.471 4.591 1.00 97.38 424 ASN A CA 1
ATOM 3313 C C . ASN A 1 424 ? -13.492 -8.240 3.688 1.00 97.38 424 ASN A C 1
ATOM 3315 O O . ASN A 1 424 ? -13.679 -7.142 4.219 1.00 97.38 424 ASN A O 1
ATOM 3319 N N . VAL A 1 425 ? -13.480 -8.387 2.358 1.00 98.69 425 VAL A N 1
ATOM 3320 C CA . VAL A 1 425 ? -13.756 -7.278 1.427 1.00 98.69 425 VAL A CA 1
ATOM 3321 C C . VAL A 1 425 ? -15.242 -6.917 1.488 1.00 98.69 425 VAL A C 1
ATOM 3323 O O . VAL A 1 425 ? -16.097 -7.791 1.319 1.00 98.69 425 VAL A O 1
ATOM 3326 N N . ILE A 1 426 ? -15.549 -5.638 1.738 1.00 98.62 426 ILE A N 1
ATOM 3327 C CA . ILE A 1 426 ? -16.924 -5.133 1.935 1.00 98.62 426 ILE A CA 1
ATOM 3328 C C . ILE A 1 426 ? -17.374 -4.097 0.907 1.00 98.62 426 ILE A C 1
ATOM 3330 O O . ILE A 1 426 ? -18.568 -3.830 0.829 1.00 98.62 426 ILE A O 1
ATOM 3334 N N . ALA A 1 427 ? -16.454 -3.505 0.145 1.00 98.62 427 ALA A N 1
ATOM 3335 C CA . ALA A 1 427 ? -16.757 -2.508 -0.878 1.00 98.62 427 ALA A CA 1
ATOM 3336 C C . ALA A 1 427 ? -15.661 -2.491 -1.952 1.00 98.62 427 ALA A C 1
ATOM 3338 O O . ALA A 1 427 ? -14.503 -2.811 -1.667 1.00 98.62 427 ALA A O 1
ATOM 3339 N N . TYR A 1 428 ? -16.040 -2.108 -3.171 1.00 98.75 428 TYR A N 1
ATOM 3340 C CA . TYR A 1 428 ? -15.176 -2.075 -4.350 1.00 98.75 428 TYR A CA 1
ATOM 3341 C C . TYR A 1 428 ? -15.312 -0.712 -5.040 1.00 98.75 428 TYR A C 1
ATOM 3343 O O . TYR A 1 428 ? -16.405 -0.338 -5.466 1.00 98.75 428 TYR A O 1
ATOM 3351 N N . GLN A 1 429 ? -14.220 0.041 -5.141 1.00 98.69 429 GLN A N 1
ATOM 3352 C CA . GLN A 1 429 ? -14.212 1.336 -5.816 1.00 98.69 429 GLN A CA 1
ATOM 3353 C C . GLN A 1 429 ? -13.998 1.190 -7.317 1.00 98.69 429 GLN A C 1
ATOM 3355 O O . GLN A 1 429 ? -12.981 0.665 -7.722 1.00 98.69 429 GLN A O 1
ATOM 3360 N N . LEU A 1 430 ? -14.868 1.732 -8.152 1.00 98.06 430 LEU A N 1
ATOM 3361 C CA . LEU A 1 430 ? -14.591 1.914 -9.571 1.00 98.06 430 LEU A CA 1
ATOM 3362 C C . LEU A 1 430 ? -13.738 3.167 -9.762 1.00 98.06 430 LEU A C 1
ATOM 3364 O O . LEU A 1 430 ? -14.151 4.239 -9.320 1.00 98.06 430 LEU A O 1
ATOM 3368 N N . GLU A 1 431 ? -12.625 3.051 -10.493 1.00 97.19 431 GLU A N 1
ATOM 3369 C CA . GLU A 1 431 ? -11.816 4.211 -10.887 1.00 97.19 431 GLU A CA 1
ATOM 3370 C C . GLU A 1 431 ? -11.254 4.969 -9.654 1.00 97.19 431 GLU A C 1
ATOM 3372 O O . GLU A 1 431 ? -11.195 4.420 -8.551 1.00 97.19 431 GLU A O 1
ATOM 3377 N N . ASN A 1 432 ? -10.776 6.199 -9.825 1.00 98.12 432 ASN A N 1
ATOM 3378 C CA . ASN A 1 432 ? -10.373 7.117 -8.775 1.00 98.12 432 ASN A CA 1
ATOM 3379 C C . ASN A 1 432 ? -10.539 8.596 -9.174 1.00 98.12 432 ASN A C 1
ATOM 3381 O O . ASN A 1 432 ? -9.854 9.077 -10.079 1.00 98.12 432 ASN A O 1
ATOM 3385 N N . GLU A 1 433 ? -11.363 9.356 -8.446 1.00 96.56 433 GLU A N 1
ATOM 3386 C CA . GLU A 1 433 ? -11.460 10.821 -8.595 1.00 96.56 433 GLU A CA 1
ATOM 3387 C C . GLU A 1 433 ? -11.735 11.315 -10.038 1.00 96.56 433 GLU A C 1
ATOM 3389 O O . GLU A 1 433 ? -11.351 12.421 -10.418 1.00 96.56 433 GLU A O 1
ATOM 3394 N N . LEU A 1 434 ? -12.398 10.518 -10.888 1.00 95.88 434 LEU A N 1
ATOM 3395 C CA . LEU A 1 434 ? -12.785 10.934 -12.246 1.00 95.88 434 LEU A CA 1
ATOM 3396 C C . LEU A 1 434 ? -13.654 12.199 -12.253 1.00 95.88 434 LEU A C 1
ATOM 3398 O O . LEU A 1 434 ? -14.869 12.133 -12.097 1.00 95.88 434 LEU A O 1
ATOM 3402 N N . PHE A 1 435 ? -13.056 13.361 -12.507 1.00 91.12 435 PHE A N 1
ATOM 3403 C CA . PHE A 1 435 ? -13.789 14.629 -12.594 1.00 91.12 435 PHE A CA 1
ATOM 3404 C C . PHE A 1 435 ? -14.726 14.711 -13.808 1.00 91.12 435 PHE A C 1
ATOM 3406 O O . PHE A 1 435 ? -15.718 15.439 -13.790 1.00 91.12 435 PHE A O 1
ATOM 3413 N N . SER A 1 436 ? -14.397 14.014 -14.898 1.00 93.12 436 SER A N 1
ATOM 3414 C CA . SER A 1 436 ? -15.113 14.157 -16.166 1.00 93.12 436 SER A CA 1
ATOM 3415 C C . SER A 1 436 ? -16.350 13.266 -16.229 1.00 93.12 436 SER A C 1
ATOM 3417 O O . SER A 1 436 ? -16.238 12.059 -16.400 1.00 93.12 436 SER A O 1
ATOM 3419 N N . VAL A 1 437 ? -17.539 13.868 -16.218 1.00 93.19 437 VAL A N 1
ATOM 3420 C CA . VAL A 1 437 ? -18.838 13.184 -16.394 1.00 93.19 437 VAL A CA 1
ATOM 3421 C C . VAL A 1 437 ? -19.349 13.221 -17.847 1.00 93.19 437 VAL A C 1
ATOM 3423 O O . VAL A 1 437 ? -20.550 13.206 -18.110 1.00 93.19 437 VAL A O 1
ATOM 3426 N N . GLN A 1 438 ? -18.449 13.309 -18.831 1.00 95.81 438 GLN A N 1
ATOM 3427 C CA . GLN A 1 438 ? -18.829 13.328 -20.251 1.00 95.81 438 GLN A CA 1
ATOM 3428 C C . GLN A 1 438 ? -19.367 11.959 -20.720 1.00 95.81 438 GLN A C 1
ATOM 3430 O O . GLN A 1 438 ? -19.027 10.932 -20.130 1.00 95.81 438 GLN A O 1
ATOM 3435 N N . PRO A 1 439 ? -20.128 11.883 -21.836 1.00 96.62 439 PRO A N 1
ATOM 3436 C CA . PRO A 1 439 ? -20.685 10.618 -22.328 1.00 96.62 439 PRO A CA 1
ATOM 3437 C C . PRO A 1 439 ? -19.666 9.479 -22.503 1.00 96.62 439 PRO A C 1
ATOM 3439 O O . PRO A 1 439 ? -19.998 8.326 -22.239 1.00 96.62 439 PRO A O 1
ATOM 3442 N N . LYS A 1 440 ? -18.431 9.793 -22.919 1.00 96.88 440 LYS A N 1
ATOM 3443 C CA . LYS A 1 440 ? -17.331 8.820 -23.046 1.00 96.88 440 LYS A CA 1
ATOM 3444 C C . LYS A 1 440 ? -16.894 8.238 -21.697 1.00 96.88 440 LYS A C 1
ATOM 3446 O O . LYS A 1 440 ? -16.736 7.030 -21.563 1.00 96.88 440 LYS A O 1
ATOM 3451 N N . ASN A 1 441 ? -16.793 9.083 -20.673 1.00 96.69 441 ASN A N 1
ATOM 3452 C CA . ASN A 1 441 ? -16.431 8.682 -19.317 1.00 96.69 441 ASN A CA 1
ATOM 3453 C C . ASN A 1 441 ? -17.574 7.915 -18.632 1.00 96.69 441 ASN A C 1
ATOM 3455 O O . ASN A 1 441 ? -17.323 6.959 -17.910 1.00 96.69 441 ASN A O 1
ATOM 3459 N N . ILE A 1 442 ? -18.837 8.263 -18.909 1.00 97.12 442 ILE A N 1
ATOM 3460 C CA . ILE A 1 442 ? -19.999 7.502 -18.416 1.00 97.12 442 ILE A CA 1
ATOM 3461 C C . ILE A 1 442 ? -19.992 6.074 -18.974 1.00 97.12 442 ILE A C 1
ATOM 3463 O O . ILE A 1 442 ? -20.181 5.119 -18.219 1.00 97.12 442 ILE A O 1
ATOM 3467 N N . ARG A 1 443 ? -19.747 5.909 -20.283 1.00 98.06 443 ARG A N 1
ATOM 3468 C CA . ARG A 1 443 ? -19.618 4.578 -20.901 1.00 98.06 443 ARG A CA 1
ATOM 3469 C C . ARG A 1 443 ? -18.422 3.809 -20.346 1.00 98.06 443 ARG A C 1
ATOM 3471 O O . ARG A 1 443 ? -18.552 2.617 -20.095 1.00 98.06 443 ARG A O 1
ATOM 3478 N N . HIS A 1 444 ? -17.306 4.491 -20.091 1.00 98.06 444 HIS A N 1
ATOM 3479 C CA . HIS A 1 444 ? -16.150 3.902 -19.421 1.00 98.06 444 HIS A CA 1
ATOM 3480 C C . HIS A 1 444 ? -16.491 3.372 -18.022 1.00 98.06 444 HIS A C 1
ATOM 3482 O O . HIS A 1 444 ? -16.270 2.199 -17.746 1.00 98.06 444 HIS A O 1
ATOM 3488 N N . MET A 1 445 ? -17.098 4.192 -17.162 1.00 98.12 445 MET A N 1
ATOM 3489 C CA . MET A 1 445 ? -17.498 3.767 -15.819 1.00 98.12 445 MET A CA 1
ATOM 3490 C C . MET A 1 445 ? -18.469 2.582 -15.862 1.00 98.12 445 MET A C 1
ATOM 3492 O O . MET A 1 445 ? -18.320 1.645 -15.079 1.00 98.12 445 MET A O 1
ATOM 3496 N N . GLN A 1 446 ? -19.451 2.598 -16.776 1.00 98.31 446 GLN A N 1
ATOM 3497 C CA . GLN A 1 446 ? -20.391 1.481 -16.949 1.00 98.31 446 GLN A CA 1
ATOM 3498 C C . GLN A 1 446 ? -19.665 0.202 -17.381 1.00 98.31 446 GLN A C 1
ATOM 3500 O O . GLN A 1 446 ? -19.928 -0.854 -16.815 1.00 98.31 446 GLN A O 1
ATOM 3505 N N . HIS A 1 447 ? -18.705 0.312 -18.302 1.00 98.69 447 HIS A N 1
ATOM 3506 C CA . HIS A 1 447 ? -17.852 -0.801 -18.720 1.00 98.69 447 HIS A CA 1
ATOM 3507 C C . HIS A 1 447 ? -17.067 -1.401 -17.546 1.00 98.69 447 HIS A C 1
ATOM 3509 O O . HIS A 1 447 ? -17.111 -2.613 -17.349 1.00 98.69 447 HIS A O 1
ATOM 3515 N N . LEU A 1 448 ? -16.423 -0.573 -16.711 1.00 98.62 448 LEU A N 1
ATOM 3516 C CA . LEU A 1 448 ? -15.715 -1.054 -15.516 1.00 98.62 448 LEU A CA 1
ATOM 3517 C C . LEU A 1 448 ? -16.662 -1.777 -14.544 1.00 98.62 448 LEU A C 1
ATOM 3519 O O . LEU A 1 448 ? -16.327 -2.835 -14.015 1.00 98.62 448 LEU A O 1
ATOM 3523 N N . ALA A 1 449 ? -17.861 -1.236 -14.317 1.00 98.69 449 ALA A N 1
ATOM 3524 C CA . ALA A 1 449 ? -18.849 -1.868 -13.446 1.00 98.69 449 ALA A CA 1
ATOM 3525 C C . ALA A 1 449 ? -19.300 -3.234 -13.985 1.00 98.69 449 ALA A C 1
ATOM 3527 O O . ALA A 1 449 ? -19.310 -4.218 -13.243 1.00 98.69 449 ALA A O 1
ATOM 3528 N N . ASP A 1 450 ? -19.624 -3.309 -15.277 1.00 98.69 450 ASP A N 1
ATOM 3529 C CA . ASP A 1 450 ? -20.050 -4.545 -15.937 1.00 98.69 450 ASP A CA 1
ATOM 3530 C C . ASP A 1 450 ? -18.931 -5.592 -15.914 1.00 98.69 450 ASP A C 1
ATOM 3532 O O . ASP A 1 450 ? -19.184 -6.767 -15.625 1.00 98.69 450 ASP A O 1
ATOM 3536 N N . LYS A 1 451 ? -17.681 -5.163 -16.126 1.00 98.31 451 LYS A N 1
ATOM 3537 C CA . LYS A 1 451 ? -16.497 -6.014 -16.009 1.00 98.31 451 LYS A CA 1
ATOM 3538 C C . LYS A 1 451 ? -16.330 -6.561 -14.593 1.00 98.31 451 LYS A C 1
ATOM 3540 O O . LYS A 1 451 ? -16.204 -7.773 -14.426 1.00 98.31 451 LYS A O 1
ATOM 3545 N N . ALA A 1 452 ? -16.405 -5.706 -13.571 1.00 98.50 452 ALA A N 1
ATOM 3546 C CA . ALA A 1 452 ? -16.319 -6.126 -12.172 1.00 98.50 452 ALA A CA 1
ATOM 3547 C C . ALA A 1 452 ? -17.410 -7.152 -11.817 1.00 98.50 452 ALA A C 1
ATOM 3549 O O . ALA A 1 452 ? -17.118 -8.183 -11.211 1.00 98.50 452 ALA A O 1
ATOM 3550 N N . ARG A 1 453 ? -18.663 -6.919 -12.233 1.00 98.31 453 ARG A N 1
ATOM 3551 C CA . ARG A 1 453 ? -19.762 -7.877 -12.012 1.00 98.31 453 ARG A CA 1
ATOM 3552 C C . ARG A 1 453 ? -19.544 -9.197 -12.743 1.00 98.31 453 ARG A C 1
ATOM 3554 O O . ARG A 1 453 ? -19.748 -10.251 -12.146 1.00 98.31 453 ARG A O 1
ATOM 3561 N N . THR A 1 454 ? -19.108 -9.140 -14.000 1.00 97.94 454 THR A N 1
ATOM 3562 C CA . THR A 1 454 ? -18.814 -10.328 -14.818 1.00 97.94 454 THR A CA 1
ATOM 3563 C C . THR A 1 454 ? -17.710 -11.180 -14.195 1.00 97.94 454 THR A C 1
ATOM 3565 O O . THR A 1 454 ? -17.812 -12.403 -14.189 1.00 97.94 454 THR A O 1
ATOM 3568 N N . ASP A 1 455 ? -16.710 -10.544 -13.584 1.00 96.88 455 ASP A N 1
ATOM 3569 C CA . ASP A 1 455 ? -15.612 -11.227 -12.889 1.00 96.88 455 ASP A CA 1
ATOM 3570 C C . ASP A 1 455 ? -15.974 -11.708 -11.471 1.00 96.88 455 ASP A C 1
ATOM 3572 O O . ASP A 1 455 ? -15.117 -12.200 -10.736 1.00 96.88 455 ASP A O 1
ATOM 3576 N N . GLY A 1 456 ? -17.240 -11.584 -11.063 1.00 96.25 456 GLY A N 1
ATOM 3577 C CA . GLY A 1 456 ? -17.742 -12.130 -9.803 1.00 96.25 456 GLY A CA 1
ATOM 3578 C C . GLY A 1 456 ? -17.679 -11.178 -8.608 1.00 96.25 456 GLY A C 1
ATOM 3579 O O . GLY A 1 456 ? -17.840 -11.627 -7.470 1.00 96.25 456 GLY A O 1
ATOM 3580 N N . ILE A 1 457 ? -17.483 -9.871 -8.814 1.00 98.38 457 ILE A N 1
ATOM 3581 C CA . ILE A 1 457 ? -17.587 -8.883 -7.733 1.00 98.38 457 ILE A CA 1
ATOM 3582 C C . ILE A 1 457 ? -19.061 -8.660 -7.372 1.00 98.38 457 ILE A C 1
ATOM 3584 O O . ILE A 1 457 ? -19.869 -8.207 -8.180 1.00 98.38 457 ILE A O 1
ATOM 3588 N N . THR A 1 458 ? -19.407 -8.941 -6.121 1.00 97.88 458 THR A N 1
ATOM 3589 C CA . THR A 1 458 ? -20.764 -8.923 -5.552 1.00 97.88 458 THR A CA 1
ATOM 3590 C C . THR A 1 458 ? -20.930 -7.931 -4.400 1.00 97.88 458 THR A C 1
ATOM 3592 O O . THR A 1 458 ? -22.060 -7.616 -4.038 1.00 97.88 458 THR A O 1
ATOM 3595 N N . VAL A 1 459 ? -19.837 -7.412 -3.830 1.00 98.75 459 VAL A N 1
ATOM 3596 C CA . VAL A 1 459 ? -19.892 -6.309 -2.854 1.00 98.75 459 VAL A CA 1
ATOM 3597 C C . VAL A 1 459 ? -20.363 -4.998 -3.512 1.00 98.75 459 VAL A C 1
ATOM 3599 O O . VAL A 1 459 ? -20.272 -4.873 -4.740 1.00 98.75 459 VAL A O 1
ATOM 3602 N N . PRO A 1 460 ? -20.858 -4.013 -2.739 1.00 98.56 460 PRO A N 1
ATOM 3603 C CA . PRO A 1 460 ? -21.272 -2.720 -3.278 1.00 98.56 460 PRO A CA 1
ATOM 3604 C C . PRO A 1 460 ? -20.155 -2.006 -4.051 1.00 98.56 460 PRO A C 1
ATOM 3606 O O . PRO A 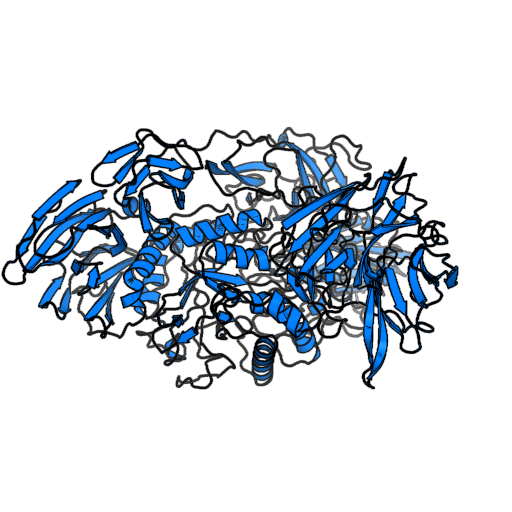1 460 ? -19.014 -1.928 -3.581 1.00 98.56 460 PRO A O 1
ATOM 3609 N N . LEU A 1 461 ? -20.507 -1.472 -5.222 1.00 98.75 461 LEU A N 1
ATOM 3610 C CA . LEU A 1 461 ? -19.652 -0.618 -6.041 1.00 98.75 461 LEU A CA 1
ATOM 3611 C C . LEU A 1 461 ? -19.802 0.838 -5.605 1.00 98.75 461 LEU A C 1
ATOM 3613 O O . LEU A 1 461 ? -20.913 1.315 -5.370 1.00 98.75 461 LEU A O 1
ATOM 3617 N N . PHE A 1 462 ? -18.701 1.571 -5.554 1.00 98.50 462 PHE A N 1
ATOM 3618 C CA . PHE A 1 462 ? -18.719 3.012 -5.316 1.00 98.50 462 PHE A CA 1
ATOM 3619 C C . PHE A 1 462 ? -17.685 3.718 -6.184 1.00 98.50 462 PHE A C 1
ATOM 3621 O O . PHE A 1 462 ? -16.834 3.077 -6.786 1.00 98.50 462 PHE A O 1
ATOM 3628 N N . HIS A 1 463 ? -17.759 5.038 -6.252 1.00 98.06 463 HIS A N 1
ATOM 3629 C CA . HIS A 1 463 ? -16.709 5.903 -6.786 1.00 98.06 463 HIS A CA 1
ATOM 3630 C C . HIS A 1 463 ? -16.421 6.965 -5.728 1.00 98.06 463 HIS A C 1
ATOM 3632 O O . HIS A 1 463 ? -17.348 7.386 -5.031 1.00 98.06 463 HIS A O 1
ATOM 3638 N N . ASN A 1 464 ? -15.160 7.356 -5.570 1.00 97.19 464 ASN A N 1
ATOM 3639 C CA . ASN A 1 464 ? -14.773 8.469 -4.716 1.00 97.19 464 ASN A CA 1
ATOM 3640 C C . ASN A 1 464 ? -14.772 9.769 -5.532 1.00 97.19 464 ASN A C 1
ATOM 3642 O O . ASN A 1 464 ? -13.842 10.077 -6.280 1.00 97.19 464 ASN A O 1
ATOM 3646 N N . ALA A 1 465 ? -15.849 10.545 -5.427 1.00 95.25 465 ALA A N 1
ATOM 3647 C CA . ALA A 1 465 ? -15.895 11.841 -6.080 1.00 95.25 465 ALA A CA 1
ATOM 3648 C C . ALA A 1 465 ? -14.804 12.752 -5.491 1.00 95.25 465 ALA A C 1
ATOM 3650 O O . ALA A 1 465 ? -14.794 13.022 -4.289 1.00 95.25 465 ALA A O 1
ATOM 3651 N N . ALA A 1 466 ? -13.944 13.297 -6.357 1.00 87.00 466 ALA A N 1
ATOM 3652 C CA . ALA A 1 466 ? -12.801 14.148 -5.991 1.00 87.00 466 ALA A CA 1
ATOM 3653 C C . ALA A 1 466 ? -13.183 15.436 -5.238 1.00 87.00 466 ALA A C 1
ATOM 3655 O O . ALA A 1 466 ? -12.370 16.226 -4.756 1.00 87.00 466 ALA A O 1
ATOM 3656 N N . SER A 1 467 ? -14.481 15.719 -5.201 1.00 85.69 467 SER A N 1
ATOM 3657 C CA . SER A 1 467 ? -15.046 16.769 -4.390 1.00 85.69 467 SER A CA 1
ATOM 3658 C C . SER A 1 467 ? -16.434 16.363 -3.919 1.00 85.69 467 SER A C 1
ATOM 3660 O O . SER A 1 467 ? -17.000 15.356 -4.321 1.00 85.69 467 SER A O 1
ATOM 3662 N N . ARG A 1 468 ? -17.046 17.222 -3.110 1.00 90.25 468 ARG A N 1
ATOM 3663 C CA . ARG A 1 468 ? -18.394 17.027 -2.552 1.00 90.25 468 ARG A CA 1
ATOM 3664 C C . ARG A 1 468 ? -19.525 17.292 -3.551 1.00 90.25 468 ARG A C 1
ATOM 3666 O O . ARG A 1 468 ? -20.633 17.624 -3.121 1.00 90.25 468 ARG A O 1
ATOM 3673 N N . LEU A 1 469 ? -19.210 17.289 -4.843 1.00 90.56 469 LEU A N 1
ATOM 3674 C CA . LEU A 1 469 ? -20.169 17.439 -5.929 1.00 90.56 469 LEU A CA 1
ATOM 3675 C C . LEU A 1 469 ? -20.892 16.108 -6.155 1.00 90.56 469 LEU A C 1
ATOM 3677 O O . LEU A 1 469 ? -20.278 15.064 -5.974 1.00 90.56 469 LEU A O 1
ATOM 3681 N N . PRO A 1 470 ? -22.172 16.130 -6.559 1.00 93.00 470 PRO A N 1
ATOM 3682 C CA . PRO A 1 470 ? -22.991 14.933 -6.735 1.00 93.00 470 PRO A CA 1
ATOM 3683 C C . PRO A 1 470 ? -22.647 14.164 -8.030 1.00 93.00 470 PRO A C 1
ATOM 3685 O O . PRO A 1 470 ? -23.532 13.802 -8.809 1.00 93.00 470 PRO A O 1
ATOM 3688 N N . ASP A 1 471 ? -21.361 13.911 -8.256 1.00 94.19 471 ASP A N 1
ATOM 3689 C CA . ASP A 1 471 ? -20.832 13.154 -9.385 1.00 94.19 471 ASP A CA 1
ATOM 3690 C C . ASP A 1 471 ? -20.798 11.656 -9.067 1.00 94.19 471 ASP A C 1
ATOM 3692 O O . ASP A 1 471 ? -20.582 11.255 -7.925 1.00 94.19 471 ASP A O 1
ATOM 3696 N N . TRP A 1 472 ? -21.057 10.822 -10.076 1.00 95.94 472 TRP A N 1
ATOM 3697 C CA . TRP A 1 472 ? -21.088 9.355 -9.971 1.00 95.94 472 TRP A CA 1
ATOM 3698 C C . TRP A 1 472 ? -22.006 8.815 -8.871 1.00 95.94 472 TRP A C 1
ATOM 3700 O O . TRP A 1 472 ? -21.745 7.778 -8.260 1.00 95.94 472 TRP A O 1
ATOM 3710 N N . THR A 1 473 ? -23.110 9.515 -8.628 1.00 96.25 473 THR A N 1
ATOM 3711 C CA . THR A 1 473 ? -24.128 9.099 -7.655 1.00 96.25 473 THR A CA 1
ATOM 3712 C C . THR A 1 473 ? -24.879 7.847 -8.128 1.00 96.25 473 THR A C 1
ATOM 3714 O O . THR A 1 473 ? -24.948 7.586 -9.331 1.00 96.25 473 THR A O 1
ATOM 3717 N N . PRO A 1 474 ? -25.503 7.075 -7.225 1.00 96.50 474 PRO A N 1
ATOM 3718 C CA . PRO A 1 474 ? -26.417 6.013 -7.619 1.00 96.50 474 PRO A CA 1
ATOM 3719 C C . PRO A 1 474 ? -27.542 6.532 -8.521 1.00 96.50 474 PRO A C 1
ATOM 3721 O O . PRO A 1 474 ? -28.043 7.645 -8.340 1.00 96.50 474 PRO A O 1
ATOM 3724 N N . LYS A 1 475 ? -28.006 5.698 -9.460 1.00 93.38 475 LYS A N 1
ATOM 3725 C CA . LYS A 1 475 ? -29.046 6.065 -10.450 1.00 93.38 475 LYS A CA 1
ATOM 3726 C C . LYS A 1 475 ? -30.352 6.583 -9.835 1.00 93.38 475 LYS A C 1
ATOM 3728 O O . LYS A 1 475 ? -31.105 7.279 -10.506 1.00 93.38 475 LYS A O 1
ATOM 3733 N N . ASN A 1 476 ? -30.641 6.227 -8.586 1.00 92.12 476 ASN A N 1
ATOM 3734 C CA . ASN A 1 476 ? -31.832 6.649 -7.850 1.00 92.12 476 ASN A CA 1
ATOM 3735 C C . ASN A 1 476 ? -31.594 7.868 -6.936 1.00 92.12 476 ASN A C 1
ATOM 3737 O O . ASN A 1 476 ? -32.456 8.166 -6.104 1.00 92.12 476 ASN A O 1
ATOM 3741 N N . SER A 1 477 ? -30.449 8.552 -7.044 1.00 92.62 477 SER A N 1
ATOM 3742 C CA . SER A 1 477 ? -30.218 9.780 -6.290 1.00 92.62 477 SER A CA 1
ATOM 3743 C C . SER A 1 477 ? -31.221 10.863 -6.688 1.00 92.62 477 SER A C 1
ATOM 3745 O O . SER A 1 477 ? -31.491 11.104 -7.862 1.00 92.62 477 SER A O 1
ATOM 3747 N N . THR A 1 478 ? -31.767 11.538 -5.679 1.00 88.75 478 THR A N 1
ATOM 3748 C CA . THR A 1 478 ? -32.699 12.658 -5.840 1.00 88.75 478 THR A CA 1
ATOM 3749 C C . THR A 1 478 ? -32.022 14.014 -5.630 1.00 88.75 478 THR A C 1
ATOM 3751 O O . THR A 1 478 ? -32.710 15.026 -5.488 1.00 88.75 478 THR A O 1
ATOM 3754 N N . ALA A 1 479 ? -30.691 14.054 -5.521 1.00 87.00 479 ALA A N 1
ATOM 3755 C CA . ALA A 1 479 ? -29.971 15.291 -5.261 1.00 87.00 479 ALA A CA 1
ATOM 3756 C C . ALA A 1 479 ? -29.978 16.221 -6.492 1.00 87.00 479 ALA A C 1
ATOM 3758 O O . ALA A 1 479 ? -29.840 15.757 -7.626 1.00 87.00 479 ALA A O 1
ATOM 3759 N N . PRO A 1 480 ? -30.096 17.548 -6.302 1.00 86.25 480 PRO A N 1
ATOM 3760 C CA . PRO A 1 480 ? -29.896 18.504 -7.385 1.00 86.25 480 PRO A CA 1
ATOM 3761 C C . PRO A 1 480 ? -28.514 18.337 -8.024 1.00 86.25 480 PRO A C 1
ATOM 3763 O O . PRO A 1 480 ? -27.531 18.172 -7.307 1.00 86.25 480 PRO A O 1
ATOM 3766 N N . PHE A 1 481 ? -28.443 18.448 -9.353 1.00 87.44 481 PHE A N 1
ATOM 3767 C CA . PHE A 1 481 ? -27.211 18.315 -10.149 1.00 87.44 481 PHE A CA 1
ATOM 3768 C C . PHE A 1 481 ? -26.557 16.926 -10.121 1.00 87.44 481 PHE A C 1
ATOM 3770 O O . PHE A 1 481 ? -25.417 16.805 -10.553 1.00 87.44 481 PHE A O 1
ATOM 3777 N N . ALA A 1 482 ? -27.259 15.895 -9.640 1.00 91.31 482 ALA A N 1
ATOM 3778 C CA . ALA A 1 482 ? -26.747 14.532 -9.636 1.00 91.31 482 ALA A CA 1
ATOM 3779 C C . ALA A 1 482 ? -26.369 14.057 -11.046 1.00 91.31 482 ALA A C 1
ATOM 3781 O O . ALA A 1 482 ? -27.210 14.023 -11.946 1.00 91.31 482 ALA A O 1
ATOM 3782 N N . ASN A 1 483 ? -25.110 13.649 -11.204 1.00 93.94 483 ASN A N 1
ATOM 3783 C CA . ASN A 1 483 ? -24.606 12.959 -12.383 1.00 93.94 483 ASN A CA 1
ATOM 3784 C C . ASN A 1 483 ? -24.524 11.464 -12.041 1.00 93.94 483 ASN A C 1
ATOM 3786 O O . ASN A 1 483 ? -23.607 11.057 -11.324 1.00 93.94 483 ASN A O 1
ATOM 3790 N N . PRO A 1 484 ? -25.501 10.640 -12.459 1.00 94.38 484 PRO A N 1
ATOM 3791 C CA . PRO A 1 484 ? -25.560 9.253 -12.030 1.00 94.38 484 PRO A CA 1
ATOM 3792 C C . PRO A 1 484 ? -24.469 8.403 -12.691 1.00 94.38 484 PRO A C 1
ATOM 3794 O O . PRO A 1 484 ? -24.221 8.505 -13.893 1.00 94.38 484 PRO A O 1
ATOM 3797 N N . GLY A 1 485 ? -23.863 7.520 -11.904 1.00 95.38 485 GLY A N 1
ATOM 3798 C CA . GLY A 1 485 ? -22.925 6.491 -12.336 1.00 95.38 485 GLY A CA 1
ATOM 3799 C C . GLY A 1 485 ? -23.466 5.075 -12.103 1.00 95.38 485 GLY A C 1
ATOM 3800 O O . GLY A 1 485 ? -24.582 4.886 -11.610 1.00 95.38 485 GLY A O 1
ATOM 3801 N N . PRO A 1 486 ? -22.682 4.044 -12.447 1.00 97.19 486 PRO A N 1
ATOM 3802 C CA . PRO A 1 486 ? -22.997 2.644 -12.166 1.00 97.19 486 PRO A CA 1
ATOM 3803 C C . PRO A 1 486 ? -22.584 2.241 -10.736 1.00 97.19 486 PRO A C 1
ATOM 3805 O O . PRO A 1 486 ? -22.028 1.167 -10.519 1.00 97.19 486 PRO A O 1
ATOM 3808 N N . THR A 1 487 ? -22.812 3.125 -9.764 1.00 97.50 487 THR A N 1
ATOM 3809 C CA . THR A 1 487 ? -22.444 2.938 -8.357 1.00 97.50 487 THR A CA 1
ATOM 3810 C C . THR A 1 487 ? -23.659 2.517 -7.528 1.00 97.50 487 THR A C 1
ATOM 3812 O O . THR A 1 487 ? -24.793 2.925 -7.792 1.00 97.50 487 THR A O 1
ATOM 3815 N N . ASP A 1 488 ? -23.414 1.698 -6.508 1.00 98.06 488 ASP A N 1
ATOM 3816 C CA . ASP A 1 488 ? -24.397 1.327 -5.486 1.00 98.06 488 ASP A CA 1
ATOM 3817 C C . ASP A 1 488 ? -24.392 2.334 -4.326 1.00 98.06 488 ASP A C 1
ATOM 3819 O O . ASP A 1 488 ? -25.437 2.641 -3.748 1.00 98.06 488 ASP A O 1
ATOM 3823 N N . LEU A 1 489 ? -23.206 2.859 -3.999 1.00 98.06 489 LEU A N 1
ATOM 3824 C CA . LEU A 1 489 ? -22.967 3.844 -2.948 1.00 98.06 489 LEU A CA 1
ATOM 3825 C C . LEU A 1 489 ? -22.284 5.079 -3.542 1.00 98.06 489 LEU A C 1
ATOM 3827 O O . LEU A 1 489 ? -21.349 4.961 -4.333 1.00 98.06 489 LEU A O 1
ATOM 3831 N N . TYR A 1 490 ? -22.716 6.265 -3.121 1.00 97.50 490 TYR A N 1
ATOM 3832 C CA . TYR A 1 490 ? -21.983 7.501 -3.390 1.00 97.50 490 TYR A CA 1
ATOM 3833 C C . TYR A 1 490 ? -20.940 7.717 -2.297 1.00 97.50 490 TYR A C 1
ATOM 3835 O O . TYR A 1 490 ? -21.300 7.749 -1.118 1.00 97.50 490 TYR A O 1
ATOM 3843 N N . ALA A 1 491 ? -19.685 7.911 -2.692 1.00 97.62 491 ALA A N 1
ATOM 3844 C CA . ALA A 1 491 ? -18.620 8.350 -1.807 1.00 97.62 491 ALA A CA 1
ATOM 3845 C C . ALA A 1 491 ? -17.964 9.616 -2.358 1.00 97.62 491 ALA A C 1
ATOM 3847 O O . ALA A 1 491 ? -18.055 9.926 -3.544 1.00 97.62 491 ALA A O 1
ATOM 3848 N N . PHE A 1 492 ? -17.306 10.362 -1.483 1.00 96.31 492 PHE A N 1
ATOM 3849 C CA . PHE A 1 492 ? -16.597 11.579 -1.856 1.00 96.31 492 PHE A CA 1
ATOM 3850 C C . PHE A 1 492 ? -15.391 11.797 -0.963 1.00 96.31 492 PHE A C 1
ATOM 3852 O O . PHE A 1 492 ? -15.315 11.246 0.140 1.00 96.31 492 PHE A O 1
ATOM 3859 N N . ASP A 1 493 ? -14.522 12.688 -1.420 1.00 95.56 493 ASP A N 1
ATOM 3860 C CA . ASP A 1 493 ? -13.277 12.997 -0.743 1.00 95.56 493 ASP A CA 1
ATOM 3861 C C . ASP A 1 493 ? -13.277 14.398 -0.138 1.00 95.56 493 ASP A C 1
ATOM 3863 O O . ASP A 1 493 ? -14.041 15.310 -0.499 1.00 95.56 493 ASP A O 1
ATOM 3867 N N . GLY A 1 494 ? -12.411 14.565 0.855 1.00 92.12 494 GLY A N 1
ATOM 3868 C CA . GLY A 1 494 ? -12.253 15.805 1.578 1.00 92.12 494 GLY A CA 1
ATOM 3869 C C . GLY A 1 494 ? -10.883 15.922 2.221 1.00 92.12 494 GLY A C 1
ATOM 3870 O O . GLY A 1 494 ? -10.548 15.203 3.154 1.00 92.12 494 GLY A O 1
ATOM 3871 N N . TYR A 1 495 ? -10.142 16.955 1.833 1.00 90.69 495 TYR A N 1
ATOM 3872 C CA . TYR A 1 495 ? -8.830 17.267 2.402 1.00 90.69 495 TYR A CA 1
ATOM 3873 C C . TYR A 1 495 ? -8.828 18.611 3.131 1.00 90.69 495 TYR A C 1
ATOM 3875 O O . TYR A 1 495 ? -8.210 19.576 2.678 1.00 90.69 495 TYR A O 1
ATOM 3883 N N . PRO A 1 496 ? -9.564 18.746 4.245 1.00 76.81 496 PRO A N 1
ATOM 3884 C CA . PRO A 1 496 ? -9.769 20.034 4.864 1.00 76.81 496 PRO A CA 1
ATOM 3885 C C . PRO A 1 496 ? -8.611 20.341 5.824 1.00 76.81 496 PRO A C 1
ATOM 3887 O O . PRO A 1 496 ? -8.797 20.446 7.024 1.00 76.81 496 PRO A O 1
ATOM 3890 N N . GLY A 1 497 ? -7.391 20.474 5.316 1.00 71.44 497 GLY A N 1
ATOM 3891 C CA . GLY A 1 497 ? -6.205 20.759 6.124 1.00 71.44 497 GLY A CA 1
ATOM 3892 C C . GLY A 1 497 ? -5.988 22.253 6.383 1.00 71.44 497 GLY A C 1
ATOM 3893 O O . GLY A 1 497 ? -6.343 23.102 5.570 1.00 71.44 497 GLY A O 1
ATOM 3894 N N . GLY A 1 498 ? -5.350 22.588 7.507 1.00 69.69 498 GLY A N 1
ATOM 3895 C CA . GLY A 1 498 ? -4.626 23.860 7.626 1.00 69.69 498 GLY A CA 1
ATOM 3896 C C . GLY A 1 498 ? -3.265 23.752 6.933 1.00 69.69 498 GLY A C 1
ATOM 3897 O O . GLY A 1 498 ? -2.706 22.659 6.867 1.00 69.69 498 GLY A O 1
ATOM 3898 N N . VAL A 1 499 ? -2.723 24.865 6.440 1.00 77.31 499 VAL A N 1
ATOM 3899 C CA . VAL A 1 499 ? -1.412 24.880 5.768 1.00 77.31 499 VAL A CA 1
ATOM 3900 C C . VAL A 1 499 ? -0.265 24.962 6.772 1.00 77.31 499 VAL A C 1
ATOM 3902 O O . VAL A 1 499 ? -0.419 25.517 7.863 1.00 77.31 499 VAL A O 1
ATOM 3905 N N . CYS A 1 500 ? 0.893 24.433 6.397 1.00 85.56 500 CYS A N 1
ATOM 3906 C CA . CYS A 1 500 ? 2.158 24.754 7.048 1.00 85.56 500 CYS A CA 1
ATOM 3907 C C . CYS A 1 500 ? 2.767 25.995 6.395 1.00 85.56 500 CYS A C 1
ATOM 3909 O O . CYS A 1 500 ? 2.704 26.153 5.175 1.00 85.56 500 CYS A O 1
ATOM 3911 N N . GLY A 1 501 ? 3.321 26.886 7.214 1.00 79.00 501 GLY A N 1
ATOM 3912 C CA . GLY A 1 501 ? 4.107 28.012 6.733 1.00 79.00 501 GLY A CA 1
ATOM 3913 C C . GLY A 1 501 ? 5.394 27.538 6.064 1.00 79.00 501 GLY A C 1
ATOM 3914 O O . GLY A 1 501 ? 5.867 26.423 6.299 1.00 79.00 501 GLY A O 1
ATOM 3915 N N . VAL A 1 502 ? 5.988 28.406 5.244 1.00 75.81 502 VAL A N 1
ATOM 3916 C CA . VAL A 1 502 ? 7.301 28.141 4.635 1.00 75.81 502 VAL A CA 1
ATOM 3917 C C . VAL A 1 502 ? 8.393 27.964 5.692 1.00 75.81 502 VAL A C 1
ATOM 3919 O O . VAL A 1 502 ? 9.368 27.279 5.447 1.00 75.81 502 VAL A O 1
ATOM 3922 N N . ASP A 1 503 ? 8.227 28.504 6.895 1.00 78.06 503 ASP A N 1
ATOM 3923 C CA . ASP A 1 503 ? 9.123 28.318 8.044 1.00 78.06 503 ASP A CA 1
ATOM 3924 C C . ASP A 1 503 ? 8.933 26.973 8.778 1.00 78.06 503 ASP A C 1
ATOM 3926 O O . ASP A 1 503 ? 9.544 26.740 9.823 1.00 78.06 503 ASP A O 1
ATOM 3930 N N . GLY A 1 504 ? 8.065 26.093 8.266 1.00 78.38 504 GLY A N 1
ATOM 3931 C CA . GLY A 1 504 ? 7.747 24.813 8.892 1.00 78.38 504 GLY A CA 1
ATOM 3932 C C . GLY A 1 504 ? 6.887 24.941 10.152 1.00 78.38 504 GLY A C 1
ATOM 3933 O O . GLY A 1 504 ? 6.809 23.988 10.928 1.00 78.38 504 GLY A O 1
ATOM 3934 N N . GLN A 1 505 ? 6.240 26.090 10.385 1.00 84.12 505 GLN A N 1
ATOM 3935 C CA . GLN A 1 505 ? 5.329 26.271 11.516 1.00 84.12 505 GLN A CA 1
ATOM 3936 C C . GLN A 1 505 ? 3.865 25.996 11.127 1.00 84.12 505 GLN A C 1
ATOM 3938 O O . GLN A 1 505 ? 3.439 26.329 10.016 1.00 84.12 505 GLN A O 1
ATOM 3943 N N . PRO A 1 506 ? 3.052 25.404 12.025 1.00 87.19 506 PRO A N 1
ATOM 3944 C CA . PRO A 1 506 ? 1.625 25.206 11.781 1.00 87.19 506 PRO A CA 1
ATOM 3945 C C . PRO A 1 506 ? 0.892 26.535 11.541 1.00 87.19 506 PRO A C 1
ATOM 3947 O O . PRO A 1 506 ? 0.866 27.400 12.414 1.00 87.19 506 PRO A O 1
ATOM 3950 N N . GLY A 1 507 ? 0.243 26.678 10.383 1.00 83.50 507 GLY A N 1
ATOM 3951 C CA . GLY A 1 507 ? -0.627 27.813 10.073 1.00 83.50 507 GLY A CA 1
ATOM 3952 C C . GLY A 1 507 ? -2.014 27.703 10.717 1.00 83.50 507 GLY A C 1
ATOM 3953 O O . GLY A 1 507 ? -2.238 26.921 11.646 1.00 83.50 507 GLY A O 1
ATOM 3954 N N . SER A 1 508 ? -2.979 28.479 10.215 1.00 79.50 508 SER A N 1
ATOM 3955 C CA . SER A 1 508 ? -4.358 28.488 10.729 1.00 79.50 508 SER A CA 1
ATOM 3956 C C . SER A 1 508 ? -5.149 27.211 10.369 1.00 79.50 508 SER A C 1
ATOM 3958 O O . SER A 1 508 ? -4.955 26.663 9.283 1.00 79.50 508 SER A O 1
ATOM 3960 N N . PRO A 1 509 ? -6.070 26.732 11.234 1.00 77.69 509 PRO A N 1
ATOM 3961 C CA . PRO A 1 509 ? -7.007 25.664 10.913 1.00 77.69 509 PRO A CA 1
ATOM 3962 C C . PRO A 1 509 ? -7.971 26.112 9.831 1.00 77.69 509 PRO A C 1
ATOM 3964 O O . PRO A 1 509 ? -8.416 27.262 9.830 1.00 77.69 509 PRO A O 1
ATOM 3967 N N . ALA A 1 510 ? -8.411 25.162 9.015 1.00 80.62 510 ALA A N 1
ATOM 3968 C CA . ALA A 1 510 ? -9.699 25.293 8.358 1.00 80.62 510 ALA A CA 1
ATOM 3969 C C . ALA A 1 510 ? -10.835 25.098 9.391 1.00 80.62 510 ALA A C 1
ATOM 3971 O O . ALA A 1 510 ? -10.671 24.335 10.349 1.00 80.62 510 ALA A O 1
ATOM 3972 N N . PRO A 1 511 ? -11.992 25.763 9.232 1.00 81.62 511 PRO A N 1
ATOM 3973 C CA . PRO A 1 511 ? -13.186 25.416 9.992 1.00 81.62 511 PRO A CA 1
ATOM 3974 C C . PRO A 1 511 ? -13.688 24.028 9.576 1.00 81.62 511 PRO A C 1
ATOM 3976 O O . PRO A 1 511 ? -13.722 23.710 8.384 1.00 81.62 511 PRO A O 1
ATOM 3979 N N . ALA A 1 512 ? -14.118 23.217 10.547 1.00 86.81 512 ALA A N 1
ATOM 3980 C CA . ALA A 1 512 ? -14.713 21.922 10.239 1.00 86.81 512 ALA A CA 1
ATOM 3981 C C . ALA A 1 512 ? -16.053 22.097 9.505 1.00 86.81 512 ALA A C 1
ATOM 3983 O O . ALA A 1 512 ? -16.925 22.835 9.976 1.00 86.81 512 ALA A O 1
ATOM 3984 N N . PRO A 1 513 ? -16.227 21.435 8.356 1.00 84.81 513 PRO A N 1
ATOM 3985 C CA . PRO A 1 513 ? -17.407 21.596 7.526 1.00 84.81 513 PRO A CA 1
ATOM 3986 C C . PRO A 1 513 ? -18.527 20.616 7.897 1.00 84.81 513 PRO A C 1
ATOM 3988 O O . PRO A 1 513 ? -18.300 19.592 8.541 1.00 84.81 513 PRO A O 1
ATOM 3991 N N . ASP A 1 514 ? -19.735 20.923 7.418 1.00 91.62 514 ASP A N 1
ATOM 3992 C CA . ASP A 1 514 ? -20.902 20.041 7.477 1.00 91.62 514 ASP A CA 1
ATOM 3993 C C . ASP A 1 514 ? -21.085 19.320 6.139 1.00 91.62 514 ASP A C 1
ATOM 3995 O O . ASP A 1 514 ? -21.520 19.923 5.153 1.00 91.62 514 ASP A O 1
ATOM 3999 N N . TRP A 1 515 ? -20.720 18.041 6.090 1.00 92.19 515 TRP A N 1
ATOM 4000 C CA . TRP A 1 515 ? -20.724 17.233 4.862 1.00 92.19 515 TRP A CA 1
ATOM 4001 C C . TRP A 1 515 ? -21.817 16.169 4.799 1.00 92.19 515 TRP A C 1
ATOM 4003 O O . TRP A 1 515 ? -21.802 15.343 3.892 1.00 92.19 515 TRP A O 1
ATOM 4013 N N . GLY A 1 516 ? -22.756 16.179 5.740 1.00 93.56 516 GLY A N 1
ATOM 4014 C CA . GLY A 1 516 ? -23.863 15.231 5.744 1.00 93.56 516 GLY A CA 1
ATOM 4015 C C . GLY A 1 516 ? -25.110 15.828 6.358 1.00 93.56 516 GLY A C 1
ATOM 4016 O O . GLY A 1 516 ? -25.619 16.826 5.860 1.00 93.56 516 GLY A O 1
ATOM 4017 N N . LEU A 1 517 ? -25.596 15.245 7.450 1.00 93.00 517 LEU A N 1
ATOM 4018 C CA . LEU A 1 517 ? -26.874 15.583 8.086 1.00 93.00 517 LEU A CA 1
ATOM 4019 C C . LEU A 1 517 ? -27.095 17.086 8.367 1.00 93.00 517 LEU A C 1
ATOM 4021 O O . LEU A 1 517 ? -28.236 17.551 8.404 1.00 93.00 517 LEU A O 1
ATOM 4025 N N . TYR A 1 518 ? -26.019 17.854 8.568 1.00 93.62 518 TYR A N 1
ATOM 4026 C CA . TYR A 1 518 ? -26.070 19.299 8.819 1.00 93.62 518 TYR A CA 1
ATOM 4027 C C . TYR A 1 518 ? -25.689 20.161 7.608 1.00 93.62 518 TYR A C 1
ATOM 4029 O O . TYR A 1 518 ? -25.730 21.390 7.710 1.00 93.62 518 TYR A O 1
ATOM 4037 N N . GLY A 1 519 ? -25.335 19.546 6.477 1.00 90.00 519 GLY A N 1
ATOM 4038 C CA . GLY A 1 519 ? -24.895 20.213 5.258 1.00 90.00 519 GLY A CA 1
ATOM 4039 C C . GLY A 1 519 ? -25.970 21.121 4.658 1.00 90.00 519 GLY A C 1
ATOM 4040 O O . GLY A 1 519 ? -27.153 20.788 4.632 1.00 90.00 519 GLY A O 1
ATOM 4041 N N . ARG A 1 520 ? -25.557 22.303 4.181 1.00 84.38 520 ARG A N 1
ATOM 4042 C CA . ARG A 1 520 ? -26.450 23.307 3.557 1.00 84.38 520 ARG A CA 1
ATOM 4043 C C . ARG A 1 520 ? -25.919 23.890 2.244 1.00 84.38 520 ARG A C 1
ATOM 4045 O O . ARG A 1 520 ? -26.573 24.731 1.634 1.00 84.38 520 ARG A O 1
ATOM 4052 N N . ASN A 1 521 ? -24.723 23.486 1.825 1.00 78.94 521 ASN A N 1
ATOM 4053 C CA . ASN A 1 521 ? -23.988 24.146 0.751 1.00 78.94 521 ASN A CA 1
ATOM 4054 C C . ASN A 1 521 ? -24.302 23.492 -0.598 1.00 78.94 521 ASN A C 1
ATOM 4056 O O . ASN A 1 521 ? -23.767 22.431 -0.893 1.00 78.94 521 ASN A O 1
ATOM 4060 N N . PHE A 1 522 ? -25.119 24.130 -1.435 1.00 78.62 522 PHE A N 1
ATOM 4061 C CA . PHE A 1 522 ? -25.343 23.685 -2.815 1.00 78.62 522 PHE A CA 1
ATOM 4062 C C . PHE A 1 522 ? -24.321 24.310 -3.780 1.00 78.62 522 PHE A C 1
ATOM 4064 O O . PHE A 1 522 ? -23.964 25.475 -3.602 1.00 78.62 522 PHE A O 1
ATOM 4071 N N . PRO A 1 523 ? -23.836 23.573 -4.799 1.00 80.31 523 PRO A N 1
ATOM 4072 C CA . PRO A 1 523 ? -24.101 22.154 -5.090 1.00 80.31 523 PRO A CA 1
ATOM 4073 C C . PRO A 1 523 ? -23.243 21.161 -4.271 1.00 80.31 523 PRO A C 1
ATOM 4075 O O . PRO A 1 523 ? -23.436 19.957 -4.380 1.00 80.31 523 PRO A O 1
ATOM 4078 N N . LYS A 1 524 ? -22.303 21.634 -3.439 1.00 80.81 524 LYS A N 1
ATOM 4079 C CA . LYS A 1 524 ? -21.341 20.802 -2.681 1.00 80.81 524 LYS A CA 1
ATOM 4080 C C . LYS A 1 524 ? -21.923 20.204 -1.388 1.00 80.81 524 LYS A C 1
ATOM 4082 O O . LYS A 1 524 ? -21.457 20.529 -0.287 1.00 80.81 524 LYS A O 1
ATOM 4087 N N . VAL A 1 525 ? -22.939 19.354 -1.523 1.00 83.31 525 VAL A N 1
ATOM 4088 C CA . VAL A 1 525 ? -23.767 18.865 -0.405 1.00 83.31 525 VAL A CA 1
ATOM 4089 C C . VAL A 1 525 ? -23.229 17.618 0.314 1.00 83.31 525 VAL A C 1
ATOM 4091 O O . VAL A 1 525 ? -23.804 17.223 1.327 1.00 83.31 525 VAL A O 1
ATOM 4094 N N . GLY A 1 526 ? -22.114 17.030 -0.139 1.00 91.94 526 GLY A N 1
ATOM 4095 C CA . GLY A 1 526 ? -21.502 15.870 0.528 1.00 91.94 526 GLY A CA 1
ATOM 4096 C C . GLY A 1 526 ? -22.415 14.643 0.472 1.00 91.94 526 GLY A C 1
ATOM 4097 O O . GLY A 1 526 ? -22.994 14.385 -0.577 1.00 91.94 526 GLY A O 1
ATOM 4098 N N . SER A 1 527 ? -22.595 13.904 1.573 1.00 93.44 527 SER A N 1
ATOM 4099 C CA . SER A 1 527 ? -23.396 12.664 1.577 1.00 93.44 527 SER A CA 1
ATOM 4100 C C . SER A 1 527 ? -24.869 12.872 1.216 1.00 93.44 527 SER A C 1
ATOM 4102 O O . SER A 1 527 ? -25.520 11.949 0.734 1.00 93.44 527 SER A O 1
ATOM 4104 N N . LEU A 1 528 ? -25.393 14.095 1.351 1.00 93.00 528 LEU A N 1
ATOM 4105 C CA . LEU A 1 528 ? -26.741 14.441 0.889 1.00 93.00 528 LEU A CA 1
ATOM 4106 C C . LEU A 1 528 ? -26.887 14.397 -0.643 1.00 93.00 528 LEU A C 1
ATOM 4108 O O . LEU A 1 528 ? -28.006 14.477 -1.145 1.00 93.00 528 LEU A O 1
ATOM 4112 N N . ALA A 1 529 ? -25.786 14.240 -1.386 1.00 93.06 529 ALA A N 1
ATOM 4113 C CA . ALA A 1 529 ? -25.805 13.924 -2.810 1.00 93.06 529 ALA A CA 1
ATOM 4114 C C . ALA A 1 529 ? -26.404 12.540 -3.105 1.00 93.06 529 ALA A C 1
ATOM 4116 O O . ALA A 1 529 ? -26.731 12.258 -4.252 1.00 93.06 529 ALA A O 1
ATOM 4117 N N . SER A 1 530 ? -26.568 11.682 -2.095 1.00 93.88 530 SER A N 1
ATOM 4118 C CA . SER A 1 530 ? -27.246 10.393 -2.210 1.00 93.88 530 SER A CA 1
ATOM 4119 C C . SER A 1 530 ? -28.011 10.084 -0.915 1.00 93.88 530 SER A C 1
ATOM 4121 O O . SER A 1 530 ? -27.554 9.314 -0.072 1.00 93.88 530 SER A O 1
ATOM 4123 N N . PRO A 1 531 ? -29.199 10.686 -0.718 1.00 90.44 531 PRO A N 1
ATOM 4124 C CA . PRO A 1 531 ? -29.905 10.658 0.567 1.00 90.44 531 PRO A CA 1
ATOM 4125 C C . PRO A 1 531 ? -30.437 9.275 0.980 1.00 90.44 531 PRO A C 1
ATOM 4127 O O . PRO A 1 531 ? -30.905 9.126 2.105 1.00 90.44 531 PRO A O 1
ATOM 4130 N N . ASN A 1 532 ? -30.389 8.281 0.087 1.00 91.88 532 ASN A N 1
ATOM 4131 C CA . ASN A 1 532 ? -30.859 6.912 0.329 1.00 91.88 532 ASN A CA 1
ATOM 4132 C C . ASN A 1 532 ? -29.720 5.917 0.621 1.00 91.88 532 ASN A C 1
ATOM 4134 O O . ASN A 1 532 ? -29.986 4.734 0.827 1.00 91.88 532 ASN A O 1
ATOM 4138 N N . THR A 1 533 ? -28.467 6.374 0.630 1.00 96.19 533 THR A N 1
ATOM 4139 C CA . THR A 1 533 ? -27.283 5.557 0.932 1.00 96.19 533 THR A CA 1
ATOM 4140 C C . THR A 1 533 ? -26.588 6.077 2.190 1.00 96.19 533 THR A C 1
ATOM 4142 O O . THR A 1 533 ? -26.781 7.243 2.541 1.00 96.19 533 THR A O 1
ATOM 4145 N N . PRO A 1 534 ? -25.769 5.259 2.874 1.00 97.00 534 PRO A N 1
ATOM 4146 C CA . PRO A 1 534 ? -25.016 5.710 4.036 1.00 97.00 534 PRO A CA 1
ATOM 4147 C C . PRO A 1 534 ? -24.053 6.834 3.662 1.00 97.00 534 PRO A C 1
ATOM 4149 O O . PRO A 1 534 ? -23.539 6.885 2.543 1.00 97.00 534 PRO A O 1
ATOM 4152 N N . GLY A 1 535 ? -23.778 7.727 4.613 1.00 97.06 535 GLY A N 1
ATOM 4153 C CA . GLY A 1 535 ? -22.762 8.751 4.419 1.00 97.06 535 GLY A CA 1
ATOM 4154 C C . GLY A 1 535 ? -21.378 8.121 4.306 1.00 97.06 535 GLY A C 1
ATOM 4155 O O . GLY A 1 535 ? -20.900 7.524 5.270 1.00 97.06 535 GLY A O 1
ATOM 4156 N N . PHE A 1 536 ? -20.747 8.274 3.142 1.00 97.75 536 PHE A N 1
ATOM 4157 C CA . PHE A 1 536 ? -19.465 7.654 2.826 1.00 97.75 536 PHE A CA 1
ATOM 4158 C C . PHE A 1 536 ? -18.434 8.714 2.422 1.00 97.75 536 PHE A C 1
ATOM 4160 O O . PHE A 1 536 ? -18.566 9.361 1.386 1.00 97.75 536 PHE A O 1
ATOM 4167 N N . VAL A 1 537 ? -17.406 8.881 3.255 1.00 96.62 537 VAL A N 1
ATOM 4168 C CA . VAL A 1 537 ? -16.183 9.617 2.912 1.00 96.62 537 VAL A CA 1
ATOM 4169 C C . VAL A 1 537 ? -15.074 8.611 2.631 1.00 96.62 537 VAL A C 1
ATOM 4171 O O . VAL A 1 537 ? -14.638 7.910 3.551 1.00 96.62 537 VAL A O 1
ATOM 4174 N N . ALA A 1 538 ? -14.674 8.507 1.363 1.00 97.06 538 ALA A N 1
ATOM 4175 C CA . ALA A 1 538 ? -13.687 7.530 0.898 1.00 97.06 538 ALA A CA 1
ATOM 4176 C C . ALA A 1 538 ? -12.250 7.984 1.178 1.00 97.06 538 ALA A C 1
ATOM 4178 O O . ALA A 1 538 ? -11.407 7.153 1.510 1.00 97.06 538 ALA A O 1
ATOM 4179 N N . GLU A 1 539 ? -11.997 9.291 1.154 1.00 96.56 539 GLU A N 1
ATOM 4180 C CA . GLU A 1 539 ? -10.753 9.882 1.632 1.00 96.56 539 GLU A CA 1
ATOM 4181 C C . GLU A 1 539 ? -11.033 11.111 2.492 1.00 96.56 539 GLU A C 1
ATOM 4183 O O . GLU A 1 539 ? -11.573 12.118 2.028 1.00 96.56 539 GLU A O 1
ATOM 4188 N N . ILE A 1 540 ? -10.620 11.057 3.761 1.00 93.12 540 ILE A N 1
ATOM 4189 C CA . ILE A 1 540 ? -10.430 12.256 4.573 1.00 93.12 540 ILE A CA 1
ATOM 4190 C C . ILE A 1 540 ? -8.951 12.488 4.861 1.00 93.12 540 ILE A C 1
ATOM 4192 O O . ILE A 1 540 ? -8.258 11.609 5.373 1.00 93.12 540 ILE A O 1
ATOM 4196 N N . GLY A 1 541 ? -8.471 13.698 4.590 1.00 91.62 541 GLY A N 1
ATOM 4197 C CA . GLY A 1 541 ? -7.088 14.075 4.866 1.00 91.62 541 GLY A CA 1
ATOM 4198 C C . GLY A 1 541 ? -6.717 13.906 6.346 1.00 91.62 541 GLY A C 1
ATOM 4199 O O . GLY A 1 541 ? -7.303 14.543 7.226 1.00 91.62 541 GLY A O 1
ATOM 4200 N N . ALA A 1 542 ? -5.722 13.062 6.612 1.00 92.75 542 ALA A N 1
ATOM 4201 C CA . ALA A 1 542 ? -4.984 12.943 7.875 1.00 92.75 542 ALA A CA 1
ATOM 4202 C C . ALA A 1 542 ? -3.602 13.602 7.799 1.00 92.75 542 ALA A C 1
ATOM 4204 O O . ALA A 1 542 ? -2.792 13.471 8.714 1.00 92.75 542 ALA A O 1
ATOM 4205 N N . GLY A 1 543 ? -3.304 14.261 6.694 1.00 93.38 543 GLY A N 1
ATOM 4206 C CA . GLY A 1 543 ? -2.015 14.843 6.413 1.00 93.38 543 GLY A CA 1
ATOM 4207 C C . GLY A 1 543 ? -2.027 15.504 5.046 1.00 93.38 543 GLY A C 1
ATOM 4208 O O . GLY A 1 543 ? -3.087 15.918 4.565 1.00 93.38 543 GLY A O 1
ATOM 4209 N N . TRP A 1 544 ? -0.855 15.620 4.440 1.00 93.12 544 TRP A N 1
ATOM 4210 C CA . TRP A 1 544 ? -0.680 16.153 3.096 1.00 93.12 544 TRP A CA 1
ATOM 4211 C C . TRP A 1 544 ? 0.639 15.634 2.522 1.00 93.12 544 TRP A C 1
ATOM 4213 O O . TRP A 1 544 ? 1.589 15.409 3.277 1.00 93.12 544 TRP A O 1
ATOM 4223 N N . PHE A 1 545 ? 0.705 15.445 1.205 1.00 92.69 545 PHE A N 1
ATOM 4224 C CA . PHE A 1 545 ? 1.970 15.160 0.531 1.00 92.69 545 PHE A CA 1
ATOM 4225 C C . PHE A 1 545 ? 2.907 16.378 0.613 1.00 92.69 545 PHE A C 1
ATOM 4227 O O . PHE A 1 545 ? 2.468 17.502 0.851 1.00 92.69 545 PHE A O 1
ATOM 4234 N N . ASP A 1 546 ? 4.201 16.181 0.376 1.00 93.31 546 ASP A N 1
ATOM 4235 C CA . ASP A 1 546 ? 5.178 17.271 0.322 1.00 93.31 546 ASP A CA 1
ATOM 4236 C C . ASP A 1 546 ? 6.009 17.193 -0.963 1.00 93.31 546 ASP A C 1
ATOM 4238 O O . ASP A 1 546 ? 6.108 16.129 -1.578 1.00 93.31 546 ASP A O 1
ATOM 4242 N N . TYR A 1 547 ? 6.565 18.323 -1.398 1.00 93.50 547 TYR A N 1
ATOM 4243 C CA . TYR A 1 547 ? 7.129 18.482 -2.738 1.00 93.50 547 TYR A CA 1
ATOM 4244 C C . TYR A 1 547 ? 8.627 18.809 -2.758 1.00 93.50 547 TYR A C 1
ATOM 4246 O O . TYR A 1 547 ? 9.195 19.308 -1.785 1.00 93.50 547 TYR A O 1
ATOM 4254 N N . TRP A 1 548 ? 9.284 18.521 -3.885 1.00 94.81 548 TRP A N 1
ATOM 4255 C CA . TRP A 1 548 ? 10.695 18.864 -4.111 1.00 94.81 548 TRP A CA 1
ATOM 4256 C C . TRP A 1 548 ? 10.947 20.369 -3.965 1.00 94.81 548 TRP A C 1
ATOM 4258 O O . TRP A 1 548 ? 10.220 21.190 -4.527 1.00 94.81 548 TRP A O 1
ATOM 4268 N N . GLY A 1 549 ? 11.990 20.744 -3.224 1.00 93.38 549 GLY A N 1
ATOM 4269 C CA . GLY A 1 549 ? 12.302 22.153 -2.964 1.00 93.38 549 GLY A CA 1
ATOM 4270 C C . GLY A 1 549 ? 11.470 22.800 -1.851 1.00 93.38 549 GLY A C 1
ATOM 4271 O O . GLY A 1 549 ? 11.631 23.993 -1.595 1.00 93.38 549 GLY A O 1
ATOM 4272 N N . SER A 1 550 ? 10.600 22.051 -1.160 1.00 92.38 550 SER A N 1
ATOM 4273 C CA . SER A 1 550 ? 9.948 22.538 0.062 1.00 92.38 550 SER A CA 1
ATOM 4274 C C . SER A 1 550 ? 10.930 22.584 1.248 1.00 92.38 550 SER A C 1
ATOM 4276 O O . SER A 1 550 ? 12.112 22.257 1.114 1.00 92.38 550 SER A O 1
ATOM 4278 N N . ASN A 1 551 ? 10.454 22.990 2.431 1.00 91.06 551 ASN A N 1
ATOM 4279 C CA . ASN A 1 551 ? 11.242 23.001 3.671 1.00 91.06 551 ASN A CA 1
ATOM 4280 C C . ASN A 1 551 ? 11.032 21.755 4.557 1.00 91.06 551 ASN A C 1
ATOM 4282 O O . ASN A 1 551 ? 11.466 21.755 5.705 1.00 91.06 551 ASN A O 1
ATOM 4286 N N . GLY A 1 552 ? 10.400 20.693 4.040 1.00 90.50 552 GLY A N 1
ATOM 4287 C CA . GLY A 1 552 ? 10.153 19.456 4.786 1.00 90.50 552 GLY A CA 1
ATOM 4288 C C . GLY A 1 552 ? 9.026 19.629 5.805 1.00 90.50 552 GLY A C 1
ATOM 4289 O O . GLY A 1 552 ? 9.240 19.939 6.974 1.00 90.50 552 GLY A O 1
ATOM 4290 N N . THR A 1 553 ? 7.792 19.429 5.361 1.00 91.50 553 THR A N 1
ATOM 4291 C CA . THR A 1 553 ? 6.587 19.853 6.081 1.00 91.50 553 THR A CA 1
ATOM 4292 C C . THR A 1 553 ? 5.843 18.720 6.781 1.00 91.50 553 THR A C 1
ATOM 4294 O O . THR A 1 553 ? 4.886 19.004 7.498 1.00 91.50 553 THR A O 1
ATOM 4297 N N . TYR A 1 554 ? 6.261 17.456 6.658 1.00 94.00 554 TYR A N 1
ATOM 4298 C CA . TYR A 1 554 ? 5.535 16.324 7.257 1.00 94.00 554 TYR A CA 1
ATOM 4299 C C . TYR A 1 554 ? 5.385 16.420 8.785 1.00 94.00 554 TYR A C 1
ATOM 4301 O O . TYR A 1 554 ? 4.283 16.236 9.300 1.00 94.00 554 TYR A O 1
ATOM 4309 N N . GLU A 1 555 ? 6.434 16.802 9.521 1.00 92.56 555 GLU A N 1
ATOM 4310 C CA . GLU A 1 555 ? 6.347 16.982 10.982 1.00 92.56 555 GLU A CA 1
ATOM 4311 C C . GLU A 1 555 ? 5.468 18.179 11.376 1.00 92.56 555 GLU A C 1
ATOM 4313 O O . GLU A 1 555 ? 4.692 18.111 12.332 1.00 92.56 555 GLU A O 1
ATOM 4318 N N . CYS A 1 556 ? 5.523 19.270 10.606 1.00 92.94 556 CYS A N 1
ATOM 4319 C CA . CYS A 1 556 ? 4.599 20.389 10.777 1.00 92.94 556 CYS A CA 1
ATOM 4320 C C . CYS A 1 556 ? 3.148 19.959 10.515 1.00 92.94 556 CYS A C 1
ATOM 4322 O O . CYS A 1 556 ? 2.247 20.271 11.297 1.00 92.94 556 CYS A O 1
ATOM 4324 N N . THR A 1 557 ? 2.930 19.198 9.445 1.00 93.19 557 THR A N 1
ATOM 4325 C CA . THR A 1 557 ? 1.622 18.711 9.009 1.00 93.19 557 THR A CA 1
ATOM 4326 C C . THR A 1 557 ? 1.026 17.768 10.046 1.00 93.19 557 THR A C 1
ATOM 4328 O O . THR A 1 557 ? -0.135 17.933 10.418 1.00 93.19 557 THR A O 1
ATOM 4331 N N . ALA A 1 558 ? 1.832 16.865 10.613 1.00 94.44 558 ALA A N 1
ATOM 4332 C CA . ALA A 1 558 ? 1.426 15.985 11.705 1.00 94.44 558 ALA A CA 1
ATOM 4333 C C . ALA A 1 558 ? 0.939 16.763 12.942 1.00 94.44 558 ALA A C 1
ATOM 4335 O O . ALA A 1 558 ? -0.003 16.333 13.608 1.00 94.44 558 ALA A O 1
ATOM 4336 N N . ARG A 1 559 ? 1.540 17.927 13.238 1.00 92.56 559 ARG A N 1
ATOM 4337 C CA . ARG A 1 559 ? 1.114 18.819 14.334 1.00 92.56 559 ARG A CA 1
ATOM 4338 C C . ARG A 1 559 ? -0.139 19.623 13.976 1.00 92.56 559 ARG A C 1
ATOM 4340 O O . ARG A 1 559 ? -1.089 19.656 14.756 1.00 92.56 559 ARG A O 1
ATOM 4347 N N . ARG A 1 560 ? -0.166 20.256 12.797 1.00 90.50 560 ARG A N 1
ATOM 4348 C CA . ARG A 1 560 ? -1.280 21.088 12.291 1.00 90.50 560 ARG A CA 1
ATOM 4349 C C . ARG A 1 560 ? -2.569 20.281 12.137 1.00 90.50 560 ARG A C 1
ATOM 4351 O O . ARG A 1 560 ? -3.646 20.759 12.501 1.00 90.50 560 ARG A O 1
ATOM 4358 N N . GLN A 1 561 ? -2.440 19.059 11.628 1.00 92.06 561 GLN A N 1
ATOM 4359 C CA . GLN A 1 561 ? -3.499 18.058 11.525 1.00 92.06 561 GLN A CA 1
ATOM 4360 C C . GLN A 1 561 ? -3.420 17.034 12.677 1.00 92.06 561 GLN A C 1
ATOM 4362 O O . GLN A 1 561 ? -3.698 15.856 12.478 1.00 92.06 561 GLN A O 1
ATOM 4367 N N . GLY A 1 562 ? -2.994 17.458 13.874 1.00 92.44 562 GLY A N 1
ATOM 4368 C CA . GLY A 1 562 ? -2.852 16.597 15.055 1.00 92.44 562 GLY A CA 1
ATOM 4369 C C . GLY A 1 562 ? -4.167 16.341 15.805 1.00 92.44 562 GLY A C 1
ATOM 4370 O O . GLY A 1 562 ? -5.255 16.530 15.270 1.00 92.44 562 GLY A O 1
ATOM 4371 N N . GLY A 1 563 ? -4.084 15.973 17.087 1.00 92.56 563 GLY A N 1
ATOM 4372 C CA . GLY A 1 563 ? -5.248 15.528 17.869 1.00 92.56 563 GLY A CA 1
ATOM 4373 C C . GLY A 1 563 ? -6.449 16.487 17.883 1.00 92.56 563 GLY A C 1
ATOM 4374 O O . GLY A 1 563 ? -7.582 16.053 17.717 1.00 92.56 563 GLY A O 1
ATOM 4375 N N . GLY A 1 564 ? -6.233 17.802 18.013 1.00 91.81 564 GLY A N 1
ATOM 4376 C CA . GLY A 1 564 ? -7.334 18.778 17.963 1.00 91.81 564 GLY A CA 1
ATOM 4377 C C . GLY A 1 564 ? -8.040 18.830 16.601 1.00 91.81 564 GLY A C 1
ATOM 4378 O O . GLY A 1 564 ? -9.260 18.958 16.525 1.00 91.81 564 GLY A O 1
ATOM 4379 N N . TYR A 1 565 ? -7.285 18.667 15.508 1.00 92.19 565 TYR A N 1
ATOM 4380 C CA . TYR A 1 565 ? -7.853 18.525 14.166 1.00 92.19 565 TYR A CA 1
ATOM 4381 C C . TYR A 1 565 ? -8.707 17.261 14.068 1.00 92.19 565 TYR A C 1
ATOM 4383 O O . TYR A 1 565 ? -9.862 17.361 13.672 1.00 92.19 565 TYR A O 1
ATOM 4391 N N . GLU A 1 566 ? -8.192 16.108 14.492 1.00 94.25 566 GLU A N 1
ATOM 4392 C CA . GLU A 1 566 ? -8.929 14.840 14.423 1.00 94.25 566 GLU A CA 1
ATOM 4393 C C . GLU A 1 566 ? -10.245 14.916 15.205 1.00 94.25 566 GLU A C 1
ATOM 4395 O O . GLU A 1 566 ? -11.307 14.619 14.661 1.00 94.25 566 GLU A O 1
ATOM 4400 N N . ARG A 1 567 ? -10.220 15.420 16.444 1.00 94.38 567 ARG A N 1
ATOM 4401 C CA . ARG A 1 567 ? -11.436 15.549 17.265 1.00 94.38 567 ARG A CA 1
ATOM 4402 C C . ARG A 1 567 ? -12.487 16.441 16.617 1.00 94.38 567 ARG A C 1
ATOM 4404 O O . ARG A 1 567 ? -13.666 16.101 16.624 1.00 94.38 567 ARG A O 1
ATOM 4411 N N . VAL A 1 568 ? -12.068 17.564 16.037 1.00 93.62 568 VAL A N 1
ATOM 4412 C CA . VAL A 1 568 ? -12.972 18.525 15.396 1.00 93.62 568 VAL A CA 1
ATOM 4413 C C . VAL A 1 568 ? -13.486 18.003 14.048 1.00 93.62 568 VAL A C 1
ATOM 4415 O O . VAL A 1 568 ? -14.691 17.996 13.814 1.00 93.62 568 VAL A O 1
ATOM 4418 N N . PHE A 1 569 ? -12.609 17.535 13.161 1.00 92.62 569 PHE A N 1
ATOM 4419 C CA . PHE A 1 569 ? -12.971 17.133 11.798 1.00 92.62 569 PHE A CA 1
ATOM 4420 C C . PHE A 1 569 ? -13.581 15.738 11.727 1.00 92.62 569 PHE A C 1
ATOM 4422 O O . PHE A 1 569 ? -14.621 15.552 11.090 1.00 92.62 569 PHE A O 1
ATOM 4429 N N . TYR A 1 570 ? -12.988 14.760 12.409 1.00 94.44 570 TYR A N 1
ATOM 4430 C CA . TYR A 1 570 ? -13.540 13.409 12.450 1.00 94.44 570 TYR A CA 1
ATOM 4431 C C . TYR A 1 570 ? -14.769 13.375 13.359 1.00 94.44 570 TYR A C 1
ATOM 4433 O O . TYR A 1 570 ? -15.746 12.717 13.016 1.00 94.44 570 TYR A O 1
ATOM 4441 N N . GLY A 1 571 ? -14.798 14.171 14.436 1.00 95.19 571 GLY A N 1
ATOM 4442 C CA . GLY A 1 571 ? -16.008 14.373 15.238 1.00 95.19 571 GLY A CA 1
ATOM 4443 C C . GLY A 1 571 ? -17.142 14.993 14.420 1.00 95.19 571 GLY A C 1
ATOM 4444 O O . GLY A 1 571 ? -18.257 14.469 14.440 1.00 95.19 571 GLY A O 1
ATOM 4445 N N . SER A 1 572 ? -16.856 16.043 13.634 1.00 93.69 572 SER A N 1
ATOM 4446 C CA . SER A 1 572 ? -17.832 16.634 12.704 1.00 93.69 572 SER A CA 1
ATOM 4447 C C . SER A 1 572 ? -18.328 15.611 11.679 1.00 93.69 572 SER A C 1
ATOM 4449 O O . SER A 1 572 ? -19.523 15.559 11.389 1.00 93.69 572 SER A O 1
ATOM 4451 N N . SER A 1 573 ? -17.439 14.756 11.167 1.00 93.88 573 SER A N 1
ATOM 4452 C CA . SER A 1 573 ? -17.806 13.697 10.220 1.00 93.88 573 SER A CA 1
ATOM 4453 C C . SER A 1 573 ? -18.768 12.689 10.849 1.00 93.88 573 SER A C 1
ATOM 4455 O O . SER A 1 573 ? -19.840 12.431 10.299 1.00 93.88 573 SER A O 1
ATOM 4457 N N . LEU A 1 574 ? -18.451 12.206 12.054 1.00 95.44 574 LEU A N 1
ATOM 4458 C CA . LEU A 1 574 ? -19.308 11.292 12.806 1.00 95.44 574 LEU A CA 1
ATOM 4459 C C . LEU A 1 574 ? -20.680 11.918 13.096 1.00 95.44 574 LEU A C 1
ATOM 4461 O O . LEU A 1 574 ? -21.701 11.308 12.787 1.00 95.44 574 LEU A O 1
ATOM 4465 N N . ILE A 1 575 ? -20.744 13.151 13.617 1.00 97.06 575 ILE A N 1
ATOM 4466 C CA . ILE A 1 575 ? -22.034 13.786 13.943 1.00 97.06 575 ILE A CA 1
ATOM 4467 C C . ILE A 1 575 ? -22.843 14.175 12.696 1.00 97.06 575 ILE A C 1
ATOM 4469 O O . ILE A 1 575 ? -24.066 14.274 12.757 1.00 97.06 575 ILE A O 1
ATOM 4473 N N . ASN A 1 576 ? -22.199 14.331 11.537 1.00 96.12 576 ASN A N 1
ATOM 4474 C CA . ASN A 1 576 ? -22.873 14.479 10.246 1.00 96.12 576 ASN A CA 1
ATOM 4475 C C . ASN A 1 576 ? -23.404 13.146 9.676 1.00 96.12 576 ASN A C 1
ATOM 4477 O O . ASN A 1 576 ? -23.898 13.141 8.549 1.00 96.12 576 ASN A O 1
ATOM 4481 N N . ALA A 1 577 ? -23.359 12.055 10.452 1.00 96.06 577 ALA A N 1
ATOM 4482 C CA . ALA A 1 577 ? -23.796 10.714 10.065 1.00 96.06 577 ALA A CA 1
ATOM 4483 C C . ALA A 1 577 ? -23.024 10.146 8.859 1.00 96.06 577 ALA A C 1
ATOM 4485 O O . ALA A 1 577 ? -23.586 9.464 8.004 1.00 96.06 577 ALA A O 1
ATOM 4486 N N . LEU A 1 578 ? -21.718 10.428 8.797 1.00 96.31 578 LEU A N 1
ATOM 4487 C CA . LEU A 1 578 ? -20.798 9.734 7.900 1.00 96.31 578 LEU A CA 1
ATOM 4488 C C . LEU A 1 578 ? -20.383 8.417 8.570 1.00 96.31 578 LEU A C 1
ATOM 4490 O O . LEU A 1 578 ? -19.562 8.403 9.488 1.00 96.31 578 LEU A O 1
ATOM 4494 N N . THR A 1 579 ? -21.034 7.327 8.171 1.00 97.38 579 THR A N 1
ATOM 4495 C CA . THR A 1 579 ? -20.938 6.003 8.807 1.00 97.38 579 THR A CA 1
ATOM 4496 C C . THR A 1 579 ? -19.968 5.057 8.104 1.00 97.38 579 THR A C 1
ATOM 4498 O O . THR A 1 579 ? -19.600 4.034 8.680 1.00 97.38 579 THR A O 1
ATOM 4501 N N . ILE A 1 580 ? -19.492 5.427 6.911 1.00 97.94 580 ILE A N 1
ATOM 4502 C CA . ILE A 1 580 ? -18.306 4.855 6.271 1.00 97.94 580 ILE A CA 1
ATOM 4503 C C . ILE A 1 580 ? -17.285 5.982 6.124 1.00 97.94 580 ILE A C 1
ATOM 4505 O O . ILE A 1 580 ? -17.546 6.996 5.477 1.00 97.94 580 ILE A O 1
ATOM 4509 N N . HIS A 1 581 ? -16.137 5.835 6.770 1.00 94.88 581 HIS A N 1
ATOM 4510 C CA . HIS A 1 581 ? -15.185 6.924 6.932 1.00 94.88 581 HIS A CA 1
ATOM 4511 C C . HIS A 1 581 ? -13.759 6.385 6.850 1.00 94.88 581 HIS A C 1
ATOM 4513 O O . HIS A 1 581 ? -13.350 5.625 7.726 1.00 94.88 581 HIS A O 1
ATOM 4519 N N . SER A 1 582 ? -13.019 6.760 5.804 1.00 96.50 582 SER A N 1
ATOM 4520 C CA . SER A 1 582 ? -11.653 6.288 5.556 1.00 96.50 582 SER A CA 1
ATOM 4521 C C . SER A 1 582 ? -10.630 7.424 5.602 1.00 96.50 582 SER A C 1
ATOM 4523 O O . SER A 1 582 ? -10.790 8.458 4.957 1.00 96.50 582 SER A O 1
ATOM 4525 N N . ILE A 1 583 ? -9.584 7.237 6.408 1.00 96.38 583 ILE A N 1
ATOM 4526 C CA . ILE A 1 583 ? -8.553 8.237 6.707 1.00 96.38 583 ILE A CA 1
ATOM 4527 C C . ILE A 1 583 ? -7.360 8.083 5.755 1.00 96.38 583 ILE A C 1
ATOM 4529 O O . ILE A 1 583 ? -6.627 7.095 5.837 1.00 96.38 583 ILE A O 1
ATOM 4533 N N . TYR A 1 584 ? -7.120 9.089 4.915 1.00 97.50 584 TYR A N 1
ATOM 4534 C CA . TYR A 1 584 ? -6.023 9.138 3.950 1.00 97.50 584 TYR A CA 1
ATOM 4535 C C . TYR A 1 584 ? -4.922 10.111 4.417 1.00 97.50 584 TYR A C 1
ATOM 4537 O O . TYR A 1 584 ? -5.130 11.323 4.474 1.00 97.50 584 TYR A O 1
ATOM 4545 N N . MET A 1 585 ? -3.716 9.682 4.789 1.00 97.94 585 MET A N 1
ATOM 4546 C CA . MET A 1 585 ? -3.229 8.313 5.000 1.00 97.94 585 MET A CA 1
ATOM 4547 C C . MET A 1 585 ? -3.279 7.924 6.481 1.00 97.94 585 MET A C 1
ATOM 4549 O O . MET A 1 585 ? -2.999 8.757 7.345 1.00 97.94 585 MET A O 1
ATOM 4553 N N . ALA A 1 586 ? -3.516 6.643 6.788 1.00 98.12 586 ALA A N 1
ATOM 4554 C CA . ALA A 1 586 ? -3.240 6.103 8.125 1.00 98.12 586 ALA A CA 1
ATOM 4555 C C . ALA A 1 586 ? -1.749 5.765 8.300 1.00 98.12 586 ALA A C 1
ATOM 4557 O O . ALA A 1 586 ? -1.164 6.051 9.347 1.00 98.12 586 ALA A O 1
ATOM 4558 N N . PHE A 1 587 ? -1.136 5.213 7.252 1.00 98.62 587 PHE A N 1
ATOM 4559 C CA . PHE A 1 587 ? 0.307 5.044 7.089 1.00 98.62 587 PHE A CA 1
ATOM 4560 C C . PHE A 1 587 ? 0.662 5.286 5.622 1.00 98.62 587 PHE A C 1
ATOM 4562 O O . PHE A 1 587 ? 0.150 4.591 4.744 1.00 98.62 587 PHE A O 1
ATOM 4569 N N . GLY A 1 588 ? 1.530 6.260 5.352 1.00 98.00 588 GLY A N 1
ATOM 4570 C CA . GLY A 1 588 ? 1.915 6.585 3.980 1.00 98.00 588 GLY A CA 1
ATOM 4571 C C . GLY A 1 588 ? 3.081 5.740 3.444 1.00 98.00 588 GLY A C 1
ATOM 4572 O O . GLY A 1 588 ? 2.955 5.139 2.378 1.00 98.00 588 GLY A O 1
ATOM 4573 N N . GLY A 1 589 ? 4.181 5.625 4.195 1.00 97.88 589 GLY A N 1
ATOM 4574 C CA . GLY A 1 589 ? 5.348 4.805 3.836 1.00 97.88 589 GLY A CA 1
ATOM 4575 C C . GLY A 1 589 ? 6.359 5.506 2.921 1.00 97.88 589 GLY A C 1
ATOM 4576 O O . GLY A 1 589 ? 6.524 6.723 2.981 1.00 97.88 589 GLY A O 1
ATOM 4577 N N . THR A 1 590 ? 7.059 4.732 2.091 1.00 98.12 590 THR A N 1
ATOM 4578 C CA . THR A 1 590 ? 8.137 5.214 1.214 1.00 98.12 590 THR A CA 1
ATOM 4579 C C . THR A 1 590 ? 7.784 4.950 -0.247 1.00 98.12 590 THR A C 1
ATOM 4581 O O . THR A 1 590 ? 7.567 3.805 -0.648 1.00 98.12 590 THR A O 1
ATOM 4584 N N . SER A 1 591 ? 7.788 5.988 -1.082 1.00 97.06 591 SER A N 1
ATOM 4585 C CA . SER A 1 591 ? 7.712 5.853 -2.541 1.00 97.06 591 SER A CA 1
ATOM 4586 C C . SER A 1 591 ? 9.092 5.457 -3.089 1.00 97.06 591 SER A C 1
ATOM 4588 O O . SER A 1 591 ? 9.796 6.263 -3.689 1.00 97.06 591 SER A O 1
ATOM 4590 N N . TRP A 1 592 ? 9.521 4.225 -2.812 1.00 97.12 592 TRP A N 1
ATOM 4591 C CA . TRP A 1 592 ? 10.836 3.706 -3.203 1.00 97.12 592 TRP A CA 1
ATOM 4592 C C . TRP A 1 592 ? 10.945 3.466 -4.718 1.00 97.12 592 TRP A C 1
ATOM 4594 O O . TRP A 1 592 ? 9.940 3.336 -5.425 1.00 97.12 592 TRP A O 1
ATOM 4604 N N . GLY A 1 593 ? 12.174 3.372 -5.228 1.00 96.50 593 GLY A N 1
ATOM 4605 C CA . GLY A 1 593 ? 12.436 3.323 -6.664 1.00 96.50 593 GLY A CA 1
ATOM 4606 C C . GLY A 1 593 ? 11.918 4.569 -7.387 1.00 96.50 593 GLY A C 1
ATOM 4607 O O . GLY A 1 593 ? 11.855 5.661 -6.827 1.00 96.50 593 GLY A O 1
ATOM 4608 N N . TRP A 1 594 ? 11.502 4.391 -8.636 1.00 96.69 594 TRP A N 1
ATOM 4609 C CA . TRP A 1 594 ? 10.926 5.434 -9.490 1.00 96.69 594 TRP A CA 1
ATOM 4610 C C . TRP A 1 594 ? 9.394 5.552 -9.369 1.00 96.69 594 TRP A C 1
ATOM 4612 O O . TRP A 1 594 ? 8.734 6.028 -10.290 1.00 96.69 594 TRP A O 1
ATOM 4622 N N . GLN A 1 595 ? 8.818 5.107 -8.245 1.00 95.88 595 GLN A N 1
ATOM 4623 C CA . GLN A 1 595 ? 7.381 5.213 -7.954 1.00 95.88 595 GLN A CA 1
ATOM 4624 C C . GLN A 1 595 ? 6.824 6.627 -7.704 1.00 95.88 595 GLN A C 1
ATOM 4626 O O . GLN A 1 595 ? 5.647 6.814 -8.027 1.00 95.88 595 GLN A O 1
ATOM 4631 N N . PRO A 1 596 ? 7.558 7.590 -7.103 1.00 95.88 596 PRO A N 1
ATOM 4632 C CA . PRO A 1 596 ? 7.007 8.914 -6.804 1.00 95.88 596 PRO A CA 1
ATOM 4633 C C . PRO A 1 596 ? 6.429 9.595 -8.053 1.00 95.88 596 PRO A C 1
ATOM 4635 O O . PRO A 1 596 ? 6.973 9.433 -9.141 1.00 95.88 596 PRO A O 1
ATOM 4638 N N . GLY A 1 597 ? 5.351 10.368 -7.913 1.00 94.88 597 GLY A N 1
ATOM 4639 C CA . GLY A 1 597 ? 4.939 11.347 -8.926 1.00 94.88 597 GLY A CA 1
ATOM 4640 C C . GLY A 1 597 ? 5.898 12.551 -8.988 1.00 94.88 597 GLY A C 1
ATOM 4641 O O . GLY A 1 597 ? 6.724 12.720 -8.093 1.00 94.88 597 GLY A O 1
ATOM 4642 N N . PRO A 1 598 ? 5.784 13.432 -9.999 1.00 93.00 598 PRO A N 1
ATOM 4643 C CA . PRO A 1 598 ? 6.800 14.460 -10.292 1.00 93.00 598 PRO A CA 1
ATOM 4644 C C . PRO A 1 598 ? 6.920 15.530 -9.218 1.00 93.00 598 PRO A C 1
ATOM 4646 O O . PRO A 1 598 ? 7.976 16.135 -9.052 1.00 93.00 598 PRO A O 1
ATOM 4649 N N . ILE A 1 599 ? 5.841 15.735 -8.478 1.00 92.69 599 ILE A N 1
ATOM 4650 C CA . ILE A 1 599 ? 5.757 16.642 -7.344 1.00 92.69 599 ILE A CA 1
ATOM 4651 C C . ILE A 1 599 ? 6.444 16.101 -6.084 1.00 92.69 599 ILE A C 1
ATOM 4653 O O . ILE A 1 599 ? 7.127 16.864 -5.408 1.00 92.69 599 ILE A O 1
ATOM 4657 N N . VAL A 1 600 ? 6.275 14.817 -5.758 1.00 94.31 600 VAL A N 1
ATOM 4658 C CA . VAL A 1 600 ? 6.642 14.250 -4.454 1.00 94.31 600 VAL A CA 1
ATOM 4659 C C . VAL A 1 600 ? 8.051 13.665 -4.475 1.00 94.31 600 VAL A C 1
ATOM 4661 O O . VAL A 1 600 ? 8.512 13.119 -5.479 1.00 94.31 600 VAL A O 1
ATOM 4664 N N . TYR A 1 601 ? 8.752 13.768 -3.349 1.00 95.50 601 TYR A N 1
ATOM 4665 C CA . TYR A 1 601 ? 10.042 13.106 -3.151 1.00 95.50 601 TYR A CA 1
ATOM 4666 C C . TYR A 1 601 ? 9.867 11.681 -2.598 1.00 95.50 601 TYR A C 1
ATOM 4668 O O . TYR A 1 601 ? 8.766 11.129 -2.579 1.00 95.50 601 TYR A O 1
ATOM 4676 N N . THR A 1 602 ? 10.970 11.038 -2.205 1.00 97.69 602 THR A N 1
ATOM 4677 C CA . THR A 1 602 ? 10.982 9.614 -1.827 1.00 97.69 602 THR A CA 1
ATOM 4678 C C . THR A 1 602 ? 10.073 9.309 -0.631 1.00 97.69 602 THR A C 1
ATOM 4680 O O . THR A 1 602 ? 9.283 8.364 -0.676 1.00 97.69 602 THR A O 1
ATOM 4683 N N . SER A 1 603 ? 10.188 10.078 0.454 1.00 98.19 603 SER A N 1
ATOM 4684 C CA . SER A 1 603 ? 9.333 9.882 1.627 1.00 98.19 603 SER A CA 1
ATOM 4685 C C . SER A 1 603 ? 7.885 10.233 1.309 1.00 98.19 603 SER A C 1
ATOM 4687 O O . SER A 1 603 ? 7.576 11.305 0.783 1.00 98.19 603 SER A O 1
ATOM 4689 N N . TYR A 1 604 ? 6.992 9.338 1.710 1.00 98.25 604 TYR A N 1
ATOM 4690 C CA . TYR A 1 604 ? 5.556 9.551 1.706 1.00 98.25 604 TYR A CA 1
ATOM 4691 C C . TYR A 1 604 ? 5.018 9.422 3.137 1.00 98.25 604 TYR A C 1
ATOM 4693 O O . TYR A 1 604 ? 3.978 8.823 3.370 1.00 98.25 604 TYR A O 1
ATOM 4701 N N . ASP A 1 605 ? 5.740 9.968 4.125 1.00 98.19 605 ASP A N 1
ATOM 4702 C CA . ASP A 1 605 ? 5.319 9.974 5.534 1.00 98.19 605 ASP A CA 1
ATOM 4703 C C . ASP A 1 605 ? 3.936 10.612 5.734 1.00 98.19 605 ASP A C 1
ATOM 4705 O O . ASP A 1 605 ? 3.155 10.180 6.589 1.00 98.19 605 ASP A O 1
ATOM 4709 N N . TYR A 1 606 ? 3.639 11.629 4.917 1.00 97.31 606 TYR A N 1
ATOM 4710 C CA . TYR A 1 606 ? 2.352 12.316 4.831 1.00 97.31 606 TYR A CA 1
ATOM 4711 C C . TYR A 1 606 ? 1.973 13.128 6.086 1.00 97.31 606 TYR A C 1
ATOM 4713 O O . TYR A 1 606 ? 0.956 13.816 6.094 1.00 97.31 606 TYR A O 1
ATOM 4721 N N . GLY A 1 607 ? 2.746 13.071 7.178 1.00 96.25 607 GLY A N 1
ATOM 4722 C CA . GLY A 1 607 ? 2.286 13.527 8.494 1.00 96.25 607 GLY A CA 1
ATOM 4723 C C . GLY A 1 607 ? 1.168 12.641 9.072 1.00 96.25 607 GLY A C 1
ATOM 4724 O O . GLY A 1 607 ? 0.370 13.092 9.903 1.00 96.25 607 GLY A O 1
ATOM 4725 N N . ALA A 1 608 ? 1.095 11.384 8.616 1.00 97.69 608 ALA A N 1
ATOM 4726 C CA . ALA A 1 608 ? 0.066 10.412 8.976 1.00 97.69 608 ALA A CA 1
ATOM 4727 C C . ALA A 1 608 ? 0.109 10.011 10.470 1.00 97.69 608 ALA A C 1
ATOM 4729 O O . ALA A 1 608 ? 1.130 10.209 11.138 1.00 97.69 608 ALA A O 1
ATOM 4730 N N . PRO A 1 609 ? -0.968 9.419 11.029 1.00 97.94 609 PRO A N 1
ATOM 4731 C CA . PRO A 1 609 ? -0.967 8.879 12.389 1.00 97.94 609 PRO A CA 1
ATOM 4732 C C . PRO A 1 609 ? 0.172 7.890 12.669 1.00 97.94 609 PRO A C 1
ATOM 4734 O O . PRO A 1 609 ? 0.746 7.904 13.760 1.00 97.94 609 PRO A O 1
ATOM 4737 N N . ILE A 1 610 ? 0.523 7.063 11.686 1.00 98.50 610 ILE A N 1
ATOM 4738 C CA . ILE A 1 610 ? 1.688 6.183 11.727 1.00 98.50 610 ILE A CA 1
ATOM 4739 C C . ILE A 1 610 ? 2.742 6.768 10.779 1.00 98.50 610 ILE A C 1
ATOM 4741 O O . ILE A 1 610 ? 2.481 6.909 9.586 1.00 98.50 610 ILE A O 1
ATOM 4745 N N . SER A 1 611 ? 3.918 7.119 11.306 1.00 98.12 611 SER A N 1
ATOM 4746 C CA . SER A 1 611 ? 5.012 7.700 10.513 1.00 98.12 611 SER A CA 1
ATOM 4747 C C . SER A 1 611 ? 5.608 6.711 9.513 1.00 98.12 611 SER A C 1
ATOM 4749 O O . SER A 1 611 ? 5.391 5.507 9.628 1.00 98.12 611 SER A O 1
ATOM 4751 N N . GLU A 1 612 ? 6.426 7.190 8.575 1.00 98.44 612 GLU A N 1
ATOM 4752 C CA . GLU A 1 612 ? 7.189 6.359 7.629 1.00 98.44 612 GLU A CA 1
ATOM 4753 C C . GLU A 1 612 ? 8.080 5.332 8.352 1.00 98.44 612 GLU A C 1
ATOM 4755 O O . GLU A 1 612 ? 8.153 4.172 7.953 1.00 98.44 612 GLU A O 1
ATOM 4760 N N . ALA A 1 613 ? 8.664 5.715 9.493 1.00 97.19 613 ALA A N 1
ATOM 4761 C CA . ALA A 1 613 ? 9.389 4.817 10.397 1.00 97.19 613 ALA A CA 1
ATOM 4762 C C . ALA A 1 613 ? 8.455 3.952 11.273 1.00 97.19 613 ALA A C 1
ATOM 4764 O O . ALA A 1 613 ? 8.867 3.415 12.296 1.00 97.19 613 ALA A O 1
ATOM 4765 N N . ARG A 1 614 ? 7.174 3.835 10.916 1.00 97.44 614 ARG A N 1
ATOM 4766 C CA . ARG A 1 614 ? 6.149 3.010 11.571 1.00 97.44 614 ARG A CA 1
ATOM 4767 C C . ARG A 1 614 ? 5.907 3.350 13.045 1.00 97.44 614 ARG A C 1
ATOM 4769 O O . ARG A 1 614 ? 5.430 2.504 13.803 1.00 97.44 614 ARG A O 1
ATOM 4776 N N . VAL A 1 615 ? 6.194 4.579 13.470 1.00 96.00 615 VAL A N 1
ATOM 4777 C CA . VAL A 1 615 ? 5.939 5.046 14.842 1.00 96.00 615 VAL A CA 1
ATOM 4778 C C . VAL A 1 615 ? 4.519 5.589 14.942 1.00 96.00 615 VAL A C 1
ATOM 4780 O O . VAL A 1 615 ? 4.101 6.388 14.108 1.00 96.00 615 VAL A O 1
ATOM 4783 N N . MET A 1 616 ? 3.778 5.191 15.979 1.00 96.56 616 MET A N 1
ATOM 4784 C CA . MET A 1 616 ? 2.492 5.818 16.298 1.00 96.56 616 MET A CA 1
ATOM 4785 C C . MET A 1 616 ? 2.734 7.207 16.896 1.00 96.56 616 MET A C 1
ATOM 4787 O O . MET A 1 616 ? 3.338 7.322 17.961 1.00 96.56 616 MET A O 1
ATOM 4791 N N . ARG A 1 617 ? 2.261 8.253 16.216 1.00 96.75 617 ARG A N 1
ATOM 4792 C CA . ARG A 1 617 ? 2.305 9.639 16.703 1.00 96.75 617 ARG A CA 1
ATOM 4793 C C . ARG A 1 617 ? 1.204 9.891 17.739 1.00 96.75 617 ARG A C 1
ATOM 4795 O O . ARG A 1 617 ? 0.235 9.140 17.810 1.00 96.75 617 ARG A O 1
ATOM 4802 N N . ASP A 1 618 ? 1.284 11.006 18.465 1.00 95.44 618 ASP A N 1
ATOM 4803 C CA . ASP A 1 618 ? 0.264 11.408 19.453 1.00 95.44 618 ASP A CA 1
ATOM 4804 C C . ASP A 1 618 ? -1.157 11.434 18.867 1.00 95.44 618 ASP A C 1
ATOM 4806 O O . ASP A 1 618 ? -2.120 11.022 19.512 1.00 95.44 618 ASP A O 1
ATOM 4810 N N . LYS A 1 619 ? -1.288 11.848 17.603 1.00 95.44 619 LYS A N 1
ATOM 4811 C CA . LYS A 1 619 ? -2.565 11.837 16.881 1.00 95.44 619 LYS A CA 1
ATOM 4812 C C . LYS A 1 619 ? -3.136 10.416 16.702 1.00 95.44 619 LYS A C 1
ATOM 4814 O O . LYS A 1 619 ? -4.316 10.194 16.916 1.00 95.44 619 LYS A O 1
ATOM 4819 N N . ALA A 1 620 ? -2.305 9.384 16.517 1.00 97.69 620 ALA A N 1
ATOM 4820 C CA . ALA A 1 620 ? -2.791 7.998 16.505 1.00 97.69 620 ALA A CA 1
ATOM 4821 C C . ALA A 1 620 ? -3.402 7.563 17.852 1.00 97.69 620 ALA A C 1
ATOM 4823 O O . ALA A 1 620 ? -4.289 6.710 17.883 1.00 97.69 620 ALA A O 1
ATOM 4824 N N . LEU A 1 621 ? -2.952 8.142 18.972 1.00 97.00 621 LEU A N 1
ATOM 4825 C CA . LEU A 1 621 ? -3.521 7.873 20.296 1.00 97.00 621 LEU A CA 1
ATOM 4826 C C . LEU A 1 621 ? -4.859 8.593 20.506 1.00 97.00 621 LEU A C 1
ATOM 4828 O O . LEU A 1 621 ? -5.743 8.043 21.162 1.00 97.00 621 LEU A O 1
ATOM 4832 N N . VAL A 1 622 ? -5.035 9.779 19.921 1.00 96.94 622 VAL A N 1
ATOM 4833 C CA . VAL A 1 622 ? -6.333 10.469 19.879 1.00 96.94 622 VAL A CA 1
ATOM 4834 C C . VAL A 1 622 ? -7.304 9.710 18.980 1.00 96.94 622 VAL A C 1
ATOM 4836 O O . VAL A 1 622 ? -8.416 9.396 19.410 1.00 96.94 622 VAL A O 1
ATOM 4839 N N . LEU A 1 623 ? -6.858 9.301 17.791 1.00 97.06 623 LEU A N 1
ATOM 4840 C CA . LEU A 1 623 ? -7.620 8.432 16.901 1.00 97.06 623 LEU A CA 1
ATOM 4841 C C . LEU A 1 623 ? -8.048 7.131 17.600 1.00 97.06 623 LEU A C 1
ATOM 4843 O O . LEU A 1 623 ? -9.205 6.739 17.476 1.00 97.06 623 LEU A O 1
ATOM 4847 N N . LYS A 1 624 ? -7.188 6.528 18.438 1.00 97.56 624 LYS A N 1
ATOM 4848 C CA . LYS A 1 624 ? -7.549 5.371 19.281 1.00 97.56 624 LYS A CA 1
ATOM 4849 C C . LYS A 1 624 ? -8.726 5.646 20.206 1.00 97.56 624 LYS A C 1
ATOM 4851 O O . LYS A 1 624 ? -9.590 4.782 20.359 1.00 97.56 624 LYS A O 1
ATOM 4856 N N . GLN A 1 625 ? -8.765 6.809 20.849 1.00 97.88 625 GLN A N 1
ATOM 4857 C CA . GLN A 1 625 ? -9.878 7.170 21.728 1.00 97.88 625 GLN A CA 1
ATOM 4858 C C . GLN A 1 625 ? -11.168 7.359 20.928 1.00 97.88 625 GLN A C 1
ATOM 4860 O O . GLN A 1 625 ? -12.202 6.812 21.312 1.00 97.88 625 GLN A O 1
ATOM 4865 N N . MET A 1 626 ? -11.089 8.024 19.772 1.00 97.50 626 MET A N 1
ATOM 4866 C CA . MET A 1 626 ? -12.228 8.194 18.866 1.00 97.50 626 MET A CA 1
ATOM 4867 C C . MET A 1 626 ? -12.726 6.858 18.305 1.00 97.50 626 MET A C 1
ATOM 4869 O O . MET A 1 626 ? -13.923 6.593 18.324 1.00 97.50 626 MET A O 1
ATOM 4873 N N . GLY A 1 627 ? -11.834 5.975 17.859 1.00 96.81 627 GLY A N 1
ATOM 4874 C CA . GLY A 1 627 ? -12.192 4.634 17.396 1.00 96.81 627 GLY A CA 1
ATOM 4875 C C . GLY A 1 627 ? -12.746 3.756 18.523 1.00 96.81 627 GLY A C 1
ATOM 4876 O O . GLY A 1 627 ? -13.677 2.981 18.310 1.00 96.81 627 GLY A O 1
ATOM 4877 N N . GLY A 1 628 ? -12.249 3.932 19.752 1.00 97.00 628 GLY A N 1
ATOM 4878 C CA . GLY A 1 628 ? -12.831 3.351 20.963 1.00 97.00 628 GLY A CA 1
ATOM 4879 C C . GLY A 1 628 ? -14.280 3.792 21.181 1.00 97.00 628 GLY A C 1
ATOM 4880 O O . GLY A 1 628 ? -15.152 2.939 21.364 1.00 97.00 628 GLY A O 1
ATOM 4881 N N . PHE A 1 629 ? -14.547 5.098 21.066 1.00 97.81 629 PHE A N 1
ATOM 4882 C CA . PHE A 1 629 ? -15.899 5.657 21.089 1.00 97.81 629 PHE A CA 1
ATOM 4883 C C . PHE A 1 629 ? -16.768 5.073 19.974 1.00 97.81 629 PHE A C 1
ATOM 4885 O O . PHE A 1 629 ? -17.833 4.535 20.264 1.00 97.81 629 PHE A O 1
ATOM 4892 N N . VAL A 1 630 ? -16.305 5.102 18.717 1.00 97.50 630 VAL A N 1
ATOM 4893 C CA . VAL A 1 630 ? -17.046 4.569 17.560 1.00 97.50 630 VAL A CA 1
ATOM 4894 C C . VAL A 1 630 ? -17.417 3.109 17.789 1.00 97.50 630 VAL A C 1
ATOM 4896 O O . VAL A 1 630 ? -18.583 2.741 17.658 1.00 97.50 630 VAL A O 1
ATOM 4899 N N . ARG A 1 631 ? -16.459 2.279 18.209 1.00 95.38 631 ARG A N 1
ATOM 4900 C CA . ARG A 1 631 ? -16.686 0.861 18.497 1.00 95.38 631 ARG A CA 1
ATOM 4901 C C . ARG A 1 631 ? -17.673 0.649 19.643 1.00 95.38 631 ARG A C 1
ATOM 4903 O O . ARG A 1 631 ? -18.520 -0.233 19.556 1.00 95.38 631 ARG A O 1
ATOM 4910 N N . ALA A 1 632 ? -17.554 1.413 20.727 1.00 95.44 632 ALA A N 1
ATOM 4911 C CA . ALA A 1 632 ? -18.437 1.281 21.882 1.00 95.44 632 ALA A CA 1
ATOM 4912 C C . ALA A 1 632 ? -19.864 1.763 21.568 1.00 95.44 632 ALA A C 1
ATOM 4914 O O . ALA A 1 632 ? -20.830 1.111 21.960 1.00 95.44 632 ALA A O 1
ATOM 4915 N N . ALA A 1 633 ? -19.996 2.864 20.827 1.00 96.75 633 ALA A N 1
ATOM 4916 C CA . ALA A 1 633 ? -21.254 3.538 20.526 1.00 96.75 633 ALA A CA 1
ATOM 4917 C C . ALA A 1 633 ? -21.866 3.160 19.163 1.00 96.75 633 ALA A C 1
ATOM 4919 O O . ALA A 1 633 ? -22.891 3.731 18.794 1.00 96.75 633 ALA A O 1
ATOM 4920 N N . THR A 1 634 ? -21.300 2.185 18.437 1.00 96.88 634 THR A N 1
ATOM 4921 C CA . THR A 1 634 ? -21.795 1.722 17.121 1.00 96.88 634 THR A CA 1
ATOM 4922 C C . THR A 1 634 ? -23.316 1.506 17.081 1.00 96.88 634 THR A C 1
ATOM 4924 O O . THR A 1 634 ? -23.930 2.034 16.155 1.00 96.88 634 THR A O 1
ATOM 4927 N N . PRO A 1 635 ? -23.966 0.850 18.074 1.00 94.44 635 PRO A N 1
ATOM 4928 C CA . PRO A 1 635 ? -25.419 0.647 18.046 1.00 94.44 635 PRO A CA 1
ATOM 4929 C C . PRO A 1 635 ? -26.236 1.941 17.940 1.00 94.44 635 PRO A C 1
ATOM 4931 O O . PRO A 1 635 ? -27.334 1.930 17.395 1.00 94.44 635 PRO A O 1
ATOM 4934 N N . VAL A 1 636 ? -25.702 3.054 18.450 1.00 96.38 636 VAL A N 1
ATOM 4935 C CA . VAL A 1 636 ? -26.360 4.364 18.414 1.00 96.38 636 VAL A CA 1
ATOM 4936 C C . VAL A 1 636 ? -25.914 5.168 17.194 1.00 96.38 636 VAL A C 1
ATOM 4938 O O . VAL A 1 636 ? -26.761 5.723 16.497 1.00 96.38 636 VAL A O 1
ATOM 4941 N N . LEU A 1 637 ? -24.606 5.205 16.911 1.00 97.31 637 LEU A N 1
ATOM 4942 C CA . LEU A 1 637 ? -24.027 5.992 15.814 1.00 97.31 637 LEU A CA 1
ATOM 4943 C C . LEU A 1 637 ? -24.486 5.529 14.430 1.00 97.31 637 LEU A C 1
ATOM 4945 O O . LEU A 1 637 ? -24.634 6.351 13.530 1.00 97.31 637 LEU A O 1
ATOM 4949 N N . ALA A 1 638 ? -24.735 4.232 14.257 1.00 97.00 638 ALA A N 1
ATOM 4950 C CA . ALA A 1 638 ? -25.083 3.677 12.956 1.00 97.00 638 ALA A CA 1
ATOM 4951 C C . ALA A 1 638 ? -26.528 3.997 12.515 1.00 97.00 638 ALA A C 1
ATOM 4953 O O . ALA A 1 638 ? -26.913 3.652 11.400 1.00 97.00 638 ALA A O 1
ATOM 4954 N N . GLU A 1 639 ? -27.335 4.650 13.361 1.00 97.00 639 GLU A N 1
ATOM 4955 C CA . GLU A 1 639 ? -28.709 5.068 13.055 1.00 97.00 639 GLU A CA 1
ATOM 4956 C C . GLU A 1 639 ? -29.048 6.398 13.737 1.00 97.00 639 GLU A C 1
ATOM 4958 O O . GLU A 1 639 ? -29.791 6.471 14.715 1.00 97.00 639 GLU A O 1
ATOM 4963 N N . MET A 1 640 ? -28.456 7.475 13.220 1.00 96.06 640 MET A N 1
ATOM 4964 C CA . MET A 1 640 ? -28.672 8.829 13.729 1.00 96.06 640 MET A CA 1
ATOM 4965 C C . MET A 1 640 ? -29.641 9.633 12.861 1.00 96.06 640 MET A C 1
ATOM 4967 O O . MET A 1 640 ? -29.495 9.706 11.642 1.00 96.06 640 MET A O 1
ATOM 4971 N N . ASP A 1 641 ? -30.584 10.298 13.521 1.00 96.19 641 ASP A N 1
ATOM 4972 C CA . ASP A 1 641 ? -31.393 11.389 12.990 1.00 96.19 641 ASP A CA 1
ATOM 4973 C C . ASP A 1 641 ? -30.988 12.711 13.644 1.00 96.19 641 ASP A C 1
ATOM 4975 O O . ASP A 1 641 ? -30.465 12.744 14.758 1.00 96.19 641 ASP A O 1
ATOM 4979 N N . LYS A 1 642 ? -31.287 13.828 12.981 1.00 96.44 642 LYS A N 1
ATOM 4980 C CA . LYS A 1 642 ? -31.074 15.155 13.557 1.00 96.44 642 LYS A CA 1
ATOM 4981 C C . LYS A 1 642 ? -32.051 15.375 14.714 1.00 96.44 642 LYS A C 1
ATOM 4983 O O . LYS A 1 642 ? -33.254 15.173 14.550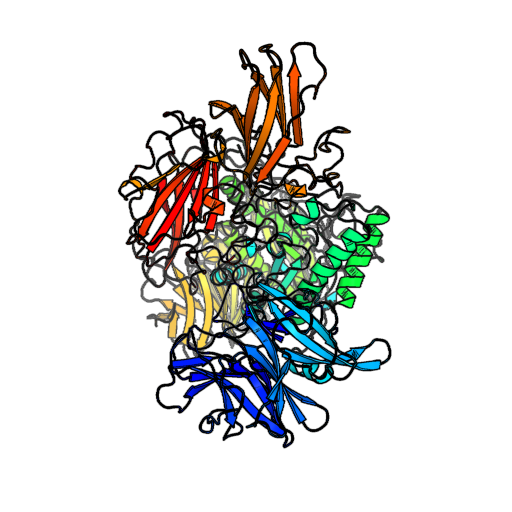 1.00 96.44 642 LYS A O 1
ATOM 4988 N N . GLY A 1 643 ? -31.529 15.783 15.864 1.00 96.19 643 GLY A N 1
ATOM 4989 C CA . GLY A 1 643 ? -32.304 16.161 17.040 1.00 96.19 643 GLY A CA 1
ATOM 4990 C C . GLY A 1 643 ? -32.701 17.639 17.044 1.00 96.19 643 GLY A C 1
ATOM 4991 O O . GLY A 1 643 ? -32.366 18.411 16.141 1.00 96.19 643 GLY A O 1
ATOM 4992 N N . GLU A 1 644 ? -33.415 18.028 18.099 1.00 94.50 644 GLU A N 1
ATOM 4993 C CA . GLU A 1 644 ? -33.756 19.424 18.395 1.00 94.50 644 GLU A CA 1
ATOM 4994 C C . GLU A 1 644 ? -32.497 20.288 18.552 1.00 94.50 644 GLU A C 1
ATOM 4996 O O . GLU A 1 644 ? -31.472 19.829 19.065 1.00 94.50 644 GLU A O 1
ATOM 5001 N N . VAL A 1 645 ? -32.578 21.555 18.142 1.00 95.75 645 VAL A N 1
ATOM 5002 C CA . VAL A 1 645 ? -31.472 22.505 18.323 1.00 95.75 645 VAL A CA 1
ATOM 5003 C C . VAL A 1 645 ? -31.338 22.841 19.805 1.00 95.75 645 VAL A C 1
ATOM 5005 O O . VAL A 1 645 ? -32.311 23.219 20.453 1.00 95.75 645 VAL A O 1
ATOM 5008 N N . LEU A 1 646 ? -30.120 22.731 20.330 1.00 96.25 646 LEU A N 1
ATOM 5009 C CA . LEU A 1 646 ? -29.801 23.049 21.718 1.00 96.25 646 LEU A CA 1
ATOM 5010 C C . LEU A 1 646 ? -28.957 24.322 21.780 1.00 96.25 646 LEU A C 1
ATOM 5012 O O . LEU A 1 646 ? -28.047 24.505 20.972 1.00 96.25 646 LEU A O 1
ATOM 5016 N N . ASP A 1 647 ? -29.248 25.183 22.754 1.00 95.19 647 ASP A N 1
ATOM 5017 C CA . ASP A 1 647 ? -28.471 26.393 23.022 1.00 95.19 647 ASP A CA 1
ATOM 5018 C C . ASP A 1 647 ? -27.358 26.088 24.045 1.00 95.19 647 ASP A C 1
ATOM 5020 O O . ASP A 1 647 ? -27.674 25.751 25.192 1.00 95.19 647 ASP A O 1
ATOM 5024 N N . PRO A 1 648 ? -26.067 26.182 23.665 1.00 94.94 648 PRO A N 1
ATOM 5025 C CA . PRO A 1 648 ? -24.945 25.990 24.582 1.00 94.94 648 PRO A CA 1
ATOM 5026 C C . PRO A 1 648 ? -24.676 27.206 25.488 1.00 94.94 648 PRO A C 1
ATOM 5028 O O . PRO A 1 648 ? -23.725 27.181 26.272 1.00 94.94 648 PRO A O 1
ATOM 5031 N N . GLY A 1 649 ? -25.438 28.298 25.346 1.00 93.12 649 GLY A N 1
ATOM 5032 C CA . GLY A 1 649 ? -25.252 29.541 26.098 1.00 93.12 649 GLY A CA 1
ATOM 5033 C C . GLY A 1 649 ? -23.973 30.307 25.737 1.00 93.12 649 GLY A C 1
ATOM 5034 O O . GLY A 1 649 ? -23.672 31.326 26.356 1.00 93.12 649 GLY A O 1
ATOM 5035 N N . ASN A 1 650 ? -23.213 29.832 24.744 1.00 92.62 650 ASN A N 1
ATOM 5036 C CA . ASN A 1 650 ? -21.972 30.434 24.269 1.00 92.62 650 ASN A CA 1
ATOM 5037 C C . ASN A 1 650 ? -21.865 30.300 22.743 1.00 92.62 650 ASN A C 1
ATOM 5039 O O . ASN A 1 650 ? -21.692 29.203 22.219 1.00 92.62 650 ASN A O 1
ATOM 5043 N N . ALA A 1 651 ? -21.912 31.427 22.028 1.00 90.50 651 ALA A N 1
ATOM 5044 C CA . ALA A 1 651 ? -21.912 31.460 20.564 1.00 90.50 651 ALA A CA 1
ATOM 5045 C C . ALA A 1 651 ? -20.615 30.942 19.907 1.00 90.50 651 ALA A C 1
ATOM 5047 O O . ALA A 1 651 ? -20.616 30.645 18.714 1.00 90.50 651 ALA A O 1
ATOM 5048 N N . LYS A 1 652 ? -19.509 30.831 20.658 1.00 90.75 652 LYS A N 1
ATOM 5049 C CA . LYS A 1 652 ? -18.248 30.245 20.166 1.00 90.75 652 LYS A CA 1
ATOM 5050 C C . LYS A 1 652 ? -18.236 28.718 20.212 1.00 90.75 652 LYS A C 1
ATOM 5052 O O . LYS A 1 652 ? -17.376 28.094 19.589 1.00 90.75 652 LYS A O 1
ATOM 5057 N N . VAL A 1 653 ? -19.172 28.118 20.948 1.00 93.69 653 VAL A N 1
ATOM 5058 C CA . VAL A 1 653 ? -19.355 26.670 21.011 1.00 93.69 653 VAL A CA 1
ATOM 5059 C C . VAL A 1 653 ? -20.485 26.288 20.074 1.00 93.69 653 VAL A C 1
ATOM 5061 O O . VAL A 1 653 ? -21.616 26.750 20.200 1.00 93.69 653 VAL A O 1
ATOM 5064 N N . ARG A 1 654 ? -20.186 25.400 19.132 1.00 94.19 654 ARG A N 1
ATOM 5065 C CA . ARG A 1 654 ? -21.196 24.774 18.290 1.00 94.19 654 ARG A CA 1
ATOM 5066 C C . ARG A 1 654 ? -21.609 23.453 18.926 1.00 94.19 654 ARG A C 1
ATOM 5068 O O . ARG A 1 654 ? -20.765 22.582 19.110 1.00 94.19 654 ARG A O 1
ATOM 5075 N N . LEU A 1 655 ? -22.893 23.311 19.247 1.00 96.31 655 LEU A N 1
ATOM 5076 C CA . LEU A 1 655 ? -23.461 22.083 19.799 1.00 96.31 655 LEU A CA 1
ATOM 5077 C C . LEU A 1 655 ? -24.346 21.401 18.754 1.00 96.31 655 LEU A C 1
ATOM 5079 O O . LEU A 1 655 ? -25.407 21.905 18.388 1.00 96.31 655 LEU A O 1
ATOM 5083 N N . TYR A 1 656 ? -23.891 20.257 18.263 1.00 97.81 656 TYR A N 1
ATOM 5084 C CA . TYR A 1 656 ? -24.675 19.369 17.414 1.00 97.81 656 TYR A CA 1
ATOM 5085 C C . TYR A 1 656 ? -25.411 18.352 18.278 1.00 97.81 656 TYR A C 1
ATOM 5087 O O . TYR A 1 656 ? -24.907 17.948 19.327 1.00 97.81 656 TYR A O 1
ATOM 5095 N N . HIS A 1 657 ? -26.576 17.910 17.817 1.00 98.31 657 HIS A N 1
ATOM 5096 C CA . HIS A 1 657 ? -27.427 17.000 18.565 1.00 98.31 657 HIS A CA 1
ATOM 5097 C C . HIS A 1 657 ? -28.153 16.053 17.615 1.00 98.31 657 HIS A C 1
ATOM 5099 O O . HIS A 1 657 ? -29.010 16.467 16.836 1.00 98.31 657 HIS A O 1
ATOM 5105 N N . ASN A 1 658 ? -27.815 14.773 17.708 1.00 98.31 658 ASN A N 1
ATOM 5106 C CA . ASN A 1 658 ? -28.482 13.692 17.004 1.00 98.31 658 ASN A CA 1
ATOM 5107 C C . ASN A 1 658 ? -29.222 12.788 17.987 1.00 98.31 658 ASN A C 1
ATOM 5109 O O . ASN A 1 658 ? -28.855 12.675 19.157 1.00 98.31 658 ASN A O 1
ATOM 5113 N N . VAL A 1 659 ? -30.238 12.100 17.478 1.00 98.19 659 VAL A N 1
ATOM 5114 C CA . VAL A 1 659 ? -31.029 11.114 18.208 1.00 98.19 659 VAL A CA 1
ATOM 5115 C C . VAL A 1 659 ? -31.063 9.802 17.439 1.00 98.19 659 VAL A C 1
ATOM 5117 O O . VAL A 1 659 ? -31.288 9.785 16.231 1.00 98.19 659 VAL A O 1
ATOM 5120 N N . ASN A 1 660 ? -30.877 8.693 18.144 1.00 97.94 660 ASN A N 1
ATOM 5121 C CA . ASN A 1 660 ? -31.271 7.381 17.659 1.00 97.94 660 ASN A CA 1
ATOM 5122 C C . ASN A 1 660 ? -32.666 7.096 18.218 1.00 97.94 660 ASN A C 1
ATOM 5124 O O . ASN A 1 660 ? -32.822 6.773 19.396 1.00 97.94 660 ASN A O 1
ATOM 5128 N N . LYS A 1 661 ? -33.695 7.256 17.383 1.00 95.69 661 LYS A N 1
ATOM 5129 C CA . LYS A 1 661 ? -35.093 7.131 17.824 1.00 95.69 661 LYS A CA 1
ATOM 5130 C C . LYS A 1 661 ? -35.457 5.713 18.255 1.00 95.69 661 LYS A C 1
ATOM 5132 O O . LYS A 1 661 ? -36.289 5.564 19.143 1.00 95.69 661 LYS A O 1
ATOM 5137 N N . ALA A 1 662 ? -34.844 4.695 17.648 1.00 95.56 662 ALA A N 1
ATOM 5138 C CA . ALA A 1 662 ? -35.115 3.296 17.971 1.00 95.56 662 ALA A CA 1
ATOM 5139 C C . ALA A 1 662 ? -34.642 2.938 19.388 1.00 95.56 662 ALA A C 1
ATOM 5141 O O . ALA A 1 662 ? -35.319 2.199 20.098 1.00 95.56 662 ALA A O 1
ATOM 5142 N N . LEU A 1 663 ? -33.503 3.494 19.807 1.00 96.56 663 LEU A N 1
ATOM 5143 C CA . LEU A 1 663 ? -32.916 3.256 21.127 1.00 96.56 663 LEU A CA 1
ATOM 5144 C C . LEU A 1 663 ? -33.271 4.336 22.161 1.00 96.56 663 LEU A C 1
ATOM 5146 O O . LEU A 1 663 ? -33.031 4.143 23.349 1.00 96.56 663 LEU A O 1
ATOM 5150 N N . GLY A 1 664 ? -33.818 5.476 21.728 1.00 96.69 664 GLY A N 1
ATOM 5151 C CA . GLY A 1 664 ? -34.062 6.643 22.583 1.00 96.69 664 GLY A CA 1
ATOM 5152 C C . GLY A 1 664 ? -32.785 7.369 23.026 1.00 96.69 664 GLY A C 1
ATOM 5153 O O . GLY A 1 664 ? -32.846 8.230 23.901 1.00 96.69 664 GLY A O 1
ATOM 5154 N N . SER A 1 665 ? -31.632 7.022 22.448 1.00 98.19 665 SER A N 1
ATOM 5155 C CA . SER A 1 665 ? -30.328 7.576 22.814 1.00 98.19 665 SER A CA 1
ATOM 5156 C C . SER A 1 665 ? -30.018 8.865 22.065 1.00 98.19 665 SER A C 1
ATOM 5158 O O . SER A 1 665 ? -30.404 9.050 20.910 1.00 98.19 665 SER A O 1
ATOM 5160 N N . HIS A 1 666 ? -29.250 9.734 22.709 1.00 98.31 666 HIS A N 1
ATOM 5161 C CA . HIS A 1 666 ? -28.833 11.024 22.179 1.00 98.31 666 HIS A CA 1
ATOM 5162 C C . HIS A 1 666 ? -27.309 11.061 22.035 1.00 98.31 666 HIS A C 1
ATOM 5164 O O . HIS A 1 666 ? -26.581 10.627 22.931 1.00 98.31 666 HIS A O 1
ATOM 5170 N N . VAL A 1 667 ? -26.836 11.609 20.916 1.00 98.25 667 VAL A N 1
ATOM 5171 C CA . VAL A 1 667 ? -25.415 11.828 20.624 1.00 98.25 667 VAL A CA 1
ATOM 5172 C C . VAL A 1 667 ? -25.208 13.313 20.401 1.00 98.25 667 VAL A C 1
ATOM 5174 O O . VAL A 1 667 ? -25.906 13.922 19.590 1.00 98.25 667 VAL A O 1
ATOM 5177 N N . LEU A 1 668 ? -24.251 13.904 21.105 1.00 98.31 668 LEU A N 1
ATOM 5178 C CA . LEU A 1 668 ? -23.942 15.320 20.973 1.00 98.31 668 LEU A CA 1
ATOM 5179 C C . LEU A 1 668 ? -22.471 15.514 20.635 1.00 98.31 668 LEU A C 1
ATOM 5181 O O . LEU A 1 668 ? -21.613 14.807 21.155 1.00 98.31 668 LEU A O 1
ATOM 5185 N N . LEU A 1 669 ? -22.185 16.509 19.800 1.00 97.94 669 LEU A N 1
ATOM 5186 C CA . LEU A 1 669 ? -20.827 16.999 19.583 1.00 97.94 669 LEU A CA 1
ATOM 5187 C C . LEU A 1 669 ? -20.786 18.462 20.005 1.00 97.94 669 LEU A C 1
ATOM 5189 O O . LEU A 1 669 ? -21.424 19.305 19.375 1.00 97.94 669 LEU A O 1
ATOM 5193 N N . ALA A 1 670 ? -20.036 18.764 21.058 1.00 96.75 670 ALA A N 1
ATOM 5194 C CA . ALA A 1 670 ? -19.690 20.137 21.398 1.00 96.75 670 ALA A CA 1
ATOM 5195 C C . ALA A 1 670 ? -18.335 20.463 20.763 1.00 96.75 670 ALA A C 1
ATOM 5197 O O . ALA A 1 670 ? -17.370 19.737 20.987 1.00 96.75 670 ALA A O 1
ATOM 5198 N N . GLN A 1 671 ? -18.262 21.526 19.966 1.00 95.31 671 GLN A N 1
ATOM 5199 C CA . GLN A 1 671 ? -17.105 21.841 19.128 1.00 95.31 671 GLN A CA 1
ATOM 5200 C C . GLN A 1 671 ? -16.725 23.319 19.241 1.00 95.31 671 GLN A C 1
ATOM 5202 O O . GLN A 1 671 ? -17.588 24.194 19.143 1.00 95.31 671 GLN A O 1
ATOM 5207 N N . HIS A 1 672 ? -15.428 23.602 19.380 1.00 91.69 672 HIS A N 1
ATOM 5208 C CA . HIS A 1 672 ? -14.884 24.959 19.364 1.00 91.69 672 HIS A CA 1
ATOM 5209 C C . HIS A 1 672 ? -13.963 25.166 18.156 1.00 91.69 672 HIS A C 1
ATOM 5211 O O . HIS A 1 672 ? -12.858 24.632 18.082 1.00 91.69 672 HIS A O 1
ATOM 5217 N N . ASN A 1 673 ? -14.413 25.979 17.198 1.00 75.38 673 ASN A N 1
ATOM 5218 C CA . ASN A 1 673 ? -13.746 26.130 15.898 1.00 75.38 673 ASN A CA 1
ATOM 5219 C C . ASN A 1 673 ? -12.595 27.144 15.863 1.00 75.38 673 ASN A C 1
ATOM 5221 O O . ASN A 1 673 ? -11.863 27.186 14.876 1.00 75.38 673 ASN A O 1
ATOM 5225 N N . HIS A 1 674 ? -12.424 27.973 16.895 1.00 73.88 674 HIS A N 1
ATOM 5226 C CA . HIS A 1 674 ? -11.328 28.946 16.927 1.00 73.88 674 HIS A CA 1
ATOM 5227 C C . HIS A 1 674 ? -10.031 28.323 17.459 1.00 73.88 674 HIS A C 1
ATOM 5229 O O . HIS A 1 674 ? -10.071 27.351 18.206 1.00 73.88 674 HIS A O 1
ATOM 5235 N N . LEU A 1 675 ? -8.889 28.915 17.090 1.00 69.81 675 LEU A N 1
ATOM 5236 C CA . LEU A 1 675 ? -7.532 28.458 17.432 1.00 69.81 675 LEU A CA 1
ATOM 5237 C C . LEU A 1 675 ? -7.180 28.511 18.918 1.00 69.81 675 LEU A C 1
ATOM 5239 O O . LEU A 1 675 ? -6.334 27.754 19.381 1.00 69.81 675 LEU A O 1
ATOM 5243 N N . SER A 1 676 ? -7.762 29.456 19.643 1.00 78.44 676 SER A N 1
ATOM 5244 C CA . SER A 1 676 ? -7.367 29.786 21.006 1.00 78.44 676 SER A CA 1
ATOM 5245 C C . SER A 1 676 ? -8.577 30.196 21.834 1.00 78.44 676 SER A C 1
ATOM 5247 O O . SER A 1 676 ? -9.666 30.428 21.304 1.00 78.44 676 SER A O 1
ATOM 5249 N N . GLY A 1 677 ? -8.364 30.279 23.145 1.00 88.00 677 GLY A N 1
ATOM 5250 C CA . GLY A 1 677 ? -9.412 30.521 24.128 1.00 88.00 677 GLY A CA 1
ATOM 5251 C C . GLY A 1 677 ? -9.875 29.232 24.795 1.00 88.00 677 GLY A C 1
ATOM 5252 O O . GLY A 1 677 ? -9.675 28.137 24.271 1.00 88.00 677 GLY A O 1
ATOM 5253 N N . THR A 1 678 ? -10.474 29.395 25.968 1.00 93.44 678 THR A N 1
ATOM 5254 C CA . THR A 1 678 ? -11.144 28.333 26.714 1.00 93.44 678 THR A CA 1
ATOM 5255 C C . THR A 1 678 ? -12.530 28.840 27.043 1.00 93.44 678 THR A C 1
ATOM 5257 O O . THR A 1 678 ? -12.679 29.852 27.724 1.00 93.44 678 THR A O 1
ATOM 5260 N N . GLU A 1 679 ? -13.539 28.145 26.546 1.00 94.62 679 GLU A N 1
ATOM 5261 C CA . GLU A 1 679 ? -14.926 28.566 26.619 1.00 94.62 679 GLU A CA 1
ATOM 5262 C C . GLU A 1 679 ? -15.695 27.617 27.528 1.00 94.62 679 GLU A C 1
ATOM 5264 O O . GLU A 1 679 ? -15.695 26.402 27.322 1.00 94.62 679 GLU A O 1
ATOM 5269 N N . ALA A 1 680 ? -16.349 28.177 28.544 1.00 94.88 680 ALA A N 1
ATOM 5270 C CA . ALA A 1 680 ? -17.316 27.437 29.337 1.00 94.88 680 ALA A CA 1
ATOM 5271 C C . ALA A 1 680 ? -18.666 27.411 28.609 1.00 94.88 680 ALA A C 1
ATOM 5273 O O . ALA A 1 680 ? -19.056 28.400 27.979 1.00 94.88 680 ALA A O 1
ATOM 5274 N N . PHE A 1 681 ? -19.383 26.298 28.716 1.00 96.19 681 PHE A N 1
ATOM 5275 C CA . PHE A 1 681 ? -20.711 26.137 28.132 1.00 96.19 681 PHE A CA 1
ATOM 5276 C C . PHE A 1 681 ? -21.572 25.183 28.963 1.00 96.19 681 PHE A C 1
ATOM 5278 O O . PHE A 1 681 ? -21.094 24.502 29.870 1.00 96.19 681 PHE A O 1
ATOM 5285 N N . GLY A 1 682 ? -22.863 25.154 28.661 1.00 96.12 682 GLY A N 1
ATOM 5286 C CA . GLY A 1 682 ? -23.821 24.229 29.251 1.00 96.12 682 GLY A CA 1
ATOM 5287 C C . GLY A 1 682 ? -25.153 24.347 28.529 1.00 96.12 682 GLY A C 1
ATOM 5288 O O . GLY A 1 682 ? -25.433 25.364 27.907 1.00 96.12 682 GLY A O 1
ATOM 5289 N N . PHE A 1 683 ? -25.977 23.311 28.584 1.00 97.50 683 PHE A N 1
ATOM 5290 C CA . PHE A 1 683 ? -27.208 23.264 27.795 1.00 97.50 683 PHE A CA 1
ATOM 5291 C C . PHE A 1 683 ? -28.312 22.517 28.534 1.00 97.50 683 PHE A C 1
ATOM 5293 O O . PHE A 1 683 ? -28.050 21.686 29.404 1.00 97.50 683 PHE A O 1
ATOM 5300 N N . LYS A 1 684 ? -29.563 22.813 28.178 1.00 97.69 684 LYS A N 1
ATOM 5301 C CA . LYS A 1 684 ? -30.713 22.031 28.634 1.00 97.69 684 LYS A CA 1
ATOM 5302 C C . LYS A 1 684 ? -30.943 20.878 27.671 1.00 97.69 684 LYS A C 1
ATOM 5304 O O . LYS A 1 684 ? -31.058 21.107 26.472 1.00 97.69 684 LYS A O 1
ATOM 5309 N N . LEU A 1 685 ? -31.037 19.663 28.194 1.00 97.44 685 LEU A N 1
ATOM 5310 C CA . LEU A 1 685 ? -31.307 18.457 27.425 1.00 97.44 685 LEU A CA 1
ATOM 5311 C C . LEU A 1 685 ? -32.617 17.826 27.895 1.00 97.44 685 LEU A C 1
ATOM 5313 O O . LEU A 1 685 ? -32.786 17.534 29.079 1.00 97.44 685 LEU A O 1
ATOM 5317 N N . GLN A 1 686 ? -33.530 17.610 26.953 1.00 97.00 686 GLN A N 1
ATOM 5318 C CA . GLN A 1 686 ? -34.739 16.823 27.163 1.00 97.00 686 GLN A CA 1
ATOM 5319 C C . GLN A 1 686 ? -34.526 15.428 26.584 1.00 97.00 686 GLN A C 1
ATOM 5321 O O . GLN A 1 686 ? -34.253 15.300 25.391 1.00 97.00 686 GLN A O 1
ATOM 5326 N N . THR A 1 687 ? -34.708 14.398 27.405 1.00 96.62 687 THR A N 1
ATOM 5327 C CA . THR A 1 687 ? -34.712 13.002 26.953 1.00 96.62 687 THR A CA 1
ATOM 5328 C C . THR A 1 687 ? -35.925 12.261 27.518 1.00 96.62 687 THR A C 1
ATOM 5330 O O . THR A 1 687 ? -36.776 12.856 28.192 1.00 96.62 687 THR A O 1
ATOM 5333 N N . GLY A 1 688 ? -36.010 10.952 27.259 1.00 94.50 688 GLY A N 1
ATOM 5334 C CA . GLY A 1 688 ? -36.976 10.074 27.927 1.00 94.50 688 GLY A CA 1
ATOM 5335 C C . GLY A 1 688 ? -36.752 9.947 29.441 1.00 94.50 688 GLY A C 1
ATOM 5336 O O . GLY A 1 688 ? -37.675 9.581 30.162 1.00 94.50 688 GLY A O 1
ATOM 5337 N N . ASP A 1 689 ? -35.561 10.294 29.936 1.00 96.62 689 ASP A N 1
ATOM 5338 C CA . ASP A 1 689 ? -35.210 10.199 31.357 1.00 96.62 689 ASP A CA 1
ATOM 5339 C C . ASP A 1 689 ? -35.636 11.418 32.184 1.00 96.62 689 ASP A C 1
ATOM 5341 O O . ASP A 1 689 ? -35.648 11.333 33.416 1.00 96.62 689 ASP A O 1
ATOM 5345 N N . GLY A 1 690 ? -35.961 12.536 31.524 1.00 96.12 690 GLY A N 1
ATOM 5346 C CA . GLY A 1 690 ? -36.307 13.813 32.146 1.00 96.12 690 GLY A CA 1
ATOM 5347 C C . GLY A 1 690 ? -35.702 15.026 31.429 1.00 96.12 690 GLY A C 1
ATOM 5348 O O . GLY A 1 690 ? -35.171 14.926 30.321 1.00 96.12 690 GLY A O 1
ATOM 5349 N N . THR A 1 691 ? -35.796 16.190 32.075 1.00 97.00 691 THR A N 1
ATOM 5350 C CA . THR A 1 691 ? -35.146 17.436 31.640 1.00 97.00 691 THR A CA 1
ATOM 5351 C C . THR A 1 691 ? -33.945 17.723 32.531 1.00 97.00 691 THR A C 1
ATOM 5353 O O . THR A 1 691 ? -34.095 17.825 33.749 1.00 97.00 691 THR A O 1
ATOM 5356 N N . TYR A 1 692 ? -32.773 17.930 31.935 1.00 97.31 692 TYR A N 1
ATOM 5357 C CA . TYR A 1 692 ? -31.525 18.158 32.661 1.00 97.31 692 TYR A CA 1
ATOM 5358 C C . TYR A 1 692 ? -30.829 19.434 32.195 1.00 97.31 692 TYR A C 1
ATOM 5360 O O . TYR A 1 692 ? -30.773 19.713 31.002 1.00 97.31 692 TYR A O 1
ATOM 5368 N N . GLN A 1 693 ? -30.263 20.197 33.133 1.00 97.19 693 GLN A N 1
ATOM 5369 C CA . GLN A 1 693 ? -29.200 21.156 32.831 1.00 97.19 693 GLN A CA 1
ATOM 5370 C C . GLN A 1 693 ? -27.878 20.385 32.843 1.00 97.19 693 GLN A C 1
ATOM 5372 O O . GLN A 1 693 ? -27.571 19.749 33.847 1.00 97.19 693 GLN A O 1
ATOM 5377 N N . VAL A 1 694 ? -27.122 20.417 31.746 1.00 97.56 694 VAL A N 1
ATOM 5378 C CA . VAL A 1 694 ? -25.867 19.669 31.591 1.00 97.56 694 VAL A CA 1
ATOM 5379 C C . VAL A 1 694 ? -24.685 20.652 31.535 1.00 97.56 694 VAL A C 1
ATOM 5381 O O . VAL A 1 694 ? -24.660 21.496 30.633 1.00 97.56 694 VAL A O 1
ATOM 5384 N N . PRO A 1 695 ? -23.711 20.569 32.465 1.00 97.12 695 PRO A N 1
ATOM 5385 C CA . PRO A 1 695 ? -23.747 19.770 33.696 1.00 97.12 695 PRO A CA 1
ATOM 5386 C C . PRO A 1 695 ? -24.689 20.383 34.751 1.00 97.12 695 PRO A C 1
ATOM 5388 O O . PRO A 1 695 ? -25.015 21.571 34.697 1.00 97.12 695 PRO A O 1
ATOM 5391 N N . GLN A 1 696 ? -25.095 19.588 35.742 1.00 96.69 696 GLN A N 1
ATOM 5392 C CA . GLN A 1 696 ? -25.843 20.058 36.912 1.00 96.69 696 GLN A CA 1
ATOM 5393 C C . GLN A 1 696 ? -24.930 20.721 37.953 1.00 96.69 696 GLN A C 1
ATOM 5395 O O . GLN A 1 696 ? -25.379 21.594 38.696 1.00 96.69 696 GLN A O 1
ATOM 5400 N N . ALA A 1 697 ? -23.665 20.301 38.035 1.00 93.06 697 ALA A N 1
ATOM 5401 C CA . ALA A 1 697 ? -22.634 20.920 38.861 1.00 93.06 697 ALA A CA 1
ATOM 5402 C C . ALA A 1 697 ? -21.275 20.942 38.138 1.00 93.06 697 ALA A C 1
ATOM 5404 O O . ALA A 1 697 ? -20.944 20.024 37.391 1.00 93.06 697 ALA A O 1
ATOM 5405 N N . GLY A 1 698 ? -20.473 21.980 38.395 1.00 91.00 698 GLY A N 1
ATOM 5406 C CA . GLY A 1 698 ? -19.205 22.218 37.692 1.00 91.00 698 GLY A CA 1
ATOM 5407 C C . GLY A 1 698 ? -19.390 22.965 36.368 1.00 91.00 698 GLY A C 1
ATOM 5408 O O . GLY A 1 698 ? -20.433 23.583 36.135 1.00 91.00 698 GLY A O 1
ATOM 5409 N N . LYS A 1 699 ? -18.363 22.949 35.512 1.00 90.69 699 LYS A N 1
ATOM 5410 C CA . LYS A 1 699 ? -18.372 23.620 34.202 1.00 90.69 699 LYS A CA 1
ATOM 5411 C C . LYS A 1 699 ? -17.881 22.700 33.088 1.00 90.69 699 LYS A C 1
ATOM 5413 O O . LYS A 1 699 ? -16.800 22.136 33.177 1.00 90.69 699 LYS A O 1
ATOM 5418 N N . LEU A 1 700 ? -18.637 22.632 31.995 1.00 94.31 700 LEU A N 1
ATOM 5419 C CA . LEU A 1 700 ? -18.146 22.074 30.738 1.00 94.31 700 LEU A CA 1
ATOM 5420 C C . LEU A 1 700 ? -17.265 23.112 30.034 1.00 94.31 700 LEU A C 1
ATOM 5422 O O . LEU A 1 700 ? -17.669 24.266 29.892 1.00 94.31 700 LEU A O 1
ATOM 5426 N N . THR A 1 701 ? -16.080 22.705 29.591 1.00 94.88 701 THR A N 1
ATOM 5427 C CA . THR A 1 701 ? -15.072 23.568 28.959 1.00 94.88 701 THR A CA 1
ATOM 5428 C C . THR A 1 701 ? -14.637 23.013 27.608 1.00 94.88 701 THR A C 1
ATOM 5430 O O . THR A 1 701 ? -14.566 21.803 27.416 1.00 94.88 701 THR A O 1
ATOM 5433 N N . LEU A 1 702 ? -14.337 23.894 26.657 1.00 94.19 702 LEU A N 1
ATOM 5434 C CA . LEU A 1 702 ? -13.666 23.559 25.400 1.00 94.19 702 LEU A CA 1
ATOM 5435 C C . LEU A 1 702 ? -12.558 24.567 25.145 1.00 94.19 702 LEU A C 1
ATOM 5437 O O . LEU A 1 702 ? -12.786 25.774 25.214 1.00 94.19 702 LEU A O 1
ATOM 5441 N N . THR A 1 703 ? -11.367 24.077 24.832 1.00 92.25 703 THR A N 1
ATOM 5442 C CA . THR A 1 703 ? -10.269 24.926 24.370 1.00 92.25 703 THR A CA 1
ATOM 5443 C C . THR A 1 703 ? -10.330 25.124 22.858 1.00 92.25 703 THR A C 1
ATOM 5445 O O . THR A 1 703 ? -11.055 24.423 22.149 1.00 92.25 703 THR A O 1
ATOM 5448 N N . GLY A 1 704 ? -9.522 26.054 22.349 1.00 88.75 704 GLY A N 1
ATOM 5449 C CA . GLY A 1 704 ? -9.288 26.226 20.921 1.00 88.75 704 GLY A CA 1
ATOM 5450 C C . GLY A 1 704 ? -9.010 24.901 20.200 1.00 88.75 704 GLY A C 1
ATOM 5451 O O . GLY A 1 704 ? -8.196 24.107 20.665 1.00 88.75 704 GLY A O 1
ATOM 5452 N N . GLN A 1 705 ? -9.696 24.673 19.077 1.00 88.19 705 GLN A N 1
ATOM 5453 C CA . GLN A 1 705 ? -9.608 23.463 18.258 1.00 88.19 705 GLN A CA 1
ATOM 5454 C C . GLN A 1 705 ? -9.802 22.150 19.048 1.00 88.19 705 GLN A C 1
ATOM 5456 O O . GLN A 1 705 ? -9.085 21.174 18.831 1.00 88.19 705 GLN A O 1
ATOM 5461 N N . ASP A 1 706 ? -10.775 22.122 19.962 1.00 93.94 706 ASP A N 1
ATOM 5462 C CA . ASP A 1 706 ? -11.199 20.912 20.673 1.00 93.94 706 ASP A CA 1
ATOM 5463 C C . ASP A 1 706 ? -12.671 20.581 20.396 1.00 93.94 706 ASP A C 1
ATOM 5465 O O . ASP A 1 706 ? -13.482 21.438 20.017 1.00 93.94 706 ASP A O 1
ATOM 5469 N N . ALA A 1 707 ? -13.017 19.315 20.610 1.00 96.00 707 ALA A N 1
ATOM 5470 C CA . ALA A 1 707 ? -14.387 18.835 20.584 1.00 96.00 707 ALA A CA 1
ATOM 5471 C C . ALA A 1 707 ? -14.591 17.699 21.599 1.00 96.00 707 ALA A C 1
ATOM 5473 O O . ALA A 1 707 ? -13.630 17.036 22.000 1.00 96.00 707 ALA A O 1
ATOM 5474 N N . LYS A 1 708 ? -15.847 17.489 22.007 1.00 97.12 708 LYS A N 1
ATOM 5475 C CA . LYS A 1 708 ? -16.270 16.404 22.905 1.00 97.12 708 LYS A CA 1
ATOM 5476 C C . LYS A 1 708 ? -17.496 15.692 22.339 1.00 97.12 708 LYS A C 1
ATOM 5478 O O . LYS A 1 708 ? -18.497 16.352 22.044 1.00 97.12 708 LYS A O 1
ATOM 5483 N N . LEU A 1 709 ? -17.426 14.366 22.229 1.00 97.25 709 LEU A N 1
ATOM 5484 C CA . LEU A 1 709 ? -18.547 13.490 21.881 1.00 97.25 709 LEU A CA 1
ATOM 5485 C C . LEU A 1 709 ? -19.243 12.990 23.153 1.00 97.25 709 LEU A C 1
ATOM 5487 O O . LEU A 1 709 ? -18.673 12.235 23.939 1.00 97.25 709 LEU A O 1
ATOM 5491 N N . LEU A 1 710 ? -20.488 13.417 23.355 1.00 98.06 710 LEU A N 1
ATOM 5492 C CA . LEU A 1 710 ? -21.269 13.148 24.562 1.00 98.06 710 LEU A CA 1
ATOM 5493 C C . LEU A 1 710 ? -22.445 12.214 24.258 1.00 98.06 710 LEU A C 1
ATOM 5495 O O . LEU A 1 710 ? -23.026 12.261 23.171 1.00 98.06 710 LEU A O 1
ATOM 5499 N N . LEU A 1 711 ? -22.818 11.395 25.244 1.00 98.44 711 LEU A N 1
ATOM 5500 C CA . LEU A 1 711 ? -23.935 10.451 25.166 1.00 98.44 711 LEU A CA 1
ATOM 5501 C C . LEU A 1 711 ? -24.948 10.708 26.281 1.00 98.44 711 LEU A C 1
ATOM 5503 O O . LEU A 1 711 ? -24.572 11.003 27.419 1.00 98.44 711 LEU A O 1
ATOM 5507 N N . ALA A 1 712 ? -26.228 10.531 25.958 1.00 98.56 712 ALA A N 1
ATOM 5508 C CA . ALA A 1 712 ? -27.332 10.565 26.913 1.00 98.56 712 ALA A CA 1
ATOM 5509 C C . ALA A 1 712 ? -28.416 9.533 26.570 1.00 98.56 712 ALA A C 1
ATOM 5511 O O . ALA A 1 712 ? -28.548 9.124 25.415 1.00 98.56 712 ALA A O 1
ATOM 5512 N N . SER A 1 713 ? -29.161 9.098 27.590 1.00 98.19 713 SER A N 1
ATOM 5513 C CA . SER A 1 713 ? -30.140 8.000 27.533 1.00 98.19 713 SER A CA 1
ATOM 5514 C C . SER A 1 713 ? -29.581 6.770 26.809 1.00 98.19 713 SER A C 1
ATOM 5516 O O . SER A 1 713 ? -30.119 6.282 25.816 1.00 98.19 713 SER A O 1
ATOM 5518 N N . TYR A 1 714 ? -28.425 6.313 27.285 1.00 98.31 714 TYR A N 1
ATOM 5519 C CA . TYR A 1 714 ? -27.581 5.323 26.630 1.00 98.31 714 TYR A CA 1
ATOM 5520 C C . TYR A 1 714 ? -27.482 4.029 27.447 1.00 98.31 714 TYR A C 1
ATOM 5522 O O . TYR A 1 714 ? -27.271 4.053 28.664 1.00 98.31 714 TYR A O 1
ATOM 5530 N N . ALA A 1 715 ? -27.582 2.885 26.769 1.00 97.44 715 ALA A N 1
ATOM 5531 C CA . ALA A 1 715 ? -27.353 1.574 27.370 1.00 97.44 715 ALA A CA 1
ATOM 5532 C C . ALA A 1 715 ? -25.843 1.312 27.523 1.00 97.44 715 ALA A C 1
ATOM 5534 O O . ALA A 1 715 ? -25.183 0.838 26.599 1.00 97.44 715 ALA A O 1
ATOM 5535 N N . LEU A 1 716 ? -25.297 1.639 28.698 1.00 97.00 716 LEU A N 1
ATOM 5536 C CA . LEU A 1 716 ? -23.903 1.368 29.055 1.00 97.00 716 LEU A CA 1
ATOM 5537 C C . LEU A 1 716 ? -23.801 -0.067 29.590 1.00 97.00 716 LEU A C 1
ATOM 5539 O O . LEU A 1 716 ? -23.853 -0.300 30.799 1.00 97.00 716 LEU A O 1
ATOM 5543 N N . GLU A 1 717 ? -23.720 -1.033 28.678 1.00 95.56 717 GLU A N 1
ATOM 5544 C CA . GLU A 1 717 ? -23.901 -2.462 28.967 1.00 95.56 717 GLU A CA 1
ATOM 5545 C C . GLU A 1 717 ? -25.229 -2.734 29.699 1.00 95.56 717 GLU A C 1
ATOM 5547 O O . GLU A 1 717 ? -26.299 -2.417 29.181 1.00 95.56 717 GLU A O 1
ATOM 5552 N N . ARG A 1 718 ? -25.201 -3.316 30.907 1.00 97.06 718 ARG A N 1
ATOM 5553 C CA . ARG A 1 718 ? -26.408 -3.581 31.713 1.00 97.06 718 ARG A CA 1
ATOM 5554 C C . ARG A 1 718 ? -26.786 -2.381 32.594 1.00 97.06 718 ARG A C 1
ATOM 5556 O O . ARG A 1 718 ? -27.699 -2.464 33.426 1.00 97.06 718 ARG A O 1
ATOM 5563 N N . GLN A 1 719 ? -26.104 -1.252 32.418 1.00 98.00 719 GLN A N 1
ATOM 5564 C CA . GLN A 1 719 ? -26.362 0.008 33.107 1.00 98.00 719 GLN A CA 1
ATOM 5565 C C . GLN A 1 719 ? -27.162 0.962 32.223 1.00 98.00 719 GLN A C 1
ATOM 5567 O O . GLN A 1 719 ? -27.210 0.827 31.004 1.00 98.00 719 GLN A O 1
ATOM 5572 N N . HIS A 1 720 ? -27.790 1.952 32.853 1.00 97.75 720 HIS A N 1
ATOM 5573 C CA . HIS A 1 720 ? -28.484 3.026 32.147 1.00 97.75 720 HIS A CA 1
ATOM 5574 C C . HIS A 1 720 ? -27.786 4.346 32.426 1.00 97.75 720 HIS A C 1
ATOM 5576 O O . HIS A 1 720 ? -27.827 4.843 33.556 1.00 97.75 720 HIS A O 1
ATOM 5582 N N . LEU A 1 721 ? -27.131 4.882 31.400 1.00 98.56 721 LEU A N 1
ATOM 5583 C CA . LEU A 1 721 ? -26.487 6.185 31.424 1.00 98.56 721 LEU A CA 1
ATOM 5584 C C . LEU A 1 721 ? -27.512 7.251 31.051 1.00 98.56 721 LEU A C 1
ATOM 5586 O O 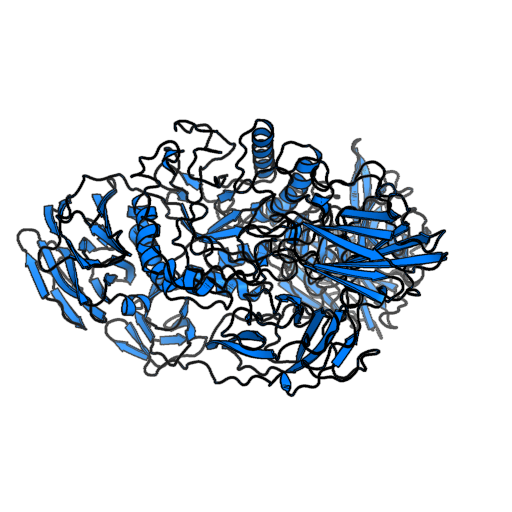. LEU A 1 721 ? -27.919 7.343 29.896 1.00 98.56 721 LEU A O 1
ATOM 5590 N N . VAL A 1 722 ? -27.891 8.078 32.024 1.00 98.69 722 VAL A N 1
ATOM 5591 C CA . VAL A 1 722 ? -28.773 9.228 31.789 1.00 98.69 722 VAL A CA 1
ATOM 5592 C C . VAL A 1 722 ? -28.031 10.256 30.941 1.00 98.69 722 VAL A C 1
ATOM 5594 O O . VAL A 1 722 ? -28.525 10.645 29.890 1.00 98.69 722 VAL A O 1
ATOM 5597 N N . TYR A 1 723 ? -26.813 10.631 31.343 1.00 98.69 723 TYR A N 1
ATOM 5598 C CA . TYR A 1 723 ? -25.826 11.305 30.493 1.00 98.69 723 TYR A CA 1
ATOM 5599 C C . TYR A 1 723 ? -24.430 11.252 31.123 1.00 98.69 723 TYR A C 1
ATOM 5601 O O . TYR A 1 723 ? -24.280 11.017 32.327 1.00 98.69 723 TYR A O 1
ATOM 5609 N N . SER A 1 724 ? -23.405 11.516 30.314 1.00 98.44 724 SER A N 1
ATOM 5610 C CA . SER A 1 724 ? -22.063 11.850 30.795 1.00 98.44 724 SER A CA 1
ATOM 5611 C C . SER A 1 724 ? -21.511 13.069 30.064 1.00 98.44 724 SER A C 1
ATOM 5613 O O . SER A 1 724 ? -21.733 13.235 28.864 1.00 98.44 724 SER A O 1
ATOM 5615 N N . THR A 1 725 ? -20.775 13.914 30.785 1.00 97.94 725 THR A N 1
ATOM 5616 C CA . THR A 1 725 ? -19.934 14.965 30.193 1.00 97.94 725 THR A CA 1
ATOM 5617 C C . THR A 1 725 ? -18.527 14.473 29.835 1.00 97.94 725 THR A C 1
ATOM 5619 O O . THR A 1 725 ? -17.753 15.220 29.236 1.00 97.94 725 THR A O 1
ATOM 5622 N N . SER A 1 726 ? -18.203 13.224 30.179 1.00 98.06 726 SER A N 1
ATOM 5623 C CA . SER A 1 726 ? -16.991 12.515 29.767 1.00 98.06 726 SER A CA 1
ATOM 5624 C C . SER A 1 726 ? -17.261 11.669 28.518 1.00 98.06 726 SER A C 1
ATOM 5626 O O . SER A 1 726 ? -18.361 11.152 28.318 1.00 98.06 726 SER A O 1
ATOM 5628 N N . GLU A 1 727 ? -16.240 11.492 27.689 1.00 98.12 727 GLU A N 1
ATOM 5629 C CA . GLU A 1 727 ? -16.319 10.727 26.446 1.00 98.12 727 GLU A CA 1
ATOM 5630 C C . GLU A 1 727 ? -16.162 9.223 26.735 1.00 98.12 727 GLU A C 1
ATOM 5632 O O . GLU A 1 727 ? -15.295 8.810 27.511 1.00 98.12 727 GLU A O 1
ATOM 5637 N N . LEU A 1 728 ? -16.993 8.381 26.111 1.00 98.31 728 LEU A N 1
ATOM 5638 C CA . LEU A 1 728 ? -16.896 6.922 26.227 1.00 98.31 728 LEU A CA 1
ATOM 5639 C C . LEU A 1 728 ? -15.739 6.393 25.373 1.00 98.31 728 LEU A C 1
ATOM 5641 O O . LEU A 1 728 ? -15.735 6.583 24.166 1.00 98.31 728 LEU A O 1
ATOM 5645 N N . GLN A 1 729 ? -14.795 5.665 25.970 1.00 97.88 729 GLN A N 1
ATOM 5646 C CA . GLN A 1 729 ? -13.682 5.050 25.234 1.00 97.88 729 GLN A CA 1
ATOM 5647 C C . GLN A 1 729 ? -13.815 3.531 25.110 1.00 97.88 729 GLN A C 1
ATOM 5649 O O . GLN A 1 729 ? -13.413 2.949 24.104 1.00 97.88 729 GLN A O 1
ATOM 5654 N N . ALA A 1 730 ? -14.345 2.857 26.132 1.00 97.62 730 ALA A N 1
ATOM 5655 C CA . ALA A 1 730 ? -14.571 1.417 26.082 1.00 97.62 730 ALA A CA 1
ATOM 5656 C C . ALA A 1 730 ? -15.696 0.989 27.022 1.00 97.62 730 ALA A C 1
ATOM 5658 O O . ALA A 1 730 ? -15.857 1.540 28.107 1.00 97.62 730 ALA A O 1
ATOM 5659 N N . GLN A 1 731 ? -16.405 -0.066 26.634 1.00 96.81 731 GLN A N 1
ATOM 5660 C CA . GLN A 1 731 ? -17.297 -0.822 27.506 1.00 96.81 731 GLN A CA 1
ATOM 5661 C C . GLN A 1 731 ? -17.213 -2.315 27.177 1.00 96.81 731 GLN A C 1
ATOM 5663 O O . GLN A 1 731 ? -16.836 -2.686 26.053 1.00 96.81 731 GLN A O 1
ATOM 5668 N N . MET A 1 732 ? -17.465 -3.156 28.177 1.00 95.56 732 MET A N 1
ATOM 5669 C CA . MET A 1 732 ? -17.551 -4.608 28.029 1.00 95.56 732 MET A CA 1
ATOM 5670 C C . MET A 1 732 ? -18.178 -5.273 29.257 1.00 95.56 732 MET A C 1
ATOM 5672 O O . MET A 1 732 ? -18.005 -4.823 30.392 1.00 95.56 732 MET A O 1
ATOM 5676 N N . GLN A 1 733 ? -18.793 -6.432 29.039 1.00 94.12 733 GLN A N 1
ATOM 5677 C CA . GLN A 1 733 ? -19.192 -7.346 30.109 1.00 94.12 733 GLN A CA 1
ATOM 5678 C C . GLN A 1 733 ? -18.022 -8.263 30.487 1.00 94.12 733 GLN A C 1
ATOM 5680 O O . GLN A 1 733 ? -17.395 -8.889 29.631 1.00 94.12 733 GLN A O 1
ATOM 5685 N N . GLN A 1 734 ? -17.737 -8.375 31.784 1.00 90.12 734 GLN A N 1
ATOM 5686 C CA . GLN A 1 734 ? -16.747 -9.288 32.359 1.00 90.12 734 GLN A CA 1
ATOM 5687 C C . GLN A 1 734 ? -17.425 -10.185 33.400 1.00 90.12 734 GLN A C 1
ATOM 5689 O O . GLN A 1 734 ? -17.390 -9.931 34.606 1.00 90.12 734 GLN A O 1
ATOM 5694 N N . GLY A 1 735 ? -18.081 -11.241 32.910 1.00 87.88 735 GLY A N 1
ATOM 5695 C CA . GLY A 1 735 ? -18.865 -12.159 33.736 1.00 87.88 735 GLY A CA 1
ATOM 5696 C C . GLY A 1 735 ? -20.042 -11.445 34.408 1.00 87.88 735 GLY A C 1
ATOM 5697 O O . GLY A 1 735 ? -20.859 -10.793 33.752 1.00 87.88 735 GLY A O 1
ATOM 5698 N N . ALA A 1 736 ? -20.119 -11.535 35.734 1.00 91.19 736 ALA A N 1
ATOM 5699 C CA . ALA A 1 736 ? -21.175 -10.889 36.513 1.00 91.19 736 ALA A CA 1
ATOM 5700 C C . ALA A 1 736 ? -21.061 -9.350 36.571 1.00 91.19 736 ALA A C 1
ATOM 5702 O O . ALA A 1 736 ? -22.006 -8.701 37.006 1.00 91.19 736 ALA A O 1
ATOM 5703 N N . ARG A 1 737 ? -19.933 -8.768 36.137 1.00 94.38 737 ARG A N 1
ATOM 5704 C CA . ARG A 1 737 ? -19.627 -7.330 36.208 1.00 94.38 737 ARG A CA 1
ATOM 5705 C C . ARG A 1 737 ? -19.649 -6.663 34.830 1.00 94.38 737 ARG A C 1
ATOM 5707 O O . ARG A 1 737 ? -19.234 -7.275 33.851 1.00 94.38 737 ARG A O 1
ATOM 5714 N N . ASP A 1 738 ? -20.025 -5.391 34.778 1.00 96.81 738 ASP A N 1
ATOM 5715 C CA . ASP A 1 738 ? -19.733 -4.486 33.661 1.00 96.81 738 ASP A CA 1
ATOM 5716 C C . ASP A 1 738 ? -18.457 -3.676 33.922 1.00 96.81 738 ASP A C 1
ATOM 5718 O O . ASP A 1 738 ? -18.148 -3.313 35.060 1.00 96.81 738 ASP A O 1
ATOM 5722 N N . LEU A 1 739 ? -17.713 -3.373 32.864 1.00 97.62 739 LEU A N 1
ATOM 5723 C CA . LEU A 1 739 ? -16.549 -2.494 32.888 1.00 97.62 739 LEU A CA 1
ATOM 5724 C C . LEU A 1 739 ? -16.736 -1.399 31.841 1.00 97.62 739 LEU A C 1
ATOM 5726 O O . LEU A 1 739 ? -16.929 -1.708 30.667 1.00 97.62 739 LEU A O 1
ATOM 5730 N N . ALA A 1 740 ? -16.624 -0.140 32.255 1.00 98.31 740 ALA A N 1
ATOM 5731 C CA . ALA A 1 740 ? -16.660 1.010 31.358 1.00 98.31 740 ALA A CA 1
ATOM 5732 C C . ALA A 1 740 ? -15.471 1.939 31.618 1.00 98.31 740 ALA A C 1
ATOM 5734 O O . ALA A 1 740 ? -15.043 2.098 32.760 1.00 98.31 740 ALA A O 1
ATOM 5735 N N . LEU A 1 741 ? -14.951 2.547 30.554 1.00 98.69 741 LEU A N 1
ATOM 5736 C CA . LEU A 1 741 ? -13.895 3.551 30.581 1.00 98.69 741 LEU A CA 1
ATOM 5737 C C . LEU A 1 741 ? -14.411 4.834 29.937 1.00 98.69 741 LEU A C 1
ATOM 5739 O O . LEU A 1 741 ? -14.714 4.851 28.741 1.00 98.69 741 LEU A O 1
ATOM 5743 N N . LEU A 1 742 ? -14.464 5.890 30.739 1.00 98.69 742 LEU A N 1
ATOM 5744 C CA . LEU A 1 742 ? -14.722 7.255 30.311 1.00 98.69 742 LEU A CA 1
ATOM 5745 C C . LEU A 1 742 ? -13.437 8.079 30.412 1.00 98.69 742 LEU A C 1
ATOM 5747 O O . LEU A 1 742 ? -12.578 7.795 31.252 1.00 98.69 742 LEU A O 1
ATOM 5751 N N . TYR A 1 743 ? -13.318 9.123 29.599 1.00 98.44 743 TYR A N 1
ATOM 5752 C CA . TYR A 1 743 ? -12.220 10.075 29.718 1.00 98.44 743 TYR A CA 1
ATOM 5753 C C . TYR A 1 743 ? -12.654 11.520 29.460 1.00 98.44 743 TYR A C 1
ATOM 5755 O O . TYR A 1 743 ? -13.721 11.789 28.911 1.00 98.44 743 TYR A O 1
ATOM 5763 N N . GLY A 1 744 ? -11.805 12.459 29.859 1.00 97.31 744 GLY A N 1
ATOM 5764 C CA . GLY A 1 744 ? -11.957 13.883 29.571 1.00 97.31 744 GLY A CA 1
ATOM 5765 C C . GLY A 1 744 ? -10.607 14.588 29.586 1.00 97.31 744 GLY A C 1
ATOM 5766 O O . GLY A 1 744 ? -9.579 13.973 29.878 1.00 97.31 744 GLY A O 1
ATOM 5767 N N . ARG A 1 745 ? -10.574 15.878 29.238 1.00 95.69 745 ARG A N 1
ATOM 5768 C CA . ARG A 1 745 ? -9.310 16.629 29.243 1.00 95.69 745 ARG A CA 1
ATOM 5769 C C . ARG A 1 745 ? -8.818 16.784 30.674 1.00 95.69 745 ARG A C 1
ATOM 5771 O O . ARG A 1 745 ? -9.615 16.881 31.601 1.00 95.69 745 ARG A O 1
ATOM 5778 N N . ASN A 1 746 ? -7.500 16.791 30.840 1.00 94.50 746 ASN A N 1
ATOM 5779 C CA . ASN A 1 746 ? -6.881 16.954 32.148 1.00 94.50 746 ASN A CA 1
ATOM 5780 C C . ASN A 1 746 ? -7.417 18.217 32.840 1.00 94.50 746 ASN A C 1
ATOM 5782 O O . ASN A 1 746 ? -7.526 19.255 32.198 1.00 94.50 746 ASN A O 1
ATOM 5786 N N . VAL A 1 747 ? -7.732 18.097 34.128 1.00 93.88 747 VAL A N 1
ATOM 5787 C CA . VAL A 1 747 ? -8.310 19.118 35.019 1.00 93.88 747 VAL A CA 1
ATOM 5788 C C . VAL A 1 747 ? -9.705 19.659 34.666 1.00 93.88 747 VAL A C 1
ATOM 5790 O O . VAL A 1 747 ? -10.225 20.471 35.432 1.00 93.88 747 VAL A O 1
ATOM 5793 N N . ASP A 1 748 ? -10.353 19.190 33.595 1.00 95.25 748 ASP A N 1
ATOM 5794 C CA . ASP A 1 748 ? -11.754 19.538 33.318 1.00 95.25 748 ASP A CA 1
ATOM 5795 C C . ASP A 1 748 ? -12.688 18.914 34.368 1.00 95.25 748 ASP A C 1
ATOM 5797 O O . ASP A 1 748 ? -12.499 17.759 34.780 1.00 95.25 748 ASP A O 1
ATOM 5801 N N . ASP A 1 749 ? -13.748 19.641 34.731 1.00 97.19 749 ASP A N 1
ATOM 5802 C CA . ASP A 1 749 ? -14.854 19.079 35.507 1.00 97.19 749 ASP A CA 1
ATOM 5803 C C . ASP A 1 749 ? -15.584 18.007 34.680 1.00 97.19 749 ASP A C 1
ATOM 5805 O O . ASP A 1 749 ? -15.823 18.146 33.477 1.00 97.19 749 ASP A O 1
ATOM 5809 N N . GLY A 1 750 ? -15.966 16.923 35.343 1.00 97.44 750 GLY A N 1
ATOM 5810 C CA . GLY A 1 750 ? -16.733 15.826 34.780 1.00 97.44 750 GLY A CA 1
ATOM 5811 C C . GLY A 1 750 ? -17.949 15.487 35.635 1.00 97.44 750 GLY A C 1
ATOM 5812 O O . GLY A 1 750 ? -17.942 15.611 36.862 1.00 97.44 750 GLY A O 1
ATOM 5813 N N . GLU A 1 751 ? -19.009 15.051 34.967 1.00 98.38 751 GLU A N 1
ATOM 5814 C CA . GLU A 1 751 ? -20.265 14.642 35.571 1.00 98.38 751 GLU A CA 1
ATOM 5815 C C . GLU A 1 751 ? -20.820 13.425 34.826 1.00 98.38 751 GLU A C 1
ATOM 5817 O O . GLU A 1 751 ? -20.983 13.448 33.607 1.00 98.38 751 GLU A O 1
ATOM 5822 N N . THR A 1 752 ? -21.128 12.358 35.561 1.00 98.62 752 THR A N 1
ATOM 5823 C CA . THR A 1 752 ? -21.774 11.154 35.021 1.00 98.62 752 THR A CA 1
ATOM 5824 C C . THR A 1 752 ? -23.002 10.820 35.853 1.00 98.62 752 THR A C 1
ATOM 5826 O O . THR A 1 752 ? -22.907 10.717 37.078 1.00 98.62 752 THR A O 1
ATOM 5829 N N . VAL A 1 753 ? -24.146 10.626 35.193 1.00 98.69 753 VAL A N 1
ATOM 5830 C CA . VAL A 1 753 ? -25.428 10.312 35.836 1.00 98.69 753 VAL A CA 1
ATOM 5831 C C . VAL A 1 753 ? -25.934 8.947 35.382 1.00 98.69 753 VAL A C 1
ATOM 5833 O O . VAL A 1 753 ? -26.121 8.701 34.192 1.00 98.69 753 VAL A O 1
ATOM 5836 N N . LEU A 1 754 ? -26.175 8.054 36.341 1.00 98.69 754 LEU A N 1
ATOM 5837 C CA . LEU A 1 754 ? -26.663 6.691 36.124 1.00 98.69 754 LEU A CA 1
ATOM 5838 C C . LEU A 1 754 ? -28.019 6.486 36.813 1.00 98.69 754 LEU A C 1
ATOM 5840 O O . LEU A 1 754 ? -28.207 6.935 37.943 1.00 98.69 754 LEU A O 1
ATOM 5844 N N . ARG A 1 755 ? -28.937 5.753 36.173 1.00 97.88 755 ARG A N 1
ATOM 5845 C CA . ARG A 1 755 ? -30.295 5.503 36.693 1.00 97.88 755 ARG A CA 1
ATOM 5846 C C . ARG A 1 755 ? -30.415 4.155 37.402 1.00 97.88 755 ARG A C 1
ATOM 5848 O O . ARG A 1 755 ? -30.154 3.101 36.809 1.00 97.88 755 ARG A O 1
ATOM 5855 N N . TYR A 1 756 ? -30.942 4.174 38.623 1.00 97.88 756 TYR A N 1
ATOM 5856 C CA . TYR A 1 756 ? -31.224 2.986 39.430 1.00 97.88 756 TYR A CA 1
ATOM 5857 C C . TYR A 1 756 ? -32.620 3.036 40.056 1.00 97.88 756 TYR A C 1
ATOM 5859 O O . TYR A 1 756 ? -33.155 4.104 40.333 1.00 97.88 756 TYR A O 1
ATOM 5867 N N . ALA A 1 757 ? -33.196 1.862 40.327 1.00 95.62 757 ALA A N 1
ATOM 5868 C CA . ALA A 1 757 ? -34.500 1.752 40.988 1.00 95.62 757 ALA A CA 1
ATOM 5869 C C . ALA A 1 757 ? -34.454 2.117 42.487 1.00 95.62 757 ALA A C 1
ATOM 5871 O O . ALA A 1 757 ? -35.470 2.456 43.083 1.00 95.62 757 ALA A O 1
ATOM 5872 N N . ALA A 1 758 ? -33.274 2.032 43.104 1.00 96.44 758 ALA A N 1
ATOM 5873 C CA . ALA A 1 758 ? -33.010 2.400 44.492 1.00 96.44 758 ALA A CA 1
ATOM 5874 C C . ALA A 1 758 ? -31.557 2.877 44.625 1.00 96.44 758 ALA A C 1
ATOM 5876 O O . ALA A 1 758 ? -30.765 2.710 43.698 1.00 96.44 758 ALA A O 1
ATOM 5877 N N . LYS A 1 759 ? -31.183 3.442 45.779 1.00 97.56 759 LYS A N 1
ATOM 5878 C CA . LYS A 1 759 ? -29.820 3.941 46.008 1.00 97.56 759 LYS A CA 1
ATOM 5879 C C . LYS A 1 759 ? -28.797 2.794 45.903 1.00 97.56 759 LYS A C 1
ATOM 5881 O O . LYS A 1 759 ? -28.860 1.878 46.727 1.00 97.56 759 LYS A O 1
ATOM 5886 N N . PRO A 1 760 ? -27.848 2.825 44.949 1.00 98.00 760 PRO A N 1
ATOM 5887 C CA . PRO A 1 760 ? -26.814 1.802 44.843 1.00 98.00 760 PRO A CA 1
ATOM 5888 C C . PRO A 1 760 ? -25.704 2.011 45.886 1.00 98.00 760 PRO A C 1
ATOM 5890 O O . PRO A 1 760 ? -25.546 3.092 46.462 1.00 98.00 760 PRO A O 1
ATOM 5893 N N . THR A 1 761 ? -24.887 0.983 46.101 1.00 98.25 761 THR A N 1
ATOM 5894 C CA . THR A 1 761 ? -23.634 1.089 46.855 1.00 98.25 761 THR A CA 1
ATOM 5895 C C . THR A 1 761 ? -22.526 1.578 45.931 1.00 98.25 761 THR A C 1
ATOM 5897 O O . THR A 1 761 ? -22.260 0.950 44.909 1.00 98.25 761 THR A O 1
ATOM 5900 N N . VAL A 1 762 ? -21.855 2.668 46.310 1.00 98.38 762 VAL A N 1
ATOM 5901 C CA . VAL A 1 762 ? -20.739 3.260 45.558 1.00 98.38 762 VAL A CA 1
ATOM 5902 C C . VAL A 1 762 ? -19.470 3.189 46.397 1.00 98.38 762 VAL A C 1
ATOM 5904 O O . VAL A 1 762 ? -19.432 3.711 47.511 1.00 98.38 762 VAL A O 1
ATOM 5907 N N . LYS A 1 763 ? -18.426 2.556 45.862 1.00 98.00 763 LYS A N 1
ATOM 5908 C CA . LYS A 1 763 ? -17.107 2.444 46.486 1.00 98.00 763 LYS A CA 1
ATOM 5909 C C . LYS A 1 763 ? -16.049 3.058 45.574 1.00 98.00 763 LYS A C 1
ATOM 5911 O O . LYS A 1 763 ? -15.797 2.553 44.483 1.00 98.00 763 LYS A O 1
ATOM 5916 N N . LEU A 1 764 ? -15.401 4.116 46.051 1.00 97.25 764 LEU A N 1
ATOM 5917 C CA . LEU A 1 764 ? -14.199 4.674 45.434 1.00 97.25 764 LEU A CA 1
ATOM 5918 C C . LEU A 1 764 ? -13.017 3.755 45.753 1.00 97.25 764 LEU A C 1
ATOM 5920 O O . LEU A 1 764 ? -12.605 3.645 46.906 1.00 97.25 764 LEU A O 1
ATOM 5924 N N . LEU A 1 765 ? -12.513 3.055 44.741 1.00 96.94 765 LEU A N 1
ATOM 5925 C CA . LEU A 1 765 ? -11.321 2.210 44.856 1.00 96.94 765 LEU A CA 1
ATOM 5926 C C . LEU A 1 765 ? -10.048 3.051 44.710 1.00 96.94 765 LEU A C 1
ATOM 5928 O O . LEU A 1 765 ? -9.040 2.778 45.359 1.00 96.94 765 LEU A O 1
ATOM 5932 N N . ARG A 1 766 ? -10.105 4.089 43.867 1.00 94.81 766 ARG A N 1
ATOM 5933 C CA . ARG A 1 766 ? -9.011 5.030 43.611 1.00 94.81 766 ARG A CA 1
ATOM 5934 C C . ARG A 1 766 ? -9.551 6.369 43.110 1.00 94.81 766 ARG A C 1
ATOM 5936 O O . ARG A 1 766 ? -10.610 6.407 42.487 1.00 94.81 766 ARG A O 1
ATOM 5943 N N . GLY A 1 767 ? -8.791 7.441 43.327 1.00 95.50 767 GLY A N 1
ATOM 5944 C CA . GLY A 1 767 ? -9.146 8.789 42.882 1.00 95.50 767 GLY A CA 1
ATOM 5945 C C . GLY A 1 767 ? -10.224 9.437 43.751 1.00 95.50 767 GLY A C 1
ATOM 5946 O O . GLY A 1 767 ? -10.566 8.929 44.820 1.00 95.50 767 GLY A O 1
ATOM 5947 N N . GLN A 1 768 ? -10.736 10.583 43.305 1.00 95.50 768 GLN A N 1
ATOM 5948 C CA . GLN A 1 768 ? -11.726 11.371 44.038 1.00 95.50 768 GLN A CA 1
ATOM 5949 C C . GLN A 1 768 ? -12.935 11.667 43.151 1.00 95.50 768 GLN A C 1
ATOM 5951 O O . GLN A 1 768 ? -12.787 12.168 42.040 1.00 95.50 768 GLN A O 1
ATOM 5956 N N . ALA A 1 769 ? -14.133 11.381 43.660 1.00 97.12 769 ALA A N 1
ATOM 5957 C CA . ALA A 1 769 ? -15.390 11.817 43.066 1.00 97.12 769 ALA A CA 1
ATOM 5958 C C . ALA A 1 769 ? -16.410 12.107 44.172 1.00 97.12 769 ALA A C 1
ATOM 5960 O O . ALA A 1 769 ? -16.466 11.408 45.186 1.00 97.12 769 ALA A O 1
ATOM 5961 N N . GLN A 1 770 ? -17.240 13.120 43.966 1.00 97.94 770 GLN A N 1
ATOM 5962 C CA . GLN A 1 770 ? -18.394 13.403 44.801 1.00 97.94 770 GLN A CA 1
ATOM 5963 C C . GLN A 1 770 ? -19.581 12.554 44.340 1.00 97.94 770 GLN A C 1
ATOM 5965 O O . GLN A 1 770 ? -19.938 12.550 43.163 1.00 97.94 770 GLN A O 1
ATOM 5970 N N . VAL A 1 771 ? -20.207 11.857 45.287 1.00 98.06 771 VAL A N 1
ATOM 5971 C CA . VAL A 1 771 ? -21.340 10.959 45.041 1.00 98.06 771 VAL A CA 1
ATOM 5972 C C . VAL A 1 771 ? -22.623 11.626 45.525 1.00 98.06 771 VAL A C 1
ATOM 5974 O O . VAL A 1 771 ? -22.777 11.882 46.718 1.00 98.06 771 VAL A O 1
ATOM 5977 N N . ASN A 1 772 ? -23.559 11.873 44.614 1.00 97.81 772 ASN A N 1
ATOM 5978 C CA . ASN A 1 772 ? -24.857 12.474 44.900 1.00 97.81 772 ASN A CA 1
ATOM 5979 C C . ASN A 1 772 ? -25.978 11.506 44.490 1.00 97.81 772 ASN A C 1
ATOM 5981 O O . ASN A 1 772 ? -25.915 10.897 43.426 1.00 97.81 772 ASN A O 1
ATOM 5985 N N . TRP A 1 773 ? -27.000 11.354 45.335 1.00 97.81 773 TRP A N 1
ATOM 5986 C CA . TRP A 1 773 ? -28.159 10.496 45.065 1.00 97.81 773 TRP A CA 1
ATOM 5987 C C . TRP A 1 773 ? -29.441 11.321 45.085 1.00 97.81 773 TRP A C 1
ATOM 5989 O O . TRP A 1 773 ? -29.764 11.921 46.112 1.00 97.81 773 TRP A O 1
ATOM 5999 N N . ASP A 1 774 ? -30.179 11.294 43.981 1.00 97.00 774 ASP A N 1
ATOM 6000 C CA . ASP A 1 774 ? -31.524 11.842 43.881 1.00 97.00 774 ASP A CA 1
ATOM 6001 C C . ASP A 1 774 ? -32.554 10.706 43.901 1.00 97.00 774 ASP A C 1
ATOM 6003 O O . ASP A 1 774 ? -32.762 9.996 42.917 1.00 97.00 774 ASP A O 1
ATOM 6007 N N . ALA A 1 775 ? -33.229 10.552 45.041 1.00 94.94 775 ALA A N 1
ATOM 6008 C CA . ALA A 1 775 ? -34.243 9.521 45.231 1.00 94.94 775 ALA A CA 1
ATOM 6009 C C . ALA A 1 775 ? -35.507 9.740 44.387 1.00 94.94 775 ALA A C 1
ATOM 6011 O O . ALA A 1 775 ? -36.225 8.774 44.142 1.00 94.94 775 ALA A O 1
ATOM 6012 N N . LYS A 1 776 ? -35.797 10.979 43.961 1.00 94.25 776 LYS A N 1
ATOM 6013 C CA . LYS A 1 776 ? -37.006 11.292 43.190 1.00 94.25 776 LYS A CA 1
ATOM 6014 C C . LYS A 1 776 ? -36.913 10.714 41.785 1.00 94.25 776 LYS A C 1
ATOM 6016 O O . LYS A 1 776 ? -37.864 10.105 41.309 1.00 94.25 776 LYS A O 1
ATOM 6021 N N . ASN A 1 777 ? -35.769 10.923 41.143 1.00 93.69 777 ASN A N 1
ATOM 6022 C CA . ASN A 1 777 ? -35.532 10.480 39.774 1.00 93.69 777 ASN A CA 1
ATOM 6023 C C . ASN A 1 777 ? -34.822 9.117 39.717 1.00 93.69 777 ASN A C 1
ATOM 6025 O O . ASN A 1 777 ? -34.832 8.469 38.677 1.00 93.69 777 ASN A O 1
ATOM 6029 N N . GLY A 1 778 ? -34.237 8.658 40.829 1.00 97.06 778 GLY A N 1
ATOM 6030 C CA . GLY A 1 778 ? -33.400 7.457 40.865 1.00 97.06 778 GLY A CA 1
ATOM 6031 C C . GLY A 1 778 ? -32.004 7.694 40.281 1.00 97.06 778 GLY A C 1
ATOM 6032 O O . GLY A 1 778 ? -31.366 6.758 39.795 1.00 97.06 778 GLY A O 1
ATOM 6033 N N . ASP A 1 779 ? -31.542 8.946 40.287 1.00 98.31 779 ASP A N 1
ATOM 6034 C CA . ASP A 1 779 ? -30.300 9.365 39.646 1.00 98.31 779 ASP A CA 1
ATOM 6035 C C . ASP A 1 779 ? -29.129 9.300 40.633 1.00 98.31 779 ASP A C 1
ATOM 6037 O O . ASP A 1 779 ? -29.090 9.985 41.659 1.00 98.31 779 ASP A O 1
ATOM 6041 N N . LEU A 1 780 ? -28.131 8.488 40.292 1.00 98.62 780 LEU A N 1
ATOM 6042 C CA . LEU A 1 780 ? -26.807 8.530 40.891 1.00 98.62 780 LEU A CA 1
ATOM 6043 C C . LEU A 1 780 ? -25.927 9.464 40.060 1.00 98.62 780 LEU A C 1
ATOM 6045 O O . LEU A 1 780 ? -25.532 9.107 38.952 1.00 98.62 780 LEU A O 1
ATOM 6049 N N . ARG A 1 781 ? -25.570 10.621 40.616 1.00 98.50 781 ARG A N 1
ATOM 6050 C CA . ARG A 1 781 ? -24.673 11.594 39.985 1.00 98.50 781 ARG A CA 1
ATOM 6051 C C . ARG A 1 781 ? -23.288 11.545 40.616 1.00 98.50 781 ARG A C 1
ATOM 6053 O O . ARG A 1 781 ? -23.135 11.739 41.823 1.00 98.50 781 ARG A O 1
ATOM 6060 N N . LEU A 1 782 ? -22.283 11.333 39.780 1.00 98.62 782 LEU A N 1
ATOM 6061 C CA . LEU A 1 782 ? -20.873 11.429 40.129 1.00 98.62 782 LEU A CA 1
ATOM 6062 C C . LEU A 1 782 ? -20.317 12.734 39.567 1.00 98.62 782 LEU A C 1
ATOM 6064 O O . LEU A 1 782 ? -20.419 12.951 38.365 1.00 98.62 782 LEU A O 1
ATOM 6068 N N . ASN A 1 783 ? -19.718 13.566 40.416 1.00 98.44 783 ASN A N 1
ATOM 6069 C CA . ASN A 1 783 ? -18.982 14.764 40.007 1.00 98.44 783 ASN A CA 1
ATOM 6070 C C . ASN A 1 783 ? -17.498 14.569 40.320 1.00 98.44 783 ASN A C 1
ATOM 6072 O O . ASN A 1 783 ? -17.153 14.094 41.400 1.00 98.44 783 ASN A O 1
ATOM 6076 N N . TYR A 1 784 ? -16.617 14.905 39.392 1.00 98.00 784 TYR A N 1
ATOM 6077 C CA . TYR A 1 784 ? -15.182 14.656 39.524 1.00 98.00 784 TYR A CA 1
ATOM 6078 C C . TYR A 1 784 ? -14.386 15.649 38.686 1.00 98.00 784 TYR A C 1
ATOM 6080 O O . TYR A 1 784 ? -14.939 16.346 37.844 1.00 98.00 784 TYR A O 1
ATOM 6088 N N . GLN A 1 785 ? -13.076 15.686 38.906 1.00 97.31 785 GLN A N 1
ATOM 6089 C CA . GLN A 1 785 ? -12.138 16.376 38.032 1.00 97.31 785 GLN A CA 1
ATOM 6090 C C . GLN A 1 785 ? -11.251 15.330 37.358 1.00 97.31 785 GLN A C 1
ATOM 6092 O O . GLN A 1 785 ? -10.729 14.436 38.030 1.00 97.31 785 GLN A O 1
ATOM 6097 N N . HIS A 1 786 ? -11.076 15.417 36.041 1.00 97.56 786 HIS A N 1
ATOM 6098 C CA . HIS A 1 786 ? -10.269 14.455 35.289 1.00 97.56 786 HIS A CA 1
ATOM 6099 C C . HIS A 1 786 ? -8.783 14.602 35.646 1.00 97.56 786 HIS A C 1
ATOM 6101 O O . HIS A 1 786 ? -8.086 15.460 35.109 1.00 97.56 786 HIS A O 1
ATOM 6107 N N . THR A 1 787 ? -8.305 13.778 36.578 1.00 95.25 787 THR A N 1
ATOM 6108 C CA . THR A 1 787 ? -6.915 13.773 37.054 1.00 95.25 787 THR A CA 1
ATOM 6109 C C . THR A 1 787 ? -6.451 12.336 37.300 1.00 95.25 787 THR A C 1
ATOM 6111 O O . THR A 1 787 ? -6.927 11.643 38.202 1.00 95.25 787 THR A O 1
ATOM 6114 N N . GLY A 1 788 ? -5.525 11.848 36.476 1.00 96.44 788 GLY A N 1
ATOM 6115 C CA . GLY A 1 788 ? -5.052 10.467 36.506 1.00 96.44 788 GLY A CA 1
ATOM 6116 C C . GLY A 1 788 ? -6.156 9.453 36.196 1.00 96.44 788 GLY A C 1
ATOM 6117 O O . GLY A 1 788 ? -6.827 9.546 35.172 1.00 96.44 788 GLY A O 1
ATOM 6118 N N . LEU A 1 789 ? -6.321 8.456 37.075 1.00 97.56 789 LEU A N 1
ATOM 6119 C CA . LEU A 1 789 ? -7.339 7.405 36.970 1.00 97.56 789 LEU A CA 1
ATOM 6120 C C . LEU A 1 789 ? -8.174 7.339 38.254 1.00 97.56 789 LEU A C 1
ATOM 6122 O O . LEU A 1 789 ? -7.645 7.044 39.330 1.00 97.56 789 LEU A O 1
ATOM 6126 N N . ILE A 1 790 ? -9.480 7.537 38.113 1.00 98.38 790 ILE A N 1
ATOM 6127 C CA . ILE A 1 790 ? -10.491 7.314 39.146 1.00 98.38 790 ILE A CA 1
ATOM 6128 C C . ILE A 1 790 ? -11.141 5.951 38.880 1.00 98.38 790 ILE A C 1
ATOM 6130 O O . ILE A 1 790 ? -11.491 5.626 37.745 1.00 98.38 790 ILE A O 1
ATOM 6134 N N . GLU A 1 791 ? -11.299 5.147 39.929 1.00 98.25 791 GLU A N 1
ATOM 6135 C CA . GLU A 1 791 ? -11.887 3.807 39.859 1.00 98.25 791 GLU A CA 1
ATOM 6136 C C . GLU A 1 791 ? -13.067 3.731 40.826 1.00 98.25 791 GLU A C 1
ATOM 6138 O O . GLU A 1 791 ? -12.892 3.830 42.045 1.00 98.25 791 GLU A O 1
ATOM 6143 N N . VAL A 1 792 ? -14.272 3.551 40.288 1.00 98.44 792 VAL A N 1
ATOM 6144 C CA . VAL A 1 792 ? -15.518 3.523 41.059 1.00 98.44 792 VAL A CA 1
ATOM 6145 C C . VAL A 1 792 ? -16.210 2.183 40.854 1.00 98.44 792 VAL A C 1
ATOM 6147 O O . VAL A 1 792 ? -16.563 1.824 39.735 1.00 98.44 792 VAL A O 1
ATOM 6150 N N . LEU A 1 793 ? -16.435 1.445 41.938 1.00 98.31 793 LEU A N 1
ATOM 6151 C CA . LEU A 1 793 ? -17.266 0.245 41.929 1.00 98.31 793 LEU A CA 1
ATOM 6152 C C . LEU A 1 793 ? -18.678 0.601 42.394 1.00 98.31 793 LEU A C 1
ATOM 6154 O O . LEU A 1 793 ? -18.867 1.058 43.522 1.00 98.31 793 LEU A O 1
ATOM 6158 N N . ILE A 1 794 ? -19.665 0.358 41.541 1.00 98.56 794 ILE A N 1
ATOM 6159 C CA . ILE A 1 794 ? -21.083 0.587 41.816 1.00 98.56 794 ILE A CA 1
ATOM 6160 C C . ILE A 1 794 ? -21.789 -0.766 41.824 1.00 98.56 794 ILE A C 1
ATOM 6162 O O . ILE A 1 794 ? -21.566 -1.587 40.939 1.00 98.56 794 ILE A O 1
ATOM 6166 N N . SER A 1 795 ? -22.606 -1.041 42.837 1.00 97.62 795 SER A N 1
ATOM 6167 C CA . SER A 1 795 ? -23.264 -2.343 42.995 1.00 97.62 795 SER A CA 1
ATOM 6168 C C . SER A 1 795 ? -24.628 -2.236 43.677 1.00 97.62 795 SER A C 1
ATOM 6170 O O . SER A 1 795 ? -24.927 -1.250 44.352 1.00 97.62 795 SER A O 1
ATOM 6172 N N . GLY A 1 796 ? -25.454 -3.270 43.507 1.00 94.94 796 GLY A N 1
ATOM 6173 C CA . GLY A 1 796 ? -26.793 -3.349 44.089 1.00 94.94 796 GLY A CA 1
ATOM 6174 C C . GLY A 1 796 ? -27.869 -2.682 43.228 1.00 94.94 796 GLY A C 1
ATOM 6175 O O . GLY A 1 796 ? -27.710 -2.516 42.021 1.00 94.94 796 GLY A O 1
ATOM 6176 N N . ALA A 1 797 ? -28.999 -2.346 43.857 1.00 93.19 797 ALA A N 1
ATOM 6177 C CA . ALA A 1 797 ? -30.134 -1.660 43.227 1.00 93.19 797 ALA A CA 1
ATOM 6178 C C . ALA A 1 797 ? -30.661 -2.305 41.921 1.00 93.19 797 ALA A C 1
ATOM 6180 O O . ALA A 1 797 ? -31.134 -1.611 41.021 1.00 93.19 797 ALA A O 1
ATOM 6181 N N . GLY A 1 798 ? -30.589 -3.640 41.829 1.00 90.56 798 GLY A N 1
ATOM 6182 C CA . GLY A 1 798 ? -31.173 -4.423 40.735 1.00 90.56 798 GLY A CA 1
ATOM 6183 C C . GLY A 1 798 ? -30.364 -4.462 39.434 1.00 90.56 798 GLY A C 1
ATOM 6184 O O . GLY A 1 798 ? -30.864 -4.996 38.448 1.00 90.56 798 GLY A O 1
ATOM 6185 N N . ARG A 1 799 ? -29.132 -3.933 39.407 1.00 95.50 799 ARG A N 1
ATOM 6186 C CA . ARG A 1 799 ? -28.235 -4.002 38.238 1.00 95.50 799 ARG A CA 1
ATOM 6187 C C . ARG A 1 799 ? -26.983 -4.831 38.524 1.00 95.50 799 ARG A C 1
ATOM 6189 O O . ARG A 1 799 ? -26.602 -5.034 39.678 1.00 95.50 799 ARG A O 1
ATOM 6196 N N . ALA A 1 800 ? -26.331 -5.295 37.457 1.00 96.56 800 ALA A N 1
ATOM 6197 C CA . ALA A 1 800 ? -25.006 -5.905 37.549 1.00 96.56 800 ALA A CA 1
ATOM 6198 C C . ALA A 1 800 ? -24.002 -4.902 38.155 1.00 96.56 800 ALA A C 1
ATOM 6200 O O . ALA A 1 800 ? -24.122 -3.707 37.877 1.00 96.56 800 ALA A O 1
ATOM 6201 N N . PRO A 1 801 ? -23.012 -5.331 38.962 1.00 97.50 801 PRO A N 1
ATOM 6202 C CA . PRO A 1 801 ? -21.956 -4.435 39.419 1.00 97.50 801 PRO A CA 1
ATOM 6203 C C . PRO A 1 801 ? -21.224 -3.771 38.247 1.00 97.50 801 PRO A C 1
ATOM 6205 O O . PRO A 1 801 ? -20.827 -4.457 37.308 1.00 97.50 801 PRO A O 1
ATOM 6208 N N . LEU A 1 802 ? -20.999 -2.462 38.323 1.00 98.31 802 LEU A N 1
ATOM 6209 C CA . LEU A 1 802 ? -20.232 -1.683 37.352 1.00 98.31 802 LEU A CA 1
ATOM 6210 C C . LEU A 1 802 ? -18.897 -1.269 37.973 1.00 98.31 802 LEU A C 1
ATOM 6212 O O . LEU A 1 802 ? -18.874 -0.591 38.999 1.00 98.31 802 LEU A O 1
ATOM 6216 N N . LEU A 1 803 ? -17.789 -1.625 37.326 1.00 98.06 803 LEU A N 1
ATOM 6217 C CA . LEU A 1 803 ? -16.507 -0.958 37.532 1.00 98.06 803 LEU A CA 1
ATOM 6218 C C . LEU A 1 803 ? -16.380 0.159 36.495 1.00 98.06 803 LEU A C 1
ATOM 6220 O O . LEU A 1 803 ? -16.169 -0.102 35.312 1.00 98.06 803 LEU A O 1
ATOM 6224 N N . LEU A 1 804 ? -16.531 1.397 36.950 1.00 98.56 804 LEU A N 1
ATOM 6225 C CA . LEU A 1 804 ? -16.386 2.594 36.138 1.00 98.56 804 LEU A CA 1
ATOM 6226 C C . LEU A 1 804 ? -14.976 3.158 36.314 1.00 98.56 804 LEU A C 1
ATOM 6228 O O . LEU A 1 804 ? -14.574 3.539 37.415 1.00 98.56 804 LEU A O 1
ATOM 6232 N N . LEU A 1 805 ? -14.234 3.199 35.215 1.00 98.62 805 LEU A N 1
ATOM 6233 C CA . LEU A 1 805 ? -12.930 3.834 35.107 1.00 98.62 805 LEU A CA 1
ATOM 6234 C C . LEU A 1 805 ? -13.117 5.215 34.483 1.00 98.62 805 LEU A C 1
ATOM 6236 O O . LEU A 1 805 ? -13.768 5.339 33.447 1.00 98.62 805 LEU A O 1
ATOM 6240 N N . ILE A 1 806 ? -12.547 6.244 35.101 1.00 98.69 806 ILE A N 1
ATOM 6241 C CA . ILE A 1 806 ? -12.612 7.620 34.604 1.00 98.69 806 ILE A CA 1
ATOM 6242 C C . ILE A 1 806 ? -11.190 8.160 34.562 1.00 98.69 806 ILE A C 1
ATOM 6244 O O . ILE A 1 806 ? -10.521 8.219 35.595 1.00 98.69 806 ILE A O 1
ATOM 6248 N N . ALA A 1 807 ? -10.720 8.518 33.374 1.00 98.44 807 ALA A N 1
ATOM 6249 C CA . ALA A 1 807 ? -9.343 8.930 33.150 1.00 98.44 807 ALA A CA 1
ATOM 6250 C C . ALA A 1 807 ? -9.240 10.383 32.667 1.00 98.44 807 ALA A C 1
ATOM 6252 O O . ALA A 1 807 ? -10.124 10.884 31.971 1.00 98.44 807 ALA A O 1
ATOM 6253 N N . ASP A 1 808 ? -8.130 11.052 32.979 1.00 98.00 808 ASP A N 1
ATOM 6254 C CA . ASP A 1 808 ? -7.687 12.148 32.114 1.00 98.00 808 ASP A CA 1
ATOM 6255 C C . ASP A 1 808 ? -7.268 11.610 30.737 1.00 98.00 808 ASP A C 1
ATOM 6257 O O . ASP A 1 808 ? -7.034 10.413 30.555 1.00 98.00 808 ASP A O 1
ATOM 6261 N N . GLU A 1 809 ? -7.196 12.496 29.747 1.00 96.44 809 GLU A N 1
ATOM 6262 C CA . GLU A 1 809 ? -6.911 12.121 28.364 1.00 96.44 809 GLU A CA 1
ATOM 6263 C C . GLU A 1 809 ? -5.636 11.280 28.233 1.00 96.44 809 GLU A C 1
ATOM 6265 O O . GLU A 1 809 ? -5.676 10.209 27.627 1.00 96.44 809 GLU A O 1
ATOM 6270 N N . LYS A 1 810 ? -4.522 11.732 28.819 1.00 96.50 810 LYS A N 1
ATOM 6271 C CA . LYS A 1 810 ? -3.224 11.060 28.681 1.00 96.50 810 LYS A CA 1
ATOM 6272 C C . LYS A 1 810 ? -3.252 9.670 29.315 1.00 96.50 810 LYS A C 1
ATOM 6274 O O . LYS A 1 810 ? -2.742 8.715 28.740 1.00 96.50 810 LYS A O 1
ATOM 6279 N N . THR A 1 811 ? -3.893 9.537 30.471 1.00 97.62 811 THR A N 1
ATOM 6280 C CA . THR A 1 811 ? -4.090 8.250 31.138 1.00 97.62 811 THR A CA 1
ATOM 6281 C C . THR A 1 811 ? -5.015 7.346 30.321 1.00 97.62 811 THR A C 1
ATOM 6283 O O . THR A 1 811 ? -4.747 6.152 30.199 1.00 97.62 811 THR A O 1
ATOM 6286 N N . GLY A 1 812 ? -6.070 7.898 29.714 1.00 97.50 812 GLY A N 1
ATOM 6287 C CA . GLY A 1 812 ? -6.976 7.200 28.798 1.00 97.50 812 GLY A CA 1
ATOM 6288 C C . GLY A 1 812 ? -6.260 6.654 27.558 1.00 97.50 812 GLY A C 1
ATOM 6289 O O . GLY A 1 812 ? -6.508 5.523 27.134 1.00 97.50 812 GLY A O 1
ATOM 6290 N N . GLN A 1 813 ? -5.297 7.404 27.019 1.00 97.44 813 GLN A N 1
ATOM 6291 C CA . GLN A 1 813 ? -4.464 6.983 25.889 1.00 97.44 813 GLN A CA 1
ATOM 6292 C C . GLN A 1 813 ? -3.560 5.783 26.204 1.00 97.44 813 GLN A C 1
ATOM 6294 O O . GLN A 1 813 ? -3.101 5.125 25.276 1.00 97.44 813 GLN A O 1
ATOM 6299 N N . GLU A 1 814 ? -3.346 5.415 27.468 1.00 97.31 814 GLU A N 1
ATOM 6300 C CA . GLU A 1 814 ? -2.605 4.198 27.839 1.00 97.31 814 GLU A CA 1
ATOM 6301 C C . GLU A 1 814 ? -3.483 2.935 27.816 1.00 97.31 814 GLU A C 1
ATOM 6303 O O . GLU A 1 814 ? -2.982 1.828 28.010 1.00 97.31 814 GLU A O 1
ATOM 6308 N N . PHE A 1 815 ? -4.797 3.055 27.602 1.00 98.06 815 PHE A N 1
ATOM 6309 C CA . PHE A 1 815 ? -5.697 1.903 27.576 1.00 98.06 815 PHE A CA 1
ATOM 6310 C C . PHE A 1 815 ? -5.790 1.253 26.188 1.00 98.06 815 PHE A C 1
ATOM 6312 O O . PHE A 1 815 ? -5.837 1.917 25.150 1.00 98.06 815 PHE A O 1
ATOM 6319 N N . TRP A 1 816 ? -5.866 -0.076 26.189 1.00 97.12 816 TRP A N 1
ATOM 6320 C CA . TRP A 1 816 ? -5.965 -0.956 25.031 1.00 97.12 816 TRP A CA 1
ATOM 6321 C C . TRP A 1 816 ? -7.098 -1.952 25.270 1.00 97.12 816 TRP A C 1
ATOM 6323 O O . TRP A 1 816 ? -7.038 -2.776 26.187 1.00 97.12 816 TRP A O 1
ATOM 6333 N N . ARG A 1 817 ? -8.150 -1.880 24.450 1.00 95.44 817 ARG A N 1
ATOM 6334 C CA . ARG A 1 817 ? -9.252 -2.848 24.468 1.00 95.44 817 ARG A CA 1
ATOM 6335 C C . ARG A 1 817 ? -8.960 -3.948 23.454 1.00 95.44 817 ARG A C 1
ATOM 6337 O O . ARG A 1 817 ? -9.000 -3.708 22.250 1.00 95.44 817 ARG A O 1
ATOM 6344 N N . LEU A 1 818 ? -8.738 -5.167 23.930 1.00 94.56 818 LEU A N 1
ATOM 6345 C CA . LEU A 1 818 ? -8.316 -6.293 23.097 1.00 94.56 818 LEU A CA 1
ATOM 6346 C C . LEU A 1 818 ? -9.361 -7.403 23.126 1.00 94.56 818 LEU A C 1
ATOM 6348 O O . LEU A 1 818 ? -10.011 -7.635 24.144 1.00 94.56 818 LEU A O 1
ATOM 6352 N N . GLN A 1 819 ? -9.512 -8.092 21.997 1.00 92.19 819 GLN A N 1
ATOM 6353 C CA . GLN A 1 819 ? -10.283 -9.328 21.930 1.00 92.19 819 GLN A CA 1
ATOM 6354 C C . GLN A 1 819 ? -9.354 -10.495 22.279 1.00 92.19 819 GLN A C 1
ATOM 6356 O O . GLN A 1 819 ? -8.262 -10.578 21.726 1.00 92.19 819 GLN A O 1
ATOM 6361 N N . ALA A 1 820 ? -9.782 -11.371 23.185 1.00 92.06 820 ALA A N 1
ATOM 6362 C CA . ALA A 1 820 ? -9.045 -12.542 23.644 1.00 92.06 820 ALA A CA 1
ATOM 6363 C C . ALA A 1 820 ? -9.979 -13.765 23.616 1.00 92.06 820 ALA A C 1
ATOM 6365 O O . ALA A 1 820 ? -10.629 -14.111 24.605 1.00 92.06 820 ALA A O 1
ATOM 6366 N N . GLY A 1 821 ? -10.104 -14.382 22.437 1.00 86.56 821 GLY A N 1
ATOM 6367 C CA . GLY A 1 821 ? -11.130 -15.396 22.177 1.00 86.56 821 GLY A CA 1
ATOM 6368 C C . GLY A 1 821 ? -12.539 -14.796 22.257 1.00 86.56 821 GLY A C 1
ATOM 6369 O O . GLY A 1 821 ? -12.797 -13.730 21.700 1.00 86.56 821 GLY A O 1
ATOM 6370 N N . GLY A 1 822 ? -13.449 -15.450 22.982 1.00 86.06 822 GLY A N 1
ATOM 6371 C CA . GLY A 1 822 ? -14.819 -14.960 23.198 1.00 86.06 822 GLY A CA 1
ATOM 6372 C C . GLY A 1 822 ? -14.944 -13.769 24.160 1.00 86.06 822 GLY A C 1
ATOM 6373 O O . GLY A 1 822 ? -16.030 -13.214 24.298 1.00 86.06 822 GLY A O 1
ATOM 6374 N N . HIS A 1 823 ? -13.858 -13.351 24.817 1.00 88.50 823 HIS A N 1
ATOM 6375 C CA . HIS A 1 823 ? -13.881 -12.294 25.830 1.00 88.50 823 HIS A CA 1
ATOM 6376 C C . HIS A 1 823 ? -13.130 -11.042 25.373 1.00 88.50 823 HIS A C 1
ATOM 6378 O O . HIS A 1 823 ? -12.143 -11.125 24.645 1.00 88.50 823 HIS A O 1
ATOM 6384 N N . ALA A 1 824 ? -13.562 -9.876 25.852 1.00 91.00 824 ALA A N 1
ATOM 6385 C CA . ALA A 1 824 ? -12.784 -8.647 25.758 1.00 91.00 824 ALA A CA 1
ATOM 6386 C C . ALA A 1 824 ? -12.017 -8.403 27.066 1.00 91.00 824 ALA A C 1
ATOM 6388 O O . ALA A 1 824 ? -12.524 -8.646 28.166 1.00 91.00 824 ALA A O 1
ATOM 6389 N N . VAL A 1 825 ? -10.792 -7.904 26.938 1.00 95.00 825 VAL A N 1
ATOM 6390 C CA . VAL A 1 825 ? -9.965 -7.460 28.062 1.00 95.00 825 VAL A CA 1
ATOM 6391 C C . VAL A 1 825 ? -9.583 -6.002 27.875 1.00 95.00 825 VAL A C 1
ATOM 6393 O O . VAL A 1 825 ? -9.472 -5.510 26.748 1.00 95.00 825 VAL A O 1
ATOM 6396 N N . LEU A 1 826 ? -9.359 -5.323 28.994 1.00 97.44 826 LEU A N 1
ATOM 6397 C CA . LEU A 1 826 ? -8.880 -3.952 29.009 1.00 97.44 826 LEU A CA 1
ATOM 6398 C C . LEU A 1 826 ? -7.501 -3.929 29.663 1.00 97.44 826 LEU A C 1
ATOM 6400 O O . LEU A 1 826 ? -7.339 -4.392 30.790 1.00 97.44 826 LEU A O 1
ATOM 6404 N N . VAL A 1 827 ? -6.504 -3.414 28.954 1.00 97.81 827 VAL A N 1
ATOM 6405 C CA . VAL A 1 827 ? -5.114 -3.356 29.415 1.00 97.81 827 VAL A CA 1
ATOM 6406 C C . VAL A 1 827 ? -4.663 -1.908 29.434 1.00 97.81 827 VAL A C 1
ATOM 6408 O O . VAL A 1 827 ? -4.835 -1.211 28.446 1.00 97.81 827 VAL A O 1
ATOM 6411 N N . ARG A 1 828 ? -4.063 -1.456 30.530 1.00 97.69 828 ARG A N 1
ATOM 6412 C CA . ARG A 1 828 ? -3.364 -0.176 30.611 1.00 97.69 828 ARG A CA 1
ATOM 6413 C C . ARG A 1 828 ? -1.859 -0.410 30.508 1.00 97.69 828 ARG A C 1
ATOM 6415 O O . ARG A 1 828 ? -1.294 -1.135 31.330 1.00 97.69 828 ARG A O 1
ATOM 6422 N N . SER A 1 829 ? -1.230 0.205 29.514 1.00 96.38 829 SER A N 1
ATOM 6423 C CA . SER A 1 829 ? 0.217 0.237 29.309 1.00 96.38 829 SER A CA 1
ATOM 6424 C C . SER A 1 829 ? 0.599 1.466 28.473 1.00 96.38 829 SER A C 1
ATOM 6426 O O . SER A 1 829 ? -0.088 1.747 27.490 1.00 96.38 829 SER A O 1
ATOM 6428 N N . PRO A 1 830 ? 1.694 2.176 28.803 1.00 93.12 830 PRO A N 1
ATOM 6429 C CA . PRO A 1 830 ? 2.232 3.220 27.930 1.00 93.12 830 PRO A CA 1
ATOM 6430 C C . PRO A 1 830 ? 2.892 2.648 26.661 1.00 93.12 830 PRO A C 1
ATOM 6432 O O . PRO A 1 830 ? 3.103 3.384 25.703 1.00 93.12 830 PRO A O 1
ATOM 6435 N N . GLY A 1 831 ? 3.221 1.350 26.640 1.00 93.44 831 GLY A N 1
ATOM 6436 C CA . GLY A 1 831 ? 3.653 0.640 25.437 1.00 93.44 831 GLY A CA 1
ATOM 6437 C C . GLY A 1 831 ? 2.472 0.193 24.572 1.00 93.44 831 GLY A C 1
ATOM 6438 O O . GLY A 1 831 ? 1.332 0.124 25.035 1.00 93.44 831 GLY A O 1
ATOM 6439 N N . LEU A 1 832 ? 2.748 -0.147 23.312 1.00 96.31 832 LEU A N 1
ATOM 6440 C CA . LEU A 1 832 ? 1.753 -0.704 22.396 1.00 96.31 832 LEU A CA 1
ATOM 6441 C C . LEU A 1 832 ? 1.379 -2.123 22.839 1.00 96.31 832 LEU A C 1
ATOM 6443 O O . LEU A 1 832 ? 2.254 -2.958 23.048 1.00 96.31 832 LEU A O 1
ATOM 6447 N N . VAL A 1 833 ? 0.086 -2.443 22.908 1.00 96.75 833 VAL A N 1
ATOM 6448 C CA . VAL A 1 833 ? -0.377 -3.830 23.073 1.00 96.75 833 VAL A CA 1
ATOM 6449 C C . VAL A 1 833 ? -1.128 -4.249 21.815 1.00 96.75 833 VAL A C 1
ATOM 6451 O O . VAL A 1 833 ? -2.162 -3.679 21.482 1.00 96.75 833 VAL A O 1
ATOM 6454 N N . ARG A 1 834 ? -0.585 -5.240 21.104 1.00 95.50 834 ARG A N 1
ATOM 6455 C CA . ARG A 1 834 ? -1.025 -5.655 19.763 1.00 95.50 834 ARG A CA 1
ATOM 6456 C C . ARG A 1 834 ? -2.169 -6.656 19.817 1.00 95.50 834 ARG A C 1
ATOM 6458 O O . ARG A 1 834 ? -3.160 -6.522 19.109 1.00 95.50 834 ARG A O 1
ATOM 6465 N N . SER A 1 835 ? -2.029 -7.684 20.652 1.00 95.50 835 SER A N 1
ATOM 6466 C CA . SER A 1 835 ? -2.995 -8.781 20.725 1.00 95.50 835 SER A CA 1
ATOM 6467 C C . SER A 1 835 ? -3.079 -9.392 22.117 1.00 95.50 835 SER A C 1
ATOM 6469 O O . SER A 1 835 ? -2.176 -9.247 22.947 1.00 95.50 835 SER A O 1
ATOM 6471 N N . ALA A 1 836 ? -4.195 -10.078 22.354 1.00 96.25 836 ALA A N 1
ATOM 6472 C CA . ALA A 1 836 ? -4.466 -10.826 23.566 1.00 96.25 836 ALA A CA 1
ATOM 6473 C C . ALA A 1 836 ? -5.039 -12.206 23.220 1.00 96.25 836 ALA A C 1
ATOM 6475 O O . ALA A 1 836 ? -5.831 -12.347 22.292 1.00 96.25 836 ALA A O 1
ATOM 6476 N N . ALA A 1 837 ? -4.670 -13.220 23.994 1.00 96.06 837 ALA A N 1
ATOM 6477 C CA . ALA A 1 837 ? -5.266 -14.548 23.947 1.00 96.06 837 ALA A CA 1
ATOM 6478 C C . ALA A 1 837 ? -5.433 -15.092 25.369 1.00 96.06 837 ALA A C 1
ATOM 6480 O O . ALA A 1 837 ? -4.622 -14.801 26.250 1.00 96.06 837 ALA A O 1
ATOM 6481 N N . LEU A 1 838 ? -6.480 -15.884 25.593 1.00 94.06 838 LEU A N 1
ATOM 6482 C CA . LEU A 1 838 ? -6.677 -16.620 26.839 1.00 94.06 838 LEU A CA 1
ATOM 6483 C C . LEU A 1 838 ? -6.281 -18.079 26.626 1.00 94.06 838 LEU A C 1
ATOM 6485 O O . LEU A 1 838 ? -6.703 -18.697 25.652 1.00 94.06 838 LEU A O 1
ATOM 6489 N N . ASP A 1 839 ? -5.482 -18.612 27.544 1.00 92.88 839 ASP A N 1
ATOM 6490 C CA . ASP A 1 839 ? -5.075 -20.016 27.576 1.00 92.88 839 ASP A CA 1
ATOM 6491 C C . ASP A 1 839 ? -5.162 -20.531 29.018 1.00 92.88 839 ASP A C 1
ATOM 6493 O O . ASP A 1 839 ? -4.340 -20.196 29.878 1.00 92.88 839 ASP A O 1
ATOM 6497 N N . GLY A 1 840 ? -6.232 -21.269 29.317 1.00 91.81 840 GLY A N 1
ATOM 6498 C CA . GLY A 1 840 ? -6.577 -21.657 30.683 1.00 91.81 840 GLY A CA 1
ATOM 6499 C C . GLY A 1 840 ? -6.699 -20.439 31.607 1.00 91.81 840 GLY A C 1
ATOM 6500 O O . GLY A 1 840 ? -7.549 -19.576 31.408 1.00 91.81 840 GLY A O 1
ATOM 6501 N N . LYS A 1 841 ? -5.835 -20.362 32.628 1.00 94.62 841 LYS A N 1
ATOM 6502 C CA . LYS A 1 841 ? -5.794 -19.254 33.607 1.00 94.62 841 LYS A CA 1
ATOM 6503 C C . LYS A 1 841 ? -4.822 -18.126 33.230 1.00 94.62 841 LYS A C 1
ATOM 6505 O O . LYS A 1 841 ? -4.577 -17.238 34.050 1.00 94.62 841 LYS A O 1
ATOM 6510 N N . MET A 1 842 ? -4.225 -18.182 32.039 1.00 95.56 842 MET A N 1
ATOM 6511 C CA . MET A 1 842 ? -3.187 -17.261 31.578 1.00 95.56 842 MET A CA 1
ATOM 6512 C C . MET A 1 842 ? -3.737 -16.288 30.529 1.00 95.56 842 MET A C 1
ATOM 6514 O O . MET A 1 842 ? -4.256 -16.711 29.496 1.00 95.56 842 MET A O 1
ATOM 6518 N N . LEU A 1 843 ? -3.553 -14.985 30.756 1.00 96.56 843 LEU A N 1
ATOM 6519 C CA . LEU A 1 843 ? -3.679 -13.966 29.715 1.00 96.56 843 LEU A CA 1
ATOM 6520 C C . LEU A 1 843 ? -2.339 -13.816 28.987 1.00 96.56 843 LEU A C 1
ATOM 6522 O O . LEU A 1 843 ? -1.352 -13.357 29.566 1.00 96.56 843 LEU A O 1
ATOM 6526 N N . ARG A 1 844 ? -2.309 -14.169 27.704 1.00 97.38 844 ARG A N 1
ATOM 6527 C CA . ARG A 1 844 ? -1.142 -14.008 26.836 1.00 97.38 844 ARG A CA 1
ATOM 6528 C C . ARG A 1 844 ? -1.259 -12.708 26.048 1.00 97.38 844 ARG A C 1
ATOM 6530 O O . ARG A 1 844 ? -2.156 -12.575 25.222 1.00 97.38 844 ARG A O 1
ATOM 6537 N N . LEU A 1 845 ? -0.355 -11.766 26.294 1.00 97.38 845 LEU A N 1
ATOM 6538 C CA . LEU A 1 845 ? -0.259 -10.497 25.578 1.00 97.38 845 LEU A CA 1
ATOM 6539 C C . LEU A 1 845 ? 0.958 -10.486 24.652 1.00 97.38 845 LEU A C 1
ATOM 6541 O O . LEU A 1 845 ? 2.013 -11.039 24.979 1.00 97.38 845 LEU A O 1
ATOM 6545 N N . ARG A 1 846 ? 0.818 -9.812 23.512 1.00 96.75 846 ARG A N 1
ATOM 6546 C CA . ARG A 1 846 ? 1.938 -9.413 22.652 1.00 96.75 846 ARG A CA 1
ATOM 6547 C C . ARG A 1 846 ? 1.911 -7.908 22.444 1.00 96.75 846 ARG A C 1
ATOM 6549 O O . ARG A 1 846 ? 0.829 -7.334 22.311 1.00 96.75 846 ARG A O 1
ATOM 6556 N N . GLY A 1 847 ? 3.073 -7.277 22.397 1.00 96.69 847 GLY A N 1
ATOM 6557 C CA . GLY A 1 847 ? 3.176 -5.831 22.276 1.00 96.69 847 GLY A CA 1
ATOM 6558 C C . GLY A 1 847 ? 4.608 -5.328 22.291 1.00 96.69 847 GLY A C 1
ATOM 6559 O O . GLY A 1 847 ? 5.553 -6.118 22.270 1.00 96.69 847 GLY A O 1
ATOM 6560 N N . ASP A 1 848 ? 4.741 -4.011 22.375 1.00 97.31 848 ASP A N 1
ATOM 6561 C CA . ASP A 1 848 ? 6.013 -3.319 22.276 1.00 97.31 848 ASP A CA 1
ATOM 6562 C C . ASP A 1 848 ? 6.226 -2.374 23.453 1.00 97.31 848 ASP A C 1
ATOM 6564 O O . ASP A 1 848 ? 5.313 -1.657 23.873 1.00 97.31 848 ASP A O 1
ATOM 6568 N N . THR A 1 849 ? 7.460 -2.312 23.938 1.00 97.06 849 THR A N 1
ATOM 6569 C CA . THR A 1 849 ? 7.897 -1.343 24.943 1.00 97.06 849 THR A CA 1
ATOM 6570 C C . THR A 1 849 ? 9.021 -0.477 24.381 1.00 97.06 849 THR A C 1
ATOM 6572 O O . THR A 1 849 ? 10.031 -0.975 23.887 1.00 97.06 849 THR A O 1
ATOM 6575 N N . THR A 1 850 ? 8.859 0.844 24.466 1.00 95.88 850 THR A N 1
ATOM 6576 C CA . THR A 1 850 ? 9.882 1.843 24.089 1.00 95.88 850 THR A CA 1
ATOM 6577 C C . THR A 1 850 ? 10.679 2.342 25.296 1.00 95.88 850 THR A C 1
ATOM 6579 O O . THR A 1 850 ? 11.735 2.946 25.148 1.00 95.88 850 THR A O 1
ATOM 6582 N N . ALA A 1 851 ? 10.202 2.042 26.504 1.00 96.25 851 ALA A N 1
ATOM 6583 C CA . ALA A 1 851 ? 10.870 2.275 27.776 1.00 96.25 851 ALA A CA 1
ATOM 6584 C C . ALA A 1 851 ? 10.373 1.250 28.813 1.00 96.25 851 ALA A C 1
ATOM 6586 O O . ALA A 1 851 ? 9.300 0.656 28.617 1.00 96.25 851 ALA A O 1
ATOM 6587 N N . PRO A 1 852 ? 11.107 1.035 29.924 1.00 96.50 852 PRO A N 1
ATOM 6588 C CA . PRO A 1 852 ? 10.611 0.216 31.017 1.00 96.50 852 PRO A CA 1
ATOM 6589 C C . PRO A 1 852 ? 9.249 0.711 31.513 1.00 96.50 852 PRO A C 1
ATOM 6591 O O . PRO A 1 852 ? 9.104 1.880 31.866 1.00 96.50 852 PRO A O 1
ATOM 6594 N N . SER A 1 853 ? 8.237 -0.158 31.519 1.00 94.12 853 SER A N 1
ATOM 6595 C CA . SER A 1 853 ? 6.854 0.257 31.783 1.00 94.12 853 SER A CA 1
ATOM 6596 C C . SER A 1 853 ? 6.045 -0.754 32.588 1.00 94.12 853 SER A C 1
ATOM 6598 O O . SER A 1 853 ? 6.172 -1.965 32.429 1.00 94.12 853 SER A O 1
ATOM 6600 N N . MET A 1 854 ? 5.185 -0.247 33.473 1.00 95.00 854 MET A N 1
ATOM 6601 C CA . MET A 1 854 ? 4.223 -1.069 34.210 1.00 95.00 854 MET A CA 1
ATOM 6602 C C . MET A 1 854 ? 3.022 -1.406 33.325 1.00 95.00 854 MET A C 1
ATOM 6604 O O . MET A 1 854 ? 2.610 -0.598 32.490 1.00 95.00 854 MET A O 1
ATOM 6608 N N . LEU A 1 855 ? 2.428 -2.579 33.545 1.00 96.12 855 LEU A N 1
ATOM 6609 C CA . LEU A 1 855 ? 1.216 -3.010 32.854 1.00 96.12 855 LEU A CA 1
ATOM 6610 C C . LEU A 1 855 ? 0.158 -3.453 33.867 1.00 96.12 855 LEU A C 1
ATOM 6612 O O . LEU A 1 855 ? 0.465 -4.136 34.847 1.00 96.12 855 LEU A O 1
ATOM 6616 N N . ARG A 1 856 ? -1.102 -3.085 33.616 1.00 97.06 856 ARG A N 1
ATOM 6617 C CA . ARG A 1 856 ? -2.265 -3.540 34.392 1.00 97.06 856 ARG A CA 1
ATOM 6618 C C . ARG A 1 856 ? -3.372 -4.026 33.467 1.00 97.06 856 ARG A C 1
ATOM 6620 O O . ARG A 1 856 ? -3.745 -3.314 32.544 1.00 97.06 856 ARG A O 1
ATOM 6627 N N . ALA A 1 857 ? -3.915 -5.213 33.714 1.00 97.50 857 ALA A N 1
ATOM 6628 C CA . ALA A 1 857 ? -4.962 -5.817 32.892 1.00 97.50 857 ALA A CA 1
ATOM 6629 C C . ALA A 1 857 ? -6.214 -6.131 33.720 1.00 97.50 857 ALA A C 1
ATOM 6631 O O . ALA A 1 857 ? -6.138 -6.882 34.689 1.00 97.50 857 ALA A O 1
ATOM 6632 N N . TRP A 1 858 ? -7.370 -5.600 33.324 1.00 96.75 858 TRP A N 1
ATOM 6633 C CA . TRP A 1 858 ? -8.679 -5.982 33.855 1.00 96.75 858 TRP A CA 1
ATOM 6634 C C . TRP A 1 858 ? -9.205 -7.173 33.062 1.00 96.75 858 TRP A C 1
ATOM 6636 O O . TRP A 1 858 ? -9.468 -7.078 31.858 1.00 96.75 858 TRP A O 1
ATOM 6646 N N . VAL A 1 859 ? -9.343 -8.302 33.749 1.00 92.12 859 VAL A N 1
ATOM 6647 C CA . VAL A 1 859 ? -9.592 -9.614 33.142 1.00 92.12 859 VAL A CA 1
ATOM 6648 C C . VAL A 1 859 ? -10.881 -10.246 33.676 1.00 92.12 859 VAL A C 1
ATOM 6650 O O . VAL A 1 859 ? -11.327 -9.883 34.770 1.00 92.12 859 VAL A O 1
ATOM 6653 N N . PRO A 1 860 ? -11.487 -11.189 32.928 1.00 88.12 860 PRO A N 1
ATOM 6654 C CA . PRO A 1 860 ? -12.549 -12.041 33.449 1.00 88.12 860 PRO A CA 1
ATOM 6655 C C . PRO A 1 860 ? -12.113 -12.822 34.697 1.00 88.12 860 PRO A C 1
ATOM 6657 O O . PRO A 1 860 ? -10.925 -13.059 34.927 1.00 88.12 860 PRO A O 1
ATOM 6660 N N . GLU A 1 861 ? -13.093 -13.251 35.492 1.00 87.62 861 GLU A N 1
ATOM 6661 C CA . GLU A 1 861 ? -12.859 -14.093 36.666 1.00 87.62 861 GLU A CA 1
ATOM 6662 C C . GLU A 1 861 ? -12.178 -15.421 36.284 1.00 87.62 861 GLU A C 1
ATOM 6664 O O . GLU A 1 861 ? -12.410 -15.972 35.210 1.00 87.62 861 GLU A O 1
ATOM 6669 N N . GLY A 1 862 ? -11.302 -15.927 37.156 1.00 89.12 862 GLY A N 1
ATOM 6670 C CA . GLY A 1 862 ? -10.551 -17.169 36.933 1.00 89.12 862 GLY A CA 1
ATOM 6671 C C . GLY A 1 862 ? -9.199 -16.998 36.229 1.00 89.12 862 GLY A C 1
ATOM 6672 O O . GLY A 1 862 ? -8.374 -17.912 36.291 1.00 89.12 862 GLY A O 1
ATOM 6673 N N . ILE A 1 863 ? -8.922 -15.833 35.634 1.00 93.12 863 ILE A N 1
ATOM 6674 C CA . ILE A 1 863 ? -7.603 -15.506 35.078 1.00 93.12 863 ILE A CA 1
ATOM 6675 C C . ILE A 1 863 ? -6.680 -15.016 36.196 1.00 93.12 863 ILE A C 1
ATOM 6677 O O . ILE A 1 863 ? -6.944 -14.004 36.842 1.00 93.12 863 ILE A O 1
ATOM 6681 N N . THR A 1 864 ? -5.582 -15.738 36.423 1.00 94.12 864 THR A N 1
ATOM 6682 C CA . THR A 1 864 ? -4.654 -15.484 37.540 1.00 94.12 864 THR A CA 1
ATOM 6683 C C . THR A 1 864 ? -3.216 -15.233 37.095 1.00 94.12 864 THR A C 1
ATOM 6685 O O . THR A 1 864 ? -2.403 -14.802 37.908 1.00 94.12 864 THR A O 1
ATOM 6688 N N . GLY A 1 865 ? -2.881 -15.507 35.832 1.00 95.56 865 GLY A N 1
ATOM 6689 C CA . GLY A 1 865 ? -1.542 -15.319 35.274 1.00 95.56 865 GLY A CA 1
ATOM 6690 C C . GLY A 1 865 ? -1.526 -14.370 34.079 1.00 95.56 865 GLY A C 1
ATOM 6691 O O . GLY A 1 865 ? -2.525 -14.224 33.373 1.00 95.56 865 GLY A O 1
ATOM 6692 N N . LEU A 1 866 ? -0.367 -13.752 33.843 1.00 96.75 866 LEU A N 1
ATOM 6693 C CA . LEU A 1 866 ? -0.099 -12.923 32.672 1.00 96.75 866 LEU A CA 1
ATOM 6694 C C . LEU A 1 866 ? 1.247 -13.305 32.044 1.00 96.75 866 LEU A C 1
ATOM 6696 O O . LEU A 1 866 ? 2.230 -13.516 32.754 1.00 96.75 866 LEU A O 1
ATOM 6700 N N . SER A 1 867 ? 1.308 -13.342 30.715 1.00 96.81 867 SER A N 1
ATOM 6701 C CA . SER A 1 867 ? 2.564 -13.396 29.960 1.00 96.81 867 SER A CA 1
ATOM 6702 C C . SER A 1 867 ? 2.616 -12.269 28.934 1.00 96.81 867 SER A C 1
ATOM 6704 O O . SER A 1 867 ? 1.588 -11.958 28.336 1.00 96.81 867 SER A O 1
ATOM 6706 N N . PHE A 1 868 ? 3.797 -11.717 28.675 1.00 96.44 868 PHE A N 1
ATOM 6707 C CA . PHE A 1 868 ? 4.028 -10.690 27.661 1.00 96.44 868 PHE A CA 1
ATOM 6708 C C . PHE A 1 868 ? 5.133 -11.152 26.704 1.00 96.44 868 PHE A C 1
ATOM 6710 O O . PHE A 1 868 ? 6.188 -11.596 27.153 1.00 96.44 868 PHE A O 1
ATOM 6717 N N . ASN A 1 869 ? 4.882 -11.108 25.393 1.00 95.38 869 ASN A N 1
ATOM 6718 C CA . ASN A 1 869 ? 5.807 -11.575 24.345 1.00 95.38 869 ASN A CA 1
ATOM 6719 C C . ASN A 1 869 ? 6.355 -12.996 24.594 1.00 95.38 869 ASN A C 1
ATOM 6721 O O . ASN A 1 869 ? 7.529 -13.283 24.384 1.00 95.38 869 ASN A O 1
ATOM 6725 N N . GLY A 1 870 ? 5.485 -13.897 25.065 1.00 93.69 870 GLY A N 1
ATOM 6726 C CA . GLY A 1 870 ? 5.822 -15.300 25.336 1.00 93.69 870 GLY A CA 1
ATOM 6727 C C . GLY A 1 870 ? 6.487 -15.564 26.691 1.00 93.69 870 GLY A C 1
ATOM 6728 O O . GLY A 1 870 ? 6.647 -16.725 27.051 1.00 93.69 870 GLY A O 1
ATOM 6729 N N . GLN A 1 871 ? 6.817 -14.527 27.466 1.00 94.25 871 GLN A N 1
ATOM 6730 C CA . GLN A 1 871 ? 7.439 -14.657 28.787 1.00 94.25 871 GLN A CA 1
ATOM 6731 C C . GLN A 1 871 ? 6.412 -14.451 29.901 1.00 94.25 871 GLN A C 1
ATOM 6733 O O . GLN A 1 871 ? 5.653 -13.481 29.875 1.00 94.25 871 GLN A O 1
ATOM 6738 N N . ALA A 1 872 ? 6.370 -15.349 30.887 1.00 95.69 872 ALA A N 1
ATOM 6739 C CA . ALA A 1 872 ? 5.517 -15.182 32.063 1.00 95.69 872 ALA A CA 1
ATOM 6740 C C . ALA A 1 872 ? 5.971 -13.966 32.886 1.00 95.69 872 ALA A C 1
ATOM 6742 O O . ALA A 1 872 ? 7.165 -13.765 33.101 1.00 95.69 872 ALA A O 1
ATOM 6743 N N . VAL A 1 873 ? 5.020 -13.164 33.364 1.00 95.44 873 VAL A N 1
ATOM 6744 C CA . VAL A 1 873 ? 5.297 -11.948 34.133 1.00 95.44 873 VAL A CA 1
ATOM 6745 C C . VAL A 1 873 ? 4.716 -12.097 35.531 1.00 95.44 873 VAL A C 1
ATOM 6747 O O . VAL A 1 873 ? 3.559 -12.480 35.700 1.00 95.44 873 VAL A O 1
ATOM 6750 N N . ALA A 1 874 ? 5.509 -11.774 36.552 1.00 95.56 874 ALA A N 1
ATOM 6751 C CA . ALA A 1 874 ? 5.035 -11.790 37.928 1.00 95.56 874 ALA A CA 1
ATOM 6752 C C . ALA A 1 874 ? 3.977 -10.697 38.138 1.00 95.56 874 ALA A C 1
ATOM 6754 O O . ALA A 1 874 ? 4.241 -9.514 37.907 1.00 95.56 874 ALA A O 1
ATOM 6755 N N . THR A 1 875 ? 2.793 -11.085 38.612 1.00 96.50 875 THR A N 1
ATOM 6756 C CA . THR A 1 875 ? 1.671 -10.168 38.842 1.00 96.50 875 THR A CA 1
ATOM 6757 C C . THR A 1 875 ? 1.216 -10.137 40.300 1.00 96.50 875 THR A C 1
ATOM 6759 O O . THR A 1 875 ? 1.523 -11.014 41.116 1.00 96.50 875 THR A O 1
ATOM 6762 N N . ALA A 1 876 ? 0.489 -9.079 40.640 1.00 95.38 876 ALA A N 1
ATOM 6763 C CA . ALA A 1 876 ? -0.333 -8.969 41.830 1.00 95.38 876 ALA A CA 1
ATOM 6764 C C . AL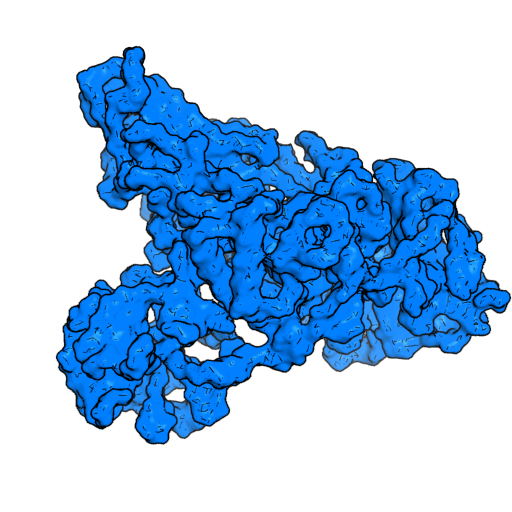A A 1 876 ? -1.790 -8.759 41.400 1.00 95.38 876 ALA A C 1
ATOM 6766 O O . ALA A 1 876 ? -2.073 -7.903 40.557 1.00 95.38 876 ALA A O 1
ATOM 6767 N N . ALA A 1 877 ? -2.703 -9.544 41.972 1.00 93.62 877 ALA A N 1
ATOM 6768 C CA . ALA A 1 877 ? -4.131 -9.322 41.805 1.00 93.62 877 ALA A CA 1
ATOM 6769 C C . ALA A 1 877 ? -4.566 -8.136 42.673 1.00 93.62 877 ALA A C 1
ATOM 6771 O O . ALA A 1 877 ? -4.250 -8.080 43.861 1.00 93.62 877 ALA A O 1
ATOM 6772 N N . GLN A 1 878 ? -5.286 -7.193 42.079 1.00 89.62 878 GLN A N 1
ATOM 6773 C CA . GLN A 1 878 ? -5.811 -6.016 42.761 1.00 89.62 878 GLN A CA 1
ATOM 6774 C C . GLN A 1 878 ? -7.087 -5.562 42.063 1.00 89.62 878 GLN A C 1
ATOM 6776 O O . GLN A 1 878 ? -7.064 -5.365 40.851 1.00 89.62 878 GLN A O 1
ATOM 6781 N N . ASP A 1 879 ? -8.179 -5.366 42.806 1.00 89.06 879 ASP A N 1
ATOM 6782 C CA . ASP A 1 879 ? -9.403 -4.722 42.304 1.00 89.06 879 ASP A CA 1
ATOM 6783 C C . ASP A 1 879 ? -9.842 -5.250 40.924 1.00 89.06 879 ASP A C 1
ATOM 6785 O O . ASP A 1 879 ? -10.034 -4.501 39.967 1.00 89.06 879 ASP A O 1
ATOM 6789 N N . PHE A 1 880 ? -9.940 -6.581 40.816 1.00 89.75 880 PHE A N 1
ATOM 6790 C CA . PHE A 1 880 ? -10.331 -7.303 39.597 1.00 89.75 880 PHE A CA 1
ATOM 6791 C C . PHE A 1 880 ? -9.394 -7.146 38.388 1.00 89.75 880 PHE A C 1
ATOM 6793 O O . PHE A 1 880 ? -9.803 -7.311 37.234 1.00 89.75 880 PHE A O 1
ATOM 6800 N N . SER A 1 881 ? -8.134 -6.828 38.654 1.00 95.19 881 SER A N 1
ATOM 6801 C CA . SER A 1 881 ? -7.085 -6.685 37.654 1.00 95.19 881 SER A CA 1
ATOM 6802 C C . SER A 1 881 ? -5.807 -7.402 38.079 1.00 95.19 881 SER A C 1
ATOM 6804 O O . SER A 1 881 ? -5.609 -7.703 39.258 1.00 95.19 881 SER A O 1
ATOM 6806 N N . LEU A 1 882 ? -4.932 -7.655 37.111 1.00 96.69 882 LEU A N 1
ATOM 6807 C CA . LEU A 1 882 ? -3.577 -8.150 37.308 1.00 96.69 882 LEU A CA 1
ATOM 6808 C C . LEU A 1 882 ? -2.595 -7.028 36.965 1.00 96.69 882 LEU A C 1
ATOM 6810 O O . LEU A 1 882 ? -2.565 -6.566 35.825 1.00 96.69 882 LEU A O 1
ATOM 6814 N N . THR A 1 883 ? -1.790 -6.604 37.934 1.00 96.31 883 THR A N 1
ATOM 6815 C CA . THR A 1 883 ? -0.739 -5.591 37.747 1.00 96.31 883 THR A CA 1
ATOM 6816 C C . THR A 1 883 ? 0.623 -6.264 37.798 1.00 96.31 883 THR A C 1
ATOM 6818 O O . THR A 1 883 ? 0.845 -7.120 38.656 1.00 96.31 883 THR A O 1
ATOM 6821 N N . THR A 1 884 ? 1.545 -5.900 36.910 1.00 96.38 884 THR A N 1
ATOM 6822 C CA . THR A 1 884 ? 2.920 -6.413 36.970 1.00 96.38 884 THR A CA 1
ATOM 6823 C C . THR A 1 884 ? 3.603 -5.982 38.272 1.00 96.38 884 THR A C 1
ATOM 6825 O O . THR A 1 884 ? 3.350 -4.897 38.788 1.00 96.38 884 THR A O 1
ATOM 6828 N N . ARG A 1 885 ? 4.451 -6.839 38.853 1.00 96.19 885 ARG A N 1
ATOM 6829 C CA . ARG A 1 885 ? 5.230 -6.499 40.065 1.00 96.19 885 ARG A CA 1
ATOM 6830 C C . ARG A 1 885 ? 6.468 -5.670 39.750 1.00 96.19 885 ARG A C 1
ATOM 6832 O O . ARG A 1 885 ? 6.917 -4.897 40.587 1.00 96.19 885 ARG A O 1
ATOM 6839 N N . THR A 1 886 ? 7.002 -5.844 38.550 1.00 94.62 886 THR A N 1
ATOM 6840 C CA . THR A 1 886 ? 8.128 -5.092 38.005 1.00 94.62 886 THR A CA 1
ATOM 6841 C C . THR A 1 886 ? 7.733 -4.508 36.657 1.00 94.62 886 THR A C 1
ATOM 6843 O O . THR A 1 886 ? 6.804 -4.994 36.002 1.00 94.62 886 THR A O 1
ATOM 6846 N N . ALA A 1 887 ? 8.438 -3.461 36.241 1.00 95.75 887 ALA A N 1
ATOM 6847 C CA . ALA A 1 887 ? 8.288 -2.928 34.899 1.00 95.75 887 ALA A CA 1
ATOM 6848 C C . ALA A 1 887 ? 8.683 -3.998 33.869 1.00 95.75 887 ALA A C 1
ATOM 6850 O O . ALA A 1 887 ? 9.665 -4.722 34.056 1.00 95.75 887 ALA A O 1
ATOM 6851 N N . LEU A 1 888 ? 7.920 -4.088 32.782 1.00 96.06 888 LEU A N 1
ATOM 6852 C CA . LEU A 1 888 ? 8.365 -4.752 31.565 1.00 96.06 888 LEU A CA 1
ATOM 6853 C C . LEU A 1 888 ? 9.616 -4.023 31.064 1.00 96.06 888 LEU A C 1
ATOM 6855 O O . LEU A 1 888 ? 9.655 -2.794 31.147 1.00 96.06 888 LEU A O 1
ATOM 6859 N N . PRO A 1 889 ? 10.637 -4.730 30.567 1.00 95.38 889 PRO A N 1
ATOM 6860 C CA . PRO A 1 889 ? 11.865 -4.089 30.118 1.00 95.38 889 PRO A CA 1
ATOM 6861 C C . PRO A 1 889 ? 11.630 -3.250 28.855 1.00 95.38 889 PRO A C 1
ATOM 6863 O O . PRO A 1 889 ? 10.811 -3.611 28.012 1.00 95.38 889 PRO A O 1
ATOM 6866 N N . GLY A 1 890 ? 12.363 -2.143 28.726 1.00 95.88 890 GLY A N 1
ATOM 6867 C CA . GLY A 1 890 ? 12.451 -1.365 27.486 1.00 95.88 890 GLY A CA 1
ATOM 6868 C C . GLY A 1 890 ? 13.435 -1.978 26.479 1.00 95.88 890 GLY A C 1
ATOM 6869 O O . GLY A 1 890 ? 13.939 -3.083 26.719 1.00 95.88 890 GLY A O 1
ATOM 6870 N N . PRO A 1 891 ? 13.711 -1.270 25.369 1.00 96.81 891 PRO A N 1
ATOM 6871 C CA . PRO A 1 891 ? 14.675 -1.711 24.373 1.00 96.81 891 PRO A CA 1
ATOM 6872 C C . PRO A 1 891 ? 16.104 -1.724 24.918 1.00 96.81 891 PRO A C 1
ATOM 6874 O O . PRO A 1 891 ? 16.485 -0.888 25.739 1.00 96.81 891 PRO A O 1
ATOM 6877 N N . GLU A 1 892 ? 16.890 -2.683 24.444 1.00 96.31 892 GLU A N 1
ATOM 6878 C CA . GLU A 1 892 ? 18.326 -2.761 24.695 1.00 96.31 892 GLU A CA 1
ATOM 6879 C C . GLU A 1 892 ? 19.080 -1.691 23.877 1.00 96.31 892 GLU A C 1
ATOM 6881 O O . GLU A 1 892 ? 18.618 -1.305 22.797 1.00 96.31 892 GLU A O 1
ATOM 6886 N N . PRO A 1 893 ? 20.228 -1.177 24.368 1.00 94.94 893 PRO A N 1
ATOM 6887 C CA . PRO A 1 893 ? 21.057 -0.252 23.601 1.00 94.94 893 PRO A CA 1
ATOM 6888 C C . PRO A 1 893 ? 21.509 -0.867 22.274 1.00 94.94 893 PRO A C 1
ATOM 6890 O O . PRO A 1 893 ? 21.874 -2.040 22.223 1.00 94.94 893 PRO A O 1
ATOM 6893 N N . ILE A 1 894 ? 21.538 -0.060 21.214 1.00 96.38 894 ILE A N 1
ATOM 6894 C CA . ILE A 1 894 ? 22.038 -0.477 19.900 1.00 96.38 894 ILE A CA 1
ATOM 6895 C C . ILE A 1 894 ? 23.360 0.219 19.583 1.00 96.38 894 ILE A C 1
ATOM 6897 O O . ILE A 1 894 ? 23.588 1.358 19.995 1.00 96.38 894 ILE A O 1
ATOM 6901 N N . GLN A 1 895 ? 24.205 -0.444 18.798 1.00 95.25 895 GLN A N 1
ATOM 6902 C CA . GLN A 1 895 ? 25.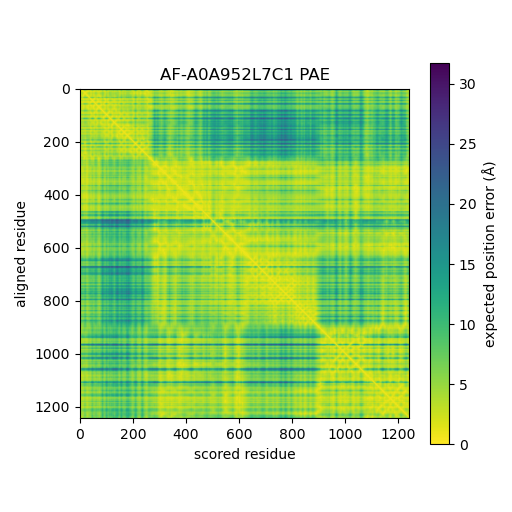424 0.133 18.246 1.00 95.25 895 GLN A CA 1
ATOM 6903 C C . GLN A 1 895 ? 25.339 0.116 16.722 1.00 95.25 895 GLN A C 1
ATOM 6905 O O . GLN A 1 895 ? 25.022 -0.909 16.122 1.00 95.25 895 GLN A O 1
ATOM 6910 N N . LEU A 1 896 ? 25.611 1.262 16.101 1.00 97.31 896 LEU A N 1
ATOM 6911 C CA . LEU A 1 896 ? 25.619 1.410 14.649 1.00 97.31 896 LEU A CA 1
ATOM 6912 C C . LEU A 1 896 ? 27.058 1.603 14.158 1.00 97.31 896 LEU A C 1
ATOM 6914 O O . LEU A 1 896 ? 27.836 2.277 14.839 1.00 97.31 896 LEU A O 1
ATOM 6918 N N . PRO A 1 897 ? 27.430 1.029 13.001 1.00 96.62 897 PRO A N 1
ATOM 6919 C CA . PRO A 1 897 ? 28.738 1.272 12.412 1.00 96.62 897 PRO A CA 1
ATOM 6920 C C . PRO A 1 897 ? 28.871 2.734 11.970 1.00 96.62 897 PRO A C 1
ATOM 6922 O O . PRO A 1 897 ? 27.932 3.320 11.424 1.00 96.62 897 PRO A O 1
ATOM 6925 N N . ASP A 1 898 ? 30.059 3.305 12.163 1.00 95.81 898 ASP A N 1
ATOM 6926 C CA . ASP A 1 898 ? 30.402 4.608 11.597 1.00 95.81 898 ASP A CA 1
ATOM 6927 C C . ASP A 1 898 ? 30.736 4.444 10.111 1.00 95.81 898 ASP A C 1
ATOM 6929 O O . ASP A 1 898 ? 31.818 3.978 9.745 1.00 95.81 898 ASP A O 1
ATOM 6933 N N . LEU A 1 899 ? 29.791 4.829 9.251 1.00 96.25 899 LEU A N 1
ATOM 6934 C CA . LEU A 1 899 ? 29.937 4.711 7.802 1.00 96.25 899 LEU A CA 1
ATOM 6935 C C . LEU A 1 899 ? 31.126 5.513 7.255 1.00 96.25 899 LEU A C 1
ATOM 6937 O O . LEU A 1 899 ? 31.668 5.135 6.217 1.00 96.25 899 LEU A O 1
ATOM 6941 N N . ALA A 1 900 ? 31.558 6.580 7.935 1.00 91.56 900 ALA A N 1
ATOM 6942 C CA . ALA A 1 900 ? 32.688 7.393 7.495 1.00 91.56 900 ALA A CA 1
ATOM 6943 C C . ALA A 1 900 ? 34.040 6.682 7.675 1.00 91.56 900 ALA A C 1
ATOM 6945 O O . ALA A 1 900 ? 34.992 7.005 6.966 1.00 91.56 900 ALA A O 1
ATOM 6946 N N . GLN A 1 901 ? 34.126 5.706 8.587 1.00 93.44 901 GLN A N 1
ATOM 6947 C CA . GLN A 1 901 ? 35.349 4.930 8.837 1.00 93.44 901 GLN A CA 1
ATOM 6948 C C . GLN A 1 901 ? 35.422 3.621 8.048 1.00 93.44 901 GLN A C 1
ATOM 6950 O O . GLN A 1 901 ? 36.430 2.914 8.103 1.00 93.44 901 GLN A O 1
ATOM 6955 N N . LEU A 1 902 ? 34.363 3.273 7.316 1.00 95.12 902 LEU A N 1
ATOM 6956 C CA . LEU A 1 902 ? 34.354 2.071 6.495 1.00 95.12 902 LEU A CA 1
ATOM 6957 C C . LEU A 1 902 ? 35.200 2.245 5.237 1.00 95.12 902 LEU A C 1
ATOM 6959 O O . LEU A 1 902 ? 35.412 3.344 4.726 1.00 95.12 902 LEU A O 1
ATOM 6963 N N . LYS A 1 903 ? 35.631 1.112 4.683 1.00 94.44 903 LYS A N 1
ATOM 6964 C CA . LYS A 1 903 ? 36.258 1.080 3.368 1.00 94.44 903 LYS A CA 1
ATOM 6965 C C . LYS A 1 903 ? 35.212 1.387 2.298 1.00 94.44 903 LYS A C 1
ATOM 6967 O O . LYS A 1 903 ? 34.263 0.619 2.115 1.00 94.44 903 LYS A O 1
ATOM 6972 N N . TRP A 1 904 ? 35.415 2.479 1.571 1.00 96.50 904 TRP A N 1
ATOM 6973 C CA . TRP A 1 904 ? 34.610 2.838 0.411 1.00 96.50 904 TRP A CA 1
ATOM 6974 C C . TRP A 1 904 ? 35.346 2.519 -0.881 1.00 96.50 904 TRP A C 1
ATOM 6976 O O . TRP A 1 904 ? 36.571 2.596 -0.971 1.00 96.50 904 TRP A O 1
ATOM 6986 N N . THR A 1 905 ? 34.569 2.154 -1.892 1.00 96.69 905 THR A N 1
ATOM 6987 C CA . THR A 1 905 ? 35.056 1.967 -3.256 1.00 96.69 905 THR A CA 1
ATOM 6988 C C . THR A 1 905 ? 34.277 2.839 -4.224 1.00 96.69 905 THR A C 1
ATOM 6990 O O . THR A 1 905 ? 33.095 3.096 -3.992 1.00 96.69 905 THR A O 1
ATOM 6993 N N . ARG A 1 906 ? 34.929 3.282 -5.299 1.00 97.31 906 ARG A N 1
ATOM 6994 C CA . ARG A 1 906 ? 34.351 4.102 -6.359 1.00 97.31 906 ARG A CA 1
ATOM 6995 C C . ARG A 1 906 ? 34.479 3.445 -7.723 1.00 97.31 906 ARG A C 1
ATOM 6997 O O . ARG A 1 906 ? 35.437 2.717 -7.967 1.00 97.31 906 ARG A O 1
ATOM 7004 N N . ARG A 1 907 ? 33.543 3.744 -8.622 1.00 97.00 907 ARG A N 1
ATOM 7005 C CA . ARG A 1 907 ? 33.640 3.431 -10.051 1.00 97.00 907 ARG A CA 1
ATOM 7006 C C . ARG A 1 907 ? 32.960 4.502 -10.901 1.00 97.00 907 ARG A C 1
ATOM 7008 O O . ARG A 1 907 ? 31.853 4.911 -10.582 1.00 97.00 907 ARG A O 1
ATOM 7015 N N . PHE A 1 908 ? 33.596 4.953 -11.979 1.00 96.44 908 PHE A N 1
ATOM 7016 C CA . PHE A 1 908 ? 32.987 5.913 -12.908 1.00 96.44 908 PHE A CA 1
ATOM 7017 C C . PHE A 1 908 ? 31.968 5.235 -13.840 1.00 96.44 908 PHE A C 1
ATOM 7019 O O . PHE A 1 908 ? 32.216 4.109 -14.278 1.00 96.44 908 PHE A O 1
ATOM 7026 N N . ASP A 1 909 ? 30.843 5.904 -14.125 1.00 95.31 909 ASP A N 1
ATOM 7027 C CA . ASP A 1 909 ? 29.715 5.322 -14.868 1.00 95.31 909 ASP A CA 1
ATOM 7028 C C . ASP A 1 909 ? 29.467 5.901 -16.255 1.00 95.31 909 ASP A C 1
ATOM 7030 O O . ASP A 1 909 ? 29.118 5.146 -17.151 1.00 95.31 909 ASP A O 1
ATOM 7034 N N . SER A 1 910 ? 29.627 7.218 -16.436 1.00 95.38 910 SER A N 1
ATOM 7035 C CA . SER A 1 910 ? 29.270 7.952 -17.665 1.00 95.38 910 SER A CA 1
ATOM 7036 C C . SER A 1 910 ? 30.219 7.674 -18.845 1.00 95.38 910 SER A C 1
ATOM 7038 O O . SER A 1 910 ? 30.683 8.584 -19.532 1.00 95.38 910 SER A O 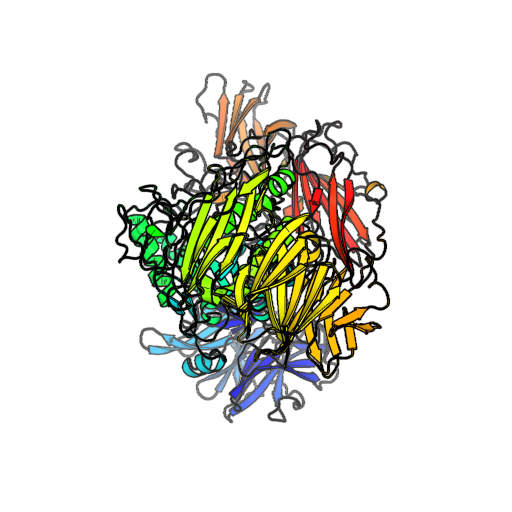1
ATOM 7040 N N . LEU A 1 911 ? 30.522 6.398 -19.085 1.00 95.00 911 LEU A N 1
ATOM 7041 C CA . LEU A 1 911 ? 31.375 5.873 -20.148 1.00 95.00 911 LEU A CA 1
ATOM 7042 C C . LEU A 1 911 ? 30.798 6.191 -21.532 1.00 95.00 911 LEU A C 1
ATOM 7044 O O . LEU A 1 911 ? 31.545 6.365 -22.492 1.00 95.00 911 LEU A O 1
ATOM 7048 N N . GLU A 1 912 ? 29.475 6.321 -21.620 1.00 97.31 912 GLU A N 1
ATOM 7049 C CA . GLU A 1 912 ? 28.725 6.712 -22.810 1.00 97.31 912 GLU A CA 1
ATOM 7050 C C . GLU A 1 912 ? 29.079 8.099 -23.343 1.00 97.31 912 GLU A C 1
ATOM 7052 O O . GLU A 1 912 ? 28.792 8.380 -24.506 1.00 97.31 912 GLU A O 1
ATOM 7057 N N . ALA A 1 913 ? 29.684 8.968 -22.529 1.00 97.44 913 ALA A N 1
ATOM 7058 C CA . ALA A 1 913 ? 30.143 10.275 -22.980 1.00 97.44 913 ALA A CA 1
ATOM 7059 C C . ALA A 1 913 ? 31.350 10.171 -23.927 1.00 97.44 913 ALA A C 1
ATOM 7061 O O . ALA A 1 913 ? 31.558 11.058 -24.754 1.00 97.44 913 ALA A O 1
ATOM 7062 N N . ALA A 1 914 ? 32.138 9.092 -23.845 1.00 96.62 914 ALA A N 1
ATOM 7063 C CA . ALA A 1 914 ? 33.339 8.935 -24.655 1.00 96.62 914 ALA A CA 1
ATOM 7064 C C . ALA A 1 914 ? 33.003 8.849 -26.161 1.00 96.62 914 ALA A C 1
ATOM 7066 O O . ALA A 1 914 ? 32.046 8.166 -26.556 1.00 96.62 914 ALA A O 1
ATOM 7067 N N . PRO A 1 915 ? 33.796 9.489 -27.042 1.00 94.19 915 PRO A N 1
ATOM 7068 C CA . PRO A 1 915 ? 33.523 9.486 -28.479 1.00 94.19 915 PRO A CA 1
ATOM 7069 C C . PRO A 1 915 ? 33.579 8.069 -29.068 1.00 94.19 915 PRO A C 1
ATOM 7071 O O . PRO A 1 915 ? 32.729 7.701 -29.877 1.00 94.19 915 PRO A O 1
ATOM 7074 N N . ASN A 1 916 ? 34.507 7.238 -28.587 1.00 95.38 916 ASN A N 1
ATOM 7075 C CA . ASN A 1 916 ? 34.724 5.858 -29.027 1.00 95.38 916 ASN A CA 1
ATOM 7076 C C . ASN A 1 916 ? 33.886 4.804 -28.275 1.00 95.38 916 ASN A C 1
ATOM 7078 O O . ASN A 1 916 ? 34.157 3.613 -28.426 1.00 95.38 916 ASN A O 1
ATOM 7082 N N . PHE A 1 917 ? 32.902 5.205 -27.462 1.00 97.12 917 PHE A N 1
ATOM 7083 C CA . PHE A 1 917 ? 31.998 4.256 -26.812 1.00 97.12 917 PHE A CA 1
ATOM 7084 C C . PHE A 1 917 ? 31.208 3.449 -27.857 1.00 97.12 917 PHE A C 1
ATOM 7086 O O . PHE A 1 917 ? 30.596 4.023 -28.766 1.00 97.12 917 PHE A O 1
ATOM 7093 N N . ASP A 1 918 ? 31.204 2.122 -27.711 1.00 96.81 918 ASP A N 1
ATOM 7094 C CA . ASP A 1 918 ? 30.462 1.221 -28.592 1.00 96.81 918 ASP A CA 1
ATOM 7095 C C . ASP A 1 918 ? 28.975 1.184 -28.211 1.00 96.81 918 ASP A C 1
ATOM 7097 O O . ASP A 1 918 ? 28.560 0.544 -27.247 1.00 96.81 918 ASP A O 1
ATOM 7101 N N . ASP A 1 919 ? 28.163 1.879 -29.006 1.00 97.12 919 ASP A N 1
ATOM 7102 C CA . ASP A 1 919 ? 26.704 1.885 -28.909 1.00 97.12 919 ASP A CA 1
ATOM 7103 C C . ASP A 1 919 ? 26.038 1.007 -29.983 1.00 97.12 919 ASP A C 1
ATOM 7105 O O . ASP A 1 919 ? 24.862 1.194 -30.304 1.00 97.12 919 ASP A O 1
ATOM 7109 N N . SER A 1 920 ? 26.765 0.071 -30.606 1.00 96.19 920 SER A N 1
ATOM 7110 C CA . SER A 1 920 ? 26.237 -0.797 -31.672 1.00 96.19 920 SER A CA 1
ATOM 7111 C C . SER A 1 920 ? 24.984 -1.567 -31.246 1.00 96.19 920 SER A C 1
ATOM 7113 O O . SER A 1 920 ? 24.054 -1.682 -32.041 1.00 96.19 920 SER A O 1
ATOM 7115 N N . ALA A 1 921 ? 24.923 -1.996 -29.983 1.00 94.94 921 ALA A N 1
ATOM 7116 C CA . ALA A 1 921 ? 23.791 -2.713 -29.399 1.00 94.94 921 ALA A CA 1
ATOM 7117 C C . ALA A 1 921 ? 22.616 -1.816 -28.958 1.00 94.94 921 ALA A C 1
ATOM 7119 O O . ALA A 1 921 ? 21.575 -2.335 -28.559 1.00 94.94 921 ALA A O 1
ATOM 7120 N N . TRP A 1 922 ? 22.763 -0.487 -28.986 1.00 97.50 922 TRP A N 1
ATOM 7121 C CA . TRP A 1 922 ? 21.704 0.424 -28.543 1.00 97.50 922 TRP A CA 1
ATOM 7122 C C . TRP A 1 922 ? 20.561 0.505 -29.545 1.00 97.50 922 TRP A C 1
ATOM 7124 O O . TRP A 1 922 ? 20.745 0.363 -30.758 1.00 97.50 922 TRP A O 1
ATOM 7134 N N . ARG A 1 923 ? 19.368 0.822 -29.035 1.00 97.25 923 ARG A N 1
ATOM 7135 C CA . ARG A 1 923 ? 18.182 1.004 -29.865 1.00 97.25 923 ARG A CA 1
ATOM 7136 C C . ARG A 1 923 ? 18.368 2.235 -30.751 1.00 97.25 923 ARG A C 1
ATOM 7138 O O . ARG A 1 923 ? 18.685 3.318 -30.269 1.00 97.25 923 ARG A O 1
ATOM 7145 N N . LYS A 1 924 ? 18.153 2.089 -32.059 1.00 97.62 924 LYS A N 1
ATOM 7146 C CA . LYS A 1 924 ? 18.047 3.238 -32.964 1.00 97.62 924 LYS A CA 1
ATOM 7147 C C . LYS A 1 924 ? 16.777 4.022 -32.629 1.00 97.62 924 LYS A C 1
ATOM 7149 O O . LYS A 1 924 ? 15.729 3.414 -32.418 1.00 97.62 924 LYS A O 1
ATOM 7154 N N . ALA A 1 925 ? 16.868 5.350 -32.602 1.00 96.19 925 ALA A N 1
ATOM 7155 C CA . ALA A 1 925 ? 15.699 6.199 -32.426 1.00 96.19 925 ALA A CA 1
ATOM 7156 C C . ALA A 1 925 ? 14.947 6.342 -33.763 1.00 96.19 925 ALA A C 1
ATOM 7158 O O . ALA A 1 925 ? 15.163 7.282 -34.528 1.00 96.19 925 ALA A O 1
ATOM 7159 N N . ASP A 1 926 ? 14.137 5.333 -34.081 1.00 94.50 926 ASP A N 1
ATOM 7160 C CA . ASP A 1 926 ? 13.415 5.178 -35.344 1.00 94.50 926 ASP A CA 1
ATOM 7161 C C . ASP A 1 926 ? 11.912 4.905 -35.182 1.00 94.50 926 ASP A C 1
ATOM 7163 O O . ASP A 1 926 ? 11.271 4.418 -36.117 1.00 94.50 926 ASP A O 1
ATOM 7167 N N . ALA A 1 927 ? 11.335 5.219 -34.017 1.00 94.31 927 ALA A N 1
ATOM 7168 C CA . ALA A 1 927 ? 9.901 5.070 -33.811 1.00 94.31 927 ALA A CA 1
ATOM 7169 C C . ALA A 1 927 ? 9.131 5.918 -34.847 1.00 94.31 927 ALA A C 1
ATOM 7171 O O . ALA A 1 927 ? 9.446 7.097 -35.040 1.00 94.31 927 ALA A O 1
ATOM 7172 N N . PRO A 1 928 ? 8.126 5.343 -35.533 1.00 90.19 928 PRO A N 1
ATOM 7173 C CA . PRO A 1 928 ? 7.477 6.006 -36.662 1.00 90.19 928 PRO A CA 1
ATOM 7174 C C . PRO A 1 928 ? 6.599 7.189 -36.241 1.00 90.19 928 PRO A C 1
ATOM 7176 O O . PRO A 1 928 ? 6.364 8.088 -37.045 1.00 90.19 928 PRO A O 1
ATOM 7179 N N . ALA A 1 929 ? 6.084 7.183 -35.009 1.00 91.06 929 ALA A N 1
ATOM 7180 C CA . ALA A 1 929 ? 5.382 8.311 -34.407 1.00 91.06 929 ALA A CA 1
ATOM 7181 C C . ALA A 1 929 ? 5.212 8.097 -32.896 1.00 91.06 929 ALA A C 1
ATOM 7183 O O . ALA A 1 929 ? 5.141 6.957 -32.440 1.00 91.06 929 ALA A O 1
ATOM 7184 N N . SER A 1 930 ? 5.101 9.199 -32.159 1.00 93.12 930 SER A N 1
ATOM 7185 C CA . SER A 1 930 ? 4.965 9.209 -30.700 1.00 93.12 930 SER A CA 1
ATOM 7186 C C . SER A 1 930 ? 3.507 9.068 -30.250 1.00 93.12 930 SER A C 1
ATOM 7188 O O . SER A 1 930 ? 2.585 9.387 -31.009 1.00 93.12 930 SER A O 1
ATOM 7190 N N . ALA A 1 931 ? 3.300 8.585 -29.025 1.00 92.31 931 ALA A N 1
ATOM 7191 C CA . ALA A 1 931 ? 2.028 8.706 -28.305 1.00 92.31 931 ALA A CA 1
ATOM 7192 C C . ALA A 1 931 ? 1.998 9.886 -27.319 1.00 92.31 931 ALA A C 1
ATOM 7194 O O . ALA A 1 931 ? 1.020 10.037 -26.587 1.00 92.31 931 ALA A O 1
ATOM 7195 N N . ALA A 1 932 ? 3.051 10.710 -27.307 1.00 93.25 932 ALA A N 1
ATOM 7196 C CA . ALA A 1 932 ? 3.111 11.896 -26.475 1.00 93.25 932 ALA A CA 1
ATOM 7197 C C . ALA A 1 932 ? 1.916 12.824 -26.720 1.00 93.25 932 ALA A C 1
ATOM 7199 O O . ALA A 1 932 ? 1.384 12.915 -27.833 1.00 93.25 932 ALA A O 1
ATOM 7200 N N . ASN A 1 933 ? 1.522 13.543 -25.671 1.00 91.31 933 ASN A N 1
ATOM 7201 C CA . ASN A 1 933 ? 0.473 14.546 -25.784 1.00 91.31 933 ASN A CA 1
ATOM 7202 C C . ASN A 1 933 ? 0.854 15.660 -26.782 1.00 91.31 933 ASN A C 1
ATOM 7204 O O . ASN A 1 933 ? 2.017 15.850 -27.142 1.00 91.31 933 ASN A O 1
ATOM 7208 N N . VAL A 1 934 ? -0.138 16.436 -27.223 1.00 87.38 934 VAL A N 1
ATOM 7209 C CA . VAL A 1 934 ? 0.040 17.452 -28.278 1.00 87.38 934 VAL A CA 1
ATOM 7210 C C . VAL A 1 934 ? 1.121 18.495 -27.961 1.00 87.38 934 VAL A C 1
ATOM 7212 O O . VAL A 1 934 ? 1.781 18.980 -28.875 1.00 87.38 934 VAL A O 1
ATOM 7215 N N . TYR A 1 935 ? 1.333 18.820 -26.683 1.00 86.00 935 TYR A N 1
ATOM 7216 C CA . TYR A 1 935 ? 2.294 19.840 -26.248 1.00 86.00 935 TYR A CA 1
ATOM 7217 C C . TYR A 1 935 ? 3.749 19.379 -26.329 1.00 86.00 935 TYR A C 1
ATOM 7219 O O . TYR A 1 935 ? 4.652 20.204 -26.432 1.00 86.00 935 TYR A O 1
ATOM 7227 N N . THR A 1 936 ? 3.975 18.067 -26.288 1.00 93.00 936 THR A N 1
ATOM 7228 C CA . THR A 1 936 ? 5.312 17.463 -26.298 1.00 93.00 936 THR A CA 1
ATOM 7229 C C . THR A 1 936 ? 5.499 16.464 -27.438 1.00 93.00 936 THR A C 1
ATOM 7231 O O . THR A 1 936 ? 6.458 15.693 -27.454 1.00 93.00 936 THR A O 1
ATOM 7234 N N . ALA A 1 937 ? 4.607 16.498 -28.428 1.00 89.00 937 ALA A N 1
ATOM 7235 C CA . ALA A 1 937 ? 4.761 15.751 -29.662 1.00 89.00 937 ALA A CA 1
ATOM 7236 C C . ALA A 1 937 ? 5.961 16.285 -30.472 1.00 89.00 937 ALA A C 1
ATOM 7238 O O . ALA A 1 937 ? 6.204 17.495 -30.500 1.00 89.00 937 ALA A O 1
ATOM 7239 N N . PRO A 1 938 ? 6.712 15.409 -31.163 1.00 86.69 938 PRO A N 1
ATOM 7240 C CA . PRO A 1 938 ? 7.827 15.841 -31.994 1.00 86.69 938 PRO A CA 1
ATOM 7241 C C . PRO A 1 938 ? 7.350 16.723 -33.156 1.00 86.69 938 PRO A C 1
ATOM 7243 O O . PRO A 1 938 ? 6.306 16.471 -33.766 1.00 86.69 938 PRO A O 1
ATOM 7246 N N . ASP A 1 939 ? 8.159 17.729 -33.500 1.00 84.31 939 ASP A N 1
ATOM 7247 C CA . ASP A 1 939 ? 7.918 18.597 -34.655 1.00 84.31 939 ASP A CA 1
ATOM 7248 C C . ASP A 1 939 ? 7.787 17.762 -35.944 1.00 84.31 939 ASP A C 1
ATOM 7250 O O . ASP A 1 939 ? 8.494 16.771 -36.156 1.00 84.31 939 ASP A O 1
ATOM 7254 N N . LYS A 1 940 ? 6.882 18.160 -36.848 1.00 84.44 940 LYS A N 1
ATOM 7255 C CA . LYS A 1 940 ? 6.602 17.399 -38.076 1.00 84.44 940 LYS A CA 1
ATOM 7256 C C . LYS A 1 940 ? 7.885 17.157 -38.885 1.00 84.44 940 LYS A C 1
ATOM 7258 O O . LYS A 1 940 ? 8.548 18.100 -39.310 1.00 84.44 940 LYS A O 1
ATOM 7263 N N . GLY A 1 941 ? 8.183 15.885 -39.155 1.00 84.88 941 GLY A N 1
ATOM 7264 C CA . GLY A 1 941 ? 9.366 15.462 -39.914 1.00 84.88 941 GLY A CA 1
ATOM 7265 C C . GLY A 1 941 ? 10.644 15.305 -39.083 1.00 84.88 941 GLY A C 1
ATOM 7266 O O . GLY A 1 941 ? 11.665 14.920 -39.646 1.00 84.88 941 GLY A O 1
ATOM 7267 N N . GLN A 1 942 ? 10.595 15.567 -37.774 1.00 90.31 942 GLN A N 1
ATOM 7268 C CA . GLN A 1 942 ? 11.694 15.304 -36.845 1.00 90.31 942 GLN A CA 1
ATOM 7269 C C . GLN A 1 942 ? 11.614 13.880 -36.269 1.00 90.31 942 GLN A C 1
ATOM 7271 O O . GLN A 1 942 ? 10.528 13.293 -36.231 1.00 90.31 942 GLN A O 1
ATOM 7276 N N . PRO A 1 943 ? 12.748 13.293 -35.838 1.00 92.44 943 PRO A N 1
ATOM 7277 C CA . PRO A 1 943 ? 12.752 11.974 -35.215 1.00 92.44 943 PRO A CA 1
ATOM 7278 C C . PRO A 1 943 ? 11.994 11.974 -33.881 1.00 92.44 943 PRO A C 1
ATOM 7280 O O . PRO A 1 943 ? 12.043 12.939 -33.121 1.00 92.44 943 PRO A O 1
ATOM 7283 N N . VAL A 1 944 ? 11.342 10.853 -33.568 1.00 96.25 944 VAL A N 1
ATOM 7284 C CA . VAL A 1 944 ? 10.761 10.597 -32.244 1.00 96.25 944 VAL A CA 1
ATOM 7285 C C . VAL A 1 944 ? 11.891 10.294 -31.264 1.00 96.25 944 VAL A C 1
ATOM 7287 O O . VAL A 1 944 ? 12.643 9.341 -31.470 1.00 96.25 944 VAL A O 1
ATOM 7290 N N . LEU A 1 945 ? 12.012 11.075 -30.192 1.00 97.38 945 LEU A N 1
ATOM 7291 C CA . LEU A 1 945 ? 13.082 10.911 -29.200 1.00 97.38 945 LEU A CA 1
ATOM 7292 C C . LEU A 1 945 ? 12.575 10.531 -27.802 1.00 97.38 945 LEU A C 1
ATOM 7294 O O . LEU A 1 945 ? 13.377 10.093 -26.977 1.00 97.38 945 LEU A O 1
ATOM 7298 N N . ALA A 1 946 ? 11.271 10.635 -27.533 1.00 96.62 946 ALA A N 1
ATOM 7299 C CA . ALA A 1 946 ? 10.720 10.379 -26.207 1.00 96.62 946 ALA A CA 1
ATOM 7300 C C . ALA A 1 946 ? 11.006 8.940 -25.743 1.00 96.62 946 ALA A C 1
ATOM 7302 O O . ALA A 1 946 ? 10.801 7.976 -26.480 1.00 96.62 946 ALA A O 1
ATOM 7303 N N . MET A 1 947 ? 11.479 8.787 -24.504 1.00 97.06 947 MET A N 1
ATOM 7304 C CA . MET A 1 947 ? 11.987 7.509 -23.988 1.00 97.06 947 MET A CA 1
ATOM 7305 C C . MET A 1 947 ? 10.935 6.397 -23.972 1.00 97.06 947 MET A C 1
ATOM 7307 O O . MET A 1 947 ? 11.239 5.250 -24.314 1.00 97.06 947 MET A O 1
ATOM 7311 N N . SER A 1 948 ? 9.688 6.750 -23.637 1.00 96.44 948 SER A N 1
ATOM 7312 C CA . SER A 1 948 ? 8.606 5.778 -23.525 1.00 96.44 948 SER A CA 1
ATOM 7313 C C . SER A 1 948 ? 8.311 5.115 -24.858 1.00 96.44 948 SER A C 1
ATOM 7315 O O . SER A 1 948 ? 8.078 3.917 -24.851 1.00 96.44 948 SER A O 1
ATOM 7317 N N . ASP A 1 949 ? 8.432 5.807 -25.996 1.00 96.25 949 ASP A N 1
ATOM 7318 C CA . ASP A 1 949 ? 8.190 5.222 -27.326 1.00 96.25 949 ASP A CA 1
ATOM 7319 C C . ASP A 1 949 ? 9.142 4.051 -27.657 1.00 96.25 949 ASP A C 1
ATOM 7321 O O . ASP A 1 949 ? 8.859 3.247 -28.544 1.00 96.25 949 ASP A O 1
ATOM 7325 N N . TYR A 1 950 ? 10.239 3.908 -26.905 1.00 96.62 950 TYR A N 1
ATOM 7326 C CA . TYR A 1 950 ? 11.223 2.830 -27.035 1.00 96.62 950 TYR A CA 1
ATOM 7327 C C . TYR A 1 950 ? 11.154 1.784 -25.909 1.00 96.62 950 TYR A C 1
ATOM 7329 O O . TYR A 1 950 ? 12.021 0.915 -25.835 1.00 96.62 950 TYR A O 1
ATOM 7337 N N . GLY A 1 951 ? 10.132 1.838 -25.045 1.00 96.06 951 GLY A N 1
ATOM 7338 C CA . GLY A 1 951 ? 9.957 0.893 -23.932 1.00 96.06 951 GLY A CA 1
ATOM 7339 C C . GLY A 1 951 ? 10.826 1.184 -22.709 1.00 96.06 951 GLY A C 1
ATOM 7340 O O . GLY A 1 951 ? 11.068 0.288 -21.902 1.00 96.06 951 GLY A O 1
ATOM 7341 N N . PHE A 1 952 ? 11.316 2.420 -22.579 1.00 97.44 952 PHE A N 1
ATOM 7342 C CA . PHE A 1 952 ? 12.033 2.895 -21.400 1.00 97.44 952 PHE A CA 1
ATOM 7343 C C . PHE A 1 952 ? 11.163 3.916 -20.673 1.00 97.44 952 PHE A C 1
ATOM 7345 O O . PHE A 1 952 ? 10.823 4.943 -21.248 1.00 97.44 952 PHE A O 1
ATOM 7352 N N . HIS A 1 953 ? 10.804 3.658 -19.416 1.00 96.50 953 HIS A N 1
ATOM 7353 C CA . HIS A 1 953 ? 9.767 4.451 -18.733 1.00 96.50 953 HIS A CA 1
ATOM 7354 C C . HIS A 1 953 ? 10.232 5.128 -17.444 1.00 96.50 953 HIS A C 1
ATOM 7356 O O . HIS A 1 953 ? 9.608 6.097 -17.009 1.00 96.50 953 HIS A O 1
ATOM 7362 N N . HIS A 1 954 ? 11.324 4.645 -16.852 1.00 95.56 954 HIS A N 1
ATOM 7363 C CA . HIS A 1 954 ? 11.746 5.000 -15.501 1.00 95.56 954 HIS A CA 1
ATOM 7364 C C . HIS A 1 954 ? 13.206 5.452 -15.474 1.00 95.56 954 HIS A C 1
ATOM 7366 O O . HIS A 1 954 ? 14.049 4.865 -16.154 1.00 95.56 954 HIS A O 1
ATOM 7372 N N . GLY A 1 955 ? 13.488 6.468 -14.657 1.00 96.00 955 GLY A N 1
ATOM 7373 C CA . GLY A 1 955 ? 14.839 6.924 -14.352 1.00 96.00 955 GLY A CA 1
ATOM 7374 C C . GLY A 1 955 ? 15.614 7.499 -15.532 1.00 96.00 955 GLY A C 1
ATOM 7375 O O . GLY A 1 955 ? 15.059 8.043 -16.486 1.00 96.00 955 GLY A O 1
ATOM 7376 N N . ASP A 1 956 ? 16.935 7.410 -15.431 1.00 97.56 956 ASP A N 1
ATOM 7377 C CA . ASP A 1 956 ? 17.874 7.944 -16.409 1.00 97.56 956 ASP A CA 1
ATOM 7378 C C . ASP A 1 956 ? 17.741 7.270 -17.785 1.00 97.56 956 ASP A C 1
ATOM 7380 O O . ASP A 1 956 ? 17.569 6.056 -17.892 1.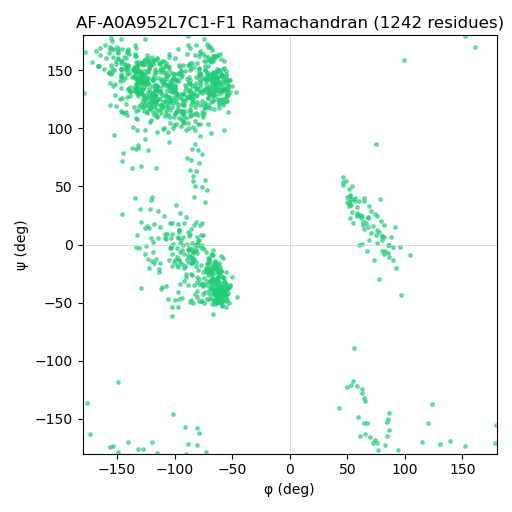00 97.56 956 ASP A O 1
ATOM 7384 N N . VAL A 1 957 ? 17.877 8.052 -18.854 1.00 98.50 957 VAL A N 1
ATOM 7385 C CA . VAL A 1 957 ? 17.925 7.565 -20.237 1.00 98.50 957 VAL A CA 1
ATOM 7386 C C . VAL A 1 957 ? 19.046 8.263 -20.997 1.00 98.50 957 VAL A C 1
ATOM 7388 O O . VAL A 1 957 ? 19.196 9.484 -20.930 1.00 98.50 957 VAL A O 1
ATOM 7391 N N . TRP A 1 958 ? 19.839 7.479 -21.724 1.00 98.56 958 TRP A N 1
ATOM 7392 C CA . TRP A 1 958 ? 20.940 7.980 -22.533 1.00 98.56 958 TRP A CA 1
ATOM 7393 C C . TRP A 1 958 ? 20.581 8.078 -24.009 1.00 98.56 958 TRP A C 1
ATOM 7395 O O . TRP A 1 958 ? 19.892 7.220 -24.561 1.00 98.56 958 TRP A O 1
ATOM 7405 N N . TYR A 1 959 ? 21.160 9.080 -24.661 1.00 98.75 959 TYR A N 1
ATOM 7406 C CA . TYR A 1 959 ? 21.100 9.310 -26.093 1.00 98.75 959 TYR A CA 1
ATOM 7407 C C . TYR A 1 959 ? 22.496 9.528 -26.661 1.00 98.75 959 TYR A C 1
ATOM 7409 O O . TYR A 1 959 ? 23.324 10.216 -26.060 1.00 98.75 959 TYR A O 1
ATOM 7417 N N . ARG A 1 960 ? 22.735 8.987 -27.857 1.00 98.50 960 ARG A N 1
ATOM 7418 C CA . ARG A 1 960 ? 23.934 9.264 -28.655 1.00 98.50 960 ARG A CA 1
ATOM 7419 C C . ARG A 1 960 ? 23.535 9.712 -30.053 1.00 98.50 960 ARG A C 1
ATOM 7421 O O . ARG A 1 960 ? 22.919 8.947 -30.794 1.00 98.50 960 ARG A O 1
ATOM 7428 N N . GLY A 1 961 ? 23.850 10.959 -30.386 1.00 98.00 961 GLY A N 1
ATOM 7429 C CA . GLY A 1 961 ? 23.505 11.609 -31.647 1.00 98.00 961 GLY A CA 1
ATOM 7430 C C . GLY A 1 961 ? 24.745 11.848 -32.499 1.00 98.00 961 GLY A C 1
ATOM 7431 O O . GLY A 1 961 ? 25.627 12.595 -32.087 1.00 98.00 961 GLY A O 1
ATOM 7432 N N . ARG A 1 962 ? 24.817 11.237 -33.684 1.00 97.56 962 ARG A N 1
ATOM 7433 C CA . ARG A 1 962 ? 25.902 11.463 -34.654 1.00 97.56 962 ARG A CA 1
ATOM 7434 C C . ARG A 1 962 ? 25.471 12.465 -35.710 1.00 97.56 962 ARG A C 1
ATOM 7436 O O . ARG A 1 962 ? 24.406 12.301 -36.302 1.00 97.56 962 ARG A O 1
ATOM 7443 N N . PHE A 1 963 ? 26.287 13.478 -35.957 1.00 95.19 963 PHE A N 1
ATOM 7444 C CA . PHE A 1 963 ? 26.023 14.486 -36.981 1.00 95.19 963 PHE A CA 1
ATOM 7445 C C . PHE A 1 963 ? 27.319 14.897 -37.675 1.00 95.19 963 PHE A C 1
ATOM 7447 O O . PHE A 1 963 ? 28.411 14.680 -37.154 1.00 95.19 963 PHE A O 1
ATOM 7454 N N . THR A 1 964 ? 27.198 15.490 -38.860 1.00 93.25 964 THR A N 1
ATOM 7455 C CA . THR A 1 964 ? 28.348 15.938 -39.649 1.00 93.25 964 THR A CA 1
ATOM 7456 C C . THR A 1 964 ? 28.244 17.427 -39.923 1.00 93.25 964 THR A C 1
ATOM 7458 O O . THR A 1 964 ? 27.196 17.915 -40.346 1.00 93.25 964 THR A O 1
ATOM 7461 N N . THR A 1 965 ? 29.339 18.152 -39.724 1.00 89.38 965 THR A N 1
ATOM 7462 C CA . THR A 1 965 ? 29.458 19.567 -40.088 1.00 89.38 965 THR A CA 1
ATOM 7463 C C . THR A 1 965 ? 30.334 19.728 -41.326 1.00 89.38 965 THR A C 1
ATOM 7465 O O . THR A 1 965 ? 31.375 19.090 -41.473 1.00 89.38 965 THR A O 1
ATOM 7468 N N . SER A 1 966 ? 29.914 20.598 -42.248 1.00 81.69 966 SER A N 1
ATOM 7469 C CA . SER A 1 966 ? 30.679 20.910 -43.465 1.00 81.69 966 SER A CA 1
ATOM 7470 C C . SER A 1 966 ? 31.583 22.138 -43.318 1.00 81.69 966 SER A C 1
ATOM 7472 O O . SER A 1 966 ? 32.476 22.345 -44.136 1.00 81.69 966 SER A O 1
ATOM 7474 N N . THR A 1 967 ? 31.354 22.974 -42.300 1.00 72.31 967 THR A N 1
ATOM 7475 C CA . THR A 1 967 ? 32.121 24.196 -42.020 1.00 72.31 967 THR A CA 1
ATOM 7476 C C . THR A 1 967 ? 32.273 24.400 -40.516 1.00 72.31 967 THR A C 1
ATOM 7478 O O . THR A 1 967 ? 31.425 23.962 -39.741 1.00 72.31 967 THR A O 1
ATOM 7481 N N . ALA A 1 968 ? 33.314 25.129 -40.105 1.00 71.94 968 ALA A N 1
ATOM 7482 C CA . ALA A 1 968 ? 33.572 25.445 -38.697 1.00 71.94 968 ALA A CA 1
ATOM 7483 C C . ALA A 1 968 ? 32.747 26.625 -38.143 1.00 71.94 968 ALA A C 1
ATOM 7485 O O . ALA A 1 968 ? 33.111 27.249 -37.142 1.00 71.94 968 ALA A O 1
ATOM 7486 N N . ASN A 1 969 ? 31.640 26.966 -38.810 1.00 77.31 969 ASN A N 1
ATOM 7487 C CA . ASN A 1 969 ? 30.782 28.073 -38.404 1.00 77.31 969 ASN A CA 1
ATOM 7488 C C . ASN A 1 969 ? 30.085 27.762 -37.070 1.00 77.31 969 ASN A C 1
ATOM 7490 O O . ASN A 1 969 ? 29.653 26.624 -36.876 1.00 77.31 969 ASN A O 1
ATOM 7494 N N . PRO A 1 970 ? 29.900 28.759 -36.179 1.00 76.75 970 PRO A N 1
ATOM 7495 C CA . PRO A 1 970 ? 29.175 28.561 -34.931 1.00 76.75 970 PRO A CA 1
ATOM 7496 C C . PRO A 1 970 ? 27.777 27.979 -35.158 1.00 76.75 970 PRO A C 1
ATOM 7498 O O . PRO A 1 970 ? 26.993 28.515 -35.950 1.00 76.75 970 PRO A O 1
ATOM 7501 N N . GLN A 1 971 ? 27.472 26.912 -34.423 1.00 85.62 971 GLN A N 1
ATOM 7502 C CA . GLN A 1 971 ? 26.174 26.242 -34.426 1.00 85.62 971 GLN A CA 1
ATOM 7503 C C . GLN A 1 971 ? 25.488 26.459 -33.076 1.00 85.62 971 GLN A C 1
ATOM 7505 O O . GLN A 1 971 ? 26.140 26.420 -32.032 1.00 85.62 971 GLN A O 1
ATOM 7510 N N . GLN A 1 972 ? 24.179 26.675 -33.078 1.00 92.81 972 GLN A N 1
ATOM 7511 C CA . GLN A 1 972 ? 23.370 26.661 -31.867 1.00 92.81 972 GLN A CA 1
ATOM 7512 C C . GLN A 1 972 ? 22.812 25.254 -31.657 1.00 92.81 972 GLN A C 1
ATOM 7514 O O . GLN A 1 972 ? 22.093 24.749 -32.517 1.00 92.81 972 GLN A O 1
ATOM 7519 N N . LEU A 1 973 ? 23.139 24.644 -30.521 1.00 96.00 973 LEU A N 1
ATOM 7520 C CA . LEU A 1 973 ? 22.509 23.425 -30.031 1.00 96.00 973 LEU A CA 1
ATOM 7521 C C . LEU A 1 973 ? 21.299 23.807 -29.174 1.00 96.00 973 LEU A C 1
ATOM 7523 O O . LEU A 1 973 ? 21.443 24.573 -28.221 1.00 96.00 973 LEU A O 1
ATOM 7527 N N . GLU A 1 974 ? 20.135 23.253 -29.498 1.00 96.88 974 GLU A N 1
ATOM 7528 C CA . GLU A 1 974 ? 18.920 23.335 -28.684 1.00 96.88 974 GLU A CA 1
ATOM 7529 C C . GLU A 1 974 ? 18.374 21.924 -28.445 1.00 96.88 974 GLU A C 1
ATOM 7531 O O . GLU A 1 974 ? 18.086 21.198 -29.399 1.00 96.88 974 GLU A O 1
ATOM 7536 N N . LEU A 1 975 ? 18.230 21.540 -27.178 1.00 97.75 975 LEU A N 1
ATOM 7537 C CA . LEU A 1 975 ? 17.691 20.251 -26.748 1.00 97.75 975 LEU A CA 1
ATOM 7538 C C . LEU A 1 975 ? 16.465 20.505 -25.870 1.00 97.75 975 LEU A C 1
ATOM 7540 O O . LEU A 1 975 ? 16.608 20.936 -24.729 1.00 97.75 975 LEU A O 1
ATOM 7544 N N . PHE A 1 976 ? 15.269 20.260 -26.401 1.00 97.25 976 PHE A N 1
ATOM 7545 C CA . PHE A 1 976 ? 14.034 20.290 -25.619 1.00 97.25 976 PHE A CA 1
ATOM 7546 C C . PHE A 1 976 ? 13.854 18.929 -24.949 1.00 97.25 976 PHE A C 1
ATOM 7548 O O . PHE A 1 976 ? 13.889 17.901 -25.633 1.00 97.25 976 PHE A O 1
ATOM 7555 N N . PHE A 1 977 ? 13.703 18.908 -23.628 1.00 97.69 977 PHE A N 1
ATOM 7556 C CA . PHE A 1 977 ? 13.691 17.683 -22.836 1.00 97.69 977 PHE A CA 1
ATOM 7557 C C . PHE A 1 977 ? 12.568 17.690 -21.795 1.00 97.69 977 PHE A C 1
ATOM 7559 O O . PHE A 1 977 ? 12.143 18.738 -21.317 1.00 97.69 977 PHE A O 1
ATOM 7566 N N . GLY A 1 978 ? 12.103 16.494 -21.440 1.00 97.31 978 GLY A N 1
ATOM 7567 C CA . GLY A 1 978 ? 11.173 16.256 -20.340 1.00 97.31 978 GLY A CA 1
ATOM 7568 C C . GLY A 1 978 ? 11.842 15.403 -19.273 1.00 97.31 978 GLY A C 1
ATOM 7569 O O . GLY A 1 978 ? 12.324 14.309 -19.565 1.00 97.31 978 GLY A O 1
ATOM 7570 N N . ALA A 1 979 ? 11.874 15.886 -18.036 1.00 96.25 979 ALA A N 1
ATOM 7571 C CA . ALA A 1 979 ? 12.600 15.234 -16.945 1.00 96.25 979 ALA A CA 1
ATOM 7572 C C . ALA A 1 979 ? 11.768 15.058 -15.662 1.00 96.25 979 ALA A C 1
ATOM 7574 O O . ALA A 1 979 ? 12.246 14.429 -14.722 1.00 96.25 979 ALA A O 1
ATOM 7575 N N . GLY A 1 980 ? 10.524 15.552 -15.631 1.00 93.94 980 GLY A N 1
ATOM 7576 C CA . GLY A 1 980 ? 9.688 15.559 -14.425 1.00 93.94 980 GLY A CA 1
ATOM 7577 C C . GLY A 1 980 ? 10.098 16.661 -13.435 1.00 93.94 980 GLY A C 1
ATOM 7578 O O . GLY A 1 980 ? 10.964 17.479 -13.736 1.00 93.94 980 GLY A O 1
ATOM 7579 N N . GLY A 1 981 ? 9.453 16.736 -12.268 1.00 90.38 981 GLY A N 1
ATOM 7580 C CA . GLY A 1 981 ? 9.447 17.951 -11.437 1.00 90.38 981 GLY A CA 1
ATOM 7581 C C . GLY A 1 981 ? 10.761 18.346 -10.750 1.00 90.38 981 GLY A C 1
ATOM 7582 O O . GLY A 1 981 ? 10.847 19.447 -10.232 1.00 90.38 981 GLY A O 1
ATOM 7583 N N . ALA A 1 982 ? 11.772 17.474 -10.728 1.00 94.44 982 ALA A N 1
ATOM 7584 C CA . ALA A 1 982 ? 13.127 17.747 -10.213 1.00 94.44 982 ALA A CA 1
ATOM 7585 C C . ALA A 1 982 ? 14.195 16.980 -11.023 1.00 94.44 982 ALA A C 1
ATOM 7587 O O . ALA A 1 982 ? 15.257 16.582 -10.522 1.00 94.44 982 ALA A O 1
ATOM 7588 N N . GLY A 1 983 ? 13.877 16.688 -12.285 1.00 95.69 983 GLY A N 1
ATOM 7589 C CA . GLY A 1 983 ? 14.779 16.013 -13.208 1.00 95.69 983 GLY A CA 1
ATOM 7590 C C . GLY A 1 983 ? 15.900 16.917 -13.724 1.00 95.69 983 GLY A C 1
ATOM 7591 O O . GLY A 1 983 ? 15.975 18.099 -13.390 1.00 95.69 983 GLY A O 1
ATOM 7592 N N . MET A 1 984 ? 16.795 16.345 -14.530 1.00 96.94 984 MET A N 1
ATOM 7593 C CA . MET A 1 984 ? 17.929 17.077 -15.109 1.00 96.94 984 MET A CA 1
ATOM 7594 C C . MET A 1 984 ? 18.354 16.538 -16.477 1.00 96.94 984 MET A C 1
ATOM 7596 O O . MET A 1 984 ? 18.027 15.405 -16.834 1.00 96.94 984 MET A O 1
ATOM 7600 N N . ILE A 1 985 ? 19.163 17.324 -17.188 1.00 98.62 985 ILE A N 1
ATOM 7601 C CA . ILE A 1 985 ? 19.900 16.943 -18.397 1.00 98.62 985 ILE A CA 1
ATOM 7602 C C . ILE A 1 985 ? 21.401 17.215 -18.215 1.00 98.62 985 ILE A C 1
ATOM 7604 O O . ILE A 1 985 ? 21.785 18.232 -17.638 1.00 98.62 985 ILE A O 1
ATOM 7608 N N . GLN A 1 986 ? 22.257 16.330 -18.734 1.00 98.50 986 GLN A N 1
ATOM 7609 C CA . GLN A 1 986 ? 23.699 16.568 -18.897 1.00 98.50 986 GLN A CA 1
ATOM 7610 C C . GLN A 1 986 ? 24.123 16.269 -20.340 1.00 98.50 986 GLN A C 1
ATOM 7612 O O . GLN A 1 986 ? 23.632 15.312 -20.949 1.00 98.50 986 GLN A O 1
ATOM 7617 N N . VAL A 1 987 ? 25.020 17.094 -20.891 1.00 98.75 987 VAL A N 1
ATOM 7618 C CA . VAL A 1 987 ? 25.364 17.084 -22.322 1.00 98.75 987 VAL A CA 1
ATOM 7619 C C . VAL A 1 987 ? 26.877 17.075 -22.530 1.00 98.75 987 VAL A C 1
ATOM 7621 O O . VAL A 1 987 ? 27.596 17.895 -21.957 1.00 98.75 987 VAL A O 1
ATOM 7624 N N . TRP A 1 988 ? 27.351 16.200 -23.419 1.00 98.44 988 TRP A N 1
ATOM 7625 C CA . TRP A 1 988 ? 28.735 16.144 -23.888 1.00 98.44 988 TRP A CA 1
ATOM 7626 C C . TRP A 1 988 ? 28.805 16.186 -25.416 1.00 98.44 988 TRP A C 1
ATOM 7628 O O . TRP A 1 988 ? 27.926 15.663 -26.103 1.00 98.44 988 TRP A O 1
ATOM 7638 N N . LEU A 1 989 ? 29.888 16.757 -25.939 1.00 97.56 989 LEU A N 1
ATOM 7639 C CA . LEU A 1 989 ? 30.250 16.739 -27.355 1.00 97.56 989 LEU A CA 1
ATOM 7640 C C . LEU A 1 989 ? 31.664 16.182 -27.500 1.00 97.56 989 LEU A C 1
ATOM 7642 O O . LEU A 1 989 ? 32.605 16.730 -26.931 1.00 97.56 989 LEU A O 1
ATOM 7646 N N . ASP A 1 990 ? 31.805 15.072 -28.221 1.00 96.19 990 ASP A N 1
ATOM 7647 C CA . ASP A 1 990 ? 33.077 14.366 -28.429 1.00 96.19 990 ASP A CA 1
ATOM 7648 C C . ASP A 1 990 ? 33.832 14.055 -27.117 1.00 96.19 990 ASP A C 1
ATOM 7650 O O . ASP A 1 990 ? 35.061 14.092 -27.047 1.00 96.19 990 ASP A O 1
ATOM 7654 N N . GLY A 1 991 ? 33.086 13.759 -26.047 1.00 96.00 991 GLY A N 1
ATOM 7655 C CA . GLY A 1 991 ? 33.617 13.514 -24.701 1.00 96.00 991 GLY A CA 1
ATOM 7656 C C . GLY A 1 991 ? 33.845 14.760 -23.844 1.00 96.00 991 GLY A C 1
ATOM 7657 O O . GLY A 1 991 ? 34.118 14.623 -22.653 1.00 96.00 991 GLY A O 1
ATOM 7658 N N . GLN A 1 992 ? 33.698 15.969 -24.389 1.00 96.19 992 GLN A N 1
ATOM 7659 C CA . GLN A 1 992 ? 33.804 17.212 -23.623 1.00 96.19 992 GLN A CA 1
ATOM 7660 C C . GLN A 1 992 ? 32.457 17.591 -23.013 1.00 96.19 992 GLN A C 1
ATOM 7662 O O . GLN A 1 992 ? 31.459 17.689 -23.722 1.00 96.19 992 GLN A O 1
ATOM 7667 N N . PHE A 1 993 ? 32.429 17.829 -21.703 1.00 97.75 993 PHE A N 1
ATOM 7668 C CA . PHE A 1 993 ? 31.224 18.264 -21.002 1.00 97.75 993 PHE A CA 1
ATOM 7669 C C . PHE A 1 993 ? 30.847 19.689 -21.415 1.00 97.75 993 PHE A C 1
ATOM 7671 O O . PHE A 1 993 ? 31.653 20.609 -21.290 1.00 97.75 993 PHE A O 1
ATOM 7678 N N . LEU A 1 994 ? 29.627 19.859 -21.922 1.00 97.12 994 LEU A N 1
ATOM 7679 C CA . LEU A 1 994 ? 29.097 21.157 -22.338 1.00 97.12 994 LEU A CA 1
ATOM 7680 C C . LEU A 1 994 ? 28.333 21.858 -21.216 1.00 97.12 994 LEU A C 1
ATOM 7682 O O . LEU A 1 994 ? 28.311 23.085 -21.179 1.00 97.12 994 LEU A O 1
ATOM 7686 N N . GLY A 1 995 ? 27.697 21.090 -20.332 1.00 97.12 995 GLY A N 1
ATOM 7687 C CA . GLY A 1 995 ? 26.942 21.619 -19.206 1.00 97.12 995 GLY A CA 1
ATOM 7688 C C . GLY A 1 995 ? 25.809 20.704 -18.761 1.00 97.12 995 GLY A C 1
ATOM 7689 O O . GLY A 1 995 ? 25.556 19.641 -19.340 1.00 97.12 995 GLY A O 1
ATOM 7690 N N . GLN A 1 996 ? 25.122 21.161 -17.721 1.00 97.06 996 GLN A N 1
ATOM 7691 C CA . GLN A 1 996 ? 23.926 20.542 -17.172 1.00 97.06 996 GLN A CA 1
ATOM 7692 C C . GLN A 1 996 ? 22.847 21.592 -16.924 1.00 97.06 996 GLN A C 1
ATOM 7694 O O . GLN A 1 996 ? 23.156 22.773 -16.774 1.00 97.06 996 GLN A O 1
ATOM 7699 N N . GLN A 1 997 ? 21.596 21.151 -16.879 1.00 96.94 997 GLN A N 1
ATOM 7700 C CA . GLN A 1 997 ? 20.444 21.984 -16.545 1.00 96.94 997 GLN A CA 1
ATOM 7701 C C . GLN A 1 997 ? 19.415 21.144 -15.790 1.00 96.94 997 GLN A C 1
ATOM 7703 O O . GLN A 1 997 ? 19.264 19.950 -16.056 1.00 96.94 997 GLN A O 1
ATOM 7708 N N . GLU A 1 998 ? 18.722 21.766 -14.845 1.00 94.88 998 GLU A N 1
ATOM 7709 C CA . GLU A 1 998 ? 17.680 21.142 -14.033 1.00 94.88 998 GLU A CA 1
ATOM 7710 C C . GLU A 1 998 ? 16.353 21.869 -14.233 1.00 94.88 998 GLU A C 1
ATOM 7712 O O . GLU A 1 998 ? 16.343 23.053 -14.567 1.00 94.88 998 GLU A O 1
ATOM 7717 N N . ASN A 1 999 ? 15.246 21.158 -14.020 1.00 94.69 999 ASN A N 1
ATOM 7718 C CA . ASN A 1 999 ? 13.926 21.782 -14.000 1.00 94.69 999 ASN A CA 1
ATOM 7719 C C . ASN A 1 999 ? 13.728 22.596 -12.711 1.00 94.69 999 ASN A C 1
ATOM 7721 O O . ASN A 1 999 ? 14.256 22.238 -11.657 1.00 94.69 999 ASN A O 1
ATOM 7725 N N . ASP A 1 1000 ? 12.931 23.662 -12.788 1.00 91.31 1000 ASP A N 1
ATOM 7726 C CA . ASP A 1 1000 ? 12.646 24.537 -11.649 1.00 91.31 1000 ASP A CA 1
ATOM 7727 C C . ASP A 1 1000 ? 11.703 23.879 -10.618 1.00 91.31 1000 ASP A C 1
ATOM 7729 O O . ASP A 1 1000 ? 10.659 23.306 -10.962 1.00 91.31 1000 ASP A O 1
ATOM 7733 N N . THR A 1 1001 ? 12.059 24.000 -9.335 1.00 91.50 1001 THR A N 1
ATOM 7734 C CA . THR A 1 1001 ? 11.443 23.285 -8.197 1.00 91.50 1001 THR A CA 1
ATOM 7735 C C . THR A 1 1001 ? 10.841 24.257 -7.167 1.00 91.50 1001 THR A C 1
ATOM 7737 O O . THR A 1 1001 ? 10.690 25.445 -7.431 1.00 91.50 1001 THR A O 1
ATOM 7740 N N . GLY A 1 1002 ? 10.436 23.783 -5.981 1.00 88.00 1002 GLY A N 1
ATOM 7741 C CA . GLY A 1 1002 ? 9.983 24.666 -4.894 1.00 88.00 1002 GLY A CA 1
ATOM 7742 C C . GLY A 1 1002 ? 8.527 25.128 -5.001 1.00 88.00 1002 GLY A C 1
ATOM 7743 O O . GLY A 1 1002 ? 8.117 26.062 -4.312 1.00 88.00 1002 GLY A O 1
ATOM 7744 N N . ARG A 1 1003 ? 7.720 24.448 -5.821 1.00 88.25 1003 ARG A N 1
ATOM 7745 C CA . ARG A 1 1003 ? 6.273 24.665 -5.932 1.00 88.25 1003 ARG A CA 1
ATOM 7746 C C . ARG A 1 1003 ? 5.520 23.331 -5.967 1.00 88.25 1003 ARG A C 1
ATOM 7748 O O . ARG A 1 1003 ? 6.054 22.349 -6.478 1.00 88.25 1003 ARG A O 1
ATOM 7755 N N . PRO A 1 1004 ? 4.263 23.292 -5.491 1.00 80.69 1004 PRO A N 1
ATOM 7756 C CA . PRO A 1 1004 ? 3.450 22.077 -5.487 1.00 80.69 1004 PRO A CA 1
ATOM 7757 C C . PRO A 1 1004 ? 3.039 21.602 -6.891 1.00 80.69 1004 PRO A C 1
ATOM 7759 O O . PRO A 1 1004 ? 2.491 20.528 -7.021 1.00 80.69 1004 PRO A O 1
ATOM 7762 N N . PHE A 1 1005 ? 3.283 22.355 -7.960 1.00 86.75 1005 PHE A N 1
ATOM 7763 C CA . PHE A 1 1005 ? 3.096 21.869 -9.332 1.00 86.75 1005 PHE A CA 1
ATOM 7764 C C . PHE A 1 1005 ? 4.297 22.337 -10.165 1.00 86.75 1005 PHE A C 1
ATOM 7766 O O . PHE A 1 1005 ? 4.253 23.431 -10.732 1.00 86.75 1005 PHE A O 1
ATOM 7773 N N . PRO A 1 1006 ? 5.425 21.601 -10.127 1.00 89.88 1006 PRO A N 1
ATOM 7774 C CA . PRO A 1 1006 ? 6.656 21.999 -10.805 1.00 89.88 1006 PRO A CA 1
ATOM 7775 C C . PRO A 1 1006 ? 6.536 21.880 -12.330 1.00 89.88 1006 PRO A C 1
ATOM 7777 O O . PRO A 1 1006 ? 5.768 21.064 -12.836 1.00 89.88 1006 PRO A O 1
ATOM 7780 N N . GLU A 1 1007 ? 7.318 22.676 -13.062 1.00 91.62 1007 GLU A N 1
ATOM 7781 C CA . GLU A 1 1007 ? 7.548 22.460 -14.492 1.00 91.62 1007 GLU A CA 1
ATOM 7782 C C . GLU A 1 1007 ? 8.290 21.133 -14.698 1.00 91.62 1007 GLU A C 1
ATOM 7784 O O . GLU A 1 1007 ? 9.167 20.747 -13.924 1.00 91.62 1007 GLU A O 1
ATOM 7789 N N . THR A 1 1008 ? 7.931 20.416 -15.755 1.00 95.44 1008 THR A N 1
ATOM 7790 C CA . THR A 1 1008 ? 8.406 19.047 -16.014 1.00 95.44 1008 THR A CA 1
ATOM 7791 C C . THR A 1 1008 ? 9.194 18.913 -17.312 1.00 95.44 1008 THR A C 1
ATOM 7793 O O . THR A 1 1008 ? 9.810 17.867 -17.557 1.00 95.44 1008 THR A O 1
ATOM 7796 N N . THR A 1 1009 ? 9.244 19.984 -18.104 1.00 96.50 1009 THR A N 1
ATOM 7797 C CA . THR A 1 1009 ? 9.989 20.104 -19.361 1.00 96.50 1009 THR A CA 1
ATOM 7798 C C . THR A 1 1009 ? 10.760 21.414 -19.411 1.00 96.50 1009 THR A C 1
ATOM 7800 O O . THR A 1 1009 ? 10.251 22.428 -18.937 1.00 96.50 1009 THR A O 1
ATOM 7803 N N . ASP A 1 1010 ? 11.914 21.420 -20.070 1.00 96.88 1010 ASP A N 1
ATOM 7804 C CA . ASP A 1 1010 ? 12.710 22.627 -20.298 1.00 96.88 1010 ASP A CA 1
ATOM 7805 C C . ASP A 1 1010 ? 13.609 22.468 -21.547 1.00 96.88 1010 ASP A C 1
ATOM 7807 O O . ASP A 1 1010 ? 13.598 21.434 -22.220 1.00 96.88 1010 ASP A O 1
ATOM 7811 N N . THR A 1 1011 ? 14.361 23.506 -21.923 1.00 96.88 1011 THR A N 1
ATOM 7812 C CA . THR A 1 1011 ? 15.260 23.517 -23.084 1.00 96.88 1011 THR A CA 1
ATOM 7813 C C . THR A 1 1011 ? 16.692 23.863 -22.693 1.00 96.88 1011 THR A C 1
ATOM 7815 O O . THR A 1 1011 ? 16.970 24.981 -22.264 1.00 96.88 1011 THR A O 1
ATOM 7818 N N . PHE A 1 1012 ? 17.624 22.953 -22.979 1.00 98.12 1012 PHE A N 1
ATOM 7819 C CA . PHE A 1 1012 ? 19.061 23.213 -22.905 1.00 98.12 1012 PHE A CA 1
ATOM 7820 C C . PHE A 1 1012 ? 19.557 23.896 -24.179 1.00 98.12 1012 PHE A C 1
ATOM 7822 O O . PHE A 1 1012 ? 19.285 23.429 -25.291 1.00 98.12 1012 PHE A O 1
ATOM 7829 N N . LYS A 1 1013 ? 20.305 24.997 -24.034 1.00 97.12 1013 LYS A N 1
ATOM 7830 C CA . LYS A 1 1013 ? 20.847 25.771 -25.160 1.00 97.12 1013 LYS A CA 1
ATOM 7831 C C . LYS A 1 1013 ? 22.337 26.025 -24.997 1.00 97.12 1013 LYS A C 1
ATOM 7833 O O . LYS A 1 1013 ? 22.761 26.565 -23.983 1.00 97.12 1013 LYS A O 1
ATOM 7838 N N . GLN A 1 1014 ? 23.115 25.736 -26.038 1.00 95.44 1014 GLN A N 1
ATOM 7839 C CA . GLN A 1 1014 ? 24.556 25.991 -26.041 1.00 95.44 1014 GLN A CA 1
ATOM 7840 C C . GLN A 1 1014 ? 25.056 26.410 -27.426 1.00 95.44 1014 GLN A C 1
ATOM 7842 O O . GLN A 1 1014 ? 24.651 25.866 -28.451 1.00 95.44 1014 GLN A O 1
ATOM 7847 N N . TRP A 1 1015 ? 25.992 27.361 -27.466 1.00 92.56 1015 TRP A N 1
ATOM 7848 C CA . TRP A 1 1015 ? 26.723 27.684 -28.692 1.00 92.56 1015 TRP A CA 1
ATOM 7849 C C . TRP A 1 1015 ? 27.933 26.764 -28.849 1.00 92.56 1015 TRP A C 1
ATOM 7851 O O . TRP A 1 1015 ? 28.842 26.783 -28.016 1.00 92.56 1015 TRP A O 1
ATOM 7861 N N . LEU A 1 1016 ? 27.969 26.013 -29.949 1.00 91.56 1016 LEU A N 1
ATOM 7862 C CA . LEU A 1 1016 ? 29.100 25.187 -30.365 1.00 91.56 1016 LEU A CA 1
ATOM 7863 C C . LEU A 1 1016 ? 30.033 26.048 -31.225 1.00 91.56 1016 LEU A C 1
ATOM 7865 O O . LEU A 1 1016 ? 29.719 26.381 -32.371 1.00 91.56 1016 LEU A O 1
ATOM 7869 N N . LYS A 1 1017 ? 31.160 26.476 -30.651 1.00 85.94 1017 LYS A N 1
ATOM 7870 C CA . LYS A 1 1017 ? 32.151 27.340 -31.314 1.00 85.94 1017 LYS A CA 1
ATOM 7871 C C . LYS A 1 1017 ? 33.337 26.501 -31.786 1.00 85.94 1017 LYS A C 1
ATOM 7873 O O . LYS A 1 1017 ? 33.772 25.618 -31.059 1.00 85.94 1017 LYS A O 1
ATOM 7878 N N . ASN A 1 1018 ? 33.899 26.837 -32.949 1.00 82.31 1018 ASN A N 1
ATOM 7879 C CA . ASN A 1 1018 ? 35.130 26.233 -33.483 1.00 82.31 1018 ASN A CA 1
ATOM 7880 C C . ASN A 1 1018 ? 35.062 24.705 -33.682 1.00 82.31 1018 ASN A C 1
ATOM 7882 O O . ASN A 1 1018 ? 36.073 24.021 -33.541 1.00 82.31 1018 ASN A O 1
ATOM 7886 N N . LEU A 1 1019 ? 33.882 24.172 -34.005 1.00 86.81 1019 LEU A N 1
ATOM 7887 C CA . LEU A 1 1019 ? 33.711 22.752 -34.300 1.00 86.81 1019 LEU A CA 1
ATOM 7888 C C . LEU A 1 1019 ? 34.373 22.442 -35.659 1.00 86.81 1019 LEU A C 1
ATOM 7890 O O . LEU A 1 1019 ? 33.996 23.085 -36.637 1.00 86.81 1019 LEU A O 1
ATOM 7894 N N . PRO A 1 1020 ? 35.376 21.550 -35.765 1.00 88.19 1020 PRO A N 1
ATOM 7895 C CA . PRO A 1 1020 ? 36.003 21.254 -37.053 1.00 88.19 1020 PRO A CA 1
ATOM 7896 C C . PRO A 1 1020 ? 34.993 20.635 -38.031 1.00 88.19 1020 PRO A C 1
ATOM 7898 O O . PRO A 1 1020 ? 33.935 20.172 -37.625 1.00 88.19 1020 PRO A O 1
ATOM 7901 N N . ALA A 1 1021 ? 35.295 20.644 -39.331 1.00 88.81 1021 ALA A N 1
ATOM 7902 C CA . ALA A 1 1021 ? 34.486 19.892 -40.290 1.00 88.81 1021 ALA A CA 1
ATOM 7903 C C . ALA A 1 1021 ? 34.722 18.389 -40.081 1.00 88.81 1021 ALA A C 1
ATOM 7905 O O . ALA A 1 1021 ? 35.874 17.954 -40.014 1.00 88.81 1021 ALA A O 1
ATOM 7906 N N . GLY A 1 1022 ? 33.653 17.601 -39.997 1.00 92.19 1022 GLY A N 1
ATOM 7907 C CA . GLY A 1 1022 ? 33.752 16.168 -39.730 1.00 92.19 1022 GLY A CA 1
ATOM 7908 C C . GLY A 1 1022 ? 32.528 15.598 -39.027 1.00 92.19 1022 GLY A C 1
ATOM 7909 O O . GLY A 1 1022 ? 31.506 16.268 -38.883 1.00 92.19 1022 GLY A O 1
ATOM 7910 N N . GLU A 1 1023 ? 32.628 14.326 -38.639 1.00 94.31 1023 GLU A N 1
ATOM 7911 C CA . GLU A 1 1023 ? 31.635 13.660 -37.795 1.00 94.31 1023 GLU A CA 1
ATOM 7912 C C . GLU A 1 1023 ? 31.872 14.007 -36.323 1.00 94.31 1023 GLU A C 1
ATOM 7914 O O . GLU A 1 1023 ? 33.010 14.024 -35.855 1.00 94.31 1023 GLU A O 1
ATOM 7919 N N . HIS A 1 1024 ? 30.777 14.240 -35.609 1.00 95.88 1024 HIS A N 1
ATOM 7920 C CA . HIS A 1 1024 ? 30.743 14.561 -34.192 1.00 95.88 1024 HIS A CA 1
ATOM 7921 C C . HIS A 1 1024 ? 29.700 13.715 -33.472 1.00 95.88 1024 HIS A C 1
ATOM 7923 O O . HIS A 1 1024 ? 28.693 13.303 -34.061 1.00 95.88 1024 HIS A O 1
ATOM 7929 N N . VAL A 1 1025 ? 29.919 13.499 -32.177 1.00 97.50 1025 VAL A N 1
ATOM 7930 C CA . VAL A 1 1025 ? 29.028 12.724 -31.316 1.00 97.50 1025 VAL A CA 1
ATOM 7931 C C . VAL A 1 1025 ? 28.548 13.574 -30.147 1.00 97.50 1025 VAL A C 1
ATOM 7933 O O . VAL A 1 1025 ? 29.329 13.979 -29.289 1.00 97.50 1025 VAL A O 1
ATOM 7936 N N . LEU A 1 1026 ? 27.235 13.781 -30.077 1.00 98.19 1026 LEU A N 1
ATOM 7937 C CA . LEU A 1 1026 ? 26.557 14.234 -28.867 1.00 98.19 1026 LEU A CA 1
ATOM 7938 C C . LEU A 1 1026 ? 26.234 13.033 -27.985 1.00 98.19 1026 LEU A C 1
ATOM 7940 O O . LEU A 1 1026 ? 25.606 12.084 -28.452 1.00 98.19 1026 LEU A O 1
ATOM 7944 N N . ALA A 1 1027 ? 26.597 13.106 -26.710 1.00 98.62 1027 ALA A N 1
ATOM 7945 C CA . ALA A 1 1027 ? 26.082 12.217 -25.679 1.00 98.62 1027 ALA A CA 1
ATOM 7946 C C . ALA A 1 1027 ? 25.211 13.034 -24.724 1.00 98.62 1027 ALA A C 1
ATOM 7948 O O . ALA A 1 1027 ? 25.617 14.102 -24.266 1.00 98.62 1027 ALA A O 1
ATOM 7949 N N . VAL A 1 1028 ? 24.004 12.552 -24.450 1.00 98.75 1028 VAL A N 1
ATOM 7950 C CA . VAL A 1 1028 ? 23.035 13.235 -23.590 1.00 98.75 1028 VAL A CA 1
ATOM 7951 C C . VAL A 1 1028 ? 22.457 12.221 -22.623 1.00 98.75 1028 VAL A C 1
ATOM 7953 O O . VAL A 1 1028 ? 22.030 11.151 -23.050 1.00 98.75 1028 VAL A O 1
ATOM 7956 N N . VAL A 1 1029 ? 22.395 12.563 -21.342 1.00 98.50 1029 VAL A N 1
ATOM 7957 C CA . VAL A 1 1029 ? 21.589 11.823 -20.366 1.00 98.50 1029 VAL A CA 1
ATOM 7958 C C . VAL A 1 1029 ? 20.500 12.738 -19.837 1.00 98.50 1029 VAL A C 1
ATOM 7960 O O . VAL A 1 1029 ? 20.758 13.898 -19.518 1.00 98.50 1029 VAL A O 1
ATOM 7963 N N . VAL A 1 1030 ? 19.281 12.214 -19.763 1.00 98.62 1030 VAL A N 1
ATOM 7964 C CA . VAL A 1 1030 ? 18.150 12.878 -19.113 1.00 98.62 1030 VAL A CA 1
ATOM 7965 C C . VAL A 1 1030 ? 17.727 12.015 -17.934 1.00 98.62 1030 VAL A C 1
ATOM 7967 O O . VAL A 1 1030 ? 17.397 10.843 -18.113 1.00 98.62 1030 VAL A O 1
ATOM 7970 N N . ARG A 1 1031 ? 17.729 12.585 -16.728 1.00 97.44 1031 ARG A N 1
ATOM 7971 C CA . ARG A 1 1031 ? 17.186 11.944 -15.528 1.00 97.44 1031 ARG A CA 1
ATOM 7972 C C . ARG A 1 1031 ? 15.704 12.259 -15.428 1.00 97.44 1031 ARG A C 1
ATOM 7974 O O . ARG A 1 1031 ? 15.341 13.340 -14.971 1.00 97.44 1031 ARG A O 1
ATOM 7981 N N . ASN A 1 1032 ? 14.869 11.306 -15.834 1.00 95.50 1032 ASN A N 1
ATOM 7982 C CA . ASN A 1 1032 ? 13.433 11.375 -15.612 1.00 95.50 1032 ASN A CA 1
ATOM 7983 C C . ASN A 1 1032 ? 13.112 10.959 -14.175 1.00 95.50 1032 ASN A C 1
ATOM 7985 O O . ASN A 1 1032 ? 13.251 9.786 -13.825 1.00 95.50 1032 ASN A O 1
ATOM 7989 N N . ASN A 1 1033 ? 12.658 11.901 -13.352 1.00 90.88 1033 ASN A N 1
ATOM 7990 C CA . ASN A 1 1033 ? 12.276 11.593 -11.982 1.00 90.88 1033 ASN A CA 1
ATOM 7991 C C . ASN A 1 1033 ? 10.808 11.155 -11.825 1.00 90.88 1033 ASN A C 1
ATOM 7993 O O . ASN A 1 1033 ? 10.487 10.702 -10.729 1.00 90.88 1033 ASN A O 1
ATOM 7997 N N . SER A 1 1034 ? 9.961 11.254 -12.872 1.00 94.62 1034 SER A N 1
ATOM 7998 C CA . SER A 1 1034 ? 8.636 10.594 -13.033 1.00 94.62 1034 SER A CA 1
ATOM 7999 C C . SER A 1 1034 ? 7.728 11.252 -14.092 1.00 94.62 1034 SER A C 1
ATOM 8001 O O . SER A 1 1034 ? 7.989 12.352 -14.587 1.00 94.62 1034 SER A O 1
ATOM 8003 N N . HIS A 1 1035 ? 6.616 10.580 -14.425 1.00 96.50 1035 HIS A N 1
ATOM 8004 C CA . HIS A 1 1035 ? 5.553 11.052 -15.327 1.00 96.50 1035 HIS A CA 1
ATOM 8005 C C . HIS A 1 1035 ? 4.396 11.711 -14.571 1.00 96.50 1035 HIS A C 1
ATOM 8007 O O . HIS A 1 1035 ? 4.083 11.304 -13.450 1.00 96.50 1035 HIS A O 1
ATOM 8013 N N . ASN A 1 1036 ? 3.743 12.687 -15.208 1.00 95.88 1036 ASN A N 1
ATOM 8014 C CA . ASN A 1 1036 ? 2.584 13.396 -14.654 1.00 95.88 1036 ASN A CA 1
ATOM 8015 C C . ASN A 1 1036 ? 1.422 12.452 -14.343 1.00 95.88 1036 ASN A C 1
ATOM 8017 O O . ASN A 1 1036 ? 1.323 11.354 -14.880 1.00 95.88 1036 ASN A O 1
ATOM 8021 N N . TRP A 1 1037 ? 0.524 12.906 -13.481 1.00 94.88 1037 TRP A N 1
ATOM 8022 C CA . TRP A 1 1037 ? -0.768 12.270 -13.256 1.00 94.88 1037 TRP A CA 1
ATOM 8023 C C . TRP A 1 1037 ? -1.712 12.481 -14.436 1.00 94.88 1037 TRP A C 1
ATOM 8025 O O . TRP A 1 1037 ? -1.431 13.270 -15.333 1.00 94.88 1037 TRP A O 1
ATOM 8035 N N . ASP A 1 1038 ? -2.856 11.809 -14.388 1.00 94.94 1038 ASP A N 1
ATOM 8036 C CA . ASP A 1 1038 ? -3.932 11.947 -15.366 1.00 94.94 1038 ASP A CA 1
ATOM 8037 C C . ASP A 1 1038 ? -5.249 12.379 -14.711 1.00 94.94 1038 ASP A C 1
ATOM 8039 O O . ASP A 1 1038 ? -6.321 11.980 -15.152 1.00 94.94 1038 ASP A O 1
ATOM 8043 N N . LEU A 1 1039 ? -5.189 13.153 -13.618 1.00 90.94 1039 LEU A N 1
ATOM 8044 C CA . LEU A 1 1039 ? -6.332 13.462 -12.743 1.00 90.94 1039 LEU A CA 1
ATOM 8045 C C . LEU A 1 1039 ? -7.566 13.995 -13.495 1.00 90.94 1039 LEU A C 1
ATOM 8047 O O . LEU A 1 1039 ? -8.695 13.655 -13.135 1.00 90.94 1039 LEU A O 1
ATOM 8051 N N . PHE A 1 1040 ? -7.364 14.767 -14.565 1.00 91.81 1040 PHE A N 1
ATOM 8052 C CA . PHE A 1 1040 ? -8.438 15.367 -15.361 1.00 91.81 1040 PHE A CA 1
ATOM 8053 C C . PHE A 1 1040 ? -8.858 14.547 -16.591 1.00 91.81 1040 PHE A C 1
ATOM 8055 O O . PHE A 1 1040 ? -9.741 14.994 -17.322 1.00 91.81 1040 PHE A O 1
ATOM 8062 N N . ALA A 1 1041 ? -8.291 13.348 -16.786 1.00 93.44 1041 ALA A N 1
ATOM 8063 C CA . ALA A 1 1041 ? -8.505 12.499 -17.962 1.00 93.44 1041 ALA A CA 1
ATOM 8064 C C . ALA A 1 1041 ? -8.206 13.245 -19.278 1.00 93.44 1041 ALA A C 1
ATOM 8066 O O . ALA A 1 1041 ? -9.038 13.300 -20.183 1.00 93.44 1041 ALA A O 1
ATOM 8067 N N . ASP A 1 1042 ? -7.034 13.880 -19.333 1.00 93.00 1042 ASP A N 1
ATOM 8068 C CA . ASP A 1 1042 ? -6.568 14.762 -20.408 1.00 93.00 1042 ASP A CA 1
ATOM 8069 C C . ASP A 1 1042 ? -5.249 14.291 -21.049 1.00 93.00 1042 ASP A C 1
ATOM 8071 O O . ASP A 1 1042 ? -4.608 15.040 -21.790 1.00 93.00 1042 ASP A O 1
ATOM 8075 N N . ASP A 1 1043 ? -4.846 13.044 -20.782 1.00 95.75 1043 ASP A N 1
ATOM 8076 C CA . ASP A 1 1043 ? -3.587 12.440 -21.217 1.00 95.75 1043 ASP A CA 1
ATOM 8077 C C . ASP A 1 1043 ? -2.335 13.208 -20.732 1.00 95.75 1043 ASP A C 1
ATOM 8079 O O . ASP A 1 1043 ? -1.250 13.089 -21.315 1.00 95.75 1043 ASP A O 1
ATOM 8083 N N . ALA A 1 1044 ? -2.432 13.969 -19.633 1.00 95.00 1044 ALA A N 1
ATOM 8084 C CA . ALA A 1 1044 ? -1.287 14.677 -19.054 1.00 95.00 1044 ALA A CA 1
ATOM 8085 C C . ALA A 1 1044 ? -0.143 13.720 -18.679 1.00 95.00 1044 ALA A C 1
ATOM 8087 O O . ALA A 1 1044 ? 1.031 14.064 -18.848 1.00 95.00 1044 ALA A O 1
ATOM 8088 N N . HIS A 1 1045 ? -0.469 12.490 -18.267 1.00 95.94 1045 HIS A N 1
ATOM 8089 C CA . HIS A 1 1045 ? 0.505 11.432 -17.993 1.00 95.94 1045 HIS A CA 1
ATOM 8090 C C . HIS A 1 1045 ? 1.372 11.059 -19.205 1.00 95.94 1045 HIS A C 1
ATOM 8092 O O . HIS A 1 1045 ? 2.481 10.569 -19.013 1.00 95.94 1045 HIS A O 1
ATOM 8098 N N . LYS A 1 1046 ? 0.913 11.321 -20.438 1.00 96.62 1046 LYS A N 1
ATOM 8099 C CA . LYS A 1 1046 ? 1.652 11.058 -21.687 1.00 96.62 1046 LYS A CA 1
ATOM 8100 C C . LYS A 1 1046 ? 2.574 12.202 -22.099 1.00 96.62 1046 LYS A C 1
ATOM 8102 O O . LYS A 1 1046 ? 3.089 12.199 -23.215 1.00 96.62 1046 LYS A O 1
ATOM 8107 N N . GLU A 1 1047 ? 2.777 13.208 -21.255 1.00 96.50 1047 GLU A N 1
ATOM 8108 C CA . GLU A 1 1047 ? 3.815 14.204 -21.507 1.00 96.50 1047 GLU A CA 1
ATOM 8109 C C . GLU A 1 1047 ? 5.177 13.515 -21.684 1.00 96.50 1047 GLU A C 1
ATOM 8111 O O . GLU A 1 1047 ? 5.606 12.718 -20.846 1.00 96.50 1047 GLU A O 1
ATOM 8116 N N . ALA A 1 1048 ? 5.865 13.807 -22.788 1.00 96.44 1048 ALA A N 1
ATOM 8117 C CA . ALA A 1 1048 ? 7.094 13.111 -23.138 1.00 96.44 1048 ALA A CA 1
ATOM 8118 C C . ALA A 1 1048 ? 8.182 13.258 -22.055 1.00 96.44 1048 ALA A C 1
ATOM 8120 O O . ALA A 1 1048 ? 8.320 14.291 -21.393 1.00 96.44 1048 ALA A O 1
ATOM 8121 N N . ARG A 1 1049 ? 8.997 12.209 -21.898 1.00 97.31 1049 ARG A N 1
ATOM 8122 C CA . ARG A 1 1049 ? 10.209 12.197 -21.063 1.00 97.31 1049 ARG A CA 1
ATOM 8123 C C . ARG A 1 1049 ? 11.428 11.812 -21.887 1.00 97.31 1049 ARG A C 1
ATOM 8125 O O . ARG A 1 1049 ? 11.300 11.158 -22.923 1.00 97.31 1049 ARG A O 1
ATOM 8132 N N . GLY A 1 1050 ? 12.607 12.190 -21.408 1.00 97.69 1050 GLY A N 1
ATOM 8133 C CA . GLY A 1 1050 ? 13.852 12.093 -22.160 1.00 97.69 1050 GLY A CA 1
ATOM 8134 C C . GLY A 1 1050 ? 14.048 13.301 -23.078 1.00 97.69 1050 GLY A C 1
ATOM 8135 O O . GLY A 1 1050 ? 13.548 14.391 -22.798 1.00 97.69 1050 GLY A O 1
ATOM 8136 N N . LEU A 1 1051 ? 14.777 13.123 -24.180 1.00 97.19 1051 LEU A N 1
ATOM 8137 C CA . LEU A 1 1051 ? 14.829 14.133 -25.237 1.00 97.19 1051 LEU A CA 1
ATOM 8138 C C . LEU A 1 1051 ? 13.501 14.142 -25.997 1.00 97.19 1051 LEU A C 1
ATOM 8140 O O . LEU A 1 1051 ? 13.017 13.098 -26.418 1.00 97.19 1051 LEU A O 1
ATOM 8144 N N . ILE A 1 1052 ? 12.932 15.327 -26.191 1.00 96.19 1052 ILE A N 1
ATOM 8145 C CA . ILE A 1 1052 ? 11.682 15.535 -26.931 1.00 96.19 1052 ILE A CA 1
ATOM 8146 C C . ILE A 1 1052 ? 12.004 16.006 -28.350 1.00 96.19 1052 ILE A C 1
ATOM 8148 O O . ILE A 1 1052 ? 11.500 15.455 -29.326 1.00 96.19 1052 ILE A O 1
ATOM 8152 N N . ALA A 1 1053 ? 12.897 16.990 -28.470 1.00 95.50 1053 ALA A N 1
ATOM 8153 C CA . ALA A 1 1053 ? 13.393 17.487 -29.747 1.00 95.50 1053 ALA A CA 1
ATOM 8154 C C . ALA A 1 1053 ? 14.854 17.935 -29.628 1.00 95.50 1053 ALA A C 1
ATOM 8156 O O . ALA A 1 1053 ? 15.294 18.401 -28.578 1.00 95.50 1053 ALA A O 1
ATOM 8157 N N . ALA A 1 1054 ? 15.600 17.838 -30.728 1.00 96.06 1054 ALA A N 1
ATOM 8158 C CA . ALA A 1 1054 ? 16.986 18.281 -30.802 1.00 96.06 1054 ALA A CA 1
ATOM 8159 C C . ALA A 1 1054 ? 17.244 19.017 -32.119 1.00 96.06 1054 ALA A C 1
ATOM 8161 O O . ALA A 1 1054 ? 16.891 18.521 -33.186 1.00 96.06 1054 ALA A O 1
ATOM 8162 N N . SER A 1 1055 ? 17.875 20.188 -32.047 1.00 95.06 1055 SER A N 1
ATOM 8163 C CA . SER A 1 1055 ? 18.221 21.006 -33.209 1.00 95.06 1055 SER A CA 1
ATOM 8164 C C . SER A 1 1055 ? 19.666 21.475 -33.130 1.00 95.06 1055 SER A C 1
ATOM 8166 O O . SER A 1 1055 ? 20.111 21.970 -32.096 1.00 95.06 1055 SER A O 1
ATOM 8168 N N . ILE A 1 1056 ? 20.371 21.377 -34.256 1.00 93.12 1056 ILE A N 1
ATOM 8169 C CA . ILE A 1 1056 ? 21.650 22.049 -34.491 1.00 93.12 1056 ILE A CA 1
ATOM 8170 C C . ILE A 1 1056 ? 21.440 23.027 -35.647 1.00 93.12 1056 ILE A C 1
ATOM 8172 O O . ILE A 1 1056 ? 21.182 22.623 -36.786 1.00 93.12 1056 ILE A O 1
ATOM 8176 N N . THR A 1 1057 ? 21.524 24.316 -35.329 1.00 90.62 1057 THR A N 1
ATOM 8177 C CA . THR A 1 1057 ? 21.186 25.412 -36.241 1.00 90.62 1057 THR A CA 1
ATOM 8178 C C . THR A 1 1057 ? 22.428 26.253 -36.540 1.00 90.62 1057 THR A C 1
ATOM 8180 O O . THR A 1 1057 ? 22.986 26.854 -35.616 1.00 90.62 1057 THR A O 1
ATOM 8183 N N . PRO A 1 1058 ? 22.856 26.382 -37.809 1.00 83.19 1058 PRO A N 1
ATOM 8184 C CA . PRO A 1 1058 ? 23.910 27.325 -38.170 1.00 83.19 1058 PRO A CA 1
ATOM 8185 C C . PRO A 1 1058 ? 23.477 28.753 -37.834 1.00 83.19 1058 PRO A C 1
ATOM 8187 O O . PRO A 1 1058 ? 22.295 29.078 -37.939 1.00 83.19 1058 PRO A O 1
ATOM 8190 N N . LYS A 1 1059 ? 24.406 29.644 -37.469 1.00 80.75 1059 LYS A N 1
ATOM 8191 C CA . LYS A 1 1059 ? 24.068 31.058 -37.222 1.00 80.75 1059 LYS A CA 1
ATOM 8192 C C . LYS A 1 1059 ? 23.322 31.671 -38.426 1.00 80.75 1059 LYS A C 1
ATOM 8194 O O . LYS A 1 1059 ? 23.903 31.820 -39.496 1.00 80.75 1059 LYS A O 1
ATOM 8199 N N . GLY A 1 1060 ? 22.051 32.043 -38.234 1.00 77.56 1060 GLY A N 1
ATOM 8200 C CA . GLY A 1 1060 ? 21.169 32.576 -39.288 1.00 77.56 1060 GLY A CA 1
ATOM 8201 C C . GLY A 1 1060 ? 20.526 31.526 -40.212 1.00 77.56 1060 GLY A C 1
ATOM 8202 O O . GLY A 1 1060 ? 19.910 31.902 -41.205 1.00 77.56 1060 GLY A O 1
ATOM 8203 N N . GLY A 1 1061 ? 20.680 30.231 -39.917 1.00 81.88 1061 GLY A N 1
ATOM 8204 C CA . GLY A 1 1061 ? 20.098 29.109 -40.658 1.00 81.88 1061 GLY A CA 1
ATOM 8205 C C . GLY A 1 1061 ? 18.717 28.672 -40.151 1.00 81.88 1061 GLY A C 1
ATOM 8206 O O . GLY A 1 1061 ? 18.172 29.233 -39.202 1.00 81.88 1061 GLY A O 1
ATOM 8207 N N . GLN A 1 1062 ? 18.147 27.649 -40.795 1.00 85.25 1062 GLN A N 1
ATOM 8208 C CA . GLN A 1 1062 ? 16.867 27.056 -40.393 1.00 85.25 1062 GLN A CA 1
ATOM 8209 C C . GLN A 1 1062 ? 17.039 26.105 -39.200 1.00 85.25 1062 GLN A C 1
ATOM 8211 O O . GLN A 1 1062 ? 18.018 25.357 -39.130 1.00 85.25 1062 GLN A O 1
ATOM 8216 N N . ARG A 1 1063 ? 16.059 26.106 -38.286 1.00 87.81 1063 ARG A N 1
ATOM 8217 C CA . ARG A 1 1063 ? 15.946 25.115 -37.203 1.00 87.81 1063 ARG A CA 1
ATOM 8218 C C . ARG A 1 1063 ? 15.914 23.706 -37.806 1.00 87.81 1063 ARG A C 1
ATOM 8220 O O . ARG A 1 1063 ? 15.313 23.514 -38.861 1.00 87.81 1063 ARG A O 1
ATOM 8227 N N . PHE A 1 1064 ? 16.568 22.749 -37.153 1.00 89.50 1064 PHE A N 1
ATOM 8228 C CA . PHE A 1 1064 ? 16.781 21.380 -37.645 1.00 89.50 1064 PHE A CA 1
ATOM 8229 C C . PHE A 1 1064 ? 17.628 21.281 -38.926 1.00 89.50 1064 PHE A C 1
ATOM 8231 O O . PHE A 1 1064 ? 17.601 20.263 -39.615 1.00 89.50 1064 PHE A O 1
ATOM 8238 N N . GLY A 1 1065 ? 18.399 22.324 -39.252 1.00 86.75 1065 GLY A N 1
ATOM 8239 C CA . GLY A 1 1065 ? 19.185 22.392 -40.487 1.00 86.75 1065 GLY A CA 1
ATOM 8240 C C . GLY A 1 1065 ? 20.313 21.360 -40.597 1.00 86.75 1065 GLY A C 1
ATOM 8241 O O . GLY A 1 1065 ? 20.759 21.080 -41.708 1.00 86.75 1065 GLY A O 1
ATOM 8242 N N . THR A 1 1066 ? 20.762 20.779 -39.480 1.00 90.69 1066 THR A N 1
ATOM 8243 C CA . THR A 1 1066 ? 21.767 19.704 -39.460 1.00 90.69 1066 THR A CA 1
ATOM 8244 C C . THR A 1 1066 ? 21.129 18.395 -38.982 1.00 90.69 1066 THR A C 1
ATOM 8246 O O . THR A 1 1066 ? 20.709 18.328 -37.824 1.00 90.69 1066 THR A O 1
ATOM 8249 N N . PRO A 1 1067 ? 21.055 17.347 -39.826 1.00 92.44 1067 PRO A N 1
ATOM 8250 C CA . PRO A 1 1067 ? 20.530 16.044 -39.424 1.00 92.44 1067 PRO A CA 1
ATOM 8251 C C . PRO A 1 1067 ? 21.372 15.383 -38.328 1.00 92.44 1067 PRO A C 1
ATOM 8253 O O . PRO A 1 1067 ? 22.602 15.444 -38.360 1.00 92.44 1067 PRO A O 1
ATOM 8256 N N . ILE A 1 1068 ? 20.707 14.694 -37.398 1.00 95.75 1068 ILE A N 1
ATOM 8257 C CA . ILE A 1 1068 ? 21.347 13.954 -36.304 1.00 95.75 1068 ILE A CA 1
ATOM 8258 C C . ILE A 1 1068 ? 20.810 12.519 -36.293 1.00 95.75 1068 ILE A C 1
ATOM 8260 O O . ILE A 1 1068 ? 19.601 12.297 -36.216 1.00 95.75 1068 ILE A O 1
ATOM 8264 N N . ALA A 1 1069 ? 21.705 11.535 -36.359 1.00 97.00 1069 ALA A N 1
ATOM 8265 C CA . ALA A 1 1069 ? 21.377 10.120 -36.254 1.00 97.00 1069 ALA A CA 1
ATOM 8266 C C . ALA A 1 1069 ? 21.433 9.673 -34.787 1.00 97.00 1069 ALA A C 1
ATOM 8268 O O . ALA A 1 1069 ? 22.512 9.573 -34.202 1.00 97.00 1069 ALA A O 1
ATOM 8269 N N . TRP A 1 1070 ? 20.266 9.402 -34.202 1.00 98.12 1070 TRP A N 1
ATOM 8270 C CA . TRP A 1 1070 ? 20.116 9.117 -32.777 1.00 98.12 1070 TRP A CA 1
ATOM 8271 C C . TRP A 1 1070 ? 20.038 7.620 -32.453 1.00 98.12 1070 TRP A C 1
ATOM 8273 O O . TRP A 1 1070 ? 19.367 6.836 -33.133 1.00 98.12 1070 TRP A O 1
ATOM 8283 N N . LYS A 1 1071 ? 20.678 7.248 -31.345 1.00 98.50 1071 LYS A N 1
ATOM 8284 C CA . LYS A 1 1071 ? 20.449 6.008 -30.596 1.00 98.50 1071 LYS A CA 1
ATOM 8285 C C . LYS A 1 1071 ? 20.056 6.331 -29.158 1.00 98.50 1071 LYS A C 1
ATOM 8287 O O . LYS A 1 1071 ? 20.442 7.380 -28.647 1.00 98.50 1071 LYS A O 1
ATOM 8292 N N . ILE A 1 1072 ? 19.321 5.424 -28.526 1.00 98.62 1072 ILE A N 1
ATOM 8293 C CA . ILE A 1 1072 ? 18.747 5.565 -27.187 1.00 98.62 1072 ILE A CA 1
ATOM 8294 C C . ILE A 1 1072 ? 18.962 4.291 -26.359 1.00 98.62 1072 ILE A C 1
ATOM 8296 O O . ILE A 1 1072 ? 18.901 3.176 -26.884 1.00 98.62 1072 ILE A O 1
ATOM 8300 N N . GLN A 1 1073 ? 19.195 4.456 -25.057 1.00 98.25 1073 GLN A N 1
ATOM 8301 C CA . GLN A 1 1073 ? 19.323 3.362 -24.098 1.00 98.25 1073 GLN A CA 1
ATOM 8302 C C . GLN A 1 1073 ? 18.779 3.770 -22.724 1.00 98.25 1073 GLN A C 1
ATOM 8304 O O . GLN A 1 1073 ? 19.338 4.640 -22.060 1.00 98.25 1073 GLN A O 1
ATOM 8309 N N . GLY A 1 1074 ? 17.705 3.113 -22.283 1.00 97.31 1074 GLY A N 1
ATOM 8310 C CA . GLY A 1 1074 ? 17.219 3.164 -20.902 1.00 97.31 1074 GLY A CA 1
ATOM 8311 C C . GLY A 1 1074 ? 17.623 1.919 -20.112 1.00 97.31 1074 GLY A C 1
ATOM 8312 O O . GLY A 1 1074 ? 18.694 1.346 -20.341 1.00 97.31 1074 GLY A O 1
ATOM 8313 N N . ASN A 1 1075 ? 16.764 1.479 -19.192 1.00 96.19 1075 ASN A N 1
ATOM 8314 C CA . ASN A 1 1075 ? 16.998 0.300 -18.357 1.00 96.19 1075 ASN A CA 1
ATOM 8315 C C . ASN A 1 1075 ? 17.250 -0.977 -19.184 1.00 96.19 1075 ASN A C 1
ATOM 8317 O O . ASN A 1 1075 ? 16.765 -1.135 -20.308 1.00 96.19 1075 ASN A O 1
ATOM 8321 N N . LYS A 1 1076 ? 18.012 -1.925 -18.621 1.00 95.25 1076 LYS A N 1
ATOM 8322 C CA . LYS A 1 1076 ? 18.315 -3.200 -19.291 1.00 95.25 1076 LYS A CA 1
ATOM 8323 C C . LYS A 1 1076 ? 17.016 -3.976 -19.544 1.00 95.25 1076 LYS A C 1
ATOM 8325 O O . LYS A 1 1076 ? 16.298 -4.298 -18.599 1.00 95.25 1076 LYS A O 1
ATOM 8330 N N . GLY A 1 1077 ? 16.755 -4.280 -20.816 1.00 92.56 1077 GLY A N 1
ATOM 8331 C CA . GLY A 1 1077 ? 15.578 -5.027 -21.272 1.00 92.56 1077 GLY A CA 1
ATOM 8332 C C . GLY A 1 1077 ? 14.323 -4.186 -21.540 1.00 92.56 1077 GLY A C 1
ATOM 8333 O O . GLY A 1 1077 ? 13.387 -4.708 -22.137 1.00 92.56 1077 GLY A O 1
ATOM 8334 N N . GLY A 1 1078 ? 14.283 -2.901 -21.161 1.00 94.50 1078 GLY A N 1
ATOM 8335 C CA . GLY A 1 1078 ? 13.065 -2.088 -21.277 1.00 94.50 1078 GLY A CA 1
ATOM 8336 C C . GLY A 1 1078 ? 11.907 -2.712 -20.492 1.00 94.50 1078 GLY A C 1
ATOM 8337 O O . GLY A 1 1078 ? 12.041 -2.963 -19.295 1.00 94.50 1078 GLY A O 1
ATOM 8338 N N . GLU A 1 1079 ? 10.807 -3.022 -21.173 1.00 94.25 1079 GLU A N 1
ATOM 8339 C CA . GLU A 1 1079 ? 9.635 -3.724 -20.620 1.00 94.25 1079 GLU A CA 1
ATOM 8340 C C . GLU A 1 1079 ? 9.916 -5.202 -20.271 1.00 94.25 1079 GLU A C 1
ATOM 8342 O O . GLU A 1 1079 ? 9.268 -5.783 -19.398 1.00 94.25 1079 GLU A O 1
ATOM 8347 N N . ASP A 1 1080 ? 10.922 -5.822 -20.896 1.00 91.06 1080 ASP A N 1
ATOM 8348 C CA . ASP A 1 1080 ? 11.422 -7.154 -20.541 1.00 91.06 1080 ASP A CA 1
ATOM 8349 C C . ASP A 1 1080 ? 12.443 -7.045 -19.394 1.00 91.06 1080 ASP A C 1
ATOM 8351 O O . ASP A 1 1080 ? 13.610 -7.415 -19.529 1.00 91.06 1080 ASP A O 1
ATOM 8355 N N . ILE A 1 1081 ? 11.996 -6.496 -18.261 1.00 92.62 1081 ILE A N 1
ATOM 8356 C CA . ILE A 1 1081 ? 12.855 -6.075 -17.146 1.00 92.62 1081 ILE A CA 1
ATOM 8357 C C . ILE A 1 1081 ? 13.831 -7.168 -16.674 1.00 92.62 1081 ILE A C 1
ATOM 8359 O O . ILE A 1 1081 ? 13.490 -8.351 -16.581 1.00 92.62 1081 ILE A O 1
ATOM 8363 N N . ALA A 1 1082 ? 15.053 -6.748 -16.332 1.00 92.44 1082 ALA A N 1
ATOM 8364 C CA . ALA A 1 1082 ? 16.126 -7.642 -15.892 1.00 92.44 1082 ALA A CA 1
ATOM 8365 C C . ALA A 1 1082 ? 16.096 -7.995 -14.390 1.00 92.44 1082 ALA A C 1
ATOM 8367 O O . ALA A 1 1082 ? 16.593 -9.052 -13.993 1.00 92.44 1082 ALA A O 1
ATOM 8368 N N . ASP A 1 1083 ? 15.525 -7.125 -13.550 1.00 93.94 1083 ASP A N 1
ATOM 8369 C CA . ASP A 1 1083 ? 15.356 -7.349 -12.108 1.00 93.94 1083 ASP A CA 1
ATOM 8370 C C . ASP A 1 1083 ? 13.890 -7.671 -11.808 1.00 93.94 1083 ASP A C 1
ATOM 8372 O O . ASP A 1 1083 ? 13.048 -6.785 -11.700 1.00 93.94 1083 ASP A O 1
ATOM 8376 N N . LEU A 1 1084 ? 13.581 -8.960 -11.717 1.00 91.25 1084 LEU A N 1
ATOM 8377 C CA . LEU A 1 1084 ? 12.225 -9.453 -11.487 1.00 91.25 1084 LEU A CA 1
ATOM 8378 C C . LEU A 1 1084 ? 11.837 -9.346 -10.013 1.00 91.25 1084 LEU A C 1
ATOM 8380 O O . LEU A 1 1084 ? 10.687 -9.058 -9.701 1.00 91.25 1084 LEU A O 1
ATOM 8384 N N . VAL A 1 1085 ? 12.796 -9.533 -9.101 1.00 92.56 1085 VAL A N 1
ATOM 8385 C CA . VAL A 1 1085 ? 12.541 -9.462 -7.655 1.00 92.56 1085 VAL A CA 1
ATOM 8386 C C . VAL A 1 1085 ? 12.138 -8.043 -7.260 1.00 92.56 1085 VAL A C 1
ATOM 8388 O O . VAL A 1 1085 ? 11.117 -7.836 -6.598 1.00 92.56 1085 VAL A O 1
ATOM 8391 N N . ARG A 1 1086 ? 12.908 -7.046 -7.702 1.00 94.88 1086 ARG A N 1
ATOM 8392 C CA . ARG A 1 1086 ? 12.647 -5.637 -7.377 1.00 94.88 1086 ARG A CA 1
ATOM 8393 C C . ARG A 1 1086 ? 11.706 -4.974 -8.374 1.00 94.88 1086 ARG A C 1
ATOM 8395 O O . ARG A 1 1086 ? 11.094 -3.966 -8.040 1.00 94.88 1086 ARG A O 1
ATOM 8402 N N . GLY A 1 1087 ? 11.484 -5.588 -9.532 1.00 94.56 1087 GLY A N 1
ATOM 8403 C CA . GLY A 1 1087 ? 10.465 -5.229 -10.517 1.00 94.56 1087 GLY A CA 1
ATOM 8404 C C . GLY A 1 1087 ? 10.712 -3.907 -11.252 1.00 94.56 1087 GLY A C 1
ATOM 8405 O O . GLY A 1 1087 ? 11.825 -3.373 -11.227 1.00 94.56 1087 GLY A O 1
ATOM 8406 N N . PRO A 1 1088 ? 9.684 -3.370 -11.938 1.00 94.38 1088 PRO A N 1
ATOM 8407 C CA . PRO A 1 1088 ? 9.879 -2.396 -13.016 1.00 94.38 1088 PRO A CA 1
ATOM 8408 C C . PRO A 1 1088 ? 10.392 -1.029 -12.560 1.00 94.38 1088 PRO A C 1
ATOM 8410 O O . PRO A 1 1088 ? 11.038 -0.330 -13.332 1.00 94.38 1088 PRO A O 1
ATOM 8413 N N . MET A 1 1089 ? 10.141 -0.660 -11.305 1.00 94.06 1089 MET A N 1
ATOM 8414 C CA . MET A 1 1089 ? 10.435 0.676 -10.781 1.00 94.06 1089 MET A CA 1
ATOM 8415 C C . MET A 1 1089 ? 11.822 0.787 -10.131 1.00 94.06 1089 MET A C 1
ATOM 8417 O O . MET A 1 1089 ? 12.212 1.885 -9.752 1.00 94.06 1089 MET A O 1
ATOM 8421 N N . ASN A 1 1090 ? 12.568 -0.310 -9.941 1.00 96.81 1090 ASN A N 1
ATOM 8422 C CA . ASN A 1 1090 ? 13.822 -0.255 -9.174 1.00 96.81 1090 ASN A CA 1
ATOM 8423 C C . ASN A 1 1090 ? 14.960 0.430 -9.942 1.00 96.81 1090 ASN A C 1
ATOM 8425 O O . ASN A 1 1090 ? 15.719 1.197 -9.353 1.00 96.81 1090 ASN A O 1
ATOM 8429 N N . ASN A 1 1091 ? 15.069 0.136 -11.240 1.00 96.50 1091 ASN A N 1
ATOM 8430 C CA . ASN A 1 1091 ? 16.233 0.468 -12.060 1.00 96.50 1091 ASN A CA 1
ATOM 8431 C C . ASN A 1 1091 ? 15.864 1.445 -13.181 1.00 96.50 1091 ASN A C 1
ATOM 8433 O O . ASN A 1 1091 ? 14.890 1.228 -13.900 1.00 96.50 1091 ASN A O 1
ATOM 8437 N N . GLY A 1 1092 ? 16.683 2.478 -13.348 1.00 96.19 1092 GLY A N 1
ATOM 8438 C CA . GLY A 1 1092 ? 16.742 3.330 -14.528 1.00 96.19 1092 GLY A CA 1
ATOM 8439 C C . GLY A 1 1092 ? 17.757 2.822 -15.556 1.00 96.19 1092 GLY A C 1
ATOM 8440 O O . GLY A 1 1092 ? 18.082 1.630 -15.629 1.00 96.19 1092 GLY A O 1
ATOM 8441 N N . GLY A 1 1093 ? 18.228 3.736 -16.401 1.00 96.69 1093 GLY A N 1
ATOM 8442 C CA . GLY A 1 1093 ? 19.126 3.458 -17.516 1.00 96.69 1093 GLY A CA 1
ATOM 8443 C C . GLY A 1 1093 ? 20.580 3.854 -17.308 1.00 96.69 1093 GLY A C 1
ATOM 8444 O O . GLY A 1 1093 ? 21.291 3.935 -18.308 1.00 96.69 1093 GLY A O 1
ATOM 8445 N N . LEU A 1 1094 ? 21.062 4.077 -16.083 1.00 97.75 1094 LEU A N 1
ATOM 8446 C CA . LEU A 1 1094 ? 22.500 4.262 -15.845 1.00 97.75 1094 LEU A CA 1
ATOM 8447 C C . LEU A 1 1094 ? 23.289 2.990 -16.202 1.00 97.75 1094 LEU A C 1
ATOM 8449 O O . LEU A 1 1094 ? 22.779 1.874 -16.067 1.00 97.75 1094 LEU A O 1
ATOM 8453 N N . HIS A 1 1095 ? 24.546 3.115 -16.641 1.00 96.69 1095 HIS A N 1
ATOM 8454 C CA . HIS A 1 1095 ? 25.334 1.941 -17.035 1.00 96.69 1095 HIS A CA 1
ATOM 8455 C C . HIS A 1 1095 ? 25.521 0.969 -15.865 1.00 96.69 1095 HIS A C 1
ATOM 8457 O O . HIS A 1 1095 ? 25.292 -0.232 -16.022 1.00 96.69 1095 HIS A O 1
ATOM 8463 N N . GLY A 1 1096 ? 25.811 1.475 -14.668 1.00 96.88 1096 GLY A N 1
ATOM 8464 C CA . GLY A 1 1096 ? 25.925 0.672 -13.459 1.00 96.88 1096 GLY A CA 1
ATOM 8465 C C . GLY A 1 1096 ? 24.620 -0.015 -13.057 1.00 96.88 1096 GLY A C 1
ATOM 8466 O O . GLY A 1 1096 ? 24.657 -1.142 -12.562 1.00 96.88 1096 GLY A O 1
ATOM 8467 N N . GLU A 1 1097 ? 23.455 0.577 -13.338 1.00 97.94 1097 GLU A N 1
ATOM 8468 C CA . GLU A 1 1097 ? 22.162 -0.096 -13.151 1.00 97.94 1097 GLU A CA 1
ATOM 8469 C C . GLU A 1 1097 ? 22.013 -1.271 -14.120 1.00 97.94 1097 GLU A C 1
ATOM 8471 O O . GLU A 1 1097 ? 21.723 -2.391 -13.692 1.00 97.94 1097 GLU A O 1
ATOM 8476 N N . ARG A 1 1098 ? 22.309 -1.057 -15.410 1.00 97.06 1098 ARG A N 1
ATOM 8477 C CA . ARG A 1 1098 ? 22.248 -2.104 -16.447 1.00 97.06 1098 ARG A CA 1
ATOM 8478 C C . ARG A 1 1098 ? 23.233 -3.249 -16.186 1.00 97.06 1098 ARG A C 1
ATOM 8480 O O . ARG A 1 1098 ? 22.943 -4.391 -16.536 1.00 97.06 1098 ARG A O 1
ATOM 8487 N N . MET A 1 1099 ? 24.366 -2.956 -15.548 1.00 95.31 1099 MET A N 1
ATOM 8488 C CA . MET A 1 1099 ? 25.398 -3.934 -15.188 1.00 95.31 1099 MET A CA 1
ATOM 8489 C C . MET A 1 1099 ? 25.247 -4.516 -13.772 1.00 95.31 1099 MET A C 1
ATOM 8491 O O . MET A 1 1099 ? 26.057 -5.354 -13.375 1.00 95.31 1099 MET A O 1
ATOM 8495 N N . GLY A 1 1100 ? 24.231 -4.105 -13.004 1.00 96.06 1100 GLY A N 1
ATOM 8496 C CA . GLY A 1 1100 ? 23.951 -4.649 -11.671 1.00 96.06 1100 GLY A CA 1
ATOM 8497 C C . GLY A 1 1100 ? 24.915 -4.197 -10.565 1.00 96.06 1100 GLY A C 1
ATOM 8498 O O . GLY A 1 1100 ? 25.091 -4.906 -9.579 1.00 96.06 1100 GLY A O 1
ATOM 8499 N N . TRP A 1 1101 ? 25.554 -3.033 -10.689 1.00 96.88 1101 TRP A N 1
ATOM 8500 C CA . TRP A 1 1101 ? 26.512 -2.513 -9.698 1.00 96.88 1101 TRP A CA 1
ATOM 8501 C C . TRP A 1 1101 ? 25.882 -2.158 -8.345 1.00 96.88 1101 TRP A C 1
ATOM 8503 O O . TRP A 1 1101 ? 26.585 -2.154 -7.335 1.00 96.88 1101 TRP A O 1
ATOM 8513 N N . HIS A 1 1102 ? 24.569 -1.916 -8.324 1.00 97.31 1102 HIS A N 1
ATOM 8514 C CA . HIS A 1 1102 ? 23.765 -1.684 -7.122 1.00 97.31 1102 HIS A CA 1
ATOM 8515 C C . HIS A 1 1102 ? 23.522 -2.949 -6.283 1.00 97.31 1102 HIS A C 1
ATOM 8517 O O . HIS A 1 1102 ? 23.170 -2.844 -5.107 1.00 97.31 1102 HIS A O 1
ATOM 8523 N N . LEU A 1 1103 ? 23.667 -4.139 -6.877 1.00 97.19 1103 LEU A N 1
ATOM 8524 C CA . LEU A 1 1103 ? 23.326 -5.416 -6.250 1.00 97.19 1103 LEU A CA 1
ATOM 8525 C C . LEU A 1 1103 ? 24.249 -5.738 -5.061 1.00 97.19 1103 LEU A C 1
ATOM 8527 O O . LEU A 1 1103 ? 25.376 -5.235 -5.001 1.00 97.19 1103 LEU A O 1
ATOM 8531 N N . PRO A 1 1104 ? 23.808 -6.598 -4.118 1.00 95.62 1104 PRO A N 1
ATOM 8532 C CA . PRO A 1 1104 ? 24.631 -6.979 -2.979 1.00 95.62 1104 PRO A CA 1
ATOM 8533 C C . PRO A 1 1104 ? 25.990 -7.530 -3.420 1.00 95.62 1104 PRO A C 1
ATOM 8535 O O . PRO A 1 1104 ? 26.088 -8.447 -4.242 1.00 95.62 1104 PRO A O 1
ATOM 8538 N N . ALA A 1 1105 ? 27.043 -6.963 -2.846 1.00 90.88 1105 ALA A N 1
ATOM 8539 C CA . ALA A 1 1105 ? 28.422 -7.265 -3.171 1.00 90.88 1105 ALA A CA 1
ATOM 8540 C C . ALA A 1 1105 ? 28.994 -8.286 -2.185 1.00 90.88 1105 ALA A C 1
ATOM 8542 O O . ALA A 1 1105 ? 28.762 -8.208 -0.984 1.00 90.88 1105 ALA A O 1
ATOM 8543 N N . ASP A 1 1106 ? 29.793 -9.229 -2.685 1.00 87.81 1106 ASP A N 1
ATOM 8544 C CA . ASP A 1 1106 ? 30.598 -10.085 -1.818 1.00 87.81 1106 ASP A CA 1
ATOM 8545 C C . ASP A 1 1106 ? 31.874 -9.328 -1.412 1.00 87.81 1106 ASP A C 1
ATOM 8547 O O . ASP A 1 1106 ? 32.695 -9.051 -2.296 1.00 87.81 1106 ASP A O 1
ATOM 8551 N N . PRO A 1 1107 ? 32.065 -8.970 -0.128 1.00 82.69 1107 PRO A N 1
ATOM 8552 C CA . PRO A 1 1107 ? 33.260 -8.250 0.303 1.00 82.69 1107 PRO A CA 1
ATOM 8553 C C . PRO A 1 1107 ? 34.542 -9.078 0.130 1.00 82.69 1107 PRO A C 1
ATOM 8555 O O . PRO A 1 1107 ? 35.624 -8.501 0.069 1.00 82.69 1107 PRO A O 1
ATOM 8558 N N . ALA A 1 1108 ? 34.443 -10.409 0.013 1.00 84.44 1108 ALA A N 1
ATOM 8559 C CA . ALA A 1 1108 ? 35.593 -11.292 -0.169 1.00 84.44 1108 ALA A CA 1
ATOM 8560 C C . ALA A 1 1108 ? 36.043 -11.432 -1.635 1.00 84.44 1108 ALA A C 1
ATOM 8562 O O . ALA A 1 1108 ? 37.091 -12.025 -1.896 1.00 84.44 1108 ALA A O 1
ATOM 8563 N N . LYS A 1 1109 ? 35.273 -10.923 -2.608 1.00 81.81 1109 LYS A N 1
ATOM 8564 C CA . LYS A 1 1109 ? 35.594 -11.057 -4.037 1.00 81.81 1109 LYS A CA 1
ATOM 8565 C C . LYS A 1 1109 ? 36.153 -9.752 -4.612 1.00 81.81 1109 LYS A C 1
ATOM 8567 O O . LYS A 1 1109 ? 35.566 -8.696 -4.376 1.00 81.81 1109 LYS A O 1
ATOM 8572 N N . PRO A 1 1110 ? 37.234 -9.800 -5.418 1.00 75.69 1110 PRO A N 1
ATOM 8573 C CA . PRO A 1 1110 ? 37.722 -8.633 -6.143 1.00 75.69 1110 PRO A CA 1
ATOM 8574 C C . PRO A 1 1110 ? 36.635 -8.043 -7.042 1.00 75.69 1110 PRO A C 1
ATOM 8576 O O . PRO A 1 1110 ? 35.958 -8.751 -7.787 1.00 75.69 1110 PRO A O 1
ATOM 8579 N N . GLN A 1 1111 ? 36.493 -6.727 -6.980 1.00 80.69 1111 GLN A N 1
ATOM 8580 C CA . GLN A 1 1111 ? 35.479 -5.972 -7.700 1.00 80.69 1111 GLN A CA 1
ATOM 8581 C C . GLN A 1 1111 ? 36.154 -5.266 -8.878 1.00 80.69 1111 GLN A C 1
ATOM 8583 O O . GLN A 1 1111 ? 36.629 -4.142 -8.745 1.00 80.69 1111 GLN A O 1
ATOM 8588 N N . ALA A 1 1112 ? 36.247 -5.938 -10.029 1.00 86.69 1112 ALA A N 1
ATOM 8589 C CA . ALA A 1 1112 ? 36.943 -5.396 -11.199 1.00 86.69 1112 ALA A CA 1
ATOM 8590 C C . ALA A 1 1112 ? 36.407 -4.002 -11.579 1.00 86.69 1112 ALA A C 1
ATOM 8592 O O . ALA A 1 1112 ? 35.196 -3.828 -11.724 1.00 86.69 1112 ALA A O 1
ATOM 8593 N N . GLY A 1 1113 ? 37.303 -3.025 -11.747 1.00 90.69 1113 GLY A N 1
ATOM 8594 C CA . GLY A 1 1113 ? 36.962 -1.641 -12.097 1.00 90.69 1113 GLY A CA 1
ATOM 8595 C C . GLY A 1 1113 ? 36.525 -0.751 -10.928 1.00 90.69 1113 GLY A C 1
ATOM 8596 O O . GLY A 1 1113 ? 36.096 0.369 -11.179 1.00 90.69 1113 GLY A O 1
ATOM 8597 N N . TRP A 1 1114 ? 36.608 -1.227 -9.682 1.00 95.00 1114 TRP A N 1
ATOM 8598 C CA . TRP A 1 1114 ? 36.374 -0.417 -8.486 1.00 95.00 1114 TRP A CA 1
ATOM 8599 C C . TRP A 1 1114 ? 37.696 -0.048 -7.807 1.00 95.00 1114 TRP A C 1
ATOM 8601 O O . TRP A 1 1114 ? 38.534 -0.917 -7.572 1.00 95.00 1114 TRP A O 1
ATOM 8611 N N . GLU A 1 1115 ? 37.862 1.226 -7.468 1.00 95.38 1115 GLU A N 1
ATOM 8612 C CA . GLU A 1 1115 ? 39.034 1.776 -6.773 1.00 95.38 1115 GLU A CA 1
ATOM 8613 C C . GLU A 1 1115 ? 38.690 2.162 -5.330 1.00 95.38 1115 GLU A C 1
ATOM 8615 O O . GLU A 1 1115 ? 37.534 2.445 -5.029 1.00 95.38 1115 GLU A O 1
ATOM 8620 N N . GLU A 1 1116 ? 39.662 2.169 -4.419 1.00 95.31 1116 GLU A N 1
ATOM 8621 C CA . GLU A 1 1116 ? 39.438 2.639 -3.044 1.00 95.31 1116 GLU A CA 1
ATOM 8622 C C . GLU A 1 1116 ? 39.222 4.156 -3.005 1.00 95.31 1116 GLU A C 1
ATOM 8624 O O . GLU A 1 1116 ? 39.841 4.906 -3.759 1.00 95.31 1116 GLU A O 1
ATOM 8629 N N . THR A 1 1117 ? 38.333 4.624 -2.129 1.00 96.06 1117 THR A N 1
ATOM 8630 C CA . THR A 1 1117 ? 38.026 6.052 -1.999 1.00 96.06 1117 THR A CA 1
ATOM 8631 C C . THR A 1 1117 ? 37.466 6.397 -0.616 1.00 96.06 1117 THR A C 1
ATOM 8633 O O . THR A 1 1117 ? 37.357 5.537 0.258 1.00 96.06 1117 THR A O 1
ATOM 8636 N N . THR A 1 1118 ? 37.046 7.649 -0.443 1.00 94.62 1118 THR A N 1
ATOM 8637 C CA . THR A 1 1118 ? 36.172 8.101 0.643 1.00 94.62 1118 THR A CA 1
ATOM 8638 C C . THR A 1 1118 ? 34.920 8.758 0.061 1.00 94.62 1118 THR A C 1
ATOM 8640 O O . THR A 1 1118 ? 34.901 9.171 -1.096 1.00 94.62 1118 THR A O 1
ATOM 8643 N N . VAL A 1 1119 ? 33.857 8.862 0.861 1.00 93.19 1119 VAL A N 1
ATOM 8644 C CA . VAL A 1 1119 ? 32.585 9.483 0.446 1.00 93.19 1119 VAL A CA 1
ATOM 8645 C C . VAL A 1 1119 ? 32.778 10.909 -0.084 1.00 93.19 1119 VAL A C 1
ATOM 8647 O O . VAL A 1 1119 ? 32.276 11.234 -1.155 1.00 93.19 1119 VAL A O 1
ATOM 8650 N N . GLY A 1 1120 ? 33.525 11.734 0.654 1.00 92.62 1120 GLY A N 1
ATOM 8651 C CA . GLY A 1 1120 ? 33.758 13.145 0.330 1.00 92.62 1120 GLY A CA 1
ATOM 8652 C C . GLY A 1 1120 ? 34.920 13.390 -0.634 1.00 92.62 1120 GLY A C 1
ATOM 8653 O O . GLY A 1 1120 ? 35.395 14.519 -0.736 1.00 92.62 1120 GLY A O 1
ATOM 8654 N N . ALA A 1 1121 ? 35.438 12.352 -1.299 1.00 95.88 1121 ALA A N 1
ATOM 8655 C CA . ALA A 1 1121 ? 36.460 12.535 -2.322 1.00 95.88 1121 ALA A CA 1
ATOM 8656 C C . ALA A 1 1121 ? 35.894 13.328 -3.510 1.00 95.88 1121 ALA A C 1
ATOM 8658 O O . ALA A 1 1121 ? 34.740 13.138 -3.900 1.00 95.88 1121 ALA A O 1
ATOM 8659 N N . ALA A 1 1122 ? 36.729 14.179 -4.116 1.00 96.81 1122 ALA A N 1
ATOM 8660 C CA . ALA A 1 1122 ? 36.340 14.955 -5.290 1.00 96.81 1122 ALA A CA 1
ATOM 8661 C C . ALA A 1 1122 ? 35.792 14.033 -6.402 1.00 96.81 1122 ALA A C 1
ATOM 8663 O O . ALA A 1 1122 ? 36.384 12.967 -6.647 1.00 96.81 1122 ALA A O 1
ATOM 8664 N N . PRO A 1 1123 ? 34.694 14.418 -7.081 1.00 97.06 1123 PRO A N 1
ATOM 8665 C CA . PRO A 1 1123 ? 34.159 13.661 -8.204 1.00 97.06 1123 PRO A CA 1
ATOM 8666 C C . PRO A 1 1123 ? 35.233 13.405 -9.274 1.00 97.06 1123 PRO A C 1
ATOM 8668 O O . PRO A 1 1123 ? 36.066 14.274 -9.525 1.00 97.06 1123 PRO A O 1
ATOM 8671 N N . PRO A 1 1124 ? 35.253 12.221 -9.909 1.00 96.06 1124 PRO A N 1
ATOM 8672 C CA . PRO A 1 1124 ? 36.303 11.878 -10.869 1.00 96.06 1124 PRO A CA 1
ATOM 8673 C C . PRO A 1 1124 ? 36.188 12.644 -12.198 1.00 96.06 1124 PRO A C 1
ATOM 8675 O O . PRO A 1 1124 ? 37.202 12.886 -12.847 1.00 96.06 1124 PRO A O 1
ATOM 8678 N N . ALA A 1 1125 ? 34.967 12.983 -12.618 1.00 96.69 1125 ALA A N 1
ATOM 8679 C CA . ALA A 1 1125 ? 34.643 13.703 -13.848 1.00 96.69 1125 ALA A CA 1
ATOM 8680 C C . ALA A 1 1125 ? 33.160 14.139 -13.819 1.00 96.69 1125 ALA A C 1
ATOM 8682 O O . ALA A 1 1125 ? 32.404 13.615 -12.992 1.00 96.69 1125 ALA A O 1
ATOM 8683 N N . PRO A 1 1126 ? 32.723 15.044 -14.719 1.00 97.81 1126 PRO A N 1
ATOM 8684 C CA . PRO A 1 1126 ? 31.304 15.330 -14.918 1.00 97.81 1126 PRO A CA 1
ATOM 8685 C C . PRO A 1 1126 ? 30.530 14.065 -15.301 1.00 97.81 1126 PRO A C 1
ATOM 8687 O O . PRO A 1 1126 ? 30.994 13.277 -16.129 1.00 97.81 1126 PRO A O 1
ATOM 8690 N N . GLY A 1 1127 ? 29.341 13.888 -14.729 1.00 97.75 1127 GLY A N 1
ATOM 8691 C CA . GLY A 1 1127 ? 28.502 12.712 -14.941 1.00 97.75 1127 GLY A CA 1
ATOM 8692 C C . GLY A 1 1127 ? 28.211 11.953 -13.652 1.00 97.75 1127 GLY A C 1
ATOM 8693 O O . GLY A 1 1127 ? 28.211 12.520 -12.558 1.00 97.75 1127 GLY A O 1
ATOM 8694 N N . THR A 1 1128 ? 27.949 10.653 -13.790 1.00 98.19 1128 THR A N 1
ATOM 8695 C CA . THR A 1 1128 ? 27.645 9.756 -12.673 1.00 98.19 1128 THR A CA 1
ATOM 8696 C C . THR A 1 1128 ? 28.850 8.896 -12.303 1.00 98.19 1128 THR A C 1
ATOM 8698 O O . THR A 1 1128 ? 29.544 8.345 -13.161 1.00 98.19 1128 THR A O 1
ATOM 8701 N N . TYR A 1 1129 ? 29.079 8.743 -11.003 1.00 98.06 1129 TYR A N 1
ATOM 8702 C CA . TYR A 1 1129 ? 29.989 7.762 -10.430 1.00 98.06 1129 TYR A CA 1
ATOM 8703 C C . TYR A 1 1129 ? 29.303 7.012 -9.290 1.00 98.06 1129 TYR A C 1
ATOM 8705 O O . TYR A 1 1129 ? 28.388 7.509 -8.642 1.00 98.06 1129 TYR A O 1
ATOM 8713 N N . TRP A 1 1130 ? 29.757 5.795 -9.034 1.00 98.50 1130 TRP A N 1
ATOM 8714 C CA . TRP A 1 1130 ? 29.208 4.918 -8.016 1.00 98.50 1130 TRP A CA 1
ATOM 8715 C C . TRP A 1 1130 ? 30.120 4.887 -6.807 1.00 98.50 1130 TRP A C 1
ATOM 8717 O O . TRP A 1 1130 ? 31.329 4.747 -6.965 1.00 98.50 1130 TRP A O 1
ATOM 8727 N N . LEU A 1 1131 ? 29.541 4.964 -5.616 1.00 98.19 1131 LEU A N 1
ATOM 8728 C CA . LEU A 1 1131 ? 30.195 4.688 -4.343 1.00 98.19 1131 LEU A CA 1
ATOM 8729 C C . LEU A 1 1131 ? 29.605 3.419 -3.749 1.00 98.19 1131 LEU A C 1
ATOM 8731 O O . LEU A 1 1131 ? 28.399 3.201 -3.834 1.00 98.19 1131 LEU A O 1
ATOM 8735 N N . ARG A 1 1132 ? 30.430 2.591 -3.114 1.00 97.50 1132 ARG A N 1
ATOM 8736 C CA . ARG A 1 1132 ? 29.944 1.391 -2.436 1.00 97.50 1132 ARG A CA 1
ATOM 8737 C C . ARG A 1 1132 ? 30.759 1.034 -1.210 1.00 97.50 1132 ARG A C 1
ATOM 8739 O O . ARG A 1 1132 ? 31.992 1.068 -1.247 1.00 97.50 1132 ARG A O 1
ATOM 8746 N N . THR A 1 1133 ? 30.055 0.588 -0.179 1.00 96.94 1133 THR A N 1
ATOM 8747 C CA . THR A 1 1133 ? 30.623 -0.035 1.014 1.00 96.94 1133 THR A CA 1
ATOM 8748 C C . THR A 1 1133 ? 29.774 -1.227 1.468 1.00 96.94 1133 THR A C 1
ATOM 8750 O O . THR A 1 1133 ? 28.624 -1.384 1.053 1.00 96.94 1133 THR A O 1
ATOM 8753 N N . ASN A 1 1134 ? 30.349 -2.069 2.325 1.00 96.75 1134 ASN A N 1
ATOM 8754 C CA . ASN A 1 1134 ? 29.621 -3.105 3.051 1.00 96.75 1134 ASN A CA 1
ATOM 8755 C C . ASN A 1 1134 ? 29.736 -2.830 4.547 1.00 96.75 1134 ASN A C 1
ATOM 8757 O O . ASN A 1 1134 ? 30.790 -2.406 5.021 1.00 96.75 1134 ASN A O 1
ATOM 8761 N N . PHE A 1 1135 ? 28.664 -3.093 5.283 1.00 96.69 1135 PHE A N 1
ATOM 8762 C CA . PHE A 1 1135 ? 28.636 -2.957 6.731 1.00 96.69 1135 PHE A CA 1
ATOM 8763 C C . PHE A 1 1135 ? 27.811 -4.073 7.355 1.00 96.69 1135 PHE A C 1
ATOM 8765 O O . PHE A 1 1135 ? 26.841 -4.561 6.773 1.00 96.69 1135 PHE A O 1
ATOM 8772 N N . ARG A 1 1136 ? 28.180 -4.445 8.576 1.00 96.25 1136 ARG A N 1
ATOM 8773 C CA . ARG A 1 1136 ? 27.477 -5.458 9.351 1.00 96.25 1136 ARG A CA 1
ATOM 8774 C C . ARG A 1 1136 ? 26.631 -4.802 10.430 1.00 96.25 1136 ARG A C 1
ATOM 8776 O O . ARG A 1 1136 ? 27.092 -3.880 11.101 1.00 96.25 1136 ARG A O 1
ATOM 8783 N N . LEU A 1 1137 ? 25.416 -5.303 10.607 1.00 97.31 1137 LEU A N 1
ATOM 8784 C CA . LEU A 1 1137 ? 24.572 -5.000 11.758 1.00 97.31 1137 LEU A CA 1
ATOM 8785 C C . LEU A 1 1137 ? 24.511 -6.213 12.689 1.00 97.31 1137 LEU A C 1
ATOM 8787 O O . LEU A 1 1137 ? 24.518 -7.357 12.234 1.00 97.31 1137 LEU A O 1
ATOM 8791 N N . ASP A 1 1138 ? 24.452 -5.948 13.990 1.00 96.25 1138 ASP A N 1
ATOM 8792 C CA . ASP A 1 1138 ? 24.211 -6.945 15.034 1.00 96.25 1138 ASP A CA 1
ATOM 8793 C C . ASP A 1 1138 ? 23.218 -6.369 16.048 1.00 96.25 1138 ASP A C 1
ATOM 8795 O O . ASP A 1 1138 ? 23.557 -6.001 17.171 1.00 96.25 1138 ASP A O 1
ATOM 8799 N N . LEU A 1 1139 ? 21.989 -6.150 15.579 1.00 96.44 1139 LEU A N 1
ATOM 8800 C CA . LEU A 1 1139 ? 20.947 -5.526 16.385 1.00 96.44 1139 LEU A CA 1
ATOM 8801 C C . LEU A 1 1139 ? 20.345 -6.539 17.377 1.00 96.44 1139 LEU A C 1
ATOM 8803 O O . LEU A 1 1139 ? 20.209 -7.716 17.040 1.00 96.44 1139 LEU A O 1
ATOM 8807 N N . PRO A 1 1140 ? 19.930 -6.118 18.583 1.00 95.12 1140 PRO A N 1
ATOM 8808 C CA . PRO A 1 1140 ? 19.338 -7.023 19.563 1.00 95.12 1140 PRO A CA 1
ATOM 8809 C C . PRO A 1 1140 ? 18.140 -7.806 19.002 1.00 95.12 1140 PRO A C 1
ATOM 8811 O O . PRO A 1 1140 ? 17.208 -7.229 18.440 1.00 95.12 1140 PRO A O 1
ATOM 8814 N N . GLN A 1 1141 ? 18.125 -9.131 19.179 1.00 92.62 1141 GLN A N 1
ATOM 8815 C CA . GLN A 1 1141 ? 16.993 -9.961 18.751 1.00 92.62 1141 GLN A CA 1
ATOM 8816 C C . GLN A 1 1141 ? 15.709 -9.590 19.511 1.00 92.62 1141 GLN A C 1
ATOM 8818 O O . GLN A 1 1141 ? 15.748 -9.143 20.659 1.00 92.62 1141 GLN A O 1
ATOM 8823 N N . GLY A 1 1142 ? 14.548 -9.783 18.879 1.00 92.62 1142 GLY A N 1
ATOM 8824 C CA . GLY A 1 1142 ? 13.252 -9.444 19.482 1.00 92.62 1142 GLY A CA 1
ATOM 8825 C C . GLY A 1 1142 ? 13.019 -7.939 19.665 1.00 92.62 1142 GLY A C 1
ATOM 8826 O O . GLY A 1 1142 ? 12.232 -7.550 20.531 1.00 92.62 1142 GLY A O 1
ATOM 8827 N N . HIS A 1 1143 ? 13.719 -7.108 18.889 1.00 95.56 1143 HIS A N 1
ATOM 8828 C CA . HIS A 1 1143 ? 13.531 -5.663 18.834 1.00 95.56 1143 HIS A CA 1
ATOM 8829 C C . HIS A 1 1143 ? 13.117 -5.228 17.426 1.00 95.56 1143 HIS A C 1
ATOM 8831 O O . HIS A 1 1143 ? 13.643 -5.723 16.429 1.00 95.56 1143 HIS A O 1
ATOM 8837 N N . ASP A 1 1144 ? 12.205 -4.263 17.357 1.00 96.38 1144 ASP A N 1
ATOM 8838 C CA . ASP A 1 1144 ? 11.896 -3.519 16.142 1.00 96.38 1144 ASP A CA 1
ATOM 8839 C C . ASP A 1 1144 ? 12.767 -2.260 16.124 1.00 96.38 1144 ASP A C 1
ATOM 8841 O O . ASP A 1 1144 ? 12.556 -1.321 16.898 1.00 96.38 1144 ASP A O 1
ATOM 8845 N N . VAL A 1 1145 ? 13.794 -2.272 15.275 1.00 96.94 1145 VAL A N 1
ATOM 8846 C CA . VAL A 1 1145 ? 14.742 -1.167 15.106 1.00 96.94 1145 VAL A CA 1
ATOM 8847 C C . VAL A 1 1145 ? 14.509 -0.543 13.738 1.00 96.94 1145 VAL A C 1
ATOM 8849 O O . VAL A 1 1145 ? 14.576 -1.215 12.710 1.00 96.94 1145 VAL A O 1
ATOM 8852 N N . GLN A 1 1146 ? 14.217 0.750 13.709 1.00 96.94 1146 GLN A N 1
ATOM 8853 C CA . GLN A 1 1146 ? 14.042 1.528 12.486 1.00 96.94 1146 GLN A CA 1
ATOM 8854 C C . GLN A 1 1146 ? 15.256 2.424 12.311 1.00 96.94 1146 GLN A C 1
ATOM 8856 O O . GLN A 1 1146 ? 15.568 3.223 13.197 1.00 96.94 1146 GLN A O 1
ATOM 8861 N N . LEU A 1 1147 ? 15.943 2.279 11.181 1.00 98.25 1147 LEU A N 1
ATOM 8862 C CA . LEU A 1 1147 ? 17.147 3.038 10.867 1.00 98.25 1147 LEU A CA 1
ATOM 8863 C C . LEU A 1 1147 ? 16.890 3.997 9.711 1.00 98.25 1147 LEU A C 1
ATOM 8865 O O . LEU A 1 1147 ? 16.054 3.741 8.846 1.00 98.25 1147 LEU A O 1
ATOM 8869 N N . GLY A 1 1148 ? 17.635 5.095 9.704 1.00 98.19 1148 GLY A N 1
ATOM 8870 C CA . GLY A 1 1148 ? 17.672 6.055 8.613 1.00 98.19 1148 GLY A CA 1
ATOM 8871 C C . GLY A 1 1148 ? 19.090 6.250 8.091 1.00 98.19 1148 GLY A C 1
ATOM 8872 O O . GLY A 1 1148 ? 20.052 6.167 8.857 1.00 98.19 1148 GLY A O 1
ATOM 8873 N N . LEU A 1 1149 ? 19.216 6.539 6.797 1.00 98.62 1149 LEU A N 1
ATOM 8874 C CA . LEU A 1 1149 ? 20.441 7.062 6.196 1.00 98.62 1149 LEU A CA 1
ATOM 8875 C C . LEU A 1 1149 ? 20.367 8.589 6.176 1.00 98.62 1149 LEU A C 1
ATOM 8877 O O . LEU A 1 1149 ? 19.529 9.155 5.477 1.00 98.62 1149 LEU A O 1
ATOM 8881 N N . ALA A 1 1150 ? 21.220 9.241 6.960 1.00 98.44 1150 ALA A N 1
ATOM 8882 C CA . ALA A 1 1150 ? 21.284 10.693 7.061 1.00 98.44 1150 ALA A CA 1
ATOM 8883 C C . ALA A 1 1150 ? 22.434 11.251 6.216 1.00 98.44 1150 ALA A C 1
ATOM 8885 O O . ALA A 1 1150 ? 23.562 10.780 6.360 1.00 98.44 1150 ALA A O 1
ATOM 8886 N N . PHE A 1 1151 ? 22.153 12.274 5.408 1.00 98.06 1151 PHE A N 1
ATOM 8887 C CA . PHE A 1 1151 ? 23.136 13.038 4.634 1.00 98.06 1151 PHE A CA 1
ATOM 8888 C C . PHE A 1 1151 ? 23.406 14.390 5.304 1.00 98.06 1151 PHE A C 1
ATOM 8890 O O . PHE A 1 1151 ? 22.470 15.052 5.754 1.00 98.06 1151 PHE A O 1
ATOM 8897 N N . GLY A 1 1152 ? 24.683 14.772 5.380 1.00 96.31 1152 GLY A N 1
ATOM 8898 C CA . GLY A 1 1152 ? 25.187 16.053 5.878 1.00 96.31 1152 GLY A CA 1
ATOM 8899 C C . GLY A 1 1152 ? 24.514 16.563 7.159 1.00 96.31 1152 GLY A C 1
ATOM 8900 O O . GLY A 1 1152 ? 24.244 15.804 8.104 1.00 96.31 1152 GLY A O 1
ATOM 8901 N N . ASP A 1 1153 ? 24.278 17.877 7.204 1.00 95.81 1153 ASP A N 1
ATOM 8902 C CA . ASP A 1 1153 ? 23.471 18.515 8.243 1.00 95.81 1153 ASP A CA 1
ATOM 8903 C C . ASP A 1 1153 ? 21.980 18.264 7.977 1.00 95.81 1153 ASP A C 1
ATOM 8905 O O . ASP A 1 1153 ? 21.410 18.736 6.992 1.00 95.81 1153 ASP A O 1
ATOM 8909 N N . THR A 1 1154 ? 21.349 17.507 8.874 1.00 95.69 1154 THR A N 1
ATOM 8910 C CA . THR A 1 1154 ? 19.929 17.144 8.801 1.00 95.69 1154 THR A CA 1
ATOM 8911 C C . THR A 1 1154 ? 19.012 18.208 9.402 1.00 95.69 1154 THR A C 1
ATOM 8913 O O . THR A 1 1154 ? 17.799 18.026 9.394 1.00 95.69 1154 THR A O 1
ATOM 8916 N N . THR A 1 1155 ? 19.566 19.281 9.976 1.00 92.88 1155 THR A N 1
ATOM 8917 C CA . THR A 1 1155 ? 18.788 20.416 10.498 1.00 92.88 1155 THR A CA 1
ATOM 8918 C C . THR A 1 1155 ? 18.429 21.428 9.411 1.00 92.88 1155 THR A C 1
ATOM 8920 O O . THR A 1 1155 ? 17.548 22.258 9.621 1.00 92.88 1155 THR A O 1
ATOM 8923 N N . GLN A 1 1156 ? 19.073 21.330 8.246 1.00 93.00 1156 GLN A N 1
ATOM 8924 C CA . GLN A 1 1156 ? 18.808 22.150 7.069 1.00 93.00 1156 GLN A CA 1
ATOM 8925 C C . GLN A 1 1156 ? 18.153 21.304 5.971 1.00 93.00 1156 GLN A C 1
ATOM 8927 O O . GLN A 1 1156 ? 18.585 20.171 5.751 1.00 93.00 1156 GLN A O 1
ATOM 8932 N N . PRO A 1 1157 ? 17.154 21.828 5.238 1.00 93.00 1157 PRO A N 1
ATOM 8933 C CA . PRO A 1 1157 ? 16.492 21.074 4.173 1.00 93.00 1157 PRO A CA 1
ATOM 8934 C C . PRO A 1 1157 ? 17.372 20.889 2.925 1.00 93.00 1157 PRO A C 1
ATOM 8936 O O . PRO A 1 1157 ? 17.103 19.993 2.130 1.00 93.00 1157 PRO A O 1
ATOM 8939 N N . ARG A 1 1158 ? 18.405 21.722 2.737 1.00 95.44 1158 ARG A N 1
ATOM 8940 C CA . ARG A 1 1158 ? 19.295 21.734 1.563 1.00 95.44 1158 ARG A CA 1
ATOM 8941 C C . ARG A 1 1158 ? 20.663 22.352 1.887 1.00 95.44 1158 ARG A C 1
ATOM 8943 O O . ARG A 1 1158 ? 20.832 22.934 2.957 1.00 95.44 1158 ARG A O 1
ATOM 8950 N N . SER A 1 1159 ? 21.617 22.222 0.968 1.00 96.12 1159 SER A N 1
ATOM 8951 C CA . SER A 1 1159 ? 22.973 22.793 1.027 1.00 96.12 1159 SER A CA 1
ATOM 8952 C C . SER A 1 1159 ? 23.353 23.451 -0.309 1.00 96.12 1159 SER A C 1
ATOM 8954 O O . SER A 1 1159 ? 22.651 23.270 -1.294 1.00 96.12 1159 SER A O 1
ATOM 8956 N N . GLU A 1 1160 ? 24.480 24.162 -0.370 1.00 95.56 1160 GLU A N 1
ATOM 8957 C CA . GLU A 1 1160 ? 25.010 24.748 -1.621 1.00 95.56 1160 GLU A CA 1
ATOM 8958 C C . GLU A 1 1160 ? 25.688 23.715 -2.546 1.00 95.56 1160 GLU A C 1
ATOM 8960 O O . GLU A 1 1160 ? 26.224 24.068 -3.591 1.00 95.56 1160 GLU A O 1
ATOM 8965 N N . VAL A 1 1161 ? 25.733 22.440 -2.148 1.00 96.38 1161 VAL A N 1
ATOM 8966 C CA . VAL A 1 1161 ? 26.405 21.382 -2.907 1.00 96.38 1161 VAL A CA 1
ATOM 8967 C C . VAL A 1 1161 ? 25.524 20.960 -4.085 1.00 96.38 1161 VAL A C 1
ATOM 8969 O O . VAL A 1 1161 ? 24.428 20.443 -3.878 1.00 96.38 1161 VAL A O 1
ATOM 8972 N N . GLU A 1 1162 ? 26.012 21.104 -5.320 1.00 96.00 1162 GLU A N 1
ATOM 8973 C CA . GLU A 1 1162 ? 25.267 20.722 -6.529 1.00 96.00 1162 GLU A CA 1
ATOM 8974 C C . GLU A 1 1162 ? 25.537 19.261 -6.915 1.00 96.00 1162 GLU A C 1
ATOM 8976 O O . GLU A 1 1162 ? 26.266 18.934 -7.862 1.00 96.00 1162 GLU A O 1
ATOM 8981 N N . ASN A 1 1163 ? 24.947 18.343 -6.151 1.00 96.56 1163 ASN A N 1
ATOM 8982 C CA . ASN A 1 1163 ? 24.922 16.929 -6.499 1.00 96.56 1163 ASN A CA 1
ATOM 8983 C C . ASN A 1 1163 ? 23.596 16.259 -6.154 1.00 96.56 1163 ASN A C 1
ATOM 8985 O O . ASN A 1 1163 ? 22.751 16.763 -5.410 1.00 96.56 1163 ASN A O 1
ATOM 8989 N N . ARG A 1 1164 ? 23.440 15.063 -6.712 1.00 97.38 1164 ARG A N 1
ATOM 8990 C CA . ARG A 1 1164 ? 22.329 14.168 -6.418 1.00 97.38 1164 ARG A CA 1
ATOM 8991 C C . ARG A 1 1164 ? 22.803 12.726 -6.346 1.00 97.38 1164 ARG A C 1
ATOM 8993 O O . ARG A 1 1164 ? 23.759 12.361 -7.026 1.00 97.38 1164 ARG A O 1
ATOM 9000 N N . ALA A 1 1165 ? 22.124 11.899 -5.560 1.00 98.25 1165 ALA A N 1
ATOM 9001 C CA . ALA A 1 1165 ? 22.445 10.489 -5.396 1.00 98.25 1165 ALA A CA 1
ATOM 9002 C C . ALA A 1 1165 ? 21.197 9.600 -5.461 1.00 98.25 1165 ALA A C 1
ATOM 9004 O O . ALA A 1 1165 ? 20.190 9.895 -4.819 1.00 98.25 1165 ALA A O 1
ATOM 9005 N N . LEU A 1 1166 ? 21.284 8.484 -6.188 1.00 98.62 1166 LEU A N 1
ATOM 9006 C CA . LEU A 1 1166 ? 20.374 7.348 -6.008 1.00 98.62 1166 LEU A CA 1
ATOM 9007 C C . LEU A 1 1166 ? 20.899 6.466 -4.876 1.00 98.62 1166 LEU A C 1
ATOM 9009 O O . LEU A 1 1166 ? 22.099 6.186 -4.826 1.00 98.62 1166 LEU A O 1
ATOM 9013 N N . ILE A 1 1167 ? 20.015 6.017 -3.987 1.00 98.75 1167 ILE A N 1
ATOM 9014 C CA . ILE A 1 1167 ? 20.375 5.260 -2.786 1.00 98.75 1167 ILE A CA 1
ATOM 9015 C C . ILE A 1 1167 ? 19.970 3.803 -2.970 1.00 98.75 1167 ILE A C 1
ATOM 9017 O O . ILE A 1 1167 ? 18.785 3.499 -3.026 1.00 98.75 1167 ILE A O 1
ATOM 9021 N N . PHE A 1 1168 ? 20.934 2.885 -2.993 1.00 98.75 1168 PHE A N 1
ATOM 9022 C CA . PHE A 1 1168 ? 20.668 1.452 -3.059 1.00 98.75 1168 PHE A CA 1
ATOM 9023 C C . PHE A 1 1168 ? 21.131 0.738 -1.790 1.00 98.75 1168 PHE A C 1
ATOM 9025 O O . PHE A 1 1168 ? 22.310 0.785 -1.435 1.00 98.75 1168 PHE A O 1
ATOM 9032 N N . VAL A 1 1169 ? 20.225 0.007 -1.141 1.00 98.31 1169 VAL A N 1
ATOM 9033 C CA . VAL A 1 1169 ? 20.548 -0.878 -0.011 1.00 98.31 1169 VAL A CA 1
ATOM 9034 C C . VAL A 1 1169 ? 20.209 -2.306 -0.393 1.00 98.31 1169 VAL A C 1
ATOM 9036 O O . VAL A 1 1169 ? 19.069 -2.622 -0.722 1.00 98.31 1169 VAL A O 1
ATOM 9039 N N . ASN A 1 1170 ? 21.218 -3.176 -0.402 1.00 97.75 1170 ASN A N 1
ATOM 9040 C CA . ASN A 1 1170 ? 21.090 -4.560 -0.863 1.00 97.75 1170 ASN A CA 1
ATOM 9041 C C . ASN A 1 1170 ? 20.412 -4.666 -2.249 1.00 97.75 1170 ASN A C 1
ATOM 9043 O O . ASN A 1 1170 ? 19.625 -5.577 -2.521 1.00 97.75 1170 ASN A O 1
ATOM 9047 N N . GLY A 1 1171 ? 20.709 -3.705 -3.131 1.00 97.50 1171 GLY A N 1
ATOM 9048 C CA . GLY A 1 1171 ? 20.151 -3.563 -4.479 1.00 97.50 1171 GLY A CA 1
ATOM 9049 C C . GLY A 1 1171 ? 18.778 -2.896 -4.582 1.00 97.50 1171 GLY A C 1
ATOM 9050 O O . GLY A 1 1171 ? 18.355 -2.601 -5.695 1.00 97.50 1171 GLY A O 1
ATOM 9051 N N . TRP A 1 1172 ? 18.089 -2.637 -3.470 1.00 98.06 1172 TRP A N 1
ATOM 9052 C CA . TRP A 1 1172 ? 16.811 -1.923 -3.467 1.00 98.06 1172 TRP A CA 1
ATOM 9053 C C . TRP A 1 1172 ? 17.045 -0.425 -3.569 1.00 98.06 1172 TRP A C 1
ATOM 9055 O O . TRP A 1 1172 ? 17.736 0.130 -2.718 1.00 98.06 1172 TRP A O 1
ATOM 9065 N N . ASN A 1 1173 ? 16.475 0.214 -4.589 1.00 98.25 1173 ASN A N 1
ATOM 9066 C CA . ASN A 1 1173 ? 16.489 1.664 -4.732 1.00 98.25 1173 ASN A CA 1
ATOM 9067 C C . ASN A 1 1173 ? 15.560 2.282 -3.679 1.00 98.25 1173 ASN A C 1
ATOM 9069 O O . ASN A 1 1173 ? 14.339 2.227 -3.806 1.00 98.25 1173 ASN A O 1
ATOM 9073 N N . LEU A 1 1174 ? 16.140 2.844 -2.624 1.00 97.81 1174 LEU A N 1
ATOM 9074 C CA . LEU A 1 1174 ? 15.434 3.452 -1.499 1.00 97.81 1174 LEU A CA 1
ATOM 9075 C C . LEU A 1 1174 ? 15.282 4.965 -1.636 1.00 97.81 1174 LEU A C 1
ATOM 9077 O O . LEU A 1 1174 ? 14.898 5.612 -0.667 1.00 97.81 1174 LEU A O 1
ATOM 9081 N N . GLY A 1 1175 ? 15.557 5.524 -2.816 1.00 96.88 1175 GLY A N 1
ATOM 9082 C 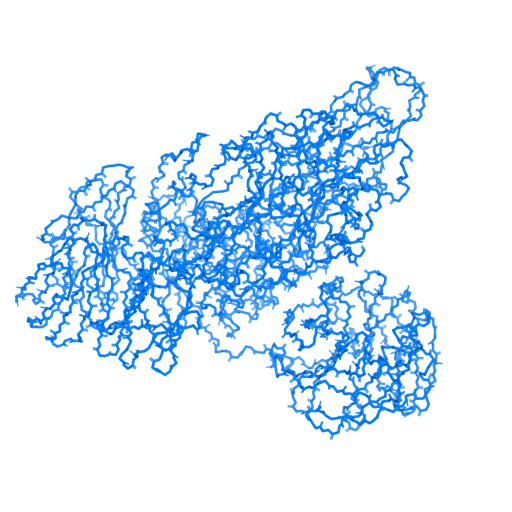CA . GLY A 1 1175 ? 15.194 6.895 -3.133 1.00 96.88 1175 GL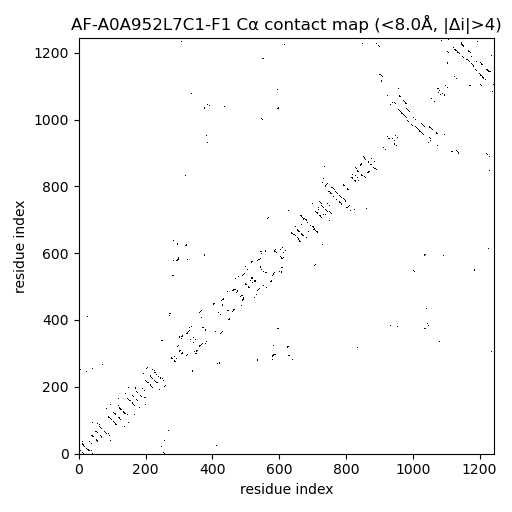Y A CA 1
ATOM 9083 C C . GLY A 1 1175 ? 16.302 7.750 -3.708 1.00 96.88 1175 GLY A C 1
ATOM 9084 O O . GLY A 1 1175 ? 17.399 7.298 -4.038 1.00 96.88 1175 GLY A O 1
ATOM 9085 N N . GLN A 1 1176 ? 15.960 9.028 -3.813 1.00 97.56 1176 GLN A N 1
ATOM 9086 C CA . GLN A 1 1176 ? 16.765 10.064 -4.436 1.00 97.56 1176 GLN A CA 1
ATOM 9087 C C . GLN A 1 1176 ? 17.091 11.149 -3.415 1.00 97.56 1176 GLN A C 1
ATOM 9089 O O . GLN A 1 1176 ? 16.197 11.690 -2.764 1.00 97.56 1176 GLN A O 1
ATOM 9094 N N . PHE A 1 1177 ? 18.369 11.488 -3.315 1.00 98.06 1177 PHE A N 1
ATOM 9095 C CA . PHE A 1 1177 ? 18.874 12.638 -2.580 1.00 98.06 1177 PHE A CA 1
ATOM 9096 C C . PHE A 1 1177 ? 19.312 13.714 -3.577 1.00 98.06 1177 PHE A C 1
ATOM 9098 O O . PHE A 1 1177 ? 20.004 13.396 -4.540 1.00 98.06 1177 PHE A O 1
ATOM 9105 N N . ILE A 1 1178 ? 18.913 14.970 -3.365 1.00 97.75 1178 ILE A N 1
ATOM 9106 C CA . ILE A 1 1178 ? 19.350 16.123 -4.166 1.00 97.75 1178 ILE A CA 1
ATOM 9107 C C . ILE A 1 1178 ? 19.738 17.223 -3.183 1.00 97.75 1178 ILE A C 1
ATOM 9109 O O . ILE A 1 1178 ? 18.870 17.771 -2.501 1.00 97.75 1178 ILE A O 1
ATOM 9113 N N . ALA A 1 1179 ? 21.035 17.495 -3.070 1.00 97.69 1179 ALA A N 1
ATOM 9114 C CA . ALA A 1 1179 ? 21.594 18.277 -1.974 1.00 97.69 1179 ALA A CA 1
ATOM 9115 C C . ALA A 1 1179 ? 21.126 19.739 -1.976 1.00 97.69 1179 ALA A C 1
ATOM 9117 O O . ALA A 1 1179 ? 20.777 20.261 -0.917 1.00 97.69 1179 ALA A O 1
ATOM 9118 N N . HIS A 1 1180 ? 21.056 20.368 -3.148 1.00 96.88 1180 HIS A N 1
ATOM 9119 C CA . HIS A 1 1180 ? 20.658 21.768 -3.330 1.00 96.88 1180 HIS A CA 1
ATOM 9120 C C . HIS A 1 1180 ? 19.151 21.986 -3.514 1.00 96.88 1180 HIS A C 1
ATOM 9122 O O . HIS A 1 1180 ? 18.676 23.109 -3.368 1.00 96.88 1180 HIS A O 1
ATOM 9128 N N . VAL A 1 1181 ? 18.376 20.922 -3.752 1.00 96.44 1181 VAL A N 1
ATOM 9129 C CA . VAL A 1 1181 ? 16.906 20.997 -3.873 1.00 96.44 1181 VAL A CA 1
ATOM 9130 C C . VAL A 1 1181 ? 16.228 20.638 -2.545 1.00 96.44 1181 VAL A C 1
ATOM 9132 O O . VAL A 1 1181 ? 15.448 21.426 -2.009 1.00 96.44 1181 VAL A O 1
ATOM 9135 N N . GLY A 1 1182 ? 16.545 19.477 -1.961 1.00 95.38 1182 GLY A N 1
ATOM 9136 C CA . GLY A 1 1182 ? 15.886 18.996 -0.743 1.00 95.38 1182 GLY A CA 1
ATOM 9137 C C . GLY A 1 1182 ? 14.387 18.678 -0.926 1.00 95.38 1182 GLY A C 1
ATOM 9138 O O . GLY A 1 1182 ? 13.913 18.536 -2.055 1.00 95.38 1182 GLY A O 1
ATOM 9139 N N . PRO A 1 1183 ? 13.605 18.557 0.164 1.00 95.44 1183 PRO A N 1
ATOM 9140 C CA . PRO A 1 1183 ? 14.004 18.742 1.566 1.00 95.44 1183 PRO A CA 1
ATOM 9141 C C . PRO A 1 1183 ? 14.587 17.494 2.240 1.00 95.44 1183 PRO A C 1
ATOM 9143 O O . PRO A 1 1183 ? 15.041 17.566 3.381 1.00 95.44 1183 PRO A O 1
ATOM 9146 N N . GLN A 1 1184 ? 14.494 16.317 1.614 1.00 97.50 1184 GLN A N 1
ATOM 9147 C CA . GLN A 1 1184 ? 14.749 15.065 2.322 1.00 97.50 1184 GLN A CA 1
ATOM 9148 C C . GLN A 1 1184 ? 16.246 14.836 2.579 1.00 97.50 1184 GLN A C 1
ATOM 9150 O O . GLN A 1 1184 ? 17.037 14.651 1.657 1.00 97.50 1184 GLN A O 1
ATOM 9155 N N . ARG A 1 1185 ? 16.614 14.781 3.864 1.00 97.62 1185 ARG A N 1
ATOM 9156 C CA . ARG A 1 1185 ? 17.988 14.522 4.342 1.00 97.62 1185 ARG A CA 1
ATOM 9157 C C . ARG A 1 1185 ? 18.148 13.185 5.059 1.00 97.62 1185 ARG A C 1
ATOM 9159 O O . ARG A 1 1185 ? 19.271 12.734 5.266 1.00 97.62 1185 ARG A O 1
ATOM 9166 N N . VAL A 1 1186 ? 17.034 12.573 5.463 1.00 98.25 1186 VAL A N 1
ATOM 9167 C CA . VAL A 1 1186 ? 16.986 11.290 6.170 1.00 98.25 1186 VAL A CA 1
ATOM 9168 C C . VAL A 1 1186 ? 16.072 10.340 5.405 1.00 98.25 1186 VAL A C 1
ATOM 9170 O O . VAL A 1 1186 ? 14.911 10.656 5.143 1.00 98.25 1186 VAL A O 1
ATOM 9173 N N . PHE A 1 1187 ? 16.604 9.179 5.038 1.00 98.62 1187 PHE A N 1
ATOM 9174 C CA . PHE A 1 1187 ? 15.903 8.162 4.255 1.00 98.62 1187 PHE A CA 1
ATOM 9175 C C . PHE A 1 1187 ? 15.661 6.934 5.119 1.00 98.62 1187 PHE A C 1
ATOM 9177 O O . PHE A 1 1187 ? 16.622 6.354 5.625 1.00 98.62 1187 PHE A O 1
ATOM 9184 N N . VAL A 1 1188 ? 14.397 6.550 5.311 1.00 98.00 1188 VAL A N 1
ATOM 9185 C CA . VAL A 1 1188 ? 14.043 5.361 6.095 1.00 98.00 1188 VAL A CA 1
ATOM 9186 C C . VAL A 1 1188 ? 14.565 4.115 5.391 1.00 98.00 1188 VAL A C 1
ATOM 9188 O O . VAL A 1 1188 ? 14.384 3.941 4.189 1.00 98.00 1188 VAL A O 1
ATOM 9191 N N . LEU A 1 1189 ? 15.220 3.242 6.152 1.00 97.06 1189 LEU A N 1
ATOM 9192 C CA . LEU A 1 1189 ? 15.738 1.966 5.681 1.00 97.06 1189 LEU A CA 1
ATOM 9193 C C . LEU A 1 1189 ? 14.901 0.839 6.313 1.00 97.06 1189 LEU A C 1
ATOM 9195 O O . LEU A 1 1189 ? 15.122 0.502 7.481 1.00 97.06 1189 LEU A O 1
ATOM 9199 N N . PRO A 1 1190 ? 13.922 0.258 5.592 1.00 93.44 1190 PRO A N 1
ATOM 9200 C CA . PRO A 1 1190 ? 13.037 -0.746 6.172 1.00 93.44 1190 PRO A CA 1
ATOM 9201 C C . PRO A 1 1190 ? 13.807 -2.011 6.589 1.00 93.44 1190 PRO A C 1
ATOM 9203 O O . PRO A 1 1190 ? 14.594 -2.540 5.790 1.00 93.44 1190 PRO A O 1
ATOM 9206 N N . PRO A 1 1191 ? 13.581 -2.559 7.798 1.00 92.69 1191 PRO A N 1
ATOM 9207 C CA . PRO A 1 1191 ? 14.111 -3.874 8.131 1.00 92.69 1191 PRO A CA 1
ATOM 9208 C C . PRO A 1 1191 ? 13.488 -4.948 7.228 1.00 92.69 1191 PRO A C 1
ATOM 9210 O O . PRO A 1 1191 ? 12.352 -4.833 6.764 1.00 92.69 1191 PRO A O 1
ATOM 9213 N N . GLY A 1 1192 ? 14.262 -5.986 6.928 1.00 91.19 1192 GLY A N 1
ATOM 9214 C CA . GLY A 1 1192 ? 13.940 -6.984 5.906 1.00 91.19 1192 GLY A CA 1
ATOM 9215 C C . GLY A 1 1192 ? 14.629 -6.665 4.577 1.00 91.19 1192 GLY A C 1
ATOM 9216 O O . GLY A 1 1192 ? 15.242 -7.556 3.990 1.00 91.19 1192 GLY A O 1
ATOM 9217 N N . ILE A 1 1193 ? 14.629 -5.393 4.149 1.00 95.44 1193 ILE A N 1
ATOM 9218 C CA . ILE A 1 1193 ? 15.577 -4.907 3.128 1.00 95.44 1193 ILE A CA 1
ATOM 9219 C C . ILE A 1 1193 ? 16.948 -4.720 3.763 1.00 95.44 1193 ILE A C 1
ATOM 9221 O O . ILE A 1 1193 ? 17.936 -5.222 3.236 1.00 95.44 1193 ILE A O 1
ATOM 9225 N N . LEU A 1 1194 ? 17.021 -4.053 4.915 1.00 95.62 1194 LEU A N 1
ATOM 9226 C CA . LEU A 1 1194 ? 18.183 -4.185 5.786 1.00 95.62 1194 LEU A CA 1
ATOM 9227 C C . LEU A 1 1194 ? 18.177 -5.568 6.432 1.00 95.62 1194 LEU A C 1
ATOM 9229 O O . LEU A 1 1194 ? 17.162 -6.002 6.978 1.00 95.62 1194 LEU A O 1
ATOM 9233 N N . ASN A 1 1195 ? 19.331 -6.225 6.426 1.00 95.19 1195 ASN A N 1
ATOM 9234 C CA . ASN A 1 1195 ? 19.601 -7.371 7.274 1.00 95.19 1195 ASN A CA 1
ATOM 9235 C C . ASN A 1 1195 ? 20.017 -6.863 8.670 1.00 95.19 1195 ASN A C 1
ATOM 9237 O O . ASN A 1 1195 ? 21.135 -6.357 8.808 1.00 95.19 1195 ASN A O 1
ATOM 9241 N N . PRO A 1 1196 ? 19.160 -6.969 9.704 1.00 95.19 1196 PRO A N 1
ATOM 9242 C CA . PRO A 1 1196 ? 19.451 -6.416 11.029 1.00 95.19 1196 PRO A CA 1
ATOM 9243 C C . PRO A 1 1196 ? 20.548 -7.180 11.789 1.00 95.19 1196 PRO A C 1
ATOM 9245 O O . PRO A 1 1196 ? 21.085 -6.660 12.765 1.00 95.19 1196 PRO A O 1
ATOM 9248 N N . ASN A 1 1197 ? 20.889 -8.396 11.350 1.00 94.75 1197 ASN A N 1
ATOM 9249 C CA . ASN A 1 1197 ? 21.831 -9.294 12.022 1.00 94.75 1197 ASN A CA 1
ATOM 9250 C C . ASN A 1 1197 ? 22.833 -9.908 11.033 1.00 94.75 1197 ASN A C 1
ATOM 9252 O O . ASN A 1 1197 ? 23.159 -11.096 11.098 1.00 94.75 1197 ASN A O 1
ATOM 9256 N N . GLY A 1 1198 ? 23.313 -9.112 10.080 1.00 93.81 1198 GLY A N 1
ATOM 9257 C CA . GLY A 1 1198 ? 24.291 -9.574 9.108 1.00 93.81 1198 GLY A CA 1
ATOM 9258 C C . GLY A 1 1198 ? 24.821 -8.479 8.196 1.00 93.81 1198 GLY A C 1
ATOM 9259 O O . GLY A 1 1198 ? 24.737 -7.288 8.497 1.00 93.81 1198 GLY A O 1
ATOM 9260 N N . GLU A 1 1199 ? 25.420 -8.919 7.092 1.00 95.25 1199 GLU A N 1
ATOM 9261 C CA . GLU A 1 1199 ? 26.026 -8.046 6.089 1.00 95.25 1199 GLU A CA 1
ATOM 9262 C C . GLU A 1 1199 ? 24.966 -7.295 5.281 1.00 95.25 1199 GLU A C 1
ATOM 9264 O O . GLU A 1 1199 ? 23.935 -7.856 4.902 1.00 95.25 1199 GLU A O 1
ATOM 9269 N N . ASN A 1 1200 ? 25.271 -6.037 4.980 1.00 97.50 1200 ASN A N 1
ATOM 9270 C CA . ASN A 1 1200 ? 24.507 -5.155 4.115 1.00 97.50 1200 ASN A CA 1
ATOM 9271 C C . ASN A 1 1200 ? 25.455 -4.451 3.139 1.00 97.50 1200 ASN A C 1
ATOM 9273 O O . ASN A 1 1200 ? 26.546 -4.029 3.519 1.00 97.50 1200 ASN A O 1
ATOM 9277 N N . THR A 1 1201 ? 25.016 -4.266 1.898 1.00 97.81 1201 THR A N 1
ATOM 9278 C CA . THR A 1 1201 ? 25.700 -3.451 0.890 1.00 97.81 1201 THR A CA 1
ATOM 9279 C C . THR A 1 1201 ? 24.965 -2.122 0.735 1.00 97.81 1201 THR A C 1
ATOM 9281 O O . THR A 1 1201 ? 23.782 -2.113 0.389 1.00 97.81 1201 THR A O 1
ATOM 9284 N N . LEU A 1 1202 ? 25.670 -1.006 0.938 1.00 98.38 1202 LEU A N 1
ATOM 9285 C CA . LEU A 1 1202 ? 25.201 0.336 0.580 1.00 98.38 1202 LEU A CA 1
ATOM 9286 C C . LEU A 1 1202 ? 25.924 0.785 -0.685 1.00 98.38 1202 LEU A C 1
ATOM 9288 O O . LEU A 1 1202 ? 27.154 0.852 -0.710 1.00 98.38 1202 LEU A O 1
ATOM 9292 N N . THR A 1 1203 ? 25.149 1.111 -1.712 1.00 98.44 1203 THR A N 1
ATOM 9293 C CA . THR A 1 1203 ? 25.645 1.600 -2.995 1.00 98.44 1203 THR A CA 1
ATOM 9294 C C . THR A 1 1203 ? 24.943 2.909 -3.347 1.00 98.44 1203 THR A C 1
ATOM 9296 O O . THR A 1 1203 ? 23.726 3.001 -3.234 1.00 98.44 1203 THR A O 1
ATOM 9299 N N . LEU A 1 1204 ? 25.693 3.920 -3.780 1.00 98.75 1204 LEU A N 1
ATOM 9300 C CA . LEU A 1 1204 ? 25.178 5.234 -4.164 1.00 98.75 1204 LEU A CA 1
ATOM 9301 C C . LEU A 1 1204 ? 25.590 5.544 -5.603 1.00 98.75 1204 LEU A C 1
ATOM 9303 O O . LEU A 1 1204 ? 26.771 5.421 -5.918 1.00 98.75 1204 LEU A O 1
ATOM 9307 N N . ALA A 1 1205 ? 24.658 5.970 -6.453 1.00 98.62 1205 ALA A N 1
ATOM 9308 C CA . ALA A 1 1205 ? 24.977 6.517 -7.776 1.00 98.62 1205 ALA A CA 1
ATOM 9309 C C . ALA A 1 1205 ? 24.916 8.045 -7.704 1.00 98.62 1205 ALA A C 1
ATOM 9311 O O . ALA A 1 1205 ? 23.824 8.606 -7.641 1.00 98.62 1205 ALA A O 1
ATOM 9312 N N . VAL A 1 1206 ? 26.074 8.702 -7.653 1.00 98.56 1206 VAL A N 1
ATOM 9313 C CA . VAL A 1 1206 ? 26.215 10.149 -7.451 1.00 98.56 1206 VAL A CA 1
ATOM 9314 C C . VAL A 1 1206 ? 26.418 10.843 -8.792 1.00 98.56 1206 VAL A C 1
ATOM 9316 O O . VAL A 1 1206 ? 27.335 10.490 -9.529 1.00 98.56 1206 VAL A O 1
ATOM 9319 N N . THR A 1 1207 ? 25.594 11.843 -9.095 1.00 98.31 1207 THR A N 1
ATOM 9320 C CA . THR A 1 1207 ? 25.648 12.640 -10.328 1.00 98.31 1207 THR A CA 1
ATOM 9321 C C . THR A 1 1207 ? 25.974 14.091 -10.007 1.00 98.31 1207 THR A C 1
ATOM 9323 O O . THR A 1 1207 ? 25.397 14.667 -9.083 1.00 98.31 1207 THR A O 1
ATOM 9326 N N . THR A 1 1208 ? 26.907 14.664 -10.765 1.00 97.44 1208 THR A N 1
ATOM 9327 C CA . THR A 1 1208 ? 27.457 16.009 -10.548 1.00 97.44 1208 THR A CA 1
ATOM 9328 C C . THR A 1 1208 ? 28.114 16.544 -11.830 1.00 97.44 1208 THR A C 1
ATOM 9330 O O . THR A 1 1208 ? 28.284 15.813 -12.812 1.00 97.44 1208 THR A O 1
ATOM 9333 N N . ASP A 1 1209 ? 28.501 17.816 -11.821 1.00 96.44 1209 ASP A N 1
ATOM 9334 C CA . ASP A 1 1209 ? 29.253 18.500 -12.874 1.00 96.44 1209 ASP A CA 1
ATOM 9335 C C . ASP A 1 1209 ? 30.768 18.222 -12.825 1.00 96.44 1209 ASP A C 1
ATOM 9337 O O . ASP A 1 1209 ? 31.519 18.721 -13.657 1.00 96.44 1209 ASP A O 1
ATOM 9341 N N . GLY A 1 1210 ? 31.228 17.421 -11.860 1.00 96.00 1210 GLY A N 1
ATOM 9342 C CA . GLY A 1 1210 ? 32.626 17.019 -11.722 1.00 96.00 1210 GLY A CA 1
ATOM 9343 C C . GLY A 1 1210 ? 33.478 17.960 -10.868 1.00 96.00 1210 GLY A C 1
ATOM 9344 O O . GLY A 1 1210 ? 34.658 17.674 -10.660 1.00 96.00 1210 GLY A O 1
ATOM 9345 N N . GLN A 1 1211 ? 32.925 19.066 -10.361 1.00 96.62 1211 GLN A N 1
ATOM 9346 C CA . GLN A 1 1211 ? 33.676 20.000 -9.526 1.00 96.62 1211 GLN A CA 1
ATOM 9347 C C . GLN A 1 1211 ? 33.914 19.440 -8.119 1.00 96.62 1211 GLN A C 1
ATOM 9349 O O . GLN A 1 1211 ? 33.044 18.823 -7.510 1.00 96.62 1211 GLN A O 1
ATOM 9354 N N . ALA A 1 1212 ? 35.093 19.713 -7.551 1.00 96.12 1212 ALA A N 1
ATOM 9355 C CA . ALA A 1 1212 ? 35.462 19.229 -6.218 1.00 96.12 1212 ALA A CA 1
ATOM 9356 C C . ALA A 1 1212 ? 34.535 19.745 -5.100 1.00 96.12 1212 ALA A C 1
ATOM 9358 O O . ALA A 1 1212 ? 34.301 19.025 -4.133 1.00 96.12 1212 ALA A O 1
ATOM 9359 N N . ALA A 1 1213 ? 33.990 20.960 -5.241 1.00 96.25 1213 ALA A N 1
ATOM 9360 C CA . ALA A 1 1213 ? 33.029 21.535 -4.295 1.00 96.25 1213 ALA A CA 1
ATOM 9361 C C . ALA A 1 1213 ? 31.688 20.777 -4.263 1.00 96.25 1213 ALA A C 1
ATOM 9363 O O . ALA A 1 1213 ? 30.982 20.834 -3.262 1.00 96.25 1213 ALA A O 1
ATOM 9364 N N . ASN A 1 1214 ? 31.386 20.018 -5.321 1.00 96.81 1214 ASN A N 1
ATOM 9365 C CA . ASN A 1 1214 ? 30.153 19.255 -5.478 1.00 96.81 1214 ASN A CA 1
ATOM 9366 C C . ASN A 1 1214 ? 30.309 17.775 -5.080 1.00 96.81 1214 ASN A C 1
ATOM 9368 O O . ASN A 1 1214 ? 29.482 16.932 -5.438 1.00 96.81 1214 ASN A O 1
ATOM 9372 N N . ALA A 1 1215 ? 31.364 17.433 -4.329 1.00 96.25 1215 ALA A N 1
ATOM 9373 C CA . ALA A 1 1215 ? 31.533 16.106 -3.738 1.00 96.25 1215 ALA A CA 1
ATOM 9374 C C . ALA A 1 1215 ? 30.358 15.739 -2.815 1.00 96.25 1215 ALA A C 1
ATOM 9376 O O . ALA A 1 1215 ? 29.736 16.606 -2.199 1.00 96.25 1215 ALA A O 1
ATOM 9377 N N . LEU A 1 1216 ? 30.061 14.440 -2.704 1.00 96.88 1216 LEU A N 1
ATOM 9378 C CA . LEU A 1 1216 ? 28.971 13.966 -1.854 1.00 96.88 1216 LEU A CA 1
ATOM 9379 C C . LEU A 1 1216 ? 29.227 14.333 -0.387 1.00 96.88 1216 LEU A C 1
ATOM 9381 O O . LEU A 1 1216 ? 30.319 14.123 0.147 1.00 96.88 1216 LEU A O 1
ATOM 9385 N N . GLU A 1 1217 ? 28.194 14.852 0.269 1.00 95.62 1217 GLU A N 1
ATOM 9386 C CA . GLU A 1 1217 ? 28.238 15.156 1.694 1.00 95.62 1217 GLU A CA 1
ATOM 9387 C C . GLU A 1 1217 ? 28.442 13.891 2.543 1.00 95.62 1217 GLU A C 1
ATOM 9389 O O . GLU A 1 1217 ? 28.220 12.758 2.110 1.00 95.62 1217 GLU A O 1
ATOM 9394 N N . THR A 1 1218 ? 28.846 14.082 3.800 1.00 94.25 1218 THR A N 1
ATOM 9395 C CA . THR A 1 1218 ? 29.011 12.973 4.745 1.00 94.25 1218 THR A CA 1
ATOM 9396 C C . THR A 1 1218 ? 27.692 12.237 4.978 1.00 94.25 1218 THR A C 1
ATOM 9398 O O . THR A 1 1218 ? 26.617 12.831 4.930 1.00 94.25 1218 THR A O 1
ATOM 9401 N N . LEU A 1 1219 ? 27.764 10.936 5.272 1.00 95.75 1219 LEU A N 1
ATOM 9402 C CA . LEU A 1 1219 ? 26.589 10.133 5.604 1.00 95.75 1219 LEU A CA 1
ATOM 9403 C C . LEU A 1 1219 ? 26.789 9.285 6.857 1.00 95.75 1219 LEU A C 1
ATOM 9405 O O . LEU A 1 1219 ? 27.900 8.857 7.165 1.00 95.75 1219 LEU A O 1
ATOM 9409 N N . ARG A 1 1220 ? 25.690 9.034 7.571 1.00 97.56 1220 ARG A N 1
ATOM 9410 C CA . ARG A 1 1220 ? 25.660 8.223 8.797 1.00 97.56 1220 ARG A CA 1
ATOM 9411 C C . ARG A 1 1220 ? 24.356 7.440 8.918 1.00 97.56 1220 ARG A C 1
ATOM 9413 O O . ARG A 1 1220 ? 23.311 7.897 8.453 1.00 97.56 1220 ARG A O 1
ATOM 9420 N N . LEU A 1 1221 ? 24.409 6.289 9.587 1.00 98.25 1221 LEU A N 1
ATOM 9421 C CA . LEU A 1 1221 ? 23.200 5.612 10.058 1.00 98.25 1221 LEU A CA 1
ATOM 9422 C C . LEU A 1 1221 ? 22.693 6.299 11.325 1.00 98.25 1221 LEU A C 1
ATOM 9424 O O . LEU A 1 1221 ? 23.480 6.610 12.220 1.00 98.25 1221 LEU A O 1
ATOM 9428 N N . VAL A 1 1222 ? 21.383 6.509 11.415 1.00 97.81 1222 VAL A N 1
ATOM 9429 C CA . VAL A 1 1222 ? 20.732 7.068 12.606 1.00 97.81 1222 VAL A CA 1
ATOM 9430 C C . VAL A 1 1222 ? 19.582 6.173 13.068 1.00 97.81 1222 VAL A C 1
ATOM 9432 O O . VAL A 1 1222 ? 18.854 5.642 12.227 1.00 97.81 1222 VAL A O 1
ATOM 9435 N N . PRO A 1 1223 ? 19.381 5.993 14.385 1.00 97.12 1223 PRO A N 1
ATOM 9436 C CA . PRO A 1 1223 ? 18.154 5.394 14.885 1.00 97.12 1223 PRO A CA 1
ATOM 9437 C C . PRO A 1 1223 ? 16.987 6.362 14.686 1.00 97.12 1223 PRO A C 1
ATOM 9439 O O . PRO A 1 1223 ? 17.060 7.520 15.091 1.00 97.12 1223 PRO A O 1
ATOM 9442 N N . LEU A 1 1224 ? 15.904 5.874 14.089 1.00 97.38 1224 LEU A N 1
ATOM 9443 C CA . LEU A 1 1224 ? 14.640 6.605 13.966 1.00 97.38 1224 LEU A CA 1
ATOM 9444 C C . LEU A 1 1224 ? 13.665 6.198 15.069 1.00 97.38 1224 LEU A C 1
ATOM 9446 O O . LEU A 1 1224 ? 12.988 7.041 15.648 1.00 97.38 1224 LEU A O 1
ATOM 9450 N N . ALA A 1 1225 ? 13.613 4.900 15.370 1.00 96.06 1225 ALA A N 1
ATOM 9451 C CA . ALA A 1 1225 ? 12.803 4.343 16.443 1.00 96.06 1225 ALA A CA 1
ATOM 9452 C C . ALA A 1 1225 ? 13.362 2.995 16.898 1.00 96.06 1225 ALA A C 1
ATOM 9454 O O . ALA A 1 1225 ? 13.901 2.235 16.093 1.00 96.06 1225 ALA A O 1
ATOM 9455 N N . VAL A 1 1226 ? 13.211 2.694 18.187 1.00 96.94 1226 VAL A N 1
ATOM 9456 C CA . VAL A 1 1226 ? 13.598 1.406 18.766 1.00 96.94 1226 VAL A CA 1
ATOM 9457 C C . VAL A 1 1226 ? 12.520 0.965 19.745 1.00 96.94 1226 VAL A C 1
ATOM 9459 O O . VAL A 1 1226 ? 12.156 1.714 20.654 1.00 96.94 1226 VAL A O 1
ATOM 9462 N N . ALA A 1 1227 ? 12.029 -0.257 19.580 1.00 97.00 1227 ALA A N 1
ATOM 9463 C CA . ALA A 1 1227 ? 11.111 -0.881 20.519 1.00 97.00 1227 ALA A CA 1
ATOM 9464 C C . ALA A 1 1227 ? 11.514 -2.331 20.791 1.00 97.00 1227 ALA A C 1
ATOM 9466 O O . ALA A 1 1227 ? 11.975 -3.039 19.898 1.00 97.00 1227 ALA A O 1
ATOM 9467 N N . ARG A 1 1228 ? 11.314 -2.798 22.023 1.00 96.75 1228 ARG A N 1
ATOM 9468 C CA . ARG A 1 1228 ? 11.388 -4.226 22.344 1.00 96.75 1228 ARG A CA 1
ATOM 9469 C C . ARG A 1 1228 ? 10.042 -4.861 22.029 1.00 96.75 1228 ARG A C 1
ATOM 9471 O O . ARG A 1 1228 ? 9.038 -4.439 22.595 1.00 96.75 1228 ARG A O 1
ATOM 9478 N N . GLY A 1 1229 ? 10.016 -5.870 21.167 1.00 94.75 1229 GLY A N 1
ATOM 9479 C CA . GLY A 1 1229 ? 8.793 -6.428 20.595 1.00 94.75 1229 GLY A CA 1
ATOM 9480 C C . GLY A 1 1229 ? 8.829 -6.393 19.070 1.00 94.75 1229 GLY A C 1
ATOM 9481 O O . GLY A 1 1229 ? 9.850 -6.715 18.466 1.00 94.75 1229 GLY A O 1
ATOM 9482 N N . GLY A 1 1230 ? 7.709 -6.016 18.460 1.00 93.44 1230 GLY A N 1
ATOM 9483 C CA . GLY A 1 1230 ? 7.517 -6.028 17.015 1.00 93.44 1230 GLY A CA 1
ATOM 9484 C C . GLY A 1 1230 ? 6.855 -7.304 16.496 1.00 93.44 1230 GLY A C 1
ATOM 9485 O O . GLY A 1 1230 ? 6.438 -8.194 17.246 1.00 93.44 1230 GLY A O 1
ATOM 9486 N N . VAL A 1 1231 ? 6.732 -7.372 15.174 1.00 94.31 1231 VAL A N 1
ATOM 9487 C CA . VAL A 1 1231 ? 6.285 -8.572 14.457 1.00 94.31 1231 VAL A CA 1
ATOM 9488 C C . VAL A 1 1231 ? 7.498 -9.409 14.040 1.00 94.31 1231 VAL A C 1
ATOM 9490 O O . VAL A 1 1231 ? 8.580 -8.847 13.867 1.00 94.31 1231 VAL A O 1
ATOM 9493 N N . PRO A 1 1232 ? 7.353 -10.735 13.859 1.00 92.50 1232 PRO A N 1
ATOM 9494 C CA . PRO A 1 1232 ? 8.396 -11.536 13.229 1.00 92.50 1232 PRO A CA 1
ATOM 9495 C C . PRO A 1 1232 ? 8.812 -10.919 11.891 1.00 92.50 1232 PRO A C 1
ATOM 9497 O O . PRO A 1 1232 ? 7.957 -10.562 11.081 1.00 92.50 1232 PRO A O 1
ATOM 9500 N N . LEU A 1 1233 ? 10.119 -10.769 11.691 1.00 93.44 1233 LEU A N 1
ATOM 9501 C CA . LEU A 1 1233 ? 10.686 -10.184 10.485 1.00 93.44 1233 LEU A CA 1
ATOM 9502 C C . LEU A 1 1233 ? 11.146 -11.291 9.540 1.00 93.44 1233 LEU A C 1
ATOM 9504 O O . LEU A 1 1233 ? 11.908 -12.169 9.943 1.00 93.44 1233 LEU A O 1
ATOM 9508 N N . GLU A 1 1234 ? 10.745 -11.195 8.278 1.00 90.69 1234 GLU A N 1
ATOM 9509 C CA . GLU A 1 1234 ? 11.285 -12.013 7.197 1.00 90.69 1234 GLU A CA 1
ATOM 9510 C C . GLU A 1 1234 ? 12.210 -11.156 6.331 1.00 90.69 1234 GLU A C 1
ATOM 9512 O O . GLU A 1 1234 ? 11.913 -9.997 6.024 1.00 90.69 1234 GLU A O 1
ATOM 9517 N N . ALA A 1 1235 ? 13.363 -11.710 5.953 1.00 87.94 1235 ALA A N 1
ATOM 9518 C CA . ALA A 1 1235 ? 14.264 -11.035 5.032 1.00 87.94 1235 ALA A CA 1
ATOM 9519 C C . ALA A 1 1235 ? 13.642 -11.009 3.633 1.00 87.94 1235 ALA A C 1
ATOM 9521 O O . ALA A 1 1235 ? 13.155 -12.021 3.129 1.00 87.94 1235 ALA A O 1
ATOM 9522 N N . VAL A 1 1236 ? 13.695 -9.850 2.986 1.00 92.00 1236 VAL A N 1
ATOM 9523 C CA . VAL A 1 1236 ? 13.264 -9.717 1.596 1.00 92.00 1236 VAL A CA 1
ATOM 9524 C C . VAL A 1 1236 ? 14.346 -10.335 0.699 1.00 92.00 1236 VAL A C 1
ATOM 9526 O O . VAL A 1 1236 ? 15.531 -10.184 1.007 1.00 92.00 1236 VAL A O 1
ATOM 9529 N N . PRO A 1 1237 ? 14.002 -11.013 -0.413 1.00 89.75 1237 PRO A N 1
ATOM 9530 C CA . PRO A 1 1237 ? 15.003 -11.557 -1.326 1.00 89.75 1237 PRO A CA 1
ATOM 9531 C C . PRO A 1 1237 ? 15.986 -10.491 -1.838 1.00 89.75 1237 PRO A C 1
ATOM 9533 O O . PRO A 1 1237 ? 15.602 -9.405 -2.276 1.00 89.75 1237 PRO A O 1
ATOM 9536 N N . GLN A 1 1238 ? 17.280 -10.817 -1.800 1.00 91.44 1238 GLN A N 1
ATOM 9537 C CA . GLN A 1 1238 ? 18.382 -9.921 -2.179 1.00 91.44 1238 GLN A CA 1
ATOM 9538 C C . GLN A 1 1238 ? 19.325 -10.620 -3.171 1.00 91.44 1238 GLN A C 1
ATOM 9540 O O . GLN A 1 1238 ? 20.468 -10.948 -2.837 1.00 91.44 1238 GLN A O 1
ATOM 9545 N N . PRO A 1 1239 ? 18.863 -10.907 -4.403 1.00 92.31 1239 PRO A N 1
ATOM 9546 C CA . PRO A 1 1239 ? 19.693 -11.569 -5.400 1.00 92.31 1239 PRO A CA 1
ATOM 9547 C C . PRO A 1 1239 ? 20.915 -10.709 -5.746 1.00 92.31 1239 PRO A C 1
ATOM 9549 O O . PRO A 1 1239 ? 20.810 -9.490 -5.896 1.00 92.31 1239 PRO A O 1
ATOM 9552 N N . ARG A 1 1240 ? 22.069 -11.369 -5.909 1.00 93.00 1240 ARG A N 1
ATOM 9553 C CA . ARG A 1 1240 ? 23.357 -10.751 -6.286 1.00 93.00 1240 ARG A CA 1
ATOM 9554 C C . ARG A 1 1240 ? 23.543 -10.567 -7.795 1.00 93.00 1240 ARG A C 1
ATOM 9556 O O . ARG A 1 1240 ? 24.539 -9.997 -8.214 1.00 93.00 1240 ARG A O 1
ATOM 9563 N N . ASN A 1 1241 ? 22.604 -11.064 -8.601 1.00 91.25 1241 ASN A N 1
ATOM 9564 C CA . ASN A 1 1241 ? 22.623 -10.967 -10.060 1.00 91.25 1241 ASN A CA 1
ATOM 9565 C C . ASN A 1 1241 ? 21.237 -10.565 -10.570 1.00 91.25 1241 ASN A C 1
ATOM 9567 O O . ASN A 1 1241 ? 20.233 -10.943 -9.961 1.00 91.25 1241 ASN A O 1
ATOM 9571 N N . LEU A 1 1242 ? 21.193 -9.870 -11.707 1.00 90.25 1242 LEU A N 1
ATOM 9572 C CA . LEU A 1 1242 ? 19.962 -9.674 -12.475 1.00 90.25 1242 LEU A CA 1
ATOM 9573 C C . LEU A 1 1242 ? 19.446 -11.035 -12.964 1.00 90.25 1242 LEU A C 1
ATOM 9575 O O . LEU A 1 1242 ? 20.238 -11.911 -13.311 1.00 90.25 1242 LEU A O 1
ATOM 9579 N N . GLN A 1 1243 ? 18.129 -11.234 -12.940 1.00 87.19 1243 GLN A N 1
ATOM 9580 C CA . GLN A 1 1243 ? 17.525 -12.531 -13.261 1.00 87.19 1243 GLN A CA 1
ATOM 9581 C C . GLN A 1 1243 ? 17.332 -12.748 -14.769 1.00 87.19 1243 GLN A C 1
ATOM 9583 O O . GLN A 1 1243 ? 17.113 -13.894 -15.170 1.00 87.19 1243 GLN A O 1
ATOM 9588 N N . ARG A 1 1244 ? 17.440 -11.689 -15.588 1.00 82.31 1244 ARG A N 1
ATOM 9589 C CA . ARG A 1 1244 ? 17.476 -11.757 -17.059 1.00 82.31 1244 ARG A CA 1
ATOM 9590 C C . ARG A 1 1244 ? 18.657 -10.994 -17.661 1.00 82.31 1244 ARG A C 1
ATOM 9592 O O . ARG A 1 1244 ? 19.104 -9.957 -17.103 1.00 82.31 1244 ARG A O 1
#

Nearest PDB structures (foldseek):
  3d3a-assembly1_A  TM=7.710E-01  e=2.131E-27  Bacteroides thetaiotaomicron VPI-5482
  6eon-assembly1_A  TM=7.704E-01  e=1.318E-26  Bacteroides thetaiotaomicron VPI-5482
  3wf4-assembly2_B  TM=7.471E-01  e=2.501E-25  Homo sapiens
  7kdv-assembly1_A  TM=7.632E-01  e=2.586E-24  Mus musculus
  8fa5-assembly2_A  TM=7.402E-01  e=6.991E-25  Xanthomonas campestris pv. campestris